Protein AF-A0A7X5Q6S6-F1 (afdb_monomer_lite)

Radius of gyration: 39.16 Å; chains: 1; bounding box: 96×132×105 Å

Structure (mmCIF, N/CA/C/O backbone):
data_AF-A0A7X5Q6S6-F1
#
_entry.id   AF-A0A7X5Q6S6-F1
#
loop_
_atom_site.group_PDB
_atom_site.id
_atom_site.type_symbol
_atom_site.label_atom_id
_atom_site.label_alt_id
_atom_site.label_comp_id
_atom_site.label_asym_id
_atom_site.label_entity_id
_atom_site.label_seq_id
_atom_site.pdbx_PDB_ins_code
_atom_site.Cartn_x
_atom_site.Cartn_y
_atom_site.Cartn_z
_atom_site.occupancy
_atom_site.B_iso_or_equiv
_atom_site.auth_seq_id
_atom_site.auth_comp_id
_atom_site.auth_asym_id
_atom_site.auth_atom_id
_atom_site.pdbx_PDB_model_num
ATOM 1 N N . MET A 1 1 ? 15.640 91.482 17.567 1.00 51.38 1 MET A N 1
ATOM 2 C CA . MET A 1 1 ? 14.989 90.771 18.692 1.00 51.38 1 MET A CA 1
ATOM 3 C C . MET A 1 1 ? 14.239 89.546 18.159 1.00 51.38 1 MET A C 1
ATOM 5 O O . MET A 1 1 ? 13.082 89.666 17.795 1.00 51.38 1 MET A O 1
ATOM 9 N N . ARG A 1 2 ? 14.902 88.388 18.017 1.00 55.00 2 ARG A N 1
ATOM 10 C CA . ARG A 1 2 ? 14.285 87.113 17.566 1.00 55.00 2 ARG A CA 1
ATOM 11 C C . ARG A 1 2 ? 14.716 85.895 18.416 1.00 55.00 2 ARG A C 1
ATOM 13 O O . ARG A 1 2 ? 14.484 84.763 18.022 1.00 55.00 2 ARG A O 1
ATOM 20 N N . GLY A 1 3 ? 15.322 86.125 19.588 1.00 59.59 3 GLY A N 1
ATOM 21 C CA . GLY A 1 3 ? 15.849 85.063 20.462 1.00 59.59 3 GLY A CA 1
ATOM 22 C C . GLY A 1 3 ? 14.883 84.528 21.529 1.00 59.59 3 GLY A C 1
ATOM 23 O O . GLY A 1 3 ? 15.134 83.465 22.073 1.00 59.59 3 GLY A O 1
ATOM 24 N N . ASN A 1 4 ? 13.769 85.216 21.816 1.00 65.56 4 ASN A N 1
ATOM 25 C CA . ASN A 1 4 ? 12.918 84.874 22.969 1.00 65.56 4 ASN A CA 1
ATOM 26 C C . ASN A 1 4 ? 11.801 83.858 22.653 1.00 65.56 4 ASN A C 1
ATOM 28 O O . ASN A 1 4 ? 11.337 83.153 23.540 1.00 65.56 4 ASN A O 1
ATOM 32 N N . TRP A 1 5 ? 11.377 83.746 21.389 1.00 71.81 5 TRP A N 1
ATOM 33 C CA . TRP A 1 5 ? 10.281 82.848 20.997 1.00 71.81 5 TRP A CA 1
ATOM 34 C C . TRP A 1 5 ? 10.669 81.367 21.081 1.00 71.81 5 TRP A C 1
ATOM 36 O O . TRP A 1 5 ? 9.891 80.564 21.583 1.00 71.81 5 TRP A O 1
ATOM 46 N N . TYR A 1 6 ? 11.876 80.998 20.640 1.00 75.94 6 TYR A N 1
ATOM 47 C CA . TYR A 1 6 ? 12.337 79.606 20.679 1.00 75.94 6 TYR A CA 1
ATOM 48 C C . TYR A 1 6 ? 12.535 79.107 22.109 1.00 75.94 6 TYR A C 1
ATOM 50 O O . TYR A 1 6 ? 12.167 77.981 22.423 1.00 75.94 6 TYR A O 1
ATOM 58 N N . GLN A 1 7 ? 13.053 79.960 22.993 1.00 78.69 7 GLN A N 1
ATOM 59 C CA . GLN A 1 7 ? 13.260 79.608 24.394 1.00 78.69 7 GLN A CA 1
ATOM 60 C C . GLN A 1 7 ? 11.924 79.469 25.138 1.00 78.69 7 GLN A C 1
ATOM 62 O O . GLN A 1 7 ? 11.729 78.494 25.857 1.00 78.69 7 GLN A O 1
ATOM 67 N N . LEU A 1 8 ? 10.963 80.367 24.888 1.00 80.69 8 LEU A N 1
ATOM 68 C CA . LEU A 1 8 ? 9.595 80.234 25.403 1.00 80.69 8 LEU A CA 1
ATOM 69 C C . LEU A 1 8 ? 8.870 79.010 24.824 1.00 80.69 8 LEU A C 1
ATOM 71 O O . LEU A 1 8 ? 8.174 78.321 25.562 1.00 80.69 8 LEU A O 1
ATOM 75 N N . SER A 1 9 ? 9.079 78.696 23.542 1.00 80.50 9 SER A N 1
ATOM 76 C CA . SER A 1 9 ? 8.507 77.505 22.902 1.00 80.50 9 SER A CA 1
ATOM 77 C C . SER A 1 9 ? 9.078 76.220 23.493 1.00 80.50 9 SER A C 1
ATOM 79 O O . SER A 1 9 ? 8.317 75.302 23.755 1.00 80.50 9 SER A O 1
ATOM 81 N N . LEU A 1 10 ? 10.388 76.155 23.758 1.00 84.06 10 LEU A N 1
ATOM 82 C CA . LEU A 1 10 ? 11.031 74.996 24.388 1.00 84.06 10 LEU A CA 1
ATOM 83 C C . LEU A 1 10 ? 10.629 74.829 25.856 1.00 84.06 10 LEU A C 1
ATOM 85 O O . LEU A 1 10 ? 10.422 73.703 26.293 1.00 84.06 10 LEU A O 1
ATOM 89 N N . ILE A 1 11 ? 10.468 75.924 26.606 1.00 87.12 11 ILE A N 1
ATOM 90 C CA . ILE A 1 11 ? 9.939 75.873 27.978 1.00 87.12 11 ILE A CA 1
ATOM 91 C C . ILE A 1 11 ? 8.484 75.401 27.962 1.00 87.12 11 ILE A C 1
ATOM 93 O O . ILE A 1 11 ? 8.124 74.522 28.739 1.00 87.12 11 ILE A O 1
ATOM 97 N N . PHE A 1 12 ? 7.658 75.923 27.051 1.00 88.69 12 PHE A N 1
ATOM 98 C CA . PHE A 1 12 ? 6.280 75.468 26.884 1.00 88.69 12 PHE A CA 1
ATOM 99 C C . PHE A 1 12 ? 6.223 73.989 26.488 1.00 88.69 12 PHE A C 1
ATOM 101 O O . PHE A 1 12 ? 5.480 73.230 27.101 1.00 88.69 12 PHE A O 1
ATOM 108 N N . LEU A 1 13 ? 7.059 73.546 25.542 1.00 87.06 13 LEU A N 1
ATOM 109 C CA . LEU A 1 13 ? 7.157 72.137 25.159 1.00 87.06 13 LEU A CA 1
ATOM 110 C C . LEU A 1 13 ? 7.621 71.273 26.335 1.00 87.06 13 LEU A C 1
ATOM 112 O O . LEU A 1 13 ? 7.071 70.202 26.548 1.00 87.06 13 LEU A O 1
ATOM 116 N N . GLY A 1 14 ? 8.578 71.750 27.134 1.00 90.06 14 GLY A N 1
ATOM 117 C CA . GLY A 1 14 ? 9.041 71.077 28.346 1.00 90.06 14 GLY A CA 1
ATOM 118 C C . GLY A 1 14 ? 7.940 70.942 29.399 1.00 90.06 14 GLY A C 1
ATOM 119 O O . GLY A 1 14 ? 7.790 69.874 29.990 1.00 90.06 14 GLY A O 1
ATOM 120 N N . ILE A 1 15 ? 7.120 71.979 29.594 1.00 90.50 15 ILE A N 1
ATOM 121 C CA . ILE A 1 15 ? 5.948 71.935 30.482 1.00 90.50 15 ILE A CA 1
ATOM 122 C C . ILE A 1 15 ? 4.898 70.963 29.936 1.00 90.50 15 ILE A C 1
ATOM 124 O O . ILE A 1 15 ? 4.375 70.159 30.701 1.00 90.50 15 ILE A O 1
ATOM 128 N N . VAL A 1 16 ? 4.622 70.983 28.629 1.00 88.62 16 VAL A N 1
ATOM 129 C CA . VAL A 1 16 ? 3.680 70.053 27.986 1.00 88.62 16 VAL A CA 1
ATOM 130 C C . VAL A 1 16 ? 4.165 68.613 28.119 1.00 88.62 16 VAL A C 1
ATOM 132 O O . VAL A 1 16 ? 3.392 67.758 28.530 1.00 88.62 16 VAL A O 1
ATOM 135 N N . VAL A 1 17 ? 5.442 68.336 27.852 1.00 89.88 17 VAL A N 1
ATOM 136 C CA . VAL A 1 17 ? 6.032 67.002 28.028 1.00 89.88 17 VAL A CA 1
ATOM 137 C C . VAL A 1 17 ? 5.975 66.574 29.491 1.00 89.88 17 VAL A C 1
ATOM 139 O O . VAL A 1 17 ? 5.593 65.445 29.767 1.00 89.88 17 VAL A O 1
ATOM 142 N N . THR A 1 18 ? 6.273 67.467 30.438 1.00 90.88 18 THR A N 1
ATOM 143 C CA . THR A 1 18 ? 6.185 67.160 31.875 1.00 90.88 18 THR A CA 1
ATOM 144 C C . THR A 1 18 ? 4.743 66.888 32.307 1.00 90.88 18 THR A C 1
ATOM 146 O O . THR A 1 18 ? 4.500 65.959 33.070 1.00 90.88 18 THR A O 1
ATOM 149 N N . ALA A 1 19 ? 3.773 67.646 31.790 1.00 87.38 19 ALA A N 1
ATOM 150 C CA . ALA A 1 19 ? 2.353 67.425 32.045 1.00 87.38 19 ALA A CA 1
ATOM 151 C C . ALA A 1 19 ? 1.868 66.104 31.431 1.00 87.38 19 ALA A C 1
ATOM 153 O O . ALA A 1 19 ? 1.191 65.335 32.105 1.00 87.38 19 ALA A O 1
ATOM 154 N N . LEU A 1 20 ? 2.262 65.796 30.192 1.00 83.19 20 LEU A N 1
ATOM 155 C CA . LEU A 1 20 ? 1.973 64.516 29.541 1.00 83.19 20 LEU A CA 1
ATOM 156 C C . LEU A 1 20 ? 2.615 63.346 30.294 1.00 83.19 20 LEU A C 1
ATOM 158 O O . LEU A 1 20 ? 1.970 62.318 30.484 1.00 83.19 20 LEU A O 1
ATOM 162 N N . PHE A 1 21 ? 3.846 63.513 30.779 1.00 83.44 21 PHE A N 1
ATOM 163 C CA . PHE A 1 21 ? 4.531 62.516 31.598 1.00 83.44 21 PHE A CA 1
ATOM 164 C C . PHE A 1 21 ? 3.850 62.343 32.960 1.00 83.44 21 PHE A C 1
ATOM 166 O O . PHE A 1 21 ? 3.696 61.220 33.422 1.00 83.44 21 PHE A O 1
ATOM 173 N N . GLY A 1 22 ? 3.364 63.429 33.569 1.00 82.50 22 GLY A N 1
ATOM 174 C CA . GLY A 1 22 ? 2.551 63.392 34.785 1.00 82.50 22 GLY A CA 1
ATOM 175 C C . GLY A 1 22 ? 1.209 62.682 34.583 1.00 82.50 22 GLY A C 1
ATOM 176 O O . GLY A 1 22 ? 0.821 61.875 35.421 1.00 82.50 22 GLY A O 1
ATOM 177 N N . VAL A 1 23 ? 0.530 62.914 33.454 1.00 77.88 23 VAL A N 1
ATOM 178 C CA . VAL A 1 23 ? -0.702 62.197 33.071 1.00 77.88 23 VAL A CA 1
ATOM 179 C C . VAL A 1 23 ? -0.423 60.711 32.841 1.00 77.88 23 VAL A C 1
ATOM 181 O O . VAL A 1 23 ? -1.201 59.870 33.286 1.00 77.88 23 VAL A O 1
ATOM 184 N N . PHE A 1 24 ? 0.688 60.379 32.184 1.00 75.06 24 PHE A N 1
ATOM 185 C CA . PHE A 1 24 ? 1.131 58.999 31.999 1.00 75.06 24 PHE A CA 1
ATOM 186 C C . PHE A 1 24 ? 1.403 58.310 33.346 1.00 75.06 24 PHE A C 1
ATOM 188 O O . PHE A 1 24 ? 0.832 57.259 33.613 1.00 75.06 24 PHE A O 1
ATOM 195 N N . LEU A 1 25 ? 2.178 58.940 34.238 1.00 75.00 25 LEU A N 1
ATOM 196 C CA . LEU A 1 25 ? 2.454 58.433 35.589 1.00 75.00 25 LEU A CA 1
ATOM 197 C C . LEU A 1 25 ? 1.179 58.271 36.424 1.00 75.00 25 LEU A C 1
ATOM 199 O O . LEU A 1 25 ? 1.033 57.277 37.128 1.00 75.00 25 LEU A O 1
ATOM 203 N N . TYR A 1 26 ? 0.244 59.219 36.335 1.00 75.50 26 TYR A N 1
ATOM 204 C CA . TYR A 1 26 ? -1.044 59.130 37.021 1.00 75.50 26 TYR A CA 1
ATOM 205 C C . TYR A 1 26 ? -1.865 57.933 36.527 1.00 75.50 26 TYR A C 1
ATOM 207 O O . TYR A 1 26 ? -2.385 57.175 37.342 1.00 75.50 26 TYR A O 1
ATOM 215 N N . ARG A 1 27 ? -1.927 57.722 35.206 1.00 68.19 27 ARG A N 1
ATOM 216 C CA . ARG A 1 27 ? -2.603 56.562 34.606 1.00 68.19 27 ARG A CA 1
ATOM 217 C C . ARG A 1 27 ? -1.949 55.233 34.981 1.00 68.19 27 ARG A C 1
ATOM 219 O O . ARG A 1 27 ? -2.661 54.252 35.150 1.00 68.19 27 ARG A O 1
ATOM 226 N N . GLU A 1 28 ? -0.635 55.218 35.183 1.00 67.44 28 GLU A N 1
ATOM 227 C CA . GLU A 1 28 ? 0.089 54.002 35.560 1.00 67.44 28 GLU A CA 1
ATOM 228 C C . GLU A 1 28 ? 0.002 53.682 37.063 1.00 67.44 28 GLU A C 1
ATOM 230 O O . GLU A 1 28 ? -0.005 52.516 37.452 1.00 67.44 28 GLU A O 1
ATOM 235 N N . ILE A 1 29 ? -0.122 54.702 37.922 1.00 67.62 29 ILE A N 1
ATOM 236 C CA . ILE A 1 29 ? -0.333 54.535 39.374 1.00 67.62 29 ILE A CA 1
ATOM 237 C C . ILE A 1 29 ? -1.799 54.185 39.697 1.00 67.62 29 ILE A C 1
ATOM 239 O O . ILE A 1 29 ? -2.064 53.440 40.649 1.00 67.62 29 ILE A O 1
ATOM 243 N N . PHE A 1 30 ? -2.750 54.686 38.900 1.00 71.25 30 PHE A N 1
ATOM 244 C CA . PHE A 1 30 ? -4.191 54.433 39.032 1.00 71.25 30 PHE A CA 1
ATOM 245 C C . PHE A 1 30 ? -4.773 53.762 37.778 1.00 71.25 30 PHE A C 1
ATOM 247 O O . PHE A 1 30 ? -5.613 54.352 37.094 1.00 71.25 30 PHE A O 1
ATOM 254 N N . PRO A 1 31 ? -4.337 52.536 37.455 1.00 70.06 31 PRO A N 1
ATOM 255 C CA . PRO A 1 31 ? -4.783 51.862 36.252 1.00 70.06 31 PRO A CA 1
ATOM 256 C C . PRO A 1 31 ? -6.206 51.318 36.412 1.00 70.06 31 PRO A C 1
ATOM 258 O O . PRO A 1 31 ? -6.626 50.911 37.498 1.00 70.06 31 PRO A O 1
ATOM 261 N N . GLU A 1 32 ? -6.929 51.268 35.296 1.00 69.88 32 GLU A N 1
ATOM 262 C CA . GLU A 1 32 ? -8.346 50.887 35.223 1.00 69.88 32 GLU A CA 1
ATOM 263 C C . GLU A 1 32 ? -8.628 49.496 35.816 1.00 69.88 32 GLU A C 1
ATOM 265 O O . GLU A 1 32 ? -9.632 49.304 36.501 1.00 69.88 32 GLU A O 1
ATOM 270 N N . TYR A 1 33 ? -7.705 48.541 35.650 1.00 72.81 33 TYR A N 1
ATOM 271 C CA . TYR A 1 33 ? -7.865 47.175 36.164 1.00 72.81 33 TYR A CA 1
ATOM 272 C C . TYR A 1 33 ? -7.963 47.096 37.699 1.00 72.81 33 TYR A C 1
ATOM 274 O O . TYR A 1 33 ? -8.524 46.141 38.241 1.00 72.81 33 TYR A O 1
ATOM 282 N N . LYS A 1 34 ? -7.424 48.091 38.421 1.00 76.06 34 LYS A N 1
ATOM 283 C CA . LYS A 1 34 ? -7.366 48.093 39.890 1.00 76.06 34 LYS A CA 1
ATOM 284 C C . LYS A 1 34 ? -8.755 48.182 40.522 1.00 76.06 34 LYS A C 1
ATOM 286 O O . LYS A 1 34 ? -8.936 47.722 41.645 1.00 76.06 34 LYS A O 1
ATOM 291 N N . ILE A 1 35 ? -9.730 48.733 39.796 1.00 78.25 35 ILE A N 1
ATOM 292 C CA . ILE A 1 35 ? -11.125 48.820 40.240 1.00 78.25 35 ILE A CA 1
ATOM 293 C C . ILE A 1 35 ? -11.674 47.410 40.488 1.00 78.25 35 ILE A C 1
ATOM 295 O O . ILE A 1 35 ? -12.128 47.125 41.590 1.00 78.25 35 ILE A O 1
ATOM 299 N N . TYR A 1 36 ? -11.512 46.497 39.526 1.00 77.25 36 TYR A N 1
ATOM 300 C CA . TYR A 1 36 ? -11.996 45.117 39.640 1.00 77.25 36 TYR A CA 1
ATOM 301 C C . TYR A 1 36 ? -11.274 44.321 40.737 1.00 77.25 36 TYR A C 1
ATOM 303 O O . TYR A 1 36 ? -11.903 43.561 41.469 1.00 77.25 36 TYR A O 1
ATOM 311 N N . GLN A 1 37 ? -9.963 44.533 40.897 1.00 80.12 37 GLN A N 1
ATOM 312 C CA . GLN A 1 37 ? -9.175 43.901 41.961 1.00 80.12 37 GLN A CA 1
ATOM 313 C C . GLN A 1 37 ? -9.624 44.341 43.357 1.00 80.12 37 GLN A C 1
ATOM 315 O O . GLN A 1 37 ? -9.760 43.508 44.251 1.00 80.12 37 GLN A O 1
ATOM 320 N N . ASN A 1 38 ? -9.875 45.640 43.542 1.00 83.50 38 ASN A N 1
ATOM 321 C CA . ASN A 1 38 ? -10.371 46.170 44.808 1.00 83.50 38 ASN A CA 1
ATOM 322 C C . ASN A 1 38 ? -11.770 45.624 45.114 1.00 83.50 38 ASN A C 1
ATOM 324 O O . ASN A 1 38 ? -12.000 45.168 46.230 1.00 83.50 38 ASN A O 1
ATOM 328 N N . THR A 1 39 ? -12.667 45.596 44.122 1.00 84.50 39 THR A N 1
ATOM 329 C CA . THR A 1 39 ? -14.013 45.035 44.287 1.00 84.50 39 THR A CA 1
ATOM 330 C C . THR A 1 39 ? -13.966 43.563 44.693 1.00 84.50 39 THR A C 1
ATOM 332 O O . THR A 1 39 ? -14.650 43.177 45.634 1.00 84.50 39 THR A O 1
ATOM 335 N N . TYR A 1 40 ? -13.114 42.748 44.064 1.00 85.88 40 TYR A N 1
ATOM 336 C CA . TYR A 1 40 ? -12.914 41.355 44.472 1.00 85.88 40 TYR A CA 1
ATOM 337 C C . TYR A 1 40 ? -12.425 41.231 45.927 1.00 85.88 40 TYR A C 1
ATOM 339 O O . TYR A 1 40 ? -12.970 40.438 46.689 1.00 85.88 40 TYR A O 1
ATOM 347 N N . VAL A 1 41 ? -11.431 42.029 46.337 1.00 86.38 41 VAL A N 1
ATOM 348 C CA . VAL A 1 41 ? -10.911 42.004 47.717 1.00 86.38 41 VAL A CA 1
ATOM 349 C C . VAL A 1 41 ? -11.986 42.405 48.730 1.00 86.38 41 VAL A C 1
ATOM 351 O O . VAL A 1 41 ? -12.082 41.779 49.783 1.00 86.38 41 VAL A O 1
ATOM 354 N N . GLU A 1 42 ? -12.801 43.415 48.423 1.00 87.56 42 GLU A N 1
ATOM 355 C CA . GLU A 1 42 ? -13.912 43.837 49.287 1.00 87.56 42 GLU A CA 1
ATOM 356 C C . GLU A 1 42 ? -14.999 42.754 49.393 1.00 87.56 42 GLU A C 1
ATOM 358 O O . GLU A 1 42 ? -15.511 42.503 50.485 1.00 87.56 42 GLU A O 1
ATOM 363 N N . LEU A 1 43 ? -15.293 42.042 48.301 1.00 88.31 43 LEU A N 1
ATOM 364 C CA . LEU A 1 43 ? -16.206 40.895 48.312 1.00 88.31 43 LEU A CA 1
ATOM 365 C C . LEU A 1 43 ? -15.646 39.724 49.139 1.00 88.31 43 LEU A C 1
ATOM 367 O O . LEU A 1 43 ? -16.360 39.145 49.951 1.00 88.31 43 LEU A O 1
ATOM 371 N N . GLU A 1 44 ? -14.361 39.396 49.021 1.00 88.06 44 GLU A N 1
ATOM 372 C CA . GLU A 1 44 ? -13.746 38.346 49.846 1.00 88.06 44 GLU A CA 1
ATOM 373 C C . GLU A 1 44 ? -13.667 38.714 51.335 1.00 88.06 44 GLU A C 1
ATOM 375 O O . GLU A 1 44 ? -13.775 37.840 52.197 1.00 88.06 44 GLU A O 1
ATOM 380 N N . GLN A 1 45 ? -13.505 40.000 51.660 1.00 87.12 45 GLN A N 1
ATOM 381 C CA . GLN A 1 45 ? -13.628 40.481 53.039 1.00 87.12 45 GLN A CA 1
ATOM 382 C C . GLN A 1 45 ? -15.049 40.270 53.560 1.00 87.12 45 GLN A C 1
ATOM 384 O O . GLN A 1 45 ? -15.216 39.721 54.647 1.00 87.12 45 GLN A O 1
ATOM 389 N N . LEU A 1 46 ? -16.059 40.609 52.754 1.00 87.44 46 LEU A N 1
ATOM 390 C CA . LEU A 1 46 ? -17.457 40.332 53.073 1.00 87.44 46 LEU A CA 1
ATOM 391 C C . LEU A 1 46 ? -17.698 38.832 53.304 1.00 87.44 46 LEU A C 1
ATOM 393 O O . LEU A 1 46 ? -18.315 38.475 54.306 1.00 87.44 46 LEU A O 1
ATOM 397 N N . ARG A 1 47 ? -17.172 37.963 52.428 1.00 89.00 47 ARG A N 1
ATOM 398 C CA . ARG A 1 47 ? -17.227 36.499 52.581 1.00 89.00 47 ARG A CA 1
ATOM 399 C C . ARG A 1 47 ? -16.655 36.046 53.917 1.00 89.00 47 ARG A C 1
ATOM 401 O O . ARG A 1 47 ? -17.294 35.307 54.659 1.00 89.00 47 ARG A O 1
ATOM 408 N N . SER A 1 48 ? -15.460 36.537 54.231 1.00 87.25 48 SER A N 1
ATOM 409 C CA . SER A 1 48 ? -14.742 36.197 55.455 1.00 87.25 48 SER A CA 1
ATOM 410 C C . SER A 1 48 ? -15.525 36.539 56.723 1.00 87.25 48 SER A C 1
ATOM 412 O O . SER A 1 48 ? -15.454 35.799 57.705 1.00 87.25 48 SER A O 1
ATOM 414 N N . GLU A 1 49 ? -16.298 37.627 56.701 1.00 84.81 49 GLU A N 1
ATOM 415 C CA . GLU A 1 49 ? -17.114 38.052 57.840 1.00 84.81 49 GLU A CA 1
ATOM 416 C C . GLU A 1 49 ? -18.247 37.071 58.170 1.00 84.81 49 GLU A C 1
ATOM 418 O O . GLU A 1 49 ? -18.510 36.860 59.354 1.00 84.81 49 GLU A O 1
ATOM 423 N N . TYR A 1 50 ? -18.900 36.459 57.170 1.00 82.94 50 TYR A N 1
ATOM 424 C CA . TYR A 1 50 ? -20.012 35.527 57.414 1.00 82.94 50 TYR A CA 1
ATOM 425 C C . TYR A 1 50 ? -19.595 34.050 57.451 1.00 82.94 50 TYR A C 1
ATOM 427 O O . TYR A 1 50 ? -20.213 33.276 58.181 1.00 82.94 50 TYR A O 1
ATOM 435 N N . THR A 1 51 ? -18.536 33.640 56.741 1.00 82.50 51 THR A N 1
ATOM 436 C CA . THR A 1 51 ? -18.054 32.243 56.788 1.00 82.50 51 THR A CA 1
ATOM 437 C C . THR A 1 51 ? -17.050 31.981 57.911 1.00 82.50 51 THR A C 1
ATOM 439 O O . THR A 1 51 ? -16.827 30.830 58.283 1.00 82.50 51 THR A O 1
ATOM 442 N N . GLY A 1 52 ? -16.399 33.023 58.444 1.00 81.50 52 GLY A N 1
ATOM 443 C CA . GLY A 1 52 ? -15.309 32.898 59.421 1.00 81.50 52 GLY A CA 1
ATOM 444 C C . GLY A 1 52 ? -13.989 32.375 58.834 1.00 81.50 52 GLY A C 1
ATOM 445 O O . GLY A 1 52 ? -12.999 32.218 59.555 1.00 81.50 52 GLY A O 1
ATOM 446 N N . GLU A 1 53 ? -13.941 32.120 57.528 1.00 83.88 53 GLU A N 1
ATOM 447 C CA . GLU A 1 53 ? -12.740 31.702 56.814 1.00 83.88 53 GLU A CA 1
ATOM 448 C C . GLU A 1 53 ? -11.941 32.923 56.359 1.00 83.88 53 GLU A C 1
ATOM 450 O O . GLU A 1 53 ? -12.505 33.941 55.969 1.00 83.88 53 GLU A O 1
ATOM 455 N N . LYS A 1 54 ? -10.608 32.849 56.372 1.00 82.31 54 LYS A N 1
ATOM 456 C CA . LYS A 1 54 ? -9.783 33.978 55.918 1.00 82.31 54 LYS A CA 1
ATOM 457 C C . LYS A 1 54 ? -9.912 34.181 54.398 1.00 82.31 54 LYS A C 1
ATOM 459 O O . LYS A 1 54 ? -10.008 33.182 53.676 1.00 82.31 54 LYS A O 1
ATOM 464 N N . PRO A 1 55 ? -9.831 35.432 53.897 1.00 78.19 55 PRO A N 1
ATOM 465 C CA . PRO A 1 55 ? -9.757 35.692 52.463 1.00 78.19 55 PRO A CA 1
ATOM 466 C C . PRO A 1 55 ? -8.575 34.929 51.841 1.00 78.19 55 PRO A C 1
ATOM 468 O O . PRO A 1 55 ? -7.505 34.866 52.465 1.00 78.19 55 PRO A O 1
ATOM 471 N N . PRO A 1 56 ? -8.725 34.355 50.634 1.00 72.75 56 PRO A N 1
ATOM 472 C CA . PRO A 1 56 ? -7.623 33.698 49.943 1.00 72.75 56 PRO A CA 1
ATOM 473 C C . PRO A 1 56 ? -6.505 34.711 49.662 1.00 72.75 56 PRO A C 1
ATOM 475 O O . PRO A 1 56 ? -6.756 35.904 49.471 1.00 72.75 56 PRO A O 1
ATOM 478 N N . SER A 1 57 ? -5.251 34.253 49.632 1.00 70.50 57 SER A N 1
ATOM 479 C CA . SER A 1 57 ? -4.117 35.126 49.325 1.00 70.50 57 SER A CA 1
ATOM 480 C C . SER A 1 57 ? -4.253 35.680 47.904 1.00 70.50 57 SER A C 1
ATOM 482 O O . SER A 1 57 ? -4.111 34.934 46.936 1.00 70.50 57 SER A O 1
ATOM 484 N N . PHE A 1 58 ? -4.506 36.983 47.774 1.00 71.81 58 PHE A N 1
ATOM 485 C CA . PHE A 1 58 ? -4.604 37.673 46.490 1.00 71.81 58 PHE A CA 1
ATOM 486 C C . PHE A 1 58 ? -3.483 38.708 46.354 1.00 71.81 58 PHE A C 1
ATOM 488 O O . PHE A 1 58 ? -3.384 39.642 47.151 1.00 71.81 58 PHE A O 1
ATOM 495 N N . GLY A 1 59 ? -2.617 38.535 45.354 1.00 67.62 59 GLY A N 1
ATOM 496 C CA . GLY A 1 59 ? -1.595 39.525 45.020 1.00 67.62 59 GLY A CA 1
ATOM 497 C C . GLY A 1 59 ? -2.218 40.678 44.238 1.00 67.62 59 GLY A C 1
ATOM 498 O O . GLY A 1 59 ? -2.728 40.463 43.143 1.00 67.62 59 GLY A O 1
ATOM 499 N N . THR A 1 60 ? -2.178 41.895 44.780 1.00 67.38 60 THR A N 1
ATOM 500 C CA . THR A 1 60 ? -2.626 43.094 44.058 1.00 67.38 60 THR A CA 1
ATOM 501 C C . THR A 1 60 ? -1.611 43.486 42.976 1.00 67.38 60 THR A C 1
ATOM 503 O O . THR A 1 60 ? -0.402 43.353 43.170 1.00 67.38 60 THR A O 1
ATOM 506 N N . GLY A 1 61 ? -2.093 43.966 41.824 1.00 71.62 61 GLY A N 1
ATOM 507 C CA . GLY A 1 61 ? -1.272 44.242 40.635 1.00 71.62 61 GLY A CA 1
ATOM 508 C C . GLY A 1 61 ? -1.445 43.209 39.515 1.00 71.62 61 GLY A C 1
ATOM 509 O O . GLY A 1 61 ? -2.199 42.247 39.643 1.00 71.62 61 GLY A O 1
ATOM 510 N N . ILE A 1 62 ? -0.775 43.425 38.381 1.00 69.06 62 ILE A N 1
ATOM 511 C CA . ILE A 1 62 ? -0.848 42.511 37.231 1.00 69.06 62 ILE A CA 1
ATOM 512 C C . ILE A 1 62 ? 0.062 41.305 37.477 1.00 69.06 62 ILE A C 1
ATOM 514 O O . ILE A 1 62 ? 1.287 41.424 37.461 1.00 69.06 62 ILE A O 1
ATOM 518 N N . LYS A 1 63 ? -0.545 40.132 37.645 1.00 68.38 63 LYS A N 1
ATOM 519 C CA . LYS A 1 63 ? 0.095 38.822 37.536 1.00 68.38 63 LYS A CA 1
ATOM 520 C C . LYS A 1 63 ? 0.183 38.449 36.054 1.00 68.38 63 LYS A C 1
ATOM 522 O O . LYS A 1 63 ? -0.810 38.398 35.337 1.00 68.38 63 LYS A O 1
ATOM 527 N N . GLN A 1 64 ? 1.400 38.205 35.591 1.00 67.19 64 GLN A N 1
ATOM 528 C CA . GLN A 1 64 ? 1.673 37.719 34.245 1.00 67.19 64 GLN A CA 1
ATOM 529 C C . GLN A 1 64 ? 2.038 36.239 34.340 1.00 67.19 64 GLN A C 1
ATOM 531 O O . GLN A 1 64 ? 3.063 35.901 34.929 1.00 67.19 64 GLN A O 1
ATOM 536 N N . ILE A 1 65 ? 1.211 35.367 33.764 1.00 64.88 65 ILE A N 1
ATOM 537 C CA . ILE A 1 65 ? 1.608 33.986 33.485 1.00 64.88 65 ILE A CA 1
ATOM 538 C C . ILE A 1 65 ? 2.349 34.021 32.158 1.00 64.88 65 ILE A C 1
ATOM 540 O O . ILE A 1 65 ? 1.799 34.402 31.122 1.00 64.88 65 ILE A O 1
ATOM 544 N N . LEU A 1 66 ? 3.629 33.676 32.217 1.00 62.56 66 LEU A N 1
ATOM 545 C CA . LEU A 1 66 ? 4.444 33.475 31.037 1.00 62.56 66 LEU A CA 1
ATOM 546 C C . LEU A 1 66 ? 4.317 32.009 30.644 1.00 62.56 66 LEU A C 1
ATOM 548 O O . LEU A 1 66 ? 4.779 31.126 31.364 1.00 62.56 66 LEU A O 1
ATOM 552 N N . LEU A 1 67 ? 3.683 31.747 29.510 1.00 59.44 67 LEU A N 1
ATOM 553 C CA . LEU A 1 67 ? 3.772 30.436 28.894 1.00 59.44 67 LEU A CA 1
ATOM 554 C C . LEU A 1 67 ? 5.041 30.436 28.050 1.00 59.44 67 LEU A C 1
ATOM 556 O O . LEU A 1 67 ? 5.069 30.937 26.921 1.00 59.44 67 LEU A O 1
ATOM 560 N N . GLU A 1 68 ? 6.116 29.949 28.670 1.00 53.91 68 GLU A N 1
ATOM 561 C CA . GLU A 1 68 ? 7.387 29.741 27.995 1.00 53.91 68 GLU A CA 1
ATOM 562 C C . GLU A 1 68 ? 7.234 28.687 26.901 1.00 53.91 68 GLU A C 1
ATOM 564 O O . GLU A 1 68 ? 6.582 27.660 27.096 1.00 53.91 68 GLU A O 1
ATOM 569 N N . SER A 1 69 ? 7.784 29.001 25.729 1.00 52.47 69 SER A N 1
ATOM 570 C CA . SER A 1 69 ? 7.888 28.066 24.620 1.00 52.47 69 SER A CA 1
ATOM 571 C C . SER A 1 69 ? 9.288 27.465 24.662 1.00 52.47 69 SER A C 1
ATOM 573 O O . SER A 1 69 ? 10.267 28.202 24.822 1.00 52.47 69 SER A O 1
ATOM 575 N N . ASP A 1 70 ? 9.381 26.142 24.536 1.00 47.09 70 ASP A N 1
ATOM 576 C CA . ASP A 1 70 ? 10.638 25.389 24.646 1.00 47.09 70 ASP A CA 1
ATOM 577 C C . ASP A 1 70 ? 11.660 25.800 23.550 1.00 47.09 70 ASP A C 1
ATOM 579 O O . ASP A 1 70 ? 12.865 25.601 23.709 1.00 47.09 70 ASP A O 1
ATOM 583 N N . ASP A 1 71 ? 11.209 26.449 22.470 1.00 49.91 71 ASP A N 1
ATOM 584 C CA . ASP A 1 71 ? 12.002 26.905 21.316 1.00 49.91 71 ASP A CA 1
ATOM 585 C C . ASP A 1 71 ? 12.546 28.349 21.422 1.00 49.91 71 ASP A C 1
ATOM 587 O O . ASP A 1 71 ? 13.186 28.841 20.491 1.00 49.91 71 ASP A O 1
ATOM 591 N N . LYS A 1 72 ? 12.323 29.043 22.550 1.00 51.03 72 LYS A N 1
ATOM 592 C CA . LYS A 1 72 ? 12.625 30.483 22.734 1.00 51.03 72 LYS A CA 1
ATOM 593 C C . LYS A 1 72 ? 11.855 31.422 21.786 1.00 51.03 72 LYS A C 1
ATOM 595 O O . LYS A 1 72 ? 12.270 32.571 21.599 1.00 51.03 72 LYS A O 1
ATOM 600 N N . GLY A 1 73 ? 10.737 30.972 21.216 1.00 52.12 73 GLY A N 1
ATOM 601 C CA . GLY A 1 73 ? 9.780 31.830 20.521 1.00 52.12 73 GLY A CA 1
ATOM 602 C C . GLY A 1 73 ? 9.154 32.889 21.446 1.00 52.12 73 GLY A C 1
ATOM 603 O O . GLY A 1 73 ? 9.312 32.840 22.671 1.00 52.12 73 GLY A O 1
ATOM 604 N N . PRO A 1 74 ? 8.443 33.891 20.893 1.00 49.97 74 PRO A N 1
ATOM 605 C CA . PRO A 1 74 ? 7.805 34.927 21.697 1.00 49.97 74 PRO A CA 1
ATOM 606 C C . PRO A 1 74 ? 6.771 34.310 22.647 1.00 49.97 74 PRO A C 1
ATOM 608 O O . PRO A 1 74 ? 5.809 33.680 22.218 1.00 49.97 74 PRO A O 1
ATOM 611 N N . HIS A 1 75 ? 6.961 34.519 23.949 1.00 55.38 75 HIS A N 1
ATOM 612 C CA . HIS A 1 75 ? 6.091 33.966 24.981 1.00 55.38 75 HIS A CA 1
ATOM 613 C C . HIS A 1 75 ? 4.625 34.372 24.807 1.00 55.38 75 HIS A C 1
ATOM 615 O O . HIS A 1 75 ? 4.315 35.543 24.549 1.00 55.38 75 HIS A O 1
ATOM 621 N N . THR A 1 76 ? 3.720 33.421 25.049 1.00 58.25 76 THR A N 1
ATOM 622 C CA . THR A 1 76 ? 2.300 33.742 25.222 1.00 58.25 76 THR A CA 1
ATOM 623 C C . THR A 1 76 ? 2.104 34.248 26.647 1.00 58.25 76 THR A C 1
ATOM 625 O O . THR A 1 76 ? 2.532 33.612 27.610 1.00 58.25 76 THR A O 1
ATOM 628 N N . ILE A 1 77 ? 1.512 35.431 26.782 1.00 63.50 77 ILE A N 1
ATOM 629 C CA . ILE A 1 77 ? 1.336 36.109 28.066 1.00 63.50 77 ILE A CA 1
ATOM 630 C C . ILE A 1 77 ? -0.139 36.072 28.435 1.00 63.50 77 ILE A C 1
ATOM 632 O O . ILE A 1 77 ? -0.968 36.601 27.698 1.00 63.50 77 ILE A O 1
ATOM 636 N N . ASP A 1 78 ? -0.443 35.506 29.599 1.00 65.25 78 ASP A N 1
ATOM 637 C CA . ASP A 1 78 ? -1.774 35.555 30.188 1.00 65.25 78 ASP A CA 1
ATOM 638 C C . ASP A 1 78 ? -1.790 36.507 31.381 1.00 65.25 78 ASP A C 1
ATOM 640 O O . ASP A 1 78 ? -1.020 36.358 32.333 1.00 65.25 78 ASP A O 1
ATOM 644 N N . ARG A 1 79 ? -2.657 37.514 31.315 1.00 69.12 79 ARG A N 1
ATOM 645 C CA . ARG A 1 79 ? -2.872 38.493 32.390 1.00 69.12 79 ARG A CA 1
ATOM 646 C C . ARG A 1 79 ? -4.308 38.455 32.912 1.00 69.12 79 ARG A C 1
ATOM 648 O O . ARG A 1 79 ? -4.650 39.216 33.819 1.00 69.12 79 ARG A O 1
ATOM 655 N N . CYS A 1 80 ? -5.152 37.574 32.364 1.00 69.31 80 CYS A N 1
ATOM 656 C CA . CYS A 1 80 ? -6.572 37.491 32.699 1.00 69.31 80 CYS A CA 1
ATOM 657 C C . CYS A 1 80 ? -6.777 37.069 34.160 1.00 69.31 80 CYS A C 1
ATOM 659 O O . CYS A 1 80 ? -7.676 37.584 34.821 1.00 69.31 80 CYS A O 1
ATOM 661 N N . ASN A 1 81 ? -5.888 36.233 34.708 1.00 67.12 81 ASN A N 1
ATOM 662 C CA . ASN A 1 81 ? -5.907 35.797 36.113 1.00 67.12 81 ASN A CA 1
ATOM 663 C C . ASN A 1 81 ? -5.907 36.950 37.141 1.00 67.12 81 ASN A C 1
ATOM 665 O O . ASN A 1 81 ? -6.351 36.770 38.270 1.00 67.12 81 ASN A O 1
ATOM 669 N N . SER A 1 82 ? -5.428 38.134 36.754 1.00 69.69 82 SER A N 1
ATOM 670 C CA . SER A 1 82 ? -5.295 39.295 37.634 1.00 69.69 82 SER A CA 1
ATOM 671 C C . SER A 1 82 ? -6.618 40.016 37.846 1.00 69.69 82 SER A C 1
ATOM 673 O O . SER A 1 82 ? -6.806 40.654 38.878 1.00 69.69 82 SER A O 1
ATOM 675 N N . CYS A 1 83 ? -7.511 39.942 36.858 1.00 70.56 83 CYS A N 1
ATOM 676 C CA . CYS A 1 83 ? -8.803 40.632 36.863 1.00 70.56 83 CYS A CA 1
ATOM 677 C C . CYS A 1 83 ? -9.974 39.653 37.021 1.00 70.56 83 CYS A C 1
ATOM 679 O O . CYS A 1 83 ? -11.026 40.032 37.520 1.00 70.56 83 CYS A O 1
ATOM 681 N N . HIS A 1 84 ? -9.772 38.389 36.642 1.00 71.88 84 HIS A N 1
ATOM 682 C CA . HIS A 1 84 ? -10.792 37.344 36.603 1.00 71.88 84 HIS A CA 1
ATOM 683 C C . HIS A 1 84 ? -10.577 36.252 37.660 1.00 71.88 84 HIS A C 1
ATOM 685 O O . HIS A 1 84 ? -11.002 35.114 37.492 1.00 71.88 84 HIS A O 1
ATOM 691 N N . VAL A 1 85 ? -9.924 36.583 38.775 1.00 74.69 85 VAL A N 1
ATOM 692 C CA . VAL A 1 85 ? -9.663 35.633 39.868 1.00 74.69 85 VAL A CA 1
ATOM 693 C C . VAL A 1 85 ? -10.953 35.044 40.457 1.00 74.69 85 VAL A C 1
ATOM 695 O O . VAL A 1 85 ? -10.972 33.883 40.847 1.00 74.69 85 VAL A O 1
ATOM 698 N N . ALA A 1 86 ? -12.058 35.796 40.446 1.00 76.62 86 ALA A N 1
ATOM 699 C CA . ALA A 1 86 ? -13.369 35.315 40.881 1.00 76.62 86 ALA A CA 1
ATOM 700 C C . ALA A 1 86 ? -13.881 34.116 40.057 1.00 76.62 86 ALA A C 1
ATOM 702 O O . ALA A 1 86 ? -14.697 33.345 40.557 1.00 76.62 86 ALA A O 1
ATOM 703 N N . LEU A 1 87 ? -13.372 33.903 38.832 1.00 71.69 87 LEU A N 1
ATOM 704 C CA . LEU A 1 87 ? -13.790 32.800 37.957 1.00 71.69 87 LEU A CA 1
ATOM 705 C C . LEU A 1 87 ? -13.453 31.404 38.492 1.00 71.69 87 LEU A C 1
ATOM 707 O O . LEU A 1 87 ? -13.960 30.421 37.954 1.00 71.69 87 LEU A O 1
ATOM 711 N N . GLN A 1 88 ? -12.599 31.295 39.511 1.00 70.44 88 GLN A N 1
ATOM 712 C CA . GLN A 1 88 ? -12.172 30.002 40.046 1.00 70.44 88 GLN A CA 1
ATOM 713 C C . GLN A 1 88 ? -12.978 29.535 41.264 1.00 70.44 88 GLN A C 1
ATOM 715 O O . GLN A 1 88 ? -12.933 28.353 41.597 1.00 70.44 88 GLN A O 1
ATOM 720 N N . PHE A 1 89 ? -13.713 30.429 41.934 1.00 78.38 89 PHE A N 1
ATOM 721 C CA . PHE A 1 89 ? -14.362 30.092 43.199 1.00 78.38 89 PHE A CA 1
ATOM 722 C C . PHE A 1 89 ? -15.867 29.886 43.053 1.00 78.38 89 PHE A C 1
ATOM 724 O O . PHE A 1 89 ? -16.571 30.653 42.394 1.00 78.38 89 PHE A O 1
ATOM 731 N N . SER A 1 90 ? -16.372 28.844 43.714 1.00 75.75 90 SER A N 1
ATOM 732 C CA . SER A 1 90 ? -17.760 28.408 43.588 1.00 75.75 90 SER A CA 1
ATOM 733 C C . SER A 1 90 ? -18.775 29.435 44.076 1.00 75.75 90 SER A C 1
ATOM 735 O O . SER A 1 90 ? -19.849 29.507 43.490 1.00 75.75 90 SER A O 1
ATOM 737 N N . HIS A 1 91 ? -18.442 30.249 45.080 1.00 82.31 91 HIS A N 1
ATOM 738 C CA . HIS A 1 91 ? -19.321 31.287 45.638 1.00 82.31 91 HIS A CA 1
ATOM 739 C C . HIS A 1 91 ? -19.543 32.491 44.709 1.00 82.31 91 HIS A C 1
ATOM 741 O O . HIS A 1 91 ? -20.442 33.286 44.950 1.00 82.31 91 HIS A O 1
ATOM 747 N N . PHE A 1 92 ? -18.807 32.612 43.600 1.00 82.38 92 PHE A N 1
ATOM 748 C CA . PHE A 1 92 ? -19.132 33.562 42.523 1.00 82.38 92 PHE A CA 1
ATOM 749 C C . PHE A 1 92 ? -20.029 32.951 41.432 1.00 82.38 92 PHE A C 1
ATOM 751 O O . PHE A 1 92 ? -20.280 33.590 40.408 1.00 82.38 92 PHE A O 1
ATOM 758 N N . SER A 1 93 ? -20.509 31.716 41.611 1.00 79.94 93 SER A N 1
ATOM 759 C CA . SER A 1 93 ? -21.455 31.057 40.704 1.00 79.94 93 SER A CA 1
ATOM 760 C C . SER A 1 93 ? -22.871 31.081 41.292 1.00 79.94 93 SER A C 1
ATOM 762 O O . SER A 1 93 ? -23.028 30.690 42.450 1.00 79.94 93 SER A O 1
ATOM 764 N N . PRO A 1 94 ? -23.899 31.501 40.529 1.00 76.50 94 PRO A N 1
ATOM 765 C CA . PRO A 1 94 ? -25.280 31.565 41.020 1.00 76.50 94 PRO A CA 1
ATOM 766 C C . PRO A 1 94 ? -25.953 30.192 41.157 1.00 76.50 94 PRO A C 1
ATOM 768 O O . PRO A 1 94 ? -26.944 30.060 41.874 1.00 76.50 94 PRO A O 1
ATOM 771 N N . THR A 1 95 ? -25.433 29.160 40.491 1.00 75.12 95 THR A N 1
ATOM 772 C CA . THR A 1 95 ? -25.951 27.786 40.547 1.00 75.12 95 THR A CA 1
ATOM 773 C C . THR A 1 95 ? -24.850 26.812 40.967 1.00 75.12 95 THR A C 1
ATOM 775 O O . THR A 1 95 ? -23.668 27.158 41.000 1.00 75.12 95 THR A O 1
ATOM 778 N N . LYS A 1 96 ? -25.215 25.584 41.340 1.00 75.44 96 LYS A N 1
ATOM 779 C CA . LYS A 1 96 ? -24.309 24.449 41.573 1.00 75.44 96 LYS A CA 1
ATOM 780 C C . LYS A 1 96 ? -24.891 23.176 40.954 1.00 75.44 96 LYS A C 1
ATOM 782 O O . LYS A 1 96 ? -26.079 23.110 40.656 1.00 75.44 96 LYS A O 1
ATOM 787 N N . ILE A 1 97 ? -24.043 22.174 40.716 1.00 75.00 97 ILE A N 1
ATOM 788 C CA . ILE A 1 97 ? -24.480 20.887 40.155 1.00 75.00 97 ILE A CA 1
ATOM 789 C C . ILE A 1 97 ? -25.183 20.076 41.245 1.00 75.00 97 ILE A C 1
ATOM 791 O O . ILE A 1 97 ? -24.578 19.802 42.284 1.00 75.00 97 ILE A O 1
ATOM 795 N N . ALA A 1 98 ? -26.411 19.640 40.967 1.00 78.19 98 ALA A N 1
ATOM 796 C CA . ALA A 1 98 ? -27.193 18.795 41.853 1.00 78.19 98 ALA A CA 1
ATOM 797 C C . ALA A 1 98 ? -26.532 17.418 42.003 1.00 78.19 98 ALA A C 1
ATOM 799 O O . ALA A 1 98 ? -26.170 16.749 41.024 1.00 78.19 98 ALA A O 1
ATOM 800 N N . LYS A 1 99 ? -26.377 16.982 43.253 1.00 79.19 99 LYS A N 1
ATOM 801 C CA . LYS A 1 99 ? -25.815 15.676 43.605 1.00 79.19 99 LYS A CA 1
ATOM 802 C C . LYS A 1 99 ? -26.822 14.867 44.407 1.00 79.19 99 LYS A C 1
ATOM 804 O O . LYS A 1 99 ? -27.571 15.411 45.211 1.00 79.19 99 LYS A O 1
ATOM 809 N N . ASN A 1 100 ? -26.831 13.556 44.193 1.00 79.88 100 ASN A N 1
ATOM 810 C CA . ASN A 1 100 ? -27.629 12.641 44.997 1.00 79.88 100 ASN A CA 1
ATOM 811 C C . ASN A 1 100 ? -26.992 12.423 46.386 1.00 79.88 100 ASN A C 1
ATOM 813 O O . ASN A 1 100 ? -25.890 12.895 46.667 1.00 79.88 100 ASN A O 1
ATOM 817 N N . VAL A 1 101 ? -27.675 11.665 47.248 1.00 80.88 101 VAL A N 1
ATOM 818 C CA . VAL A 1 101 ? -27.231 11.368 48.625 1.00 80.88 101 VAL A CA 1
ATOM 819 C C . VAL A 1 101 ? -25.867 10.667 48.718 1.00 80.88 101 VAL A C 1
ATOM 821 O O . VAL A 1 101 ? -25.206 10.773 49.745 1.00 80.88 101 VAL A O 1
ATOM 824 N N . ASP A 1 102 ? -25.410 10.020 47.641 1.00 71.50 102 ASP A N 1
ATOM 825 C CA . ASP A 1 102 ? -24.095 9.369 47.552 1.00 71.50 102 ASP A CA 1
ATOM 826 C C . ASP A 1 102 ? -23.003 10.304 46.991 1.00 71.50 102 ASP A C 1
ATOM 828 O O . ASP A 1 102 ? -21.876 9.878 46.735 1.00 71.50 102 ASP A O 1
ATOM 832 N N . GLY A 1 103 ? -23.333 11.574 46.734 1.00 65.81 103 GLY A N 1
ATOM 833 C CA . GLY A 1 103 ? -22.426 12.560 46.149 1.00 65.81 103 GLY A CA 1
ATOM 834 C C . GLY A 1 103 ? -22.215 12.423 44.635 1.00 65.81 103 GLY A C 1
ATOM 835 O O . GLY A 1 103 ? -21.331 13.091 44.089 1.00 65.81 103 GLY A O 1
ATOM 836 N N . LYS A 1 104 ? -23.005 11.592 43.939 1.00 69.12 104 LYS A N 1
ATOM 837 C CA . LYS A 1 104 ? -22.965 11.446 42.472 1.00 69.12 104 LYS A CA 1
ATOM 838 C C . LYS A 1 104 ? -23.789 12.535 41.787 1.00 69.12 104 LYS A C 1
ATOM 840 O O . LYS A 1 104 ? -24.847 12.913 42.277 1.00 69.12 104 LYS A O 1
ATOM 845 N N . ILE A 1 105 ? -23.311 13.005 40.636 1.00 70.50 105 ILE A N 1
ATOM 846 C CA . ILE A 1 105 ? -23.985 14.020 39.814 1.00 70.50 105 ILE A CA 1
ATOM 847 C C . ILE A 1 105 ? -25.318 13.473 39.290 1.00 70.50 105 ILE A C 1
ATOM 849 O O . ILE A 1 105 ? -25.383 12.336 38.821 1.00 70.50 105 ILE A O 1
ATOM 853 N N . ILE A 1 106 ? -26.365 14.293 39.361 1.00 74.56 106 ILE A N 1
ATOM 854 C CA . ILE A 1 106 ? -27.672 14.011 38.763 1.00 74.56 106 ILE A CA 1
ATOM 855 C C . ILE A 1 106 ? -27.678 14.582 37.340 1.00 74.56 106 ILE A C 1
ATOM 857 O O . ILE A 1 106 ? -27.372 15.757 37.146 1.00 74.56 106 ILE A O 1
ATOM 861 N N . TYR A 1 107 ? -28.029 13.764 36.349 1.00 70.62 107 TYR A N 1
ATOM 862 C CA . TYR A 1 107 ? -28.117 14.158 34.938 1.00 70.62 107 TYR A CA 1
ATOM 863 C C . TYR A 1 107 ? -29.577 14.175 34.469 1.00 70.62 107 TYR A C 1
ATOM 865 O O . TYR A 1 107 ? -30.365 13.328 34.894 1.00 70.62 107 TYR A O 1
ATOM 873 N N . GLY A 1 108 ? -29.928 15.127 33.602 1.00 70.31 108 GLY A N 1
ATOM 874 C CA . GLY A 1 108 ? -31.207 15.161 32.886 1.00 70.31 108 GLY A CA 1
ATOM 875 C C . GLY A 1 108 ? -31.274 14.143 31.739 1.00 70.31 108 GLY A C 1
ATOM 876 O O . GLY A 1 108 ? -30.281 13.492 31.411 1.00 70.31 108 GLY A O 1
ATOM 877 N N . GLU A 1 109 ? -32.442 14.015 31.100 1.00 63.81 109 GLU A N 1
ATOM 878 C CA . GLU A 1 109 ? -32.665 13.104 29.955 1.00 63.81 109 GLU A CA 1
ATOM 879 C C . GLU A 1 109 ? -31.801 13.444 28.721 1.00 63.81 109 GLU A C 1
ATOM 881 O O . GLU A 1 109 ? -31.535 12.588 27.881 1.00 63.81 109 GLU A O 1
ATOM 886 N N . ASP A 1 110 ? -31.308 14.679 28.634 1.00 53.28 110 ASP A N 1
ATOM 887 C CA . ASP A 1 110 ? -30.383 15.194 27.615 1.00 53.28 110 ASP A CA 1
ATOM 888 C C . ASP A 1 110 ? -28.892 14.941 27.944 1.00 53.28 110 ASP A C 1
ATOM 890 O O . ASP A 1 110 ? -27.990 15.255 27.152 1.00 53.28 110 ASP A O 1
ATOM 894 N N . GLY A 1 111 ? -28.615 14.346 29.109 1.00 56.69 111 GLY A N 1
ATOM 895 C CA . GLY A 1 111 ? -27.271 14.093 29.618 1.00 56.69 111 GLY A CA 1
ATOM 896 C C . GLY A 1 111 ? -26.548 15.345 30.124 1.00 56.69 111 GLY A C 1
ATOM 897 O O . GLY A 1 111 ? -25.318 15.322 30.219 1.00 56.69 111 GLY A O 1
ATOM 898 N N . ILE A 1 112 ? -27.272 16.430 30.423 1.00 59.31 112 ILE A N 1
ATOM 899 C CA . ILE A 1 112 ? -26.726 17.647 31.041 1.00 59.31 112 ILE A CA 1
ATOM 900 C C . ILE A 1 112 ? -26.866 17.541 32.573 1.00 59.31 112 ILE A C 1
ATOM 902 O O . ILE A 1 112 ? -27.909 17.095 33.058 1.00 59.31 112 ILE A O 1
ATOM 906 N N . PRO A 1 113 ? -25.841 17.911 33.370 1.00 65.75 113 PRO A N 1
ATOM 907 C CA . PRO A 1 113 ? -25.966 17.953 34.825 1.00 65.75 113 PRO A CA 1
ATOM 908 C C . PRO A 1 113 ? -27.110 18.872 35.272 1.00 65.75 113 PRO A C 1
ATOM 910 O O . PRO A 1 113 ? -27.169 20.037 34.869 1.00 65.75 113 PRO A O 1
ATOM 913 N N . VAL A 1 114 ? -27.995 18.364 36.131 1.00 74.75 114 VAL A N 1
ATOM 914 C CA . VAL A 1 114 ? -29.072 19.161 36.733 1.00 74.75 114 VAL A CA 1
ATOM 915 C C . VAL A 1 114 ? -28.448 20.226 37.631 1.00 74.75 114 VAL A C 1
ATOM 917 O O . VAL A 1 114 ? -27.530 19.938 38.399 1.00 74.75 114 VAL A O 1
ATOM 920 N N . GLN A 1 115 ? -28.937 21.460 37.531 1.00 73.75 115 GLN A N 1
ATOM 921 C CA . GLN A 1 115 ? -28.455 22.585 38.327 1.00 73.75 115 GLN A CA 1
ATOM 922 C C . GLN A 1 115 ? -29.471 22.981 39.393 1.00 73.75 115 GLN A C 1
ATOM 924 O O . GLN A 1 115 ? -30.678 22.966 39.155 1.00 73.75 115 GLN A O 1
ATOM 929 N N . GLU A 1 116 ? -28.965 23.385 40.549 1.00 79.75 116 GLU A N 1
ATOM 930 C CA . GLU A 1 116 ? -29.741 23.947 41.652 1.00 79.75 116 GLU A CA 1
ATOM 931 C C . GLU A 1 116 ? -29.146 25.300 42.083 1.00 79.75 116 GLU A C 1
ATOM 933 O O . GLU A 1 116 ? -27.967 25.557 41.812 1.00 79.75 116 GLU A O 1
ATOM 938 N N . PRO A 1 117 ? -29.926 26.196 42.715 1.00 81.38 117 PRO A N 1
ATOM 939 C CA . PRO A 1 117 ? -29.410 27.463 43.225 1.00 81.38 117 PRO A CA 1
ATOM 940 C C . PRO A 1 117 ? -28.217 27.257 44.164 1.00 81.38 117 PRO A C 1
ATOM 942 O O . PRO A 1 117 ? -28.221 26.357 45.007 1.00 81.38 117 PRO A O 1
ATOM 945 N N . ASN A 1 118 ? -27.188 28.091 44.017 1.00 82.62 118 ASN A N 1
ATOM 946 C CA . ASN A 1 118 ? -26.056 28.077 44.929 1.00 82.62 118 ASN A CA 1
ATOM 947 C C . ASN A 1 118 ? -26.371 28.934 46.155 1.00 82.62 118 ASN A C 1
ATOM 949 O O . ASN A 1 118 ? -26.478 30.153 46.053 1.00 82.62 118 ASN A O 1
ATOM 953 N N . GLU A 1 119 ? -26.503 28.286 47.306 1.00 82.88 119 GLU A N 1
ATOM 954 C CA . GLU A 1 119 ? -26.741 28.961 48.583 1.00 82.88 119 GLU A CA 1
ATOM 955 C C . GLU A 1 119 ? -25.565 29.852 49.008 1.00 82.88 119 GLU A C 1
ATOM 957 O O . GLU A 1 119 ? -25.789 30.899 49.595 1.00 82.88 119 GLU A O 1
ATOM 962 N N . ASP A 1 120 ? -24.338 29.522 48.597 1.00 81.69 120 ASP A N 1
ATOM 963 C CA . ASP A 1 120 ? -23.132 30.295 48.921 1.00 81.69 120 ASP A CA 1
ATOM 964 C C . ASP A 1 120 ? -22.866 31.439 47.921 1.00 81.69 120 ASP A C 1
ATOM 966 O O . ASP A 1 120 ? -21.726 31.878 47.755 1.00 81.69 120 ASP A O 1
ATOM 970 N N . TYR A 1 121 ? -23.869 31.891 47.161 1.00 87.44 121 TYR A N 1
ATOM 971 C CA . TYR A 1 121 ? -23.656 32.902 46.126 1.00 87.44 121 TYR A CA 1
ATOM 972 C C . TYR A 1 121 ? -23.419 34.295 46.725 1.00 87.44 121 TYR A C 1
ATOM 974 O O . TYR A 1 121 ? -24.312 34.931 47.283 1.00 87.44 121 TYR A O 1
ATOM 982 N N . ILE A 1 122 ? -22.210 34.820 46.530 1.00 87.75 122 ILE A N 1
ATOM 983 C CA . ILE A 1 122 ? -21.710 36.028 47.195 1.00 87.75 122 ILE A CA 1
ATOM 984 C C . ILE A 1 122 ? -22.526 37.288 46.908 1.00 87.75 122 ILE A C 1
ATOM 986 O O . ILE A 1 122 ? -22.662 38.153 47.771 1.00 87.75 122 ILE A O 1
ATOM 990 N N . TRP A 1 123 ? -23.088 37.400 45.704 1.00 88.00 123 TRP A N 1
ATOM 991 C CA . TRP A 1 123 ? -23.928 38.537 45.344 1.00 88.00 123 TRP A CA 1
ATOM 992 C C . TRP A 1 123 ? -25.301 38.469 46.025 1.00 88.00 123 TRP A C 1
ATOM 994 O O . TRP A 1 123 ? -25.845 39.519 46.362 1.00 88.00 123 TRP A O 1
ATOM 1004 N N . GLY A 1 124 ? -25.817 37.261 46.291 1.00 86.75 124 GLY A N 1
ATOM 1005 C CA . GLY A 1 124 ? -27.032 37.053 47.086 1.00 86.75 124 GLY A CA 1
ATOM 1006 C C . GLY A 1 124 ? -26.824 37.430 48.555 1.00 86.75 124 GLY A C 1
ATOM 1007 O O . GLY A 1 124 ? -27.610 38.188 49.119 1.00 86.75 124 GLY A O 1
ATOM 1008 N N . GLU A 1 125 ? -25.702 37.011 49.140 1.00 87.62 125 GLU A N 1
ATOM 1009 C CA . GLU A 1 125 ? -25.309 37.392 50.507 1.00 87.62 125 GLU A CA 1
ATOM 1010 C C . GLU A 1 125 ? -25.086 38.909 50.654 1.00 87.62 125 GLU A C 1
ATOM 1012 O O . GLU A 1 125 ? -25.510 39.533 51.632 1.00 87.62 125 GLU A O 1
ATOM 1017 N N . LEU A 1 126 ? -24.473 39.549 49.650 1.00 89.19 126 LEU A N 1
ATOM 1018 C CA . LEU A 1 126 ? -24.313 41.006 49.612 1.00 89.19 126 LEU A CA 1
ATOM 1019 C C . LEU A 1 126 ? -25.668 41.723 49.595 1.00 89.19 126 LEU A C 1
ATOM 1021 O O . LEU A 1 126 ? -25.844 42.714 50.303 1.00 89.19 126 LEU A O 1
ATOM 1025 N N . GLU A 1 127 ? -26.628 41.232 48.811 1.00 89.19 127 GLU A N 1
ATOM 1026 C CA . GLU A 1 127 ? -27.987 41.780 48.762 1.00 89.19 127 GLU A CA 1
ATOM 1027 C C . GLU A 1 127 ? -28.707 41.668 50.098 1.00 89.19 127 GLU A C 1
ATOM 1029 O O . GLU A 1 127 ? -29.283 42.655 50.566 1.00 89.19 127 GLU A O 1
ATOM 1034 N N . GLN A 1 128 ? -28.615 40.504 50.738 1.00 86.81 128 GLN A N 1
ATOM 1035 C CA . GLN A 1 128 ? -29.194 40.286 52.055 1.00 86.81 128 GLN A CA 1
ATOM 1036 C C . GLN A 1 128 ? -28.585 41.238 53.090 1.00 86.81 128 GLN A C 1
ATOM 1038 O O . GLN A 1 128 ? -29.319 41.885 53.836 1.00 86.81 128 GLN A O 1
ATOM 1043 N N . LYS A 1 129 ? -27.259 41.417 53.092 1.00 86.88 129 LYS A N 1
ATOM 1044 C CA . LYS A 1 129 ? -26.589 42.344 54.015 1.00 86.88 129 LYS A CA 1
ATOM 1045 C C . LYS A 1 129 ? -26.950 43.807 53.764 1.00 86.88 129 LYS A C 1
ATOM 1047 O O . LYS A 1 129 ? -27.146 44.558 54.718 1.00 86.88 129 LYS A O 1
ATOM 1052 N N . VAL A 1 130 ? -27.063 44.223 52.502 1.00 87.94 130 VAL A N 1
ATOM 1053 C CA . VAL A 1 130 ? -27.523 45.575 52.144 1.00 87.94 130 VAL A CA 1
ATOM 1054 C C . VAL A 1 130 ? -28.949 45.808 52.643 1.00 87.94 130 VAL A C 1
ATOM 1056 O O . VAL A 1 130 ? -29.229 46.883 53.175 1.00 87.94 130 VAL A O 1
ATOM 1059 N N . ALA A 1 131 ? -29.839 44.820 52.508 1.00 88.94 131 ALA A N 1
ATOM 1060 C CA . ALA A 1 131 ? -31.201 44.903 53.029 1.00 88.94 131 ALA A CA 1
ATOM 1061 C C . ALA A 1 131 ? -31.209 45.053 54.561 1.00 88.94 131 ALA A C 1
ATOM 1063 O O . ALA A 1 131 ? -31.806 46.004 55.066 1.00 88.94 131 ALA A O 1
ATOM 1064 N N . THR A 1 132 ? -30.457 44.214 55.281 1.00 88.75 132 THR A N 1
ATOM 1065 C CA . THR A 1 132 ? -30.325 44.291 56.747 1.00 88.75 132 THR A CA 1
ATOM 1066 C C . THR A 1 132 ? -29.789 45.651 57.207 1.00 88.75 132 THR A C 1
ATOM 1068 O O . THR A 1 132 ? -30.383 46.292 58.068 1.00 88.75 132 THR A O 1
ATOM 1071 N N . LEU A 1 133 ? -28.721 46.168 56.587 1.00 87.94 133 LEU A N 1
ATOM 1072 C CA . LEU A 1 133 ? -28.150 47.477 56.942 1.00 87.94 133 LEU A CA 1
ATOM 1073 C C . LEU A 1 133 ? -29.112 48.642 56.661 1.00 87.94 133 LEU A C 1
ATOM 1075 O O . LEU A 1 133 ? -29.115 49.632 57.397 1.00 87.94 133 LEU A O 1
ATOM 1079 N N . LYS A 1 134 ? -29.934 48.544 55.605 1.00 88.00 134 LYS A N 1
ATOM 1080 C CA . LYS A 1 134 ? -30.994 49.525 55.317 1.00 88.00 134 LYS A CA 1
ATOM 1081 C C . LYS A 1 134 ? -32.083 49.488 56.392 1.00 88.00 134 LYS A C 1
ATOM 1083 O O . LYS A 1 134 ? -32.527 50.555 56.816 1.00 88.00 134 LYS A O 1
ATOM 1088 N N . GLU A 1 135 ? -32.470 48.302 56.859 1.00 87.31 135 GLU A N 1
ATOM 1089 C CA . GLU A 1 135 ? -33.434 48.125 57.956 1.00 87.31 135 GLU A CA 1
ATOM 1090 C C . GLU A 1 135 ? -32.896 48.641 59.301 1.00 87.31 135 GLU A C 1
ATOM 1092 O O . GLU A 1 135 ? -33.630 49.276 60.059 1.00 87.31 135 GLU A O 1
ATOM 1097 N N . GLU A 1 136 ? -31.602 48.458 59.567 1.00 87.06 136 GLU A N 1
ATOM 1098 C CA . GLU A 1 136 ? -30.917 48.929 60.781 1.00 87.06 136 GLU A CA 1
ATOM 1099 C C . GLU A 1 136 ? -30.545 50.430 60.742 1.00 87.06 136 GLU A C 1
ATOM 1101 O O . GLU A 1 136 ? -30.076 50.989 61.734 1.00 87.06 136 GLU A O 1
ATOM 1106 N N . GLY A 1 137 ? -30.777 51.119 59.617 1.00 84.12 137 GLY A N 1
ATOM 1107 C CA . GLY A 1 137 ? -30.533 52.560 59.458 1.00 84.12 137 GLY A CA 1
ATOM 1108 C C . GLY A 1 137 ? -29.092 52.947 59.091 1.00 84.12 137 GLY A C 1
ATOM 1109 O O . GLY A 1 137 ? -28.764 54.138 59.037 1.00 84.12 137 GLY A O 1
ATOM 1110 N N . HIS A 1 138 ? -28.234 51.978 58.770 1.00 88.56 138 HIS A N 1
ATOM 1111 C CA . HIS A 1 138 ? -26.842 52.164 58.344 1.00 88.56 138 HIS A CA 1
ATOM 1112 C C . HIS A 1 138 ? -26.732 52.490 56.838 1.00 88.56 138 HIS A C 1
ATOM 1114 O O . HIS A 1 138 ? -26.015 51.841 56.075 1.00 88.56 138 HIS A O 1
ATOM 1120 N N . LEU A 1 139 ? -27.429 53.545 56.393 1.00 83.75 139 LEU A N 1
ATOM 1121 C CA . LEU A 1 139 ? -27.604 53.875 54.966 1.00 83.75 139 LEU A CA 1
ATOM 1122 C C . LEU A 1 139 ? -26.288 54.088 54.197 1.00 83.75 139 LEU A C 1
ATOM 1124 O O . LEU A 1 139 ? -26.171 53.646 53.060 1.00 83.75 139 LEU A O 1
ATOM 1128 N N . ARG A 1 140 ? -25.276 54.716 54.811 1.00 83.69 140 ARG A N 1
ATOM 1129 C CA . ARG A 1 140 ? -23.974 54.951 54.151 1.00 83.69 140 ARG A CA 1
ATOM 1130 C C . ARG A 1 140 ? -23.192 53.665 53.893 1.00 83.69 140 ARG A C 1
ATOM 1132 O O . ARG A 1 140 ? -22.467 53.578 52.907 1.00 83.69 140 ARG A O 1
ATOM 1139 N N . GLU A 1 141 ? -23.297 52.692 54.792 1.00 82.56 141 GLU A N 1
ATOM 1140 C CA . GLU A 1 141 ? -22.627 51.396 54.640 1.00 82.56 141 GLU A CA 1
ATOM 1141 C C . GLU A 1 141 ? -23.356 50.541 53.602 1.00 82.56 141 GLU A C 1
ATOM 1143 O O . GLU A 1 141 ? -22.708 49.927 52.755 1.00 82.56 141 GLU A O 1
ATOM 1148 N N . ALA A 1 142 ? -24.692 50.600 53.589 1.00 84.12 142 ALA A N 1
ATOM 1149 C CA . ALA A 1 142 ? -25.512 49.980 52.554 1.00 84.12 142 ALA A CA 1
ATOM 1150 C C . ALA A 1 142 ? -25.214 50.543 51.150 1.00 84.12 142 ALA A C 1
ATOM 1152 O O . ALA A 1 142 ? -25.001 49.767 50.223 1.00 84.12 142 ALA A O 1
ATOM 1153 N N . GLU A 1 143 ? -25.129 51.871 50.993 1.00 86.38 143 GLU A N 1
ATOM 1154 C CA . GLU A 1 143 ? -24.766 52.522 49.719 1.00 86.38 143 GLU A CA 1
ATOM 1155 C C . GLU A 1 143 ? -23.360 52.124 49.247 1.00 86.38 143 GLU A C 1
ATOM 1157 O O . GLU A 1 143 ? -23.143 51.896 48.057 1.00 86.38 143 GLU A O 1
ATOM 1162 N N . LYS A 1 144 ? -22.399 51.999 50.175 1.00 86.00 144 LYS A N 1
ATOM 1163 C CA . LYS A 1 144 ? -21.030 51.574 49.855 1.00 86.00 144 LYS A CA 1
ATOM 1164 C C . LYS A 1 144 ? -20.987 50.139 49.317 1.00 86.00 144 LYS A C 1
ATOM 1166 O O . LYS A 1 144 ? -20.281 49.890 48.345 1.00 86.00 144 LYS A O 1
ATOM 1171 N N . LEU A 1 145 ? -21.730 49.212 49.927 1.00 85.25 145 LEU A N 1
ATOM 1172 C CA . LEU A 1 145 ? -21.815 47.821 49.464 1.00 85.25 145 LEU A CA 1
ATOM 1173 C C . LEU A 1 145 ? -22.587 47.698 48.145 1.00 85.25 145 LEU A C 1
ATOM 1175 O O . LEU A 1 145 ? -22.197 46.928 47.273 1.00 85.25 145 LEU A O 1
ATOM 1179 N N . GLU A 1 146 ? -23.651 48.480 47.963 1.00 86.75 146 GLU A N 1
ATOM 1180 C CA . GLU A 1 146 ? -24.437 48.497 46.724 1.00 86.75 146 GLU A CA 1
ATOM 1181 C C . GLU A 1 146 ? -23.616 49.024 45.534 1.00 86.75 146 GLU A C 1
ATOM 1183 O O . GLU A 1 146 ? -23.719 48.492 44.427 1.00 86.75 146 GLU A O 1
ATOM 1188 N N . ALA A 1 147 ? -22.712 49.981 45.775 1.00 86.19 147 ALA A N 1
ATOM 1189 C CA . ALA A 1 147 ? -21.785 50.494 44.768 1.00 86.19 147 ALA A CA 1
ATOM 1190 C C . ALA A 1 147 ? -20.807 49.434 44.222 1.00 86.19 147 ALA A C 1
ATOM 1192 O O . ALA A 1 147 ? -20.291 49.613 43.121 1.00 86.19 147 ALA A O 1
ATOM 1193 N N . LEU A 1 148 ? -20.580 48.312 44.923 1.00 86.44 148 LEU A N 1
ATOM 1194 C CA . LEU A 1 148 ? -19.713 47.225 44.441 1.00 86.44 148 LEU A CA 1
ATOM 1195 C C . LEU A 1 148 ? -20.259 46.517 43.197 1.00 86.44 148 LEU A C 1
ATOM 1197 O O . LEU A 1 148 ? -19.494 45.873 42.481 1.00 86.44 148 LEU A O 1
ATOM 1201 N N . LYS A 1 149 ? -21.562 46.641 42.914 1.00 84.69 149 LYS A N 1
ATOM 1202 C CA . LYS A 1 149 ? -22.197 46.015 41.746 1.00 84.69 149 LYS A CA 1
ATOM 1203 C C . LYS A 1 149 ? -21.858 46.713 40.425 1.00 84.69 149 LYS A C 1
ATOM 1205 O O . LYS A 1 149 ? -22.014 46.109 39.368 1.00 84.69 149 LYS A O 1
ATOM 1210 N N . THR A 1 150 ? -21.373 47.956 40.456 1.00 82.50 150 THR A N 1
ATOM 1211 C CA . THR A 1 150 ? -21.101 48.758 39.251 1.00 82.50 150 THR A CA 1
ATOM 1212 C C . THR A 1 150 ? -19.739 49.445 39.315 1.00 82.50 150 THR A C 1
ATOM 1214 O O . THR A 1 150 ? -19.395 50.047 40.326 1.00 82.50 150 THR A O 1
ATOM 1217 N N . ALA A 1 151 ? -18.978 49.421 38.222 1.00 77.31 151 ALA A N 1
ATOM 1218 C CA . ALA A 1 151 ? -17.671 50.062 38.108 1.00 77.31 151 ALA A CA 1
ATOM 1219 C C . ALA A 1 151 ? -17.657 51.052 36.944 1.00 77.31 151 ALA A C 1
ATOM 1221 O O . ALA A 1 151 ? -17.926 50.677 35.807 1.00 77.31 151 ALA A O 1
ATOM 1222 N N . LYS A 1 152 ? -17.286 52.306 37.199 1.00 73.19 152 LYS A N 1
ATOM 1223 C CA . LYS A 1 152 ? -17.146 53.321 36.152 1.00 73.19 152 LYS A CA 1
ATOM 1224 C C . LYS A 1 152 ? -15.716 53.351 35.616 1.00 73.19 152 LYS A C 1
ATOM 1226 O O . LYS A 1 152 ? -14.793 53.658 36.371 1.00 73.19 152 LYS A O 1
ATOM 1231 N N . VAL A 1 153 ? -15.530 53.058 34.328 1.00 66.69 153 VAL A N 1
ATOM 1232 C CA . VAL A 1 153 ? -14.217 53.078 33.658 1.00 66.69 153 VAL A CA 1
ATOM 1233 C C . VAL A 1 153 ? -14.308 53.923 32.389 1.00 66.69 153 VAL A C 1
ATOM 1235 O O . VAL A 1 153 ? -15.034 53.593 31.451 1.00 66.69 153 VAL A O 1
ATOM 1238 N N . GLY A 1 154 ? -13.580 55.042 32.365 1.00 68.38 154 GLY A N 1
ATOM 1239 C CA . GLY A 1 154 ? -13.717 56.044 31.307 1.00 68.38 154 GLY A CA 1
ATOM 1240 C C . GLY A 1 154 ? -15.129 56.641 31.277 1.00 68.38 154 GLY A C 1
ATOM 1241 O O . GLY A 1 154 ? -15.638 57.088 32.306 1.00 68.38 154 GLY A O 1
ATOM 1242 N N . ASP A 1 155 ? -15.755 56.627 30.100 1.00 61.81 155 ASP A N 1
ATOM 1243 C CA . ASP A 1 155 ? -17.121 57.128 29.884 1.00 61.81 155 ASP A CA 1
ATOM 1244 C C . ASP A 1 155 ? -18.208 56.051 30.083 1.00 61.81 155 ASP A C 1
ATOM 1246 O O . ASP A 1 155 ? -19.391 56.340 29.908 1.00 61.81 155 ASP A O 1
ATOM 1250 N N . ASN A 1 156 ? -17.827 54.823 30.459 1.00 61.09 156 ASN A N 1
ATOM 1251 C CA . ASN A 1 156 ? -18.726 53.671 30.528 1.00 61.09 156 ASN A CA 1
ATOM 1252 C C . ASN A 1 156 ? -18.915 53.168 31.968 1.00 61.09 156 ASN A C 1
ATOM 1254 O O . ASN A 1 156 ? -17.957 53.076 32.740 1.00 61.09 156 ASN A O 1
ATOM 1258 N N . ASP A 1 157 ? -20.146 52.773 32.292 1.00 69.19 157 ASP A N 1
ATOM 1259 C CA . ASP A 1 157 ? -20.494 52.076 33.531 1.00 69.19 157 ASP A CA 1
ATOM 1260 C C . ASP A 1 157 ? -20.587 50.564 33.255 1.00 69.19 157 ASP A C 1
ATOM 1262 O O . ASP A 1 157 ? -21.332 50.120 32.380 1.00 69.19 157 ASP A O 1
ATOM 1266 N N . TYR A 1 158 ? -19.807 49.770 33.987 1.00 66.12 158 TYR A N 1
ATOM 1267 C CA . TYR A 1 158 ? -19.709 48.317 33.850 1.00 66.12 158 TYR A CA 1
ATOM 1268 C C . TYR A 1 158 ? -20.421 47.615 35.001 1.00 66.12 158 TYR A C 1
ATOM 1270 O O . TYR A 1 158 ? -20.253 47.977 36.163 1.00 66.12 158 TYR A O 1
ATOM 1278 N N . ASP A 1 159 ? -21.162 46.561 34.680 1.00 72.94 159 ASP A N 1
ATOM 1279 C CA . ASP A 1 159 ? -21.791 45.676 35.657 1.00 72.94 159 ASP A CA 1
ATOM 1280 C C . ASP A 1 159 ? -20.766 44.665 36.197 1.00 72.94 159 ASP A C 1
ATOM 1282 O O . ASP A 1 159 ? -20.374 43.715 35.513 1.00 72.94 159 ASP A O 1
ATOM 1286 N N . VAL A 1 160 ? -20.308 44.880 37.431 1.00 77.00 160 VAL A N 1
ATOM 1287 C CA . VAL A 1 160 ? -19.277 44.051 38.077 1.00 77.00 160 VAL A CA 1
ATOM 1288 C C . VAL A 1 160 ? -19.836 42.685 38.468 1.00 77.00 160 VAL A C 1
ATOM 1290 O O . VAL A 1 160 ? -19.074 41.717 38.522 1.00 77.00 160 VAL A O 1
ATOM 1293 N N . THR A 1 161 ? -21.157 42.564 38.646 1.00 75.81 161 THR A N 1
ATOM 1294 C CA . THR A 1 161 ? -21.798 41.275 38.949 1.00 75.81 161 THR A CA 1
ATOM 1295 C C . THR A 1 161 ? -21.600 40.263 37.827 1.00 75.81 161 THR A C 1
ATOM 1297 O O . THR A 1 161 ? -21.531 39.068 38.088 1.00 75.81 161 THR A O 1
ATOM 1300 N N . LYS A 1 162 ? -21.410 40.737 36.588 1.00 68.06 162 LYS A N 1
ATOM 1301 C CA . LYS A 1 162 ? -21.079 39.906 35.421 1.00 68.06 162 LYS A CA 1
ATOM 1302 C C . LYS A 1 162 ? -19.579 39.684 35.251 1.00 68.06 162 LYS A C 1
ATOM 1304 O O . LYS A 1 162 ? -19.173 38.618 34.803 1.00 68.06 162 LYS A O 1
ATOM 1309 N N . VAL A 1 163 ? -18.753 40.675 35.600 1.00 69.38 163 VAL A N 1
ATOM 1310 C CA . VAL A 1 163 ? -17.282 40.588 35.488 1.00 69.38 163 VAL A CA 1
ATOM 1311 C C . VAL A 1 163 ? -16.701 39.593 36.497 1.00 69.38 163 VAL A C 1
ATOM 1313 O O . VAL A 1 163 ? -15.771 38.853 36.172 1.00 69.38 163 VAL A O 1
ATOM 1316 N N . LEU A 1 164 ? -17.264 39.558 37.707 1.00 76.19 164 LEU A N 1
ATOM 1317 C CA . LEU A 1 164 ? -16.911 38.630 38.784 1.00 76.19 164 LEU A CA 1
ATOM 1318 C C . LEU A 1 164 ? -18.009 37.568 38.958 1.00 76.19 164 LEU A C 1
ATOM 1320 O O . LEU A 1 164 ? -18.486 37.325 40.065 1.00 76.19 164 LEU A O 1
ATOM 1324 N N . ARG A 1 165 ? -18.429 36.954 37.850 1.00 74.31 165 ARG A N 1
ATOM 1325 C CA . ARG A 1 165 ? -19.291 35.766 37.838 1.00 74.31 165 ARG A CA 1
ATOM 1326 C C . ARG A 1 165 ? -18.479 34.583 37.354 1.00 74.31 165 ARG A C 1
ATOM 1328 O O . ARG A 1 165 ? -17.834 34.696 36.319 1.00 74.31 165 ARG A O 1
ATOM 1335 N N . MET A 1 166 ? -18.534 33.459 38.063 1.00 69.81 166 MET A N 1
ATOM 1336 C CA . MET A 1 166 ? -17.867 32.228 37.637 1.00 69.81 166 MET A CA 1
ATOM 1337 C C . MET A 1 166 ? -18.258 31.855 36.201 1.00 69.81 166 MET A C 1
ATOM 1339 O O . MET A 1 166 ? -19.418 32.000 35.816 1.00 69.81 166 MET A O 1
ATOM 1343 N N . HIS A 1 167 ? -17.294 31.366 35.415 1.00 59.88 167 HIS A N 1
ATOM 1344 C CA . HIS A 1 167 ? -17.570 30.919 34.053 1.00 59.88 167 HIS A CA 1
ATOM 1345 C C . HIS A 1 167 ? -18.638 29.803 34.080 1.00 59.88 167 HIS A C 1
ATOM 1347 O O . HIS A 1 167 ? -18.518 28.903 34.921 1.00 59.88 167 HIS A O 1
ATOM 1353 N N . PRO A 1 168 ? -19.654 29.823 33.191 1.00 54.53 168 PRO A N 1
ATOM 1354 C CA . PRO A 1 168 ? -20.635 28.741 33.103 1.00 54.53 168 PRO A CA 1
ATOM 1355 C C . PRO A 1 168 ? -19.943 27.401 32.826 1.00 54.53 168 PRO A C 1
ATOM 1357 O O . PRO A 1 168 ? -18.823 27.375 32.295 1.00 54.53 168 PRO A O 1
ATOM 1360 N N . LEU A 1 169 ? -20.598 26.282 33.154 1.00 53.84 169 LEU A N 1
ATOM 1361 C CA . LEU A 1 169 ? -20.079 24.968 32.763 1.00 53.84 169 LEU A CA 1
ATOM 1362 C C . LEU A 1 169 ? -19.895 24.943 31.241 1.00 53.84 169 LEU A C 1
ATOM 1364 O O . LEU A 1 169 ? -20.756 25.387 30.476 1.00 53.84 169 LEU A O 1
ATOM 1368 N N . VAL A 1 170 ? -18.733 24.464 30.807 1.00 50.78 170 VAL A N 1
ATOM 1369 C CA . VAL A 1 170 ? -18.411 24.345 29.388 1.00 50.78 170 VAL A CA 1
ATOM 1370 C C . VAL A 1 170 ? -18.793 22.934 28.955 1.00 50.78 170 VAL A C 1
ATOM 1372 O O . VAL A 1 170 ? -18.249 21.950 29.451 1.00 50.78 170 VAL A O 1
ATOM 1375 N N . GLY A 1 171 ? -19.765 22.827 28.050 1.00 53.56 171 GLY A N 1
ATOM 1376 C CA . GLY A 1 171 ? -20.267 21.536 27.582 1.00 53.56 171 GLY A CA 1
ATOM 1377 C C . GLY A 1 171 ? -20.959 20.725 28.685 1.00 53.56 171 GLY A C 1
ATOM 1378 O O . GLY A 1 171 ? -21.778 21.247 29.432 1.00 53.56 171 GLY A O 1
ATOM 1379 N N . LYS A 1 172 ? -20.652 19.424 28.764 1.00 52.78 172 LYS A N 1
ATOM 1380 C CA . LYS A 1 172 ? -21.251 18.467 29.719 1.00 52.78 172 LYS A CA 1
ATOM 1381 C C . LYS A 1 172 ? -20.402 18.260 30.990 1.00 52.78 172 LYS A C 1
ATOM 1383 O O . LYS A 1 172 ? -20.644 17.314 31.739 1.00 52.78 172 LYS A O 1
ATOM 1388 N N . GLU A 1 173 ? -19.375 19.085 31.201 1.00 52.56 173 GLU A N 1
ATOM 1389 C CA . GLU A 1 173 ? -18.284 18.830 32.153 1.00 52.56 173 GLU A CA 1
ATOM 1390 C C . GLU A 1 173 ? -18.396 19.608 33.480 1.00 52.56 173 GLU A C 1
ATOM 1392 O O . GLU A 1 173 ? -19.232 20.494 33.661 1.00 52.56 173 GLU A O 1
ATOM 1397 N N . THR A 1 174 ? -17.520 19.267 34.433 1.00 55.38 174 THR A N 1
ATOM 1398 C CA . THR A 1 174 ? -17.275 20.023 35.672 1.00 55.38 174 THR A CA 1
ATOM 1399 C C . THR A 1 174 ? -16.558 21.344 35.395 1.00 55.38 174 THR A C 1
ATOM 1401 O O . THR A 1 174 ? -15.867 21.489 34.395 1.00 55.38 174 THR A O 1
ATOM 1404 N N . ARG A 1 175 ? -16.650 22.293 36.331 1.00 61.81 175 ARG A N 1
ATOM 1405 C CA . ARG A 1 175 ? -15.958 23.593 36.294 1.00 61.81 175 ARG A CA 1
ATOM 1406 C C . ARG A 1 175 ? -14.447 23.402 36.048 1.00 61.81 175 ARG A C 1
ATOM 1408 O O . ARG A 1 175 ? -13.773 22.933 36.964 1.00 61.81 175 ARG A O 1
ATOM 1415 N N . PRO A 1 176 ? -13.878 23.790 34.887 1.00 55.84 176 PRO A N 1
ATOM 1416 C CA . PRO A 1 176 ? -12.462 23.543 34.581 1.00 55.84 176 PRO A CA 1
ATOM 1417 C C . PRO A 1 176 ? -11.512 24.095 35.654 1.00 55.84 176 PRO A C 1
ATOM 1419 O O . PRO A 1 176 ? -10.556 23.426 36.053 1.00 55.84 176 PRO A O 1
ATOM 1422 N N . PHE A 1 177 ? -11.849 25.267 36.202 1.00 62.22 177 PHE A N 1
ATOM 1423 C CA . PHE A 1 177 ? -11.073 25.955 37.236 1.00 62.22 177 PHE A CA 1
ATOM 1424 C C . PHE A 1 177 ? -11.250 25.408 38.659 1.00 62.22 177 PHE A C 1
ATOM 1426 O O . PHE A 1 177 ? -10.543 25.834 39.565 1.00 62.22 177 PHE A O 1
ATOM 1433 N N . GLN A 1 178 ? -12.152 24.444 38.869 1.00 60.09 178 GLN A N 1
ATOM 1434 C CA . GLN A 1 178 ? -12.267 23.739 40.150 1.00 60.09 178 GLN A CA 1
ATOM 1435 C C . GLN A 1 178 ? -11.078 22.799 40.390 1.00 60.09 178 GLN A C 1
ATOM 1437 O O . GLN A 1 178 ? -10.689 22.575 41.533 1.00 60.09 178 GLN A O 1
ATOM 1442 N N . HIS A 1 179 ? -10.510 22.246 39.315 1.00 61.84 179 HIS A N 1
ATOM 1443 C CA . HIS A 1 179 ? -9.364 21.335 39.368 1.00 61.84 179 HIS A CA 1
ATOM 1444 C C . HIS A 1 179 ? -8.080 21.942 38.783 1.00 61.84 179 HIS A C 1
ATOM 1446 O O . HIS A 1 179 ? -6.999 21.440 39.076 1.00 61.84 179 HIS A O 1
ATOM 1452 N N . HIS A 1 180 ? -8.188 23.029 38.010 1.00 69.31 180 HIS A N 1
ATOM 1453 C CA . HIS A 1 180 ? -7.059 23.740 37.405 1.00 69.31 180 HIS A CA 1
ATOM 1454 C C . HIS A 1 180 ? -7.098 25.224 37.800 1.00 69.31 180 HIS A C 1
ATOM 1456 O O . HIS A 1 180 ? -7.758 26.009 37.119 1.00 69.31 180 HIS A O 1
ATOM 1462 N N . PRO A 1 181 ? -6.433 25.638 38.891 1.00 72.00 181 PRO A N 1
ATOM 1463 C CA . PRO A 1 181 ? -6.423 27.034 39.317 1.00 72.00 181 PRO A CA 1
ATOM 1464 C C . PRO A 1 181 ? -5.994 27.981 38.184 1.00 72.00 181 PRO A C 1
ATOM 1466 O O . PRO A 1 181 ? -5.001 27.752 37.486 1.00 72.00 181 PRO A O 1
ATOM 1469 N N . ILE A 1 182 ? -6.755 29.063 37.977 1.00 69.00 182 ILE A N 1
ATOM 1470 C CA . ILE A 1 182 ? -6.534 30.018 36.869 1.00 69.00 182 ILE A CA 1
ATOM 1471 C C . ILE A 1 182 ? -5.168 30.702 36.963 1.00 69.00 182 ILE A C 1
ATOM 1473 O O . ILE A 1 182 ? -4.620 31.206 35.983 1.00 69.00 182 ILE A O 1
ATOM 1477 N N . ASP A 1 183 ? -4.630 30.748 38.173 1.00 65.19 183 ASP A N 1
ATOM 1478 C CA . ASP A 1 183 ? -3.405 31.427 38.516 1.00 65.19 183 ASP A CA 1
ATOM 1479 C C . ASP A 1 183 ? -2.153 30.583 38.206 1.00 65.19 183 ASP A C 1
ATOM 1481 O O . ASP A 1 183 ? -1.055 31.149 38.174 1.00 65.19 183 ASP A O 1
ATOM 1485 N N . GLU A 1 184 ? -2.350 29.293 37.906 1.00 66.00 184 GLU A N 1
ATOM 1486 C CA . GLU A 1 184 ? -1.371 28.352 37.350 1.00 66.00 184 GLU A CA 1
ATOM 1487 C C . GLU A 1 184 ? -1.585 28.113 35.843 1.00 66.00 184 GLU A C 1
ATOM 1489 O O . GLU A 1 184 ? -0.615 28.069 35.085 1.00 66.00 184 GLU A O 1
ATOM 1494 N N . TYR A 1 185 ? -2.840 27.978 35.390 1.00 64.69 185 TYR A N 1
ATOM 1495 C CA . TYR A 1 185 ? -3.158 27.474 34.043 1.00 64.69 185 TYR A CA 1
ATOM 1496 C C . TYR A 1 185 ? -3.487 28.556 32.998 1.00 64.69 185 TYR A C 1
ATOM 1498 O O . TYR A 1 185 ? -3.325 28.324 31.798 1.00 64.69 185 TYR A O 1
ATOM 1506 N N . GLY A 1 186 ? -3.929 29.742 33.431 1.00 70.31 186 GLY A N 1
ATOM 1507 C CA . GLY A 1 186 ? -4.364 30.824 32.541 1.00 70.31 186 GLY A CA 1
ATOM 1508 C C . GLY A 1 186 ? -5.658 30.532 31.754 1.00 70.31 186 GLY A C 1
ATOM 1509 O O . GLY A 1 186 ? -6.180 29.421 31.722 1.00 70.31 186 GLY A O 1
ATOM 1510 N N . CYS A 1 187 ? -6.196 31.561 31.103 1.00 69.25 187 CYS A N 1
ATOM 1511 C CA . CYS A 1 187 ? -7.328 31.519 30.168 1.00 69.25 187 CYS A CA 1
ATOM 1512 C C . CYS A 1 187 ? -6.912 31.196 28.718 1.00 69.25 187 CYS A C 1
ATOM 1514 O O . CYS A 1 187 ? -7.737 30.763 27.910 1.00 69.25 187 CYS A O 1
ATOM 1516 N N . THR A 1 188 ? -5.637 31.398 28.377 1.00 66.00 188 THR A N 1
ATOM 1517 C CA . THR A 1 188 ? -5.015 31.100 27.068 1.00 66.00 188 THR A CA 1
ATOM 1518 C C . THR A 1 188 ? -5.233 29.657 26.610 1.00 66.00 188 THR A C 1
ATOM 1520 O O . THR A 1 188 ? -5.437 29.418 25.420 1.00 66.00 188 THR A O 1
ATOM 1523 N N . SER A 1 189 ? -5.285 28.706 27.544 1.00 64.88 189 SER A N 1
ATOM 1524 C CA . SER A 1 189 ? -5.580 27.295 27.269 1.00 64.88 189 SER A CA 1
ATOM 1525 C C . SER A 1 189 ? -6.977 27.062 26.679 1.00 64.88 189 SER A C 1
ATOM 1527 O O . SER A 1 189 ? -7.171 26.083 25.963 1.00 64.88 189 SER A O 1
ATOM 1529 N N . CYS A 1 190 ? -7.930 27.969 26.928 1.00 63.72 190 CYS A N 1
ATOM 1530 C CA . CYS A 1 190 ? -9.307 27.881 26.431 1.00 63.72 190 CYS A CA 1
ATOM 1531 C C . CYS A 1 190 ? -9.639 28.919 25.345 1.00 63.72 190 CYS A C 1
ATOM 1533 O O . CYS A 1 190 ? -10.526 28.659 24.545 1.00 63.72 190 CYS A O 1
ATOM 1535 N N . HIS A 1 191 ? -8.950 30.065 25.282 1.00 60.97 191 HIS A N 1
ATOM 1536 C CA . HIS A 1 191 ? -9.321 31.196 24.405 1.00 60.97 191 HIS A CA 1
ATOM 1537 C C . HIS A 1 191 ? -8.213 31.678 23.455 1.00 60.97 191 HIS A C 1
ATOM 1539 O O . HIS A 1 191 ? -8.284 32.789 22.929 1.00 60.97 191 HIS A O 1
ATOM 1545 N N . SER A 1 192 ? -7.152 30.889 23.255 1.00 52.66 192 SER A N 1
ATOM 1546 C CA . SER A 1 192 ? -5.926 31.255 22.509 1.00 52.66 192 SER A CA 1
ATOM 1547 C C . SER A 1 192 ? -5.127 32.439 23.088 1.00 52.66 192 SER A C 1
ATOM 1549 O O . SER A 1 192 ? -3.957 32.596 22.757 1.00 52.66 192 SER A O 1
ATOM 1551 N N . GLY A 1 193 ? -5.717 33.217 24.003 1.00 53.12 193 GLY A N 1
ATOM 1552 C CA . GLY A 1 193 ? -5.120 34.390 24.631 1.00 53.12 193 GLY A CA 1
ATOM 1553 C C . GLY A 1 193 ? -5.118 35.607 23.720 1.00 53.12 193 GLY A C 1
ATOM 1554 O O . GLY A 1 193 ? -4.817 35.514 22.535 1.00 53.12 193 GLY A O 1
ATOM 1555 N N . ASN A 1 194 ? -5.412 36.778 24.281 1.00 50.56 194 ASN A N 1
ATOM 1556 C CA . ASN A 1 194 ? -5.110 38.023 23.601 1.00 50.56 194 ASN A CA 1
ATOM 1557 C C . ASN A 1 194 ? -4.747 39.127 24.598 1.00 50.56 194 ASN A C 1
ATOM 1559 O O . ASN A 1 194 ? -5.367 39.243 25.650 1.00 50.56 194 ASN A O 1
ATOM 1563 N N . GLY A 1 195 ? -3.741 39.935 24.256 1.00 53.41 195 GLY A N 1
ATOM 1564 C CA . GLY A 1 195 ? -3.479 41.206 24.933 1.00 53.41 195 GLY A CA 1
ATOM 1565 C C . GLY A 1 195 ? -2.151 41.318 25.690 1.00 53.41 195 GLY A C 1
ATOM 1566 O O . GLY A 1 195 ? -2.030 40.999 26.868 1.00 53.41 195 GLY A O 1
ATOM 1567 N N . ARG A 1 196 ? -1.184 41.991 25.056 1.00 49.44 196 ARG A N 1
ATOM 1568 C CA . ARG A 1 196 ? -0.032 42.644 25.715 1.00 49.44 196 ARG A CA 1
ATOM 1569 C C . ARG A 1 196 ? -0.437 43.915 26.502 1.00 49.44 196 ARG A C 1
ATOM 1571 O O . ARG A 1 196 ? 0.437 44.651 26.962 1.00 49.44 196 ARG A O 1
ATOM 1578 N N . SER A 1 197 ? -1.739 44.211 26.628 1.00 54.31 197 SER A N 1
ATOM 1579 C CA . SER A 1 197 ? -2.273 45.486 27.131 1.00 54.31 197 SER A CA 1
ATOM 1580 C C . SER A 1 197 ? -2.843 45.406 28.551 1.00 54.31 197 SER A C 1
ATOM 1582 O O . SER A 1 197 ? -3.177 44.332 29.034 1.00 54.31 197 SER A O 1
ATOM 1584 N N . VAL A 1 198 ? -2.933 46.560 29.215 1.00 54.44 198 VAL A N 1
ATOM 1585 C CA . VAL A 1 198 ? -3.424 46.742 30.599 1.00 54.44 198 VAL A CA 1
ATOM 1586 C C . VAL A 1 198 ? -4.698 47.597 30.664 1.00 54.44 198 VAL A C 1
ATOM 1588 O O . VAL A 1 198 ? -5.162 47.953 31.742 1.00 54.44 198 VAL A O 1
ATOM 1591 N N . VAL A 1 199 ? -5.231 47.950 29.491 1.00 57.09 199 VAL A N 1
ATOM 1592 C CA . VAL A 1 199 ? -6.426 48.777 29.292 1.00 57.09 199 VAL A CA 1
ATOM 1593 C C . VAL A 1 199 ? -7.512 47.885 28.711 1.00 57.09 199 VAL A C 1
ATOM 1595 O O . VAL A 1 199 ? -7.237 47.172 27.742 1.00 57.09 199 VAL A O 1
ATOM 1598 N N . THR A 1 200 ? -8.722 47.935 29.268 1.00 54.62 200 THR A N 1
ATOM 1599 C CA . THR A 1 200 ? -9.831 47.029 28.923 1.00 54.62 200 THR A CA 1
ATOM 1600 C C . THR A 1 200 ? -10.098 46.990 27.418 1.00 54.62 200 THR A C 1
ATOM 1602 O O . THR A 1 200 ? -10.125 45.903 26.848 1.00 54.62 200 THR A O 1
ATOM 1605 N N . ASP A 1 201 ? -10.163 48.147 26.755 1.00 54.03 201 ASP A N 1
ATOM 1606 C CA . ASP A 1 201 ? -10.425 48.266 25.310 1.00 54.03 201 ASP A CA 1
ATOM 1607 C C . ASP A 1 201 ? -9.333 47.659 24.417 1.00 54.03 201 ASP A C 1
ATOM 1609 O O . ASP A 1 201 ? -9.593 47.283 23.281 1.00 54.03 201 ASP A O 1
ATOM 1613 N N . ARG A 1 202 ? -8.087 47.584 24.898 1.00 54.22 202 ARG A N 1
ATOM 1614 C CA . ARG A 1 202 ? -6.949 47.023 24.146 1.00 54.22 202 ARG A CA 1
ATOM 1615 C C . ARG A 1 202 ? -6.646 45.578 24.529 1.00 54.22 202 ARG A C 1
ATOM 1617 O O . ARG A 1 202 ? -6.070 44.851 23.729 1.00 54.22 202 ARG A O 1
ATOM 1624 N N . ALA A 1 203 ? -6.975 45.183 25.757 1.00 53.41 203 ALA A N 1
ATOM 1625 C CA . ALA A 1 203 ? -6.919 43.797 26.213 1.00 53.41 203 ALA A CA 1
ATOM 1626 C C . ALA A 1 203 ? -8.070 42.971 25.613 1.00 53.41 203 ALA A C 1
ATOM 1628 O O . ALA A 1 203 ? -7.908 41.778 25.382 1.00 53.41 203 ALA A O 1
ATOM 1629 N N . HIS A 1 204 ? -9.194 43.623 25.297 1.00 54.47 204 HIS A N 1
ATOM 1630 C CA . HIS A 1 204 ? -10.390 43.009 24.724 1.00 54.47 204 HIS A CA 1
ATOM 1631 C C . HIS A 1 204 ? -10.825 43.641 23.385 1.00 54.47 204 HIS A C 1
ATOM 1633 O O . HIS A 1 204 ? -12.000 43.573 23.040 1.00 54.47 204 HIS A O 1
ATOM 1639 N N . GLY A 1 205 ? -9.905 44.280 22.653 1.00 45.53 205 GLY A N 1
ATOM 1640 C CA . GLY A 1 205 ? -10.146 44.851 21.319 1.00 45.53 205 GLY A CA 1
ATOM 1641 C C . GLY A 1 205 ? -9.383 44.110 20.211 1.00 45.53 205 GLY A C 1
ATOM 1642 O O . GLY A 1 205 ? -8.545 43.259 20.515 1.00 45.53 205 GLY A O 1
ATOM 1643 N N . PRO A 1 206 ? -9.639 44.416 18.923 1.00 42.12 206 PRO A N 1
ATOM 1644 C CA . PRO A 1 206 ? -8.975 43.744 17.807 1.00 42.12 206 PRO A CA 1
ATOM 1645 C C . PRO A 1 206 ? -7.454 43.955 17.808 1.00 42.12 206 PRO A C 1
ATOM 1647 O O . PRO A 1 206 ? -6.963 45.053 18.079 1.00 42.12 206 PRO A O 1
ATOM 1650 N N . VAL A 1 207 ? -6.713 42.904 17.445 1.00 42.75 207 VAL A N 1
ATOM 1651 C CA . VAL A 1 207 ? -5.281 42.980 17.111 1.00 42.75 207 VAL A CA 1
ATOM 1652 C C . VAL A 1 207 ? -5.179 43.519 15.685 1.00 42.75 207 VAL A C 1
ATOM 1654 O O . VAL A 1 207 ? -5.881 43.046 14.793 1.00 42.75 207 VAL A O 1
ATOM 1657 N N . PHE A 1 208 ? -4.395 44.578 15.495 1.00 34.03 208 PHE A N 1
ATOM 1658 C CA . PHE A 1 208 ? -4.287 45.298 14.226 1.00 34.03 208 PHE A CA 1
ATOM 1659 C C . PHE A 1 208 ? -3.408 44.545 13.221 1.00 34.03 208 PHE A C 1
ATOM 1661 O O . PHE A 1 208 ? -2.250 44.902 13.014 1.00 34.03 208 PHE A O 1
ATOM 1668 N N . ASP A 1 209 ? -4.009 43.565 12.554 1.00 36.84 209 ASP A N 1
ATOM 1669 C CA . ASP A 1 209 ? -3.460 42.914 11.371 1.00 36.84 209 ASP A CA 1
ATOM 1670 C C . ASP A 1 209 ? -4.533 43.116 10.283 1.00 36.84 209 ASP A C 1
ATOM 1672 O O . ASP A 1 209 ? -5.566 42.455 10.288 1.00 36.84 209 ASP A O 1
ATOM 1676 N N . GLU A 1 210 ? -4.378 44.145 9.442 1.00 35.56 210 GLU A N 1
ATOM 1677 C CA . GLU A 1 210 ? -5.428 44.777 8.612 1.00 35.56 210 GLU A CA 1
ATOM 1678 C C . GLU A 1 210 ? -6.019 43.926 7.456 1.00 35.56 210 GLU A C 1
ATOM 1680 O O . GLU A 1 210 ? -6.326 44.457 6.388 1.00 35.56 210 GLU A O 1
ATOM 1685 N N . GLN A 1 211 ? -6.242 42.623 7.629 1.00 36.16 211 GLN A N 1
ATOM 1686 C CA . GLN A 1 211 ? -6.985 41.799 6.669 1.00 36.16 211 GLN A CA 1
ATOM 1687 C C . GLN A 1 211 ? -7.950 40.854 7.394 1.00 36.16 211 GLN A C 1
ATOM 1689 O O . GLN A 1 211 ? -7.535 39.877 8.007 1.00 36.16 211 GLN A O 1
ATOM 1694 N N . TYR A 1 212 ? -9.251 41.139 7.307 1.00 44.00 212 TYR A N 1
ATOM 1695 C CA . TYR A 1 212 ? -10.312 40.184 7.643 1.00 44.00 212 TYR A CA 1
ATOM 1696 C C . TYR A 1 212 ? -11.007 39.744 6.349 1.00 44.00 212 TYR A C 1
ATOM 1698 O O . TYR A 1 212 ? -11.447 40.593 5.572 1.00 44.00 212 TYR A O 1
ATOM 1706 N N . GLU A 1 213 ? -11.108 38.430 6.134 1.00 33.03 213 GLU A N 1
ATOM 1707 C CA . GLU A 1 213 ? -11.953 37.819 5.098 1.00 33.03 213 GLU A CA 1
ATOM 1708 C C . GLU A 1 213 ? -13.420 37.676 5.556 1.00 33.03 213 GLU A C 1
ATOM 1710 O O . GLU A 1 213 ? -13.760 37.908 6.720 1.00 33.03 213 GLU A O 1
ATOM 1715 N N . GLU A 1 214 ? -14.298 37.344 4.602 1.00 38.06 214 GLU A N 1
ATOM 1716 C CA . GLU A 1 214 ? -15.761 37.324 4.717 1.00 38.06 214 GLU A CA 1
ATOM 1717 C C . GLU A 1 214 ? -16.338 36.400 5.813 1.00 38.06 214 GLU A C 1
ATOM 1719 O O . GLU A 1 214 ? -15.747 35.428 6.274 1.00 38.06 214 GLU A O 1
ATOM 1724 N N . GLN A 1 215 ? -17.556 36.762 6.224 1.00 39.25 215 GLN A N 1
ATOM 1725 C CA . GLN A 1 215 ? -18.316 36.312 7.392 1.00 39.25 215 GLN A CA 1
ATOM 1726 C C . GLN A 1 215 ? -18.423 34.781 7.552 1.00 39.25 215 GLN A C 1
ATOM 1728 O O . GLN A 1 215 ? -19.148 34.120 6.813 1.00 39.25 215 GLN A O 1
ATOM 1733 N N . PHE A 1 216 ? -17.815 34.231 8.610 1.00 37.75 216 PHE A N 1
ATOM 1734 C CA . PHE A 1 216 ? -18.044 32.855 9.066 1.00 37.75 216 PHE A CA 1
ATOM 1735 C C . PHE A 1 216 ? -18.924 32.829 10.328 1.00 37.75 216 PHE A C 1
ATOM 1737 O O . PHE A 1 216 ? -18.538 33.342 11.379 1.00 37.75 216 PHE A O 1
ATOM 1744 N N . THR A 1 217 ? -20.104 32.211 10.250 1.00 43.38 217 THR A N 1
ATOM 1745 C CA . THR A 1 217 ? -20.932 31.867 11.420 1.00 43.38 217 THR A CA 1
ATOM 1746 C C . THR A 1 217 ? -20.535 30.486 11.936 1.00 43.38 217 THR A C 1
ATOM 1748 O O . THR A 1 217 ? -20.875 29.476 11.322 1.00 43.38 217 THR A O 1
ATOM 1751 N N . GLY A 1 218 ? -19.808 30.437 13.054 1.00 45.12 218 GLY A N 1
ATOM 1752 C CA . GLY A 1 218 ? -19.480 29.183 13.740 1.00 45.12 218 GLY A CA 1
ATOM 1753 C C . GLY A 1 218 ? -20.681 28.546 14.462 1.00 45.12 218 GLY A C 1
ATOM 1754 O O . GLY A 1 218 ? -21.740 29.174 14.578 1.00 45.12 218 GLY A O 1
ATOM 1755 N N . PRO A 1 219 ? -20.540 27.303 14.966 1.00 41.50 219 PRO A N 1
ATOM 1756 C CA . PRO A 1 219 ? -21.548 26.675 15.816 1.00 41.50 219 PRO A CA 1
ATOM 1757 C C . PRO A 1 219 ? -21.779 27.512 17.079 1.00 41.50 219 PRO A C 1
ATOM 1759 O O . PRO A 1 219 ? -20.834 28.002 17.697 1.00 41.50 219 PRO A O 1
ATOM 1762 N N . LYS A 1 220 ? -23.050 27.674 17.464 1.00 45.66 220 LYS A N 1
ATOM 1763 C CA . LYS A 1 220 ? -23.428 28.428 18.662 1.00 45.66 220 LYS A CA 1
ATOM 1764 C C . LYS A 1 220 ? -22.942 27.660 19.896 1.00 45.66 220 LYS A C 1
ATOM 1766 O O . LYS A 1 220 ? -23.403 26.533 20.088 1.00 45.66 220 LYS A O 1
ATOM 1771 N N . PRO A 1 221 ? -22.044 28.213 20.729 1.00 45.09 221 PRO A N 1
ATOM 1772 C CA . PRO A 1 221 ? -21.705 27.567 21.988 1.00 45.09 221 PRO A CA 1
ATOM 1773 C C . PRO A 1 221 ? -22.980 27.428 22.828 1.00 45.09 221 PRO A C 1
ATOM 1775 O O . PRO A 1 221 ? -23.682 28.408 23.082 1.00 45.09 221 PRO A O 1
ATOM 1778 N N . GLN A 1 222 ? -23.309 26.196 23.218 1.00 48.53 222 GLN A N 1
ATOM 1779 C CA . GLN A 1 222 ? -24.444 25.916 24.089 1.00 48.53 222 GLN A CA 1
ATOM 1780 C C . GLN A 1 222 ? -23.957 25.981 25.535 1.00 48.53 222 GLN A C 1
ATOM 1782 O O . GLN A 1 222 ? -23.375 25.032 26.057 1.00 48.53 222 GLN A O 1
ATOM 1787 N N . PHE A 1 223 ? -24.148 27.138 26.162 1.00 50.47 223 PHE A N 1
ATOM 1788 C CA . PHE A 1 223 ? -23.894 27.303 27.588 1.00 50.47 223 PHE A CA 1
ATOM 1789 C C . PHE A 1 223 ? -24.969 26.561 28.384 1.00 50.47 223 PHE A C 1
ATOM 1791 O O . PHE A 1 223 ? -26.136 26.557 27.996 1.00 50.47 223 PHE A O 1
ATOM 1798 N N . THR A 1 224 ? -24.587 25.944 29.501 1.00 47.66 224 THR A N 1
ATOM 1799 C CA . THR A 1 224 ? -25.536 25.270 30.404 1.00 47.66 224 THR A CA 1
ATOM 1800 C C . THR A 1 224 ? -26.282 26.249 31.316 1.00 47.66 224 THR A C 1
ATOM 1802 O O . THR A 1 224 ? -27.217 25.851 31.999 1.00 47.66 224 THR A O 1
ATOM 1805 N N . GLU A 1 225 ? -25.874 27.519 31.347 1.00 52.81 225 GLU A N 1
ATOM 1806 C CA . GLU A 1 225 ? -26.504 28.612 32.101 1.00 52.81 225 GLU A CA 1
ATOM 1807 C C . GLU A 1 225 ? -26.831 29.802 31.173 1.00 52.81 225 GLU A C 1
ATOM 1809 O O . GLU A 1 225 ? -26.289 30.891 31.372 1.00 52.81 225 GLU A O 1
ATOM 1814 N N . PRO A 1 226 ? -27.646 29.634 30.114 1.00 50.44 226 PRO A N 1
ATOM 1815 C CA . PRO A 1 226 ? -28.051 30.776 29.303 1.00 50.44 226 PRO A CA 1
ATOM 1816 C C . PRO A 1 226 ? -28.973 31.683 30.133 1.00 50.44 226 PRO A C 1
ATOM 1818 O O . PRO A 1 226 ? -29.907 31.190 30.766 1.00 50.44 226 PRO A O 1
ATOM 1821 N N . ASP A 1 227 ? -28.751 32.998 30.107 1.00 53.56 227 ASP A N 1
ATOM 1822 C CA . ASP A 1 227 ? -29.623 33.987 30.756 1.00 53.56 227 ASP A CA 1
ATOM 1823 C C . ASP A 1 227 ? -30.125 34.981 29.699 1.00 53.56 227 ASP A C 1
ATOM 1825 O O . ASP A 1 227 ? -29.591 36.079 29.556 1.00 53.56 227 ASP A O 1
ATOM 1829 N N . PRO A 1 228 ? -31.150 34.622 28.908 1.00 51.69 228 PRO A N 1
ATOM 1830 C CA . PRO A 1 228 ? -31.558 35.405 27.744 1.00 51.69 228 PRO A CA 1
ATOM 1831 C C . PRO A 1 228 ? -31.964 36.850 28.066 1.00 51.69 228 PRO A C 1
ATOM 1833 O O . PRO A 1 228 ? -31.878 37.716 27.189 1.00 51.69 228 PRO A O 1
ATOM 1836 N N . ASP A 1 229 ? -32.391 37.124 29.299 1.00 45.81 229 ASP A N 1
ATOM 1837 C CA . ASP A 1 229 ? -32.857 38.438 29.735 1.00 45.81 229 ASP A CA 1
ATOM 1838 C C . ASP A 1 229 ? -31.696 39.331 30.190 1.00 45.81 229 ASP A C 1
ATOM 1840 O O . ASP A 1 229 ? -31.680 40.522 29.863 1.00 45.81 229 ASP A O 1
ATOM 1844 N N . ASN A 1 230 ? -30.678 38.758 30.841 1.00 44.22 230 ASN A N 1
ATOM 1845 C CA . ASN A 1 230 ? -29.539 39.512 31.374 1.00 44.22 230 ASN A CA 1
ATOM 1846 C C . ASN A 1 230 ? -28.235 39.324 30.588 1.00 44.22 230 ASN A C 1
ATOM 1848 O O . ASN A 1 230 ? -27.264 40.047 30.838 1.00 44.22 230 ASN A O 1
ATOM 1852 N N . ASP A 1 231 ? -28.195 38.416 29.617 1.00 46.59 231 ASP A N 1
ATOM 1853 C CA . ASP A 1 231 ? -27.034 38.193 28.767 1.00 46.59 231 ASP A CA 1
ATOM 1854 C C . ASP A 1 231 ? -26.685 39.496 28.028 1.00 46.59 231 ASP A C 1
ATOM 1856 O O . ASP A 1 231 ? -27.545 40.105 27.369 1.00 46.59 231 ASP A O 1
ATOM 1860 N N . PRO A 1 232 ? -25.432 39.976 28.141 1.00 41.31 232 PRO A N 1
ATOM 1861 C CA . PRO A 1 232 ? -25.012 41.217 27.506 1.00 41.31 232 PRO A CA 1
ATOM 1862 C C . PRO A 1 232 ? -25.204 41.121 25.989 1.00 41.31 232 PRO A C 1
ATOM 1864 O O . PRO A 1 232 ? -25.113 40.037 25.412 1.00 41.31 232 PRO A O 1
ATOM 1867 N N . GLN A 1 233 ? -25.450 42.250 25.309 1.00 40.88 233 GLN A N 1
ATOM 1868 C CA . GLN A 1 233 ? -25.701 42.242 23.858 1.00 40.88 233 GLN A CA 1
ATOM 1869 C C . GLN A 1 233 ? -24.632 41.451 23.083 1.00 40.88 233 GLN A C 1
ATOM 1871 O O . GLN A 1 233 ? -24.981 40.763 22.133 1.00 40.88 233 GLN A O 1
ATOM 1876 N N . PHE A 1 234 ? -23.367 41.448 23.526 1.00 41.62 234 PHE A N 1
ATOM 1877 C CA . PHE A 1 234 ? -22.303 40.656 22.902 1.00 41.62 234 PHE A CA 1
ATOM 1878 C C . PHE A 1 234 ? -22.549 39.128 22.940 1.00 41.62 234 PHE A C 1
ATOM 1880 O O . PHE A 1 234 ? -22.275 38.451 21.952 1.00 41.62 234 PHE A O 1
ATOM 1887 N N . ALA A 1 235 ? -23.134 38.581 24.015 1.00 39.00 235 ALA A N 1
ATOM 1888 C CA . ALA A 1 235 ? -23.489 37.160 24.146 1.00 39.00 235 ALA A CA 1
ATOM 1889 C C . ALA A 1 235 ? -24.649 36.764 23.210 1.00 39.00 235 ALA A C 1
ATOM 1891 O O . ALA A 1 235 ? -24.702 35.648 22.697 1.00 39.00 235 ALA A O 1
ATOM 1892 N N . LYS A 1 236 ? -25.527 37.724 22.886 1.00 45.00 236 LYS A N 1
ATOM 1893 C CA . LYS A 1 236 ? -26.558 37.589 21.840 1.00 45.00 236 LYS A CA 1
ATOM 1894 C C . LYS A 1 236 ? -25.970 37.726 20.422 1.00 45.00 236 LYS A C 1
ATOM 1896 O O . LYS A 1 236 ? -26.514 37.162 19.474 1.00 45.00 236 LYS A O 1
ATOM 1901 N N . VAL A 1 237 ? -24.849 38.440 20.278 1.00 38.88 237 VAL A N 1
ATOM 1902 C CA . VAL A 1 237 ? -24.189 38.815 19.009 1.00 38.88 237 VAL A CA 1
ATOM 1903 C C . VAL A 1 237 ? -23.201 37.764 18.482 1.00 38.88 237 VAL A C 1
ATOM 1905 O O . VAL A 1 237 ? -23.064 37.653 17.260 1.00 38.88 237 VAL A O 1
ATOM 1908 N N . PHE A 1 238 ? -22.613 36.917 19.342 1.00 40.78 238 PHE A N 1
ATOM 1909 C CA . PHE A 1 238 ? -21.834 35.729 18.923 1.00 40.78 238 PHE A CA 1
ATOM 1910 C C . PHE A 1 238 ? -22.598 34.821 17.945 1.00 40.78 238 PHE A C 1
ATOM 1912 O O . PHE A 1 238 ? -22.002 34.081 17.170 1.00 40.78 238 PHE A O 1
ATOM 1919 N N . ASN A 1 239 ? -23.926 34.921 17.952 1.00 39.47 239 ASN A N 1
ATOM 1920 C CA . ASN A 1 239 ? -24.821 34.072 17.191 1.00 39.47 239 ASN A CA 1
ATOM 1921 C C . ASN A 1 239 ? -25.294 34.671 15.857 1.00 39.47 239 ASN A C 1
ATOM 1923 O O . ASN A 1 239 ? -26.033 33.972 15.162 1.00 39.47 239 ASN A O 1
ATOM 1927 N N . HIS A 1 240 ? -24.942 35.923 15.500 1.00 38.47 240 HIS A N 1
ATOM 1928 C CA . HIS A 1 240 ? -25.462 36.497 14.247 1.00 38.47 240 HIS A CA 1
ATOM 1929 C C . HIS A 1 240 ? -24.666 37.594 13.504 1.00 38.47 240 HIS A C 1
ATOM 1931 O O . HIS A 1 240 ? -25.093 37.866 12.387 1.00 38.47 240 HIS A O 1
ATOM 1937 N N . MET A 1 241 ? -23.588 38.208 14.045 1.00 42.53 241 MET A N 1
ATOM 1938 C CA . MET A 1 241 ? -22.565 39.043 13.333 1.00 42.53 241 MET A CA 1
ATOM 1939 C C . MET A 1 241 ? -21.805 39.972 14.316 1.00 42.53 241 MET A C 1
ATOM 1941 O O . MET A 1 241 ? -22.451 40.846 14.895 1.00 42.53 241 MET A O 1
ATOM 1945 N N . PRO A 1 242 ? -20.466 39.927 14.469 1.00 43.53 242 PRO A N 1
ATOM 1946 C CA . PRO A 1 242 ? -19.763 40.893 15.315 1.00 43.53 242 PRO A CA 1
ATOM 1947 C C . PRO A 1 242 ? -19.518 42.224 14.580 1.00 43.53 242 PRO A C 1
ATOM 1949 O O . PRO A 1 242 ? -18.892 42.274 13.524 1.00 43.53 242 PRO A O 1
ATOM 1952 N N . GLY A 1 243 ? -19.992 43.335 15.152 1.00 38.84 243 GLY A N 1
ATOM 1953 C CA . GLY A 1 243 ? -19.597 44.681 14.724 1.00 38.84 243 GLY A CA 1
ATOM 1954 C C . GLY A 1 243 ? -18.156 45.005 15.144 1.00 38.84 243 GLY A C 1
ATOM 1955 O O . GLY A 1 243 ? -17.698 44.550 16.187 1.00 38.84 243 GLY A O 1
ATOM 1956 N N . HIS A 1 244 ? -17.464 45.855 14.381 1.00 36.84 244 HIS A N 1
ATOM 1957 C CA . HIS A 1 244 ? -16.053 46.266 14.547 1.00 36.84 244 HIS A CA 1
ATOM 1958 C C . HIS A 1 244 ? -15.628 46.792 15.943 1.00 36.84 244 HIS A C 1
ATOM 1960 O O . HIS A 1 244 ? -14.443 47.000 16.182 1.00 36.84 244 HIS A O 1
ATOM 1966 N N . ARG A 1 245 ? -16.571 47.020 16.869 1.00 37.16 245 ARG A N 1
ATOM 1967 C CA . ARG A 1 245 ? -16.333 47.454 18.263 1.00 37.16 245 ARG A CA 1
ATOM 1968 C C . ARG A 1 245 ? -16.625 46.378 19.321 1.00 37.16 245 ARG A C 1
ATOM 1970 O O . ARG A 1 245 ? -16.430 46.639 20.498 1.00 37.16 245 ARG A O 1
ATOM 1977 N N . LEU A 1 246 ? -17.099 45.197 18.919 1.00 41.72 246 LEU A N 1
ATOM 1978 C CA . LEU A 1 246 ? -17.516 44.095 19.802 1.00 41.72 246 LEU A CA 1
ATOM 1979 C C . LEU A 1 246 ? -16.592 42.869 19.704 1.00 41.72 246 LEU A C 1
ATOM 1981 O O . LEU A 1 246 ? -17.003 41.758 20.021 1.00 41.72 246 LEU A O 1
ATOM 1985 N N . LEU A 1 247 ? -15.338 43.060 19.288 1.00 41.69 247 LEU A N 1
ATOM 1986 C CA . LEU A 1 247 ? -14.312 42.010 19.253 1.00 41.69 247 LEU A CA 1
ATOM 1987 C C . LEU A 1 247 ? -13.723 41.757 20.656 1.00 41.69 247 LEU A C 1
ATOM 1989 O O . LEU A 1 247 ? -12.510 41.796 20.839 1.00 41.69 247 LEU A O 1
ATOM 1993 N N . PHE A 1 248 ? -14.587 41.500 21.645 1.00 39.22 248 PHE A N 1
ATOM 1994 C CA . PHE A 1 248 ? -14.172 40.933 22.929 1.00 39.22 248 PHE A CA 1
ATOM 1995 C C . PHE A 1 248 ? -13.685 39.507 22.669 1.00 39.22 248 PHE A C 1
ATOM 1997 O O . PHE A 1 248 ? -14.483 38.663 22.279 1.00 39.22 248 PHE A O 1
ATOM 2004 N N . GLN A 1 249 ? -12.383 39.272 22.874 1.00 45.19 249 GLN A N 1
ATOM 2005 C CA . GLN A 1 249 ? -11.663 38.049 22.493 1.00 45.19 249 GLN A CA 1
ATOM 2006 C C . GLN A 1 249 ? -11.765 37.771 20.983 1.00 45.19 249 GLN A C 1
ATOM 2008 O O . GLN A 1 249 ? -12.775 37.303 20.472 1.00 45.19 249 GLN A O 1
ATOM 2013 N N . THR A 1 250 ? -10.683 38.001 20.238 1.00 39.59 250 THR A N 1
ATOM 2014 C CA . THR A 1 250 ? -10.617 37.683 18.794 1.00 39.59 250 THR A CA 1
ATOM 2015 C C . THR A 1 250 ? -10.866 36.202 18.469 1.00 39.59 250 THR A C 1
ATOM 2017 O O . THR A 1 250 ? -11.012 35.854 17.303 1.00 39.59 250 THR A O 1
ATOM 2020 N N . THR A 1 251 ? -10.930 35.329 19.478 1.00 47.12 251 THR A N 1
ATOM 2021 C CA . THR A 1 251 ? -11.310 33.922 19.351 1.00 47.12 251 THR A CA 1
ATOM 2022 C C . THR A 1 251 ? -12.222 33.522 20.520 1.00 47.12 251 THR A C 1
ATOM 2024 O O . THR A 1 251 ? -11.826 33.726 21.671 1.00 47.12 251 THR A O 1
ATOM 2027 N N . PRO A 1 252 ? -13.421 32.953 20.266 1.00 49.78 252 PRO A N 1
ATOM 2028 C CA . PRO A 1 252 ? -14.265 32.373 21.316 1.00 49.78 252 PRO A CA 1
ATOM 2029 C C . PRO A 1 252 ? -13.525 31.255 22.073 1.00 49.78 252 PRO A C 1
ATOM 2031 O O . PRO A 1 252 ? -12.441 30.837 21.656 1.00 49.78 252 PRO A O 1
ATOM 2034 N N . ILE A 1 253 ? -14.112 30.756 23.175 1.00 54.06 253 ILE A N 1
ATOM 2035 C CA . ILE A 1 253 ? -13.664 29.497 23.806 1.00 54.06 253 ILE A CA 1
ATOM 2036 C C . ILE A 1 253 ? -13.477 28.485 22.671 1.00 54.06 253 ILE A C 1
ATOM 2038 O O . ILE A 1 253 ? -14.342 28.393 21.793 1.00 54.06 253 ILE A O 1
ATOM 2042 N N . TYR A 1 254 ? -12.379 27.730 22.665 1.00 59.94 254 TYR A N 1
ATOM 2043 C CA . TYR A 1 254 ? -12.314 26.511 21.870 1.00 59.94 254 TYR A CA 1
ATOM 2044 C C . TYR A 1 254 ? -13.611 25.717 22.095 1.00 59.94 254 TYR A C 1
ATOM 2046 O O . TYR A 1 254 ? -14.154 25.703 23.192 1.00 59.94 254 TYR A O 1
ATOM 2054 N N . VAL A 1 255 ? -14.155 25.085 21.065 1.00 58.06 255 VAL A N 1
ATOM 2055 C CA . VAL A 1 255 ? -15.383 24.286 21.182 1.00 58.06 255 VAL A CA 1
ATOM 2056 C C . VAL A 1 255 ? -15.131 22.892 20.635 1.00 58.06 255 VAL A C 1
ATOM 2058 O O . VAL A 1 255 ? -14.254 22.707 19.788 1.00 58.06 255 VAL A O 1
ATOM 2061 N N . GLY A 1 256 ? -15.887 21.915 21.138 1.00 66.44 256 GLY A N 1
ATOM 2062 C CA . GLY A 1 256 ? -15.848 20.539 20.647 1.00 66.44 256 GLY A CA 1
ATOM 2063 C C . GLY A 1 256 ? -14.442 19.942 20.688 1.00 66.44 256 GLY A C 1
ATOM 2064 O O . GLY A 1 256 ? -13.784 19.948 21.734 1.00 66.44 256 GLY A O 1
ATOM 2065 N N . GLY A 1 257 ? -13.976 19.455 19.538 1.00 68.75 257 GLY A N 1
ATOM 2066 C CA . GLY A 1 257 ? -12.671 18.816 19.390 1.00 68.75 257 GLY A CA 1
ATOM 2067 C C . GLY A 1 257 ? -11.471 19.676 19.809 1.00 68.75 257 GLY A C 1
ATOM 2068 O O . GLY A 1 257 ? -10.521 19.170 20.404 1.00 68.75 257 GLY A O 1
ATOM 2069 N N . LEU A 1 258 ? -11.521 20.998 19.615 1.00 71.00 258 LEU A N 1
ATOM 2070 C CA . LEU A 1 258 ? -10.402 21.883 19.971 1.00 71.00 258 LEU A CA 1
ATOM 2071 C C . LEU A 1 258 ? -10.139 21.933 21.487 1.00 71.00 258 LEU A C 1
ATOM 2073 O O . LEU A 1 258 ? -8.978 21.999 21.893 1.00 71.00 258 LEU A O 1
ATOM 2077 N N . ILE A 1 259 ? -11.187 21.853 22.322 1.00 73.56 259 ILE A N 1
ATOM 2078 C CA . ILE A 1 259 ? -11.026 21.705 23.782 1.00 73.56 259 ILE A CA 1
ATOM 2079 C C . ILE A 1 259 ? -10.371 20.361 24.088 1.00 73.56 259 ILE A C 1
ATOM 2081 O O . ILE A 1 259 ? -9.382 20.320 24.817 1.00 73.56 259 ILE A O 1
ATOM 2085 N N . GLN A 1 260 ? -10.883 19.273 23.501 1.00 77.44 260 GLN A N 1
ATOM 2086 C CA . GLN A 1 260 ? -10.368 17.925 23.762 1.00 77.44 260 GLN A CA 1
ATOM 2087 C C . GLN A 1 260 ? -8.871 17.829 23.432 1.00 77.44 260 GLN A C 1
ATOM 2089 O O . GLN A 1 260 ? -8.101 17.285 24.224 1.00 77.44 260 GLN A O 1
ATOM 2094 N N . ALA A 1 261 ? -8.435 18.426 22.316 1.00 77.94 261 ALA A N 1
ATOM 2095 C CA . ALA A 1 261 ? -7.025 18.491 21.940 1.00 77.94 261 ALA A CA 1
ATOM 2096 C C . ALA A 1 261 ? -6.164 19.168 23.024 1.00 77.94 261 ALA A C 1
ATOM 2098 O O . ALA A 1 261 ? -5.099 18.659 23.377 1.00 77.94 261 ALA A O 1
ATOM 2099 N N . LYS A 1 262 ? -6.634 20.286 23.597 1.00 76.44 262 LYS A N 1
ATOM 2100 C CA . LYS A 1 262 ? -5.935 21.014 24.673 1.00 76.44 262 LYS A CA 1
ATOM 2101 C C . LYS A 1 262 ? -5.908 20.234 25.984 1.00 76.44 262 LYS A C 1
ATOM 2103 O O . LYS A 1 262 ? -4.860 20.182 26.623 1.00 76.44 262 LYS A O 1
ATOM 2108 N N . CYS A 1 263 ? -7.007 19.579 26.355 1.00 74.75 263 CYS A N 1
ATOM 2109 C CA . CYS A 1 263 ? -7.053 18.709 27.531 1.00 74.75 263 CYS A CA 1
ATOM 2110 C C . CYS A 1 263 ? -6.021 17.577 27.415 1.00 74.75 263 CYS A C 1
ATOM 2112 O O . CYS A 1 263 ? -5.255 17.318 28.349 1.00 74.75 263 CYS A O 1
ATOM 2114 N N . VAL A 1 264 ? -5.937 16.939 26.244 1.00 76.19 264 VAL A N 1
ATOM 2115 C CA . VAL A 1 264 ? -4.997 15.838 26.014 1.00 76.19 264 VAL A CA 1
ATOM 2116 C C . VAL A 1 264 ? -3.541 16.302 26.101 1.00 76.19 264 VAL A C 1
ATOM 2118 O O . VAL A 1 264 ? -2.753 15.597 26.723 1.00 76.19 264 VAL A O 1
ATOM 2121 N N . GLN A 1 265 ? -3.174 17.495 25.611 1.00 76.06 265 GLN A N 1
ATOM 2122 C CA . GLN A 1 265 ? -1.788 18.012 25.673 1.00 76.06 265 GLN A CA 1
ATOM 2123 C C . GLN A 1 265 ? -1.152 17.951 27.079 1.00 76.06 265 GLN A C 1
ATOM 2125 O O . GLN A 1 265 ? 0.066 17.805 27.206 1.00 76.06 265 GLN A O 1
ATOM 2130 N N . CYS A 1 266 ? -1.951 18.038 28.147 1.00 71.62 266 CYS A N 1
ATOM 2131 C CA . CYS A 1 266 ? -1.473 17.885 29.525 1.00 71.62 266 CYS A CA 1
ATOM 2132 C C . CYS A 1 266 ? -1.685 16.468 30.097 1.00 71.62 266 CYS A C 1
ATOM 2134 O O . CYS A 1 266 ? -0.871 16.009 30.906 1.00 71.62 266 CYS A O 1
ATOM 2136 N N . HIS A 1 267 ? -2.735 15.761 29.662 1.00 70.69 267 HIS A N 1
ATOM 2137 C CA . HIS A 1 267 ? -3.160 14.455 30.192 1.00 70.69 267 HIS A CA 1
ATOM 2138 C C . HIS A 1 267 ? -2.722 13.225 29.369 1.00 70.69 267 HIS A C 1
ATOM 2140 O O . HIS A 1 267 ? -3.095 12.101 29.719 1.00 70.69 267 HIS A O 1
ATOM 2146 N N . GLN A 1 268 ? -1.892 13.406 28.335 1.00 61.72 268 GLN A N 1
ATOM 2147 C CA . GLN A 1 268 ? -1.356 12.353 27.451 1.00 61.72 268 GLN A CA 1
ATOM 2148 C C . GLN A 1 268 ? -0.819 11.097 28.172 1.00 61.72 268 GLN A C 1
ATOM 2150 O O . GLN A 1 268 ? -0.908 10.003 27.637 1.00 61.72 268 GLN A O 1
ATOM 2155 N N . SER A 1 269 ? -0.278 11.201 29.389 1.00 51.69 269 SER A N 1
ATOM 2156 C CA . SER A 1 269 ? 0.352 10.075 30.107 1.00 51.69 269 SER A CA 1
ATOM 2157 C C . SER A 1 269 ? -0.618 9.119 30.825 1.00 51.69 269 SER A C 1
ATOM 2159 O O . SER A 1 269 ? -0.186 8.121 31.401 1.00 51.69 269 SER A O 1
ATOM 2161 N N . SER A 1 270 ? -1.926 9.391 30.804 1.00 50.06 270 SER A N 1
ATOM 2162 C CA . SER A 1 270 ? -2.942 8.590 31.513 1.00 50.06 270 SER A CA 1
ATOM 2163 C C . SER A 1 270 ? -3.535 7.423 30.696 1.00 50.06 270 SER A C 1
ATOM 2165 O O . SER A 1 270 ? -4.282 6.609 31.244 1.00 50.06 270 SER A O 1
ATOM 2167 N N . GLU A 1 271 ? -3.144 7.294 29.421 1.00 50.62 271 GLU A N 1
ATOM 2168 C CA . GLU A 1 271 ? -3.776 6.491 28.355 1.00 50.62 271 GLU A CA 1
ATOM 2169 C C . GLU A 1 271 ? -4.300 5.096 28.742 1.00 50.62 271 GLU A C 1
ATOM 2171 O O . GLU A 1 271 ? -5.421 4.750 28.369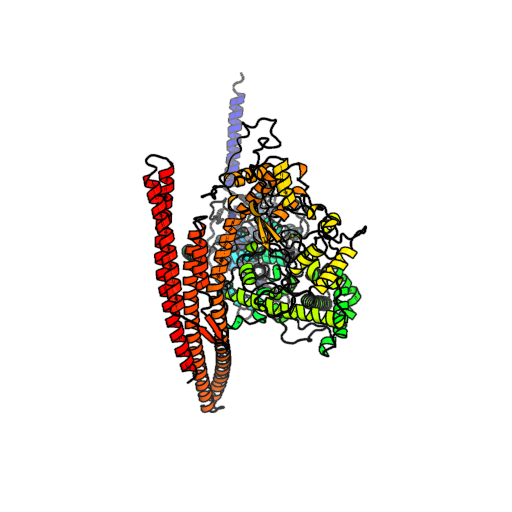 1.00 50.62 271 GLU A O 1
ATOM 2176 N N . GLY A 1 272 ? -3.551 4.307 29.521 1.00 44.53 272 GLY A N 1
ATOM 2177 C CA . GLY A 1 272 ? -3.950 2.937 29.878 1.00 44.53 272 GLY A CA 1
ATOM 2178 C C . GLY A 1 272 ? -5.144 2.842 30.839 1.00 44.53 272 GLY A C 1
ATOM 2179 O O . GLY A 1 272 ? -5.903 1.881 30.780 1.00 44.53 272 GLY A O 1
ATOM 2180 N N . LYS A 1 273 ? -5.349 3.842 31.708 1.00 41.25 273 LYS A N 1
ATOM 2181 C CA . LYS A 1 273 ? -6.534 3.925 32.587 1.00 41.25 273 LYS A CA 1
ATOM 2182 C C . LYS A 1 273 ? -7.667 4.714 31.930 1.00 41.25 273 LYS A C 1
ATOM 2184 O O . LYS A 1 273 ? -8.833 4.492 32.242 1.00 41.25 273 LYS A O 1
ATOM 2189 N N . THR A 1 274 ? -7.338 5.607 30.999 1.00 41.81 274 THR A N 1
ATOM 2190 C CA . THR A 1 274 ? -8.301 6.484 30.326 1.00 41.81 274 THR A CA 1
ATOM 2191 C C . THR A 1 274 ? -9.148 5.732 29.302 1.00 41.81 274 THR A C 1
ATOM 2193 O O . THR A 1 274 ? -10.330 6.023 29.215 1.00 41.81 274 THR A O 1
ATOM 2196 N N . GLN A 1 275 ? -8.631 4.713 28.600 1.00 43.59 275 GLN A N 1
ATOM 2197 C CA . GLN A 1 275 ? -9.446 3.900 27.674 1.00 43.59 275 GLN A CA 1
ATOM 2198 C C . GLN A 1 275 ? -10.587 3.140 28.373 1.00 43.59 275 GLN A C 1
ATOM 2200 O O . GLN A 1 275 ? -11.713 3.128 27.878 1.00 43.59 275 GLN A O 1
ATOM 2205 N N . GLU A 1 276 ? -10.329 2.546 29.542 1.00 39.62 276 GLU A N 1
ATOM 2206 C CA . GLU A 1 276 ? -11.353 1.822 30.309 1.00 39.62 276 GLU A CA 1
ATOM 2207 C C . GLU A 1 276 ? -12.370 2.781 30.955 1.00 39.62 276 GLU A C 1
ATOM 2209 O O . GLU A 1 276 ? -13.562 2.479 31.036 1.00 39.62 276 GLU A O 1
ATOM 2214 N N . VAL A 1 277 ? -11.911 3.969 31.366 1.00 41.09 277 VAL A N 1
ATOM 2215 C CA . VAL A 1 277 ? -12.766 5.032 31.907 1.00 41.09 277 VAL A CA 1
ATOM 2216 C C . VAL A 1 277 ? -13.606 5.677 30.803 1.00 41.09 277 VAL A C 1
ATOM 2218 O O . VAL A 1 277 ? -14.803 5.804 30.993 1.00 41.09 277 VAL A O 1
ATOM 2221 N N . VAL A 1 278 ? -13.059 5.984 29.623 1.00 46.91 278 VAL A N 1
ATOM 2222 C CA . VAL A 1 278 ? -13.795 6.550 28.473 1.00 46.91 278 VAL A CA 1
ATOM 2223 C C . VAL A 1 278 ? -14.874 5.588 27.972 1.00 46.91 278 VAL A C 1
ATOM 2225 O O . VAL A 1 278 ? -15.991 6.033 27.708 1.00 46.91 278 VAL A O 1
ATOM 2228 N N . ARG A 1 279 ? -14.600 4.273 27.944 1.00 43.91 279 ARG A N 1
ATOM 2229 C CA . ARG A 1 279 ? -15.612 3.235 27.663 1.00 43.91 279 ARG A CA 1
ATOM 2230 C C . ARG A 1 279 ? -16.750 3.207 28.695 1.00 43.91 279 ARG A C 1
ATOM 2232 O O . ARG A 1 279 ? -17.864 2.837 28.346 1.00 43.91 279 ARG A O 1
ATOM 2239 N N . LYS A 1 280 ? -16.484 3.596 29.949 1.00 37.81 280 LYS A N 1
ATOM 2240 C CA . LYS A 1 280 ? -17.453 3.587 31.064 1.00 37.81 280 LYS A CA 1
ATOM 2241 C C . LYS A 1 280 ? -18.106 4.952 31.358 1.00 37.81 280 LYS A C 1
ATOM 2243 O O . LYS A 1 280 ? -19.158 4.967 31.988 1.00 37.81 280 LYS A O 1
ATOM 2248 N N . THR A 1 281 ? -17.515 6.081 30.948 1.00 39.50 281 THR A N 1
ATOM 2249 C CA . THR A 1 281 ? -17.938 7.450 31.338 1.00 39.50 281 THR A CA 1
ATOM 2250 C C . THR A 1 281 ? -18.147 8.424 30.170 1.00 39.50 281 THR A C 1
ATOM 2252 O O . THR A 1 281 ? -18.763 9.468 30.361 1.00 39.50 281 THR A O 1
ATOM 2255 N N . GLY A 1 282 ? -17.688 8.090 28.959 1.00 49.22 282 GLY A N 1
ATOM 2256 C CA . GLY A 1 282 ? -18.246 8.562 27.689 1.00 49.22 282 GLY A CA 1
ATOM 2257 C C . GLY A 1 282 ? -18.053 10.005 27.195 1.00 49.22 282 GLY A C 1
ATOM 2258 O O . GLY A 1 282 ? -18.638 10.281 26.152 1.00 49.22 282 GLY A O 1
ATOM 2259 N N . VAL A 1 283 ? -17.328 10.947 27.833 1.00 52.56 283 VAL A N 1
ATOM 2260 C CA . VAL A 1 283 ? -17.543 12.377 27.450 1.00 52.56 283 VAL A CA 1
ATOM 2261 C C . VAL A 1 283 ? -16.325 13.305 27.215 1.00 52.56 283 VAL A C 1
ATOM 2263 O O . VAL A 1 283 ? -16.493 14.249 26.452 1.00 52.56 283 VAL A O 1
ATOM 2266 N N . SER A 1 284 ? -15.099 13.073 27.711 1.00 58.53 284 SER A N 1
ATOM 2267 C CA . SER A 1 284 ? -14.063 14.147 27.656 1.00 58.53 284 SER A CA 1
ATOM 2268 C C . SER A 1 284 ? -13.056 14.104 26.476 1.00 58.53 284 SER A C 1
ATOM 2270 O O . SER A 1 284 ? -12.473 15.128 26.141 1.00 58.53 284 SER A O 1
ATOM 2272 N N . THR A 1 285 ? -12.849 12.969 25.782 1.00 70.69 285 THR A N 1
ATOM 2273 C CA . THR A 1 285 ? -11.811 12.847 24.712 1.00 70.69 285 THR A CA 1
ATOM 2274 C C . THR A 1 285 ? -12.226 12.004 23.493 1.00 70.69 285 THR A C 1
ATOM 2276 O O . THR A 1 285 ? -11.379 11.439 22.795 1.00 70.69 285 THR A O 1
ATOM 2279 N N . LYS A 1 286 ? -13.533 11.879 23.221 1.00 77.56 286 LYS A N 1
ATOM 2280 C CA . LYS A 1 286 ? -14.065 11.003 22.158 1.00 77.56 286 LYS A CA 1
ATOM 2281 C C . LYS A 1 286 ? -13.457 11.293 20.777 1.00 77.56 286 LYS A C 1
ATOM 2283 O O . LYS A 1 286 ? -13.002 10.360 20.120 1.00 77.56 286 LYS A O 1
ATOM 2288 N N . ASN A 1 287 ? -13.421 12.557 20.362 1.00 82.38 287 ASN A N 1
ATOM 2289 C CA . ASN A 1 287 ? -12.933 12.977 19.046 1.00 82.38 287 ASN A CA 1
ATOM 2290 C C . ASN A 1 287 ? -11.427 12.732 18.915 1.00 82.38 287 ASN A C 1
ATOM 2292 O O . ASN A 1 287 ? -10.958 12.316 17.864 1.00 82.38 287 ASN A O 1
ATOM 2296 N N . TYR A 1 288 ? -10.667 12.912 20.002 1.00 84.69 288 TYR A N 1
ATOM 2297 C CA . TYR A 1 288 ? -9.241 12.574 20.032 1.00 84.69 288 TYR A CA 1
ATOM 2298 C C . TYR A 1 288 ? -9.001 11.080 19.776 1.00 84.69 288 TYR A C 1
ATOM 2300 O O . TYR A 1 288 ? -8.173 10.721 18.940 1.00 84.69 288 TYR A O 1
ATOM 2308 N N . HIS A 1 289 ? -9.726 10.201 20.478 1.00 83.69 289 HIS A N 1
ATOM 2309 C CA . HIS A 1 289 ? -9.582 8.755 20.285 1.00 83.69 289 HIS A CA 1
ATOM 2310 C C . HIS A 1 289 ? -10.024 8.333 18.888 1.00 83.69 289 HIS A C 1
ATOM 2312 O O . HIS A 1 289 ? -9.310 7.577 18.231 1.00 83.69 289 HIS A O 1
ATOM 2318 N N . ARG A 1 290 ? -11.135 8.893 18.402 1.00 87.06 290 ARG A N 1
ATOM 2319 C CA . ARG A 1 290 ? -11.610 8.624 17.050 1.00 87.06 290 ARG A CA 1
ATOM 2320 C C . ARG A 1 290 ? -10.627 9.111 15.984 1.00 87.06 290 ARG A C 1
ATOM 2322 O O . ARG A 1 290 ? -10.332 8.386 15.042 1.00 87.06 290 ARG A O 1
ATOM 2329 N N . GLY A 1 291 ? -10.044 10.291 16.171 1.00 91.31 291 GLY A N 1
ATOM 2330 C CA . GLY A 1 291 ? -9.000 10.827 15.304 1.00 91.31 291 GLY A CA 1
ATOM 2331 C C . GLY A 1 291 ? -7.741 9.968 15.287 1.00 91.31 291 GLY A C 1
ATOM 2332 O O . GLY A 1 291 ? -7.145 9.775 14.231 1.00 91.31 291 GLY A O 1
ATOM 2333 N N . ARG A 1 292 ? -7.361 9.394 16.435 1.00 90.19 292 ARG A N 1
ATOM 2334 C CA . ARG A 1 292 ? -6.253 8.435 16.527 1.00 90.19 292 ARG A CA 1
ATOM 2335 C C . ARG A 1 292 ? -6.554 7.141 15.764 1.00 90.19 292 ARG A C 1
ATOM 2337 O O . ARG A 1 292 ? -5.673 6.634 15.077 1.00 90.19 292 ARG A O 1
ATOM 2344 N N . GLU A 1 293 ? -7.770 6.612 15.873 1.00 89.81 293 GLU A N 1
ATOM 2345 C CA . GLU A 1 293 ? -8.212 5.442 15.096 1.00 89.81 293 GLU A CA 1
ATOM 2346 C C . GLU A 1 293 ? -8.204 5.736 13.594 1.00 89.81 293 GLU A C 1
ATOM 2348 O O . GLU A 1 293 ? -7.705 4.924 12.818 1.00 89.81 293 GLU A O 1
ATOM 2353 N N . LEU A 1 294 ? -8.680 6.913 13.173 1.00 93.31 294 LEU A N 1
ATOM 2354 C CA . LEU A 1 294 ? -8.605 7.365 11.780 1.00 93.31 294 LEU A CA 1
ATOM 2355 C C . LEU A 1 294 ? -7.152 7.493 11.309 1.00 93.31 294 LEU A C 1
ATOM 2357 O O . LEU A 1 294 ? -6.818 7.043 10.221 1.00 93.31 294 LEU A O 1
ATOM 2361 N N . TYR A 1 295 ? -6.255 8.023 12.141 1.00 93.25 295 TYR A N 1
ATOM 2362 C CA . TYR A 1 295 ? -4.832 8.124 11.809 1.00 93.25 295 TYR A CA 1
ATOM 2363 C C . TYR A 1 295 ? -4.179 6.755 11.524 1.00 93.25 295 TYR A C 1
ATOM 2365 O O . TYR A 1 295 ? -3.254 6.666 10.711 1.00 93.25 295 TYR A O 1
ATOM 2373 N N . ILE A 1 296 ? -4.670 5.686 12.160 1.00 90.50 296 ILE A N 1
ATOM 2374 C CA . ILE A 1 296 ? -4.219 4.306 11.925 1.00 90.50 296 ILE A CA 1
ATOM 2375 C C . ILE A 1 296 ? -4.955 3.688 10.726 1.00 90.50 296 ILE A C 1
ATOM 2377 O O . ILE A 1 296 ? -4.321 3.295 9.750 1.00 90.50 296 ILE A O 1
ATOM 2381 N N . SER A 1 297 ? -6.286 3.653 10.762 1.00 91.56 297 SER A N 1
ATOM 2382 C CA . SER A 1 297 ? -7.131 3.005 9.744 1.00 91.56 297 SER A CA 1
ATOM 2383 C C . SER A 1 297 ? -7.066 3.658 8.364 1.00 91.56 297 SER A C 1
ATOM 2385 O O . SER A 1 297 ? -7.298 2.977 7.367 1.00 91.56 297 SER A O 1
ATOM 2387 N N . GLN A 1 298 ? -6.707 4.945 8.280 1.00 92.75 298 GLN A N 1
ATOM 2388 C CA . GLN A 1 298 ? -6.446 5.661 7.023 1.00 92.75 298 GLN A CA 1
ATOM 2389 C C . GLN A 1 298 ? -4.962 5.609 6.605 1.00 92.75 298 GLN A C 1
ATOM 2391 O O . GLN A 1 298 ? -4.542 6.332 5.706 1.00 92.75 298 GLN A O 1
ATOM 2396 N N . ALA A 1 299 ? -4.147 4.774 7.261 1.00 91.75 299 ALA A N 1
ATOM 2397 C CA . ALA A 1 299 ? -2.721 4.571 6.990 1.00 91.75 299 ALA A CA 1
ATOM 2398 C C . ALA A 1 299 ? -1.819 5.816 7.127 1.00 91.75 299 ALA A C 1
ATOM 2400 O O . ALA A 1 299 ? -0.650 5.771 6.733 1.00 91.75 299 ALA A O 1
ATOM 2401 N N . CYS A 1 300 ? -2.294 6.914 7.731 1.00 92.69 300 CYS A N 1
ATOM 2402 C CA . CYS A 1 300 ? -1.489 8.126 7.918 1.00 92.69 300 CYS A CA 1
ATOM 2403 C C . CYS A 1 300 ? -0.185 7.832 8.681 1.00 92.69 300 CYS A C 1
ATOM 2405 O O . CYS A 1 300 ? 0.863 8.384 8.346 1.00 92.69 300 CYS A O 1
ATOM 2407 N N . TYR A 1 301 ? -0.225 6.907 9.646 1.00 91.06 301 TYR A N 1
ATOM 2408 C CA . TYR A 1 301 ? 0.929 6.471 10.440 1.00 91.06 301 TYR A CA 1
ATOM 2409 C C . TYR A 1 301 ? 2.091 5.852 9.651 1.00 91.06 301 TYR A C 1
ATOM 2411 O O . TYR A 1 301 ? 3.230 5.872 10.128 1.00 91.06 301 TYR A O 1
ATOM 2419 N N . ALA A 1 302 ? 1.814 5.263 8.484 1.00 89.06 302 ALA A N 1
ATOM 2420 C CA . ALA A 1 302 ? 2.827 4.612 7.659 1.00 89.06 302 ALA A CA 1
ATOM 2421 C C . ALA A 1 302 ? 3.650 5.647 6.871 1.00 89.06 302 ALA A C 1
ATOM 2423 O O . ALA A 1 302 ? 4.833 5.439 6.602 1.00 89.06 302 ALA A O 1
ATOM 2424 N N . CYS A 1 303 ? 3.052 6.804 6.569 1.00 90.19 303 CYS A N 1
ATOM 2425 C CA . CYS A 1 303 ? 3.733 7.927 5.928 1.00 90.19 303 CYS A CA 1
ATOM 2426 C C . CYS A 1 303 ? 4.311 8.919 6.939 1.00 90.19 303 CYS A C 1
ATOM 2428 O O . CYS A 1 303 ? 5.432 9.381 6.745 1.00 90.19 303 CYS A O 1
ATOM 2430 N N . HIS A 1 304 ? 3.567 9.245 7.996 1.00 92.56 304 HIS A N 1
ATOM 2431 C CA . HIS A 1 304 ? 3.892 10.316 8.934 1.00 92.56 304 HIS A CA 1
ATOM 2432 C C . HIS A 1 304 ? 4.424 9.792 10.275 1.00 92.56 304 HIS A C 1
ATOM 2434 O O . HIS A 1 304 ? 3.834 8.915 10.919 1.00 92.56 304 HIS A O 1
ATOM 2440 N N . ARG A 1 305 ? 5.531 10.385 10.728 1.00 90.56 305 ARG A N 1
ATOM 2441 C CA . ARG A 1 305 ? 6.132 10.145 12.046 1.00 90.56 305 ARG A CA 1
ATOM 2442 C C . ARG A 1 305 ? 5.440 10.974 13.125 1.00 90.56 305 ARG A C 1
ATOM 2444 O O . ARG A 1 305 ? 5.224 12.167 12.934 1.00 90.56 305 ARG A O 1
ATOM 2451 N N . ILE A 1 306 ? 5.167 10.355 14.268 1.00 89.31 306 ILE A N 1
ATOM 2452 C CA . ILE A 1 306 ? 4.838 11.015 15.536 1.00 89.31 306 ILE A CA 1
ATOM 2453 C C . ILE A 1 306 ? 5.674 10.320 16.609 1.00 89.31 306 ILE A C 1
ATOM 2455 O O . ILE A 1 306 ? 5.565 9.103 16.774 1.00 89.31 306 ILE A O 1
ATOM 2459 N N . ASP A 1 307 ? 6.512 11.067 17.326 1.00 83.81 307 ASP A N 1
ATOM 2460 C CA . ASP A 1 307 ? 7.417 10.509 18.335 1.00 83.81 307 ASP A CA 1
ATOM 2461 C C . ASP A 1 307 ? 6.685 9.596 19.326 1.00 83.81 307 ASP A C 1
ATOM 2463 O O . ASP A 1 307 ? 5.605 9.912 19.827 1.00 83.81 307 ASP A O 1
ATOM 2467 N N . ASN A 1 308 ? 7.295 8.439 19.611 1.00 76.69 308 ASN A N 1
ATOM 2468 C CA . ASN A 1 308 ? 6.762 7.404 20.506 1.00 76.69 308 ASN A CA 1
ATOM 2469 C C . ASN A 1 308 ? 5.392 6.815 20.089 1.00 76.69 308 ASN A C 1
ATOM 2471 O O . ASN A 1 308 ? 4.849 5.977 20.813 1.00 76.69 308 ASN A O 1
ATOM 2475 N N . LEU A 1 309 ? 4.856 7.193 18.923 1.00 80.75 309 LEU A N 1
ATOM 2476 C CA . LEU A 1 309 ? 3.631 6.634 18.364 1.00 80.75 309 LEU A CA 1
ATOM 2477 C C . LEU A 1 309 ? 3.862 5.971 17.010 1.00 80.75 309 LEU A C 1
ATOM 2479 O O . LEU A 1 309 ? 3.404 4.855 16.864 1.00 80.75 309 LEU A O 1
ATOM 2483 N N . THR A 1 310 ? 4.527 6.593 16.029 1.00 86.50 310 THR A N 1
ATOM 2484 C CA . THR A 1 310 ? 4.632 6.070 14.646 1.00 86.50 310 THR A CA 1
ATOM 2485 C C . THR A 1 310 ? 5.957 6.433 13.982 1.00 86.50 310 THR A C 1
ATOM 2487 O O . THR A 1 310 ? 6.531 7.480 14.263 1.00 86.50 310 THR A O 1
ATOM 2490 N N . ARG A 1 311 ? 6.444 5.575 13.074 1.00 83.88 311 ARG A N 1
ATOM 2491 C CA . ARG A 1 311 ? 7.772 5.685 12.433 1.00 83.88 311 ARG A CA 1
ATOM 2492 C C . ARG A 1 311 ? 7.750 6.083 10.952 1.00 83.88 311 ARG A C 1
ATOM 2494 O O . ARG A 1 311 ? 8.792 5.998 10.308 1.00 83.88 311 ARG A O 1
ATOM 2501 N N . GLY A 1 312 ? 6.597 6.460 10.398 1.00 82.62 312 GLY A N 1
ATOM 2502 C CA . GLY A 1 312 ? 6.481 6.777 8.972 1.00 82.62 312 GLY A CA 1
ATOM 2503 C C . GLY A 1 312 ? 7.479 7.852 8.525 1.00 82.62 312 GLY A C 1
ATOM 2504 O O . GLY A 1 312 ? 7.667 8.840 9.221 1.00 82.62 312 GLY A O 1
ATOM 2505 N N . GLY A 1 313 ? 8.145 7.654 7.385 1.00 78.62 313 GLY A N 1
ATOM 2506 C CA . GLY A 1 313 ? 9.232 8.536 6.920 1.00 78.62 313 GLY A CA 1
ATOM 2507 C C . GLY A 1 313 ? 9.007 9.182 5.553 1.00 78.62 313 GLY A C 1
ATOM 2508 O O . GLY A 1 313 ? 9.927 9.792 5.017 1.00 78.62 313 GLY A O 1
ATOM 2509 N N . VAL A 1 314 ? 7.822 9.006 4.962 1.00 83.19 314 VAL A N 1
ATOM 2510 C CA . VAL A 1 314 ? 7.498 9.515 3.616 1.00 83.19 314 VAL A CA 1
ATOM 2511 C C . VAL A 1 314 ? 6.947 10.939 3.685 1.00 83.19 314 VAL A C 1
ATOM 2513 O O . VAL A 1 314 ? 7.300 11.786 2.867 1.00 83.19 314 VAL A O 1
ATOM 2516 N N . GLY A 1 315 ? 6.065 11.198 4.651 1.00 86.75 315 GLY A N 1
ATOM 2517 C CA . GLY A 1 315 ? 5.481 12.508 4.910 1.00 86.75 315 GLY A CA 1
ATOM 2518 C C . GLY A 1 315 ? 6.280 13.308 5.944 1.00 86.75 315 GLY A C 1
ATOM 2519 O O . GLY A 1 315 ? 7.149 12.755 6.620 1.00 86.75 315 GLY A O 1
ATOM 2520 N N . PRO A 1 316 ? 5.983 14.611 6.107 1.00 89.44 316 PRO A N 1
ATOM 2521 C CA . PRO A 1 316 ? 6.571 15.418 7.172 1.00 89.44 316 PRO A CA 1
ATOM 2522 C C . PRO A 1 316 ? 6.271 14.828 8.553 1.00 89.44 316 PRO A C 1
ATOM 2524 O O . PRO A 1 316 ? 5.209 14.242 8.783 1.00 89.44 316 PRO A O 1
ATOM 2527 N N . GLU A 1 317 ? 7.200 15.026 9.481 1.00 91.81 317 GLU A N 1
ATOM 2528 C CA . GLU A 1 317 ? 7.028 14.640 10.876 1.00 91.81 317 GLU A CA 1
ATOM 2529 C C . GLU A 1 317 ? 5.957 15.504 11.559 1.00 91.81 317 GLU A C 1
ATOM 2531 O O . GLU A 1 317 ? 5.980 16.733 11.486 1.00 91.81 317 GLU A O 1
ATOM 2536 N N . LEU A 1 318 ? 5.011 14.846 12.232 1.00 93.81 318 LEU A N 1
ATOM 2537 C CA . LEU A 1 318 ? 3.826 15.455 12.837 1.00 93.81 318 LEU A CA 1
ATOM 2538 C C . LEU A 1 318 ? 3.906 15.557 14.365 1.00 93.81 318 LEU A C 1
ATOM 2540 O O . LEU A 1 318 ? 2.944 15.981 14.998 1.00 93.81 318 LEU A O 1
ATOM 2544 N N . THR A 1 319 ? 5.047 15.219 14.972 1.00 89.19 319 THR A N 1
ATOM 2545 C CA . THR A 1 319 ? 5.265 15.266 16.429 1.00 89.19 319 THR A CA 1
ATOM 2546 C C . THR A 1 319 ? 4.835 16.599 17.061 1.00 89.19 319 THR A C 1
ATOM 2548 O O . THR A 1 319 ? 4.228 16.606 18.131 1.00 89.19 319 THR A O 1
ATOM 2551 N N . ASN A 1 320 ? 5.097 17.721 16.382 1.00 88.19 320 ASN A N 1
ATOM 2552 C CA . ASN A 1 320 ? 4.758 19.076 16.839 1.00 88.19 320 ASN A CA 1
ATOM 2553 C C . ASN A 1 320 ? 3.705 19.762 15.951 1.00 88.19 320 ASN A C 1
ATOM 2555 O O . ASN A 1 320 ? 3.629 20.990 15.905 1.00 88.19 320 ASN A O 1
ATOM 2559 N N . ILE A 1 321 ? 2.893 19.001 15.206 1.00 87.75 321 ILE A N 1
ATOM 2560 C CA . ILE A 1 321 ? 1.942 19.596 14.252 1.00 87.75 321 ILE A CA 1
ATOM 2561 C C . ILE A 1 321 ? 0.884 20.472 14.942 1.00 87.75 321 ILE A C 1
ATOM 2563 O O . ILE A 1 321 ? 0.394 21.424 14.344 1.00 87.75 321 ILE A O 1
ATOM 2567 N N . GLY A 1 322 ? 0.580 20.231 16.219 1.00 83.62 322 GLY A N 1
ATOM 2568 C CA . GLY A 1 322 ? -0.351 21.036 17.012 1.00 83.62 322 GLY A CA 1
ATOM 2569 C C . GLY A 1 322 ? 0.119 22.456 17.341 1.00 83.62 322 GLY A C 1
ATOM 2570 O O . GLY A 1 322 ? -0.637 23.219 17.946 1.00 83.62 322 GLY A O 1
ATOM 2571 N N . GLU A 1 323 ? 1.342 22.826 16.956 1.00 77.75 323 GLU A N 1
ATOM 2572 C CA . GLU A 1 323 ? 1.841 24.207 17.012 1.00 77.75 323 GLU A CA 1
ATOM 2573 C C . GLU A 1 323 ? 1.493 25.016 15.757 1.00 77.75 323 GLU A C 1
ATOM 2575 O O . GLU A 1 323 ? 1.536 26.247 15.778 1.00 77.75 323 GLU A O 1
ATOM 2580 N N . TYR A 1 324 ? 1.122 24.335 14.671 1.00 75.19 324 TYR A N 1
ATOM 2581 C CA . TYR A 1 324 ? 0.774 24.963 13.405 1.00 75.19 324 TYR A CA 1
ATOM 2582 C C . TYR A 1 324 ? -0.655 25.508 13.424 1.00 75.19 324 TYR A C 1
ATOM 2584 O O . TYR A 1 324 ? -1.523 25.083 14.190 1.00 75.19 324 TYR A O 1
ATOM 2592 N N . TYR A 1 325 ? -0.915 26.458 12.526 1.00 73.19 325 TYR A N 1
ATOM 2593 C CA . TYR A 1 325 ? -2.243 27.031 12.356 1.00 73.19 325 TYR A CA 1
ATOM 2594 C C . TYR A 1 325 ? -3.250 25.949 11.905 1.00 73.19 325 TYR A C 1
ATOM 2596 O O . TYR A 1 325 ? -2.995 25.282 10.901 1.00 73.19 325 TYR A O 1
ATOM 2604 N N . PRO A 1 326 ? -4.411 25.772 12.573 1.00 75.50 326 PRO A N 1
ATOM 2605 C CA . PRO A 1 326 ? -5.343 24.681 12.265 1.00 75.50 326 PRO A CA 1
ATOM 2606 C C . PRO A 1 326 ? -5.793 24.609 10.799 1.00 75.50 326 PRO A C 1
ATOM 2608 O O . PRO A 1 326 ? -5.961 23.518 10.257 1.00 75.50 326 PRO A O 1
ATOM 2611 N N . TRP A 1 327 ? -5.960 25.752 10.126 1.00 74.75 327 TRP A N 1
ATOM 2612 C CA . TRP A 1 327 ? -6.356 25.757 8.715 1.00 74.75 327 TRP A CA 1
ATOM 2613 C C . TRP A 1 327 ? -5.278 25.217 7.785 1.00 74.75 327 TRP A C 1
ATOM 2615 O O . TRP A 1 327 ? -5.629 24.560 6.814 1.00 74.75 327 TRP A O 1
ATOM 2625 N N . TYR A 1 328 ? -3.997 25.423 8.099 1.00 78.81 328 TYR A N 1
ATOM 2626 C CA . TYR A 1 328 ? -2.904 24.841 7.321 1.00 78.81 328 TYR A CA 1
ATOM 2627 C C . TYR A 1 328 ? -2.966 23.307 7.355 1.00 78.81 328 TYR A C 1
ATOM 2629 O O . TYR A 1 328 ? -2.865 22.658 6.318 1.00 78.81 328 TYR A O 1
ATOM 2637 N N . ILE A 1 329 ? -3.216 22.728 8.535 1.00 85.94 329 ILE A N 1
ATOM 2638 C CA . ILE A 1 329 ? -3.340 21.272 8.714 1.00 85.94 329 ILE A CA 1
ATOM 2639 C C . ILE A 1 329 ? -4.569 20.749 7.955 1.00 85.94 329 ILE A C 1
ATOM 2641 O O . ILE A 1 329 ? -4.475 19.777 7.207 1.00 85.94 329 ILE A O 1
ATOM 2645 N N . LYS A 1 330 ? -5.719 21.423 8.097 1.00 84.94 330 LYS A N 1
ATOM 2646 C CA . LYS A 1 330 ? -6.957 21.057 7.395 1.00 84.94 330 LYS A CA 1
ATOM 2647 C C . LYS A 1 330 ? -6.788 21.122 5.876 1.00 84.94 330 LYS A C 1
ATOM 2649 O O . LYS A 1 330 ? -7.186 20.192 5.181 1.00 84.94 330 LYS A O 1
ATOM 2654 N N . GLU A 1 331 ? -6.207 22.202 5.360 1.00 84.12 331 GLU A N 1
ATOM 2655 C CA . GLU A 1 331 ? -5.959 22.383 3.929 1.00 84.12 331 GLU A CA 1
ATOM 2656 C C . GLU A 1 331 ? -5.002 21.316 3.394 1.00 84.12 331 GLU A C 1
ATOM 2658 O O . GLU A 1 331 ? -5.277 20.735 2.348 1.00 84.12 331 GLU A O 1
ATOM 2663 N N . ALA A 1 332 ? -3.941 20.982 4.135 1.00 88.31 332 ALA A N 1
ATOM 2664 C CA . ALA A 1 332 ? -3.013 19.922 3.751 1.00 88.31 332 ALA A CA 1
ATOM 2665 C C . ALA A 1 332 ? -3.689 18.544 3.619 1.00 88.31 332 ALA A C 1
ATOM 2667 O O . ALA A 1 332 ? -3.261 17.750 2.788 1.00 88.31 332 ALA A O 1
ATOM 2668 N N . MET A 1 333 ? -4.750 18.262 4.384 1.00 88.81 333 MET A N 1
ATOM 2669 C CA . MET A 1 333 ? -5.500 17.001 4.285 1.00 88.81 333 MET A CA 1
ATOM 2670 C C . MET A 1 333 ? -6.581 17.027 3.198 1.00 88.81 333 MET A C 1
ATOM 2672 O O . MET A 1 333 ? -6.728 16.061 2.455 1.00 88.81 333 MET A O 1
ATOM 2676 N N . VAL A 1 334 ? -7.340 18.123 3.092 1.00 88.31 334 VAL A N 1
ATOM 2677 C CA . VAL A 1 334 ? -8.464 18.249 2.140 1.00 88.31 334 VAL A CA 1
ATOM 2678 C C . VAL A 1 334 ? -7.975 18.532 0.721 1.00 88.31 334 VAL A C 1
ATOM 2680 O O . VAL A 1 334 ? -8.584 18.095 -0.257 1.00 88.31 334 VAL A O 1
ATOM 2683 N N . TRP A 1 335 ? -6.867 19.260 0.597 1.00 88.62 335 TRP A N 1
ATOM 2684 C CA . TRP A 1 335 ? -6.230 19.579 -0.671 1.00 88.62 335 TRP A CA 1
ATOM 2685 C C . TRP A 1 335 ? -4.698 19.505 -0.551 1.00 88.62 335 TRP A C 1
ATOM 2687 O O . TRP A 1 335 ? -4.015 20.530 -0.551 1.00 88.62 335 TRP A O 1
ATOM 2697 N N . PRO A 1 336 ? -4.109 18.293 -0.542 1.00 89.38 336 PRO A N 1
ATOM 2698 C CA . PRO A 1 336 ? -2.666 18.123 -0.337 1.00 89.38 336 PRO A CA 1
ATOM 2699 C C . PRO A 1 336 ? -1.772 18.846 -1.358 1.00 89.38 336 PRO A C 1
ATOM 2701 O O . PRO A 1 336 ? -0.615 19.157 -1.074 1.00 89.38 336 PRO A O 1
ATOM 2704 N N . LYS A 1 337 ? -2.310 19.152 -2.548 1.00 85.69 337 LYS A N 1
ATOM 2705 C CA . LYS A 1 337 ? -1.638 19.905 -3.623 1.00 85.69 337 LYS A CA 1
ATOM 2706 C C . LYS A 1 337 ? -1.849 21.431 -3.546 1.00 85.69 337 LYS A C 1
ATOM 2708 O O . LYS A 1 337 ? -1.406 22.149 -4.452 1.00 85.69 337 LYS A O 1
ATOM 2713 N N . ALA A 1 338 ? -2.529 21.948 -2.517 1.00 83.12 338 ALA A N 1
ATOM 2714 C CA . ALA A 1 338 ? -2.742 23.384 -2.314 1.00 83.12 338 ALA A CA 1
ATOM 2715 C C . ALA A 1 338 ? -1.396 24.103 -2.152 1.00 83.12 338 ALA A C 1
ATOM 2717 O O . ALA A 1 338 ? -1.022 24.910 -3.007 1.00 83.12 338 ALA A O 1
ATOM 2718 N N . ASN A 1 339 ? -0.639 23.691 -1.130 1.00 79.25 339 ASN A N 1
ATOM 2719 C CA . ASN A 1 339 ? 0.638 24.288 -0.734 1.00 79.25 339 ASN A CA 1
ATOM 2720 C C . ASN A 1 339 ? 1.849 23.679 -1.457 1.00 79.25 339 ASN A C 1
ATOM 2722 O O . ASN A 1 339 ? 2.817 24.382 -1.737 1.00 79.25 339 ASN A O 1
ATOM 2726 N N . LEU A 1 340 ? 1.796 22.386 -1.804 1.00 81.50 340 LEU A N 1
ATOM 2727 C CA . LEU A 1 340 ? 2.882 21.677 -2.486 1.00 81.50 340 LEU A CA 1
ATOM 2728 C C . LEU A 1 340 ? 2.360 20.988 -3.752 1.00 81.50 340 LEU A C 1
ATOM 2730 O O . LEU A 1 340 ? 1.774 19.911 -3.690 1.00 81.50 340 LEU A O 1
ATOM 2734 N N . LYS A 1 341 ? 2.599 21.581 -4.930 1.00 78.94 341 LYS A N 1
ATOM 2735 C CA . LYS A 1 341 ? 2.101 21.041 -6.216 1.00 78.94 341 LYS A CA 1
ATOM 2736 C C . LYS A 1 341 ? 2.625 19.639 -6.543 1.00 78.94 341 LYS A C 1
ATOM 2738 O O . LYS A 1 341 ? 1.962 18.903 -7.266 1.00 78.94 341 LYS A O 1
ATOM 2743 N N . THR A 1 342 ? 3.782 19.273 -5.999 1.00 75.88 342 THR A N 1
ATOM 2744 C CA . THR A 1 342 ? 4.412 17.953 -6.141 1.00 75.88 342 THR A CA 1
ATOM 2745 C C . THR A 1 342 ? 4.017 16.963 -5.039 1.00 75.88 342 THR A C 1
ATOM 2747 O O . THR A 1 342 ? 4.591 15.879 -4.987 1.00 75.88 342 THR A O 1
ATOM 2750 N N . SER A 1 343 ? 3.069 17.311 -4.158 1.00 83.44 343 SER A N 1
ATOM 2751 C CA . SER A 1 343 ? 2.616 16.429 -3.079 1.00 83.44 343 SER A CA 1
ATOM 2752 C C . SER A 1 343 ? 2.083 15.106 -3.631 1.00 83.44 343 SER A C 1
ATOM 2754 O O . SER A 1 343 ? 1.263 15.086 -4.555 1.00 83.44 343 SER A O 1
ATOM 2756 N N . THR A 1 344 ? 2.559 14.010 -3.045 1.00 81.69 344 THR A N 1
ATOM 2757 C CA . THR A 1 344 ? 2.150 12.633 -3.342 1.00 81.69 344 THR A CA 1
ATOM 2758 C C . THR A 1 344 ? 1.096 12.106 -2.370 1.00 81.69 344 THR A C 1
ATOM 2760 O O . THR A 1 344 ? 0.620 10.988 -2.545 1.00 81.69 344 THR A O 1
ATOM 2763 N N . MET A 1 345 ? 0.717 12.896 -1.358 1.00 88.12 345 MET A N 1
ATOM 2764 C CA . MET A 1 345 ? -0.346 12.535 -0.422 1.00 88.12 345 MET A CA 1
ATOM 2765 C C . MET A 1 345 ? -1.688 12.480 -1.172 1.00 88.12 345 MET A C 1
ATOM 2767 O O . MET A 1 345 ? -2.062 13.473 -1.810 1.00 88.12 345 MET A O 1
ATOM 2771 N N . PRO A 1 346 ? -2.409 11.344 -1.126 1.00 85.88 346 PRO A N 1
ATOM 2772 C CA . PRO A 1 346 ? -3.688 11.223 -1.802 1.00 85.88 346 PRO A CA 1
ATOM 2773 C C . PRO A 1 346 ? -4.771 12.020 -1.073 1.00 85.88 346 PRO A C 1
ATOM 2775 O O . PRO A 1 346 ? -4.671 12.302 0.123 1.00 85.88 346 PRO A O 1
ATOM 2778 N N . ASN A 1 347 ? -5.828 12.381 -1.800 1.00 86.88 347 ASN A N 1
ATOM 2779 C CA . ASN A 1 347 ? -7.026 12.914 -1.167 1.00 86.88 347 ASN A CA 1
ATOM 2780 C C . ASN A 1 347 ? -7.854 11.743 -0.633 1.00 86.88 347 ASN A C 1
ATOM 2782 O O . ASN A 1 347 ? -8.414 10.968 -1.404 1.00 86.88 347 ASN A O 1
ATOM 2786 N N . PHE A 1 348 ? -7.930 11.616 0.687 1.00 85.44 348 PHE A N 1
ATOM 2787 C CA . PHE A 1 348 ? -8.716 10.569 1.334 1.00 85.44 348 PHE A CA 1
ATOM 2788 C C . PHE A 1 348 ? -10.218 10.879 1.347 1.00 85.44 348 PHE A C 1
ATOM 2790 O O . PHE A 1 348 ? -10.979 10.062 1.838 1.00 85.44 348 PHE A O 1
ATOM 2797 N N . HIS A 1 349 ? -10.669 12.033 0.837 1.00 85.50 349 HIS A N 1
ATOM 2798 C CA . HIS A 1 349 ? -12.086 12.422 0.808 1.00 85.50 349 HIS A CA 1
ATOM 2799 C C . HIS A 1 349 ? -12.776 12.258 2.175 1.00 85.50 349 HIS A C 1
ATOM 2801 O O . HIS A 1 349 ? -13.921 11.818 2.264 1.00 85.50 349 HIS A O 1
ATOM 2807 N N . LEU A 1 350 ? -12.044 12.581 3.248 1.00 86.25 350 LEU A N 1
ATOM 2808 C CA . LEU A 1 350 ? -12.561 12.551 4.612 1.00 86.25 350 LEU A CA 1
ATOM 2809 C C . LEU A 1 350 ? -13.678 13.578 4.747 1.00 86.25 350 LEU A C 1
ATOM 2811 O O . LEU A 1 350 ? -13.570 14.708 4.257 1.00 86.25 350 LEU A O 1
ATOM 2815 N N . ASP A 1 351 ? -14.750 13.191 5.424 1.00 82.88 351 ASP A N 1
ATOM 2816 C CA . ASP A 1 351 ? -15.861 14.098 5.640 1.00 82.88 351 ASP A CA 1
ATOM 2817 C C . ASP A 1 351 ? -15.601 15.079 6.793 1.00 82.88 351 ASP A C 1
ATOM 2819 O O . ASP A 1 351 ? -14.567 15.046 7.454 1.00 82.88 351 ASP A O 1
ATOM 2823 N N . HIS A 1 352 ? -16.538 15.999 7.041 1.00 81.12 352 HIS A N 1
ATOM 2824 C CA . HIS A 1 352 ? -16.332 17.024 8.063 1.00 81.12 352 HIS A CA 1
ATOM 2825 C C . HIS A 1 352 ? -16.142 16.458 9.481 1.00 81.12 352 HIS A C 1
ATOM 2827 O O . HIS A 1 352 ? -15.312 16.990 10.213 1.00 81.12 352 HIS A O 1
ATOM 2833 N N . GLU A 1 353 ? -16.872 15.398 9.851 1.00 81.94 353 GLU A N 1
ATOM 2834 C CA . GLU A 1 353 ? -16.776 14.780 11.182 1.00 81.94 353 GLU A CA 1
ATOM 2835 C C . GLU A 1 353 ? -15.425 14.072 11.353 1.00 81.94 353 GLU A C 1
ATOM 2837 O O . GLU A 1 353 ? -14.735 14.282 12.347 1.00 81.94 353 GLU A O 1
ATOM 2842 N N . GLU A 1 354 ? -14.991 13.311 10.346 1.00 88.38 354 GLU A N 1
ATOM 2843 C CA . GLU A 1 354 ? -13.683 12.643 10.342 1.00 88.38 354 GLU A CA 1
ATOM 2844 C C . GLU A 1 354 ? -12.529 13.632 10.348 1.00 88.38 354 GLU A C 1
ATOM 2846 O O . GLU A 1 354 ? -11.541 13.434 11.055 1.00 88.38 354 GLU A O 1
ATOM 2851 N N . LEU A 1 355 ? -12.648 14.708 9.566 1.00 88.19 355 LEU A N 1
ATOM 2852 C CA . LEU A 1 355 ? -11.670 15.784 9.567 1.00 88.19 355 LEU A CA 1
ATOM 2853 C C . LEU A 1 355 ? -11.604 16.450 10.937 1.00 88.19 355 LEU A C 1
ATOM 2855 O O . LEU A 1 355 ? -10.503 16.743 11.383 1.00 88.19 355 LEU A O 1
ATOM 2859 N N . GLU A 1 356 ? -12.731 16.691 11.611 1.00 85.12 356 GLU A N 1
ATOM 2860 C CA . GLU A 1 356 ? -12.736 17.256 12.965 1.00 85.12 356 GLU A CA 1
ATOM 2861 C C . GLU A 1 356 ? -12.055 16.317 13.970 1.00 85.12 356 GLU A C 1
ATOM 2863 O O . GLU A 1 356 ? -11.205 16.764 14.746 1.00 85.12 356 GLU A O 1
ATOM 2868 N N . ASP A 1 357 ? -12.375 15.024 13.935 1.00 88.62 357 ASP A N 1
ATOM 2869 C CA . ASP A 1 357 ? -11.774 14.013 14.807 1.00 88.62 357 ASP A CA 1
ATOM 2870 C C . ASP A 1 357 ? -10.262 13.906 14.572 1.00 88.62 357 ASP A C 1
ATOM 2872 O O . ASP A 1 357 ? -9.460 14.036 15.503 1.00 88.62 357 ASP A O 1
ATOM 2876 N N . LEU A 1 358 ? -9.843 13.759 13.313 1.00 92.69 358 LEU A N 1
ATOM 2877 C CA . LEU A 1 358 ? -8.432 13.681 12.944 1.00 92.69 358 LEU A CA 1
ATOM 2878 C C . LEU A 1 358 ? -7.686 14.979 13.282 1.00 92.69 358 LEU A C 1
ATOM 2880 O O . LEU A 1 358 ? -6.604 14.929 13.865 1.00 92.69 358 LEU A O 1
ATOM 2884 N N . MET A 1 359 ? -8.276 16.146 13.005 1.00 89.69 359 MET A N 1
ATOM 2885 C CA . MET A 1 359 ? -7.729 17.446 13.412 1.00 89.69 359 MET A CA 1
ATOM 2886 C C . MET A 1 359 ? -7.565 17.541 14.925 1.00 89.69 359 MET A C 1
ATOM 2888 O O . MET A 1 359 ? -6.551 18.048 15.395 1.00 89.69 359 MET A O 1
ATOM 2892 N N . THR A 1 360 ? -8.534 17.047 15.694 1.00 86.81 360 THR A N 1
ATOM 2893 C CA . THR A 1 360 ? -8.472 17.022 17.160 1.00 86.81 360 THR A CA 1
ATOM 2894 C C . THR A 1 360 ? -7.279 16.204 17.640 1.00 86.81 360 THR A C 1
ATOM 2896 O O . THR A 1 360 ? -6.526 16.648 18.509 1.00 86.81 360 THR A O 1
ATOM 2899 N N . PHE A 1 361 ? -7.068 15.031 17.040 1.00 92.19 361 PHE A N 1
ATOM 2900 C CA . PHE A 1 361 ? -5.906 14.199 17.320 1.00 92.19 361 PHE A CA 1
ATOM 2901 C C . PHE A 1 361 ? -4.585 14.888 16.942 1.00 92.19 361 PHE A C 1
ATOM 2903 O O . PHE A 1 361 ? -3.669 14.926 17.763 1.00 92.19 361 PHE A O 1
ATOM 2910 N N . LEU A 1 362 ? -4.487 15.477 15.747 1.00 92.69 362 LEU A N 1
ATOM 2911 C CA . LEU A 1 362 ? -3.268 16.142 15.270 1.00 92.69 362 LEU A CA 1
ATOM 2912 C C . LEU A 1 362 ? -2.935 17.403 16.080 1.00 92.69 362 LEU A C 1
ATOM 2914 O O . LEU A 1 362 ? -1.793 17.601 16.485 1.00 92.69 362 LEU A O 1
ATOM 2918 N N . LEU A 1 363 ? -3.930 18.228 16.404 1.00 86.75 363 LEU A N 1
ATOM 2919 C CA . LEU A 1 363 ? -3.738 19.422 17.230 1.00 86.75 363 LEU A CA 1
ATOM 2920 C C . LEU A 1 363 ? -3.313 19.092 18.666 1.00 86.75 363 LEU A C 1
ATOM 2922 O O . LEU A 1 363 ? -2.729 19.938 19.346 1.00 86.75 363 LEU A O 1
ATOM 2926 N N . ALA A 1 364 ? -3.568 17.872 19.138 1.00 86.44 364 ALA A N 1
ATOM 2927 C CA . ALA A 1 364 ? -3.071 17.409 20.427 1.00 86.44 364 ALA A CA 1
ATOM 2928 C C . ALA A 1 364 ? -1.559 17.094 20.418 1.00 86.44 364 ALA A C 1
ATOM 2930 O O . ALA A 1 364 ? -0.972 16.970 21.494 1.00 86.44 364 ALA A O 1
ATOM 2931 N N . GLN A 1 365 ? -0.912 16.990 19.249 1.00 89.31 365 GLN A N 1
ATOM 2932 C CA . GLN A 1 365 ? 0.506 16.628 19.130 1.00 89.31 365 GLN A CA 1
ATOM 2933 C C . GLN A 1 365 ? 1.412 17.864 19.267 1.00 89.31 365 GLN A C 1
ATOM 2935 O O . GLN A 1 365 ? 1.543 18.666 18.343 1.00 89.31 365 GLN A O 1
ATOM 2940 N N . ARG A 1 366 ? 2.038 18.033 20.437 1.00 81.94 366 ARG A N 1
ATOM 2941 C CA . ARG A 1 366 ? 3.032 19.090 20.731 1.00 81.94 366 ARG A CA 1
ATOM 2942 C C . ARG A 1 366 ? 4.337 18.510 21.293 1.00 81.94 366 ARG A C 1
ATOM 2944 O O . ARG A 1 366 ? 4.948 19.088 22.188 1.00 81.94 366 ARG A O 1
ATOM 2951 N N . GLY A 1 367 ? 4.695 17.311 20.841 1.00 77.81 367 GLY A N 1
ATOM 2952 C CA . GLY A 1 367 ? 5.851 16.575 21.334 1.00 77.81 367 GLY A CA 1
ATOM 2953 C C . GLY A 1 367 ? 5.707 16.176 22.802 1.00 77.81 367 GLY A C 1
ATOM 2954 O O . GLY A 1 367 ? 4.698 15.601 23.213 1.00 77.81 367 GLY A O 1
ATOM 2955 N N . ARG A 1 368 ? 6.739 16.454 23.603 1.00 73.50 368 ARG A N 1
ATOM 2956 C CA . ARG A 1 368 ? 6.804 16.065 25.017 1.00 73.50 368 ARG A CA 1
ATOM 2957 C C . ARG A 1 368 ? 5.711 16.761 25.839 1.00 73.50 368 ARG A C 1
ATOM 2959 O O . ARG A 1 368 ? 5.793 17.955 26.116 1.00 73.50 368 ARG A O 1
ATOM 2966 N N . GLY A 1 369 ? 4.744 15.988 26.333 1.00 65.19 369 GLY A N 1
ATOM 2967 C CA . GLY A 1 369 ? 3.754 16.478 27.295 1.00 65.19 369 GLY A CA 1
ATOM 2968 C C . GLY A 1 369 ? 4.405 17.035 28.570 1.00 65.19 369 GLY A C 1
ATOM 2969 O O . GLY A 1 369 ? 5.348 16.452 29.111 1.00 65.19 369 GLY A O 1
ATOM 2970 N N . LYS A 1 370 ? 3.875 18.147 29.099 1.00 58.91 370 LYS A N 1
ATOM 2971 C CA . LYS A 1 370 ? 4.411 18.822 30.305 1.00 58.91 370 LYS A CA 1
ATOM 2972 C C . LYS A 1 370 ? 4.425 17.937 31.561 1.00 58.91 370 LYS A C 1
ATOM 2974 O O . LYS A 1 370 ? 5.207 18.187 32.471 1.00 58.91 370 LYS A O 1
ATOM 2979 N N . SER A 1 371 ? 3.579 16.907 31.609 1.00 57.50 371 SER A N 1
ATOM 2980 C CA . SER A 1 371 ? 3.502 15.930 32.703 1.00 57.50 371 SER A CA 1
ATOM 2981 C C . SER A 1 371 ? 4.557 14.817 32.621 1.00 57.50 371 SER A C 1
ATOM 2983 O O . SER A 1 371 ? 4.690 14.033 33.561 1.00 57.50 371 SER A O 1
ATOM 2985 N N . VAL A 1 372 ? 5.320 14.737 31.525 1.00 64.50 372 VAL A N 1
ATOM 2986 C CA . VAL A 1 372 ? 6.349 13.713 31.301 1.00 64.50 372 VAL A CA 1
ATOM 2987 C C . VAL A 1 372 ? 7.726 14.280 31.647 1.00 64.50 372 VAL A C 1
ATOM 2989 O O . VAL A 1 372 ? 8.151 15.304 31.104 1.00 64.50 372 VAL A O 1
ATOM 2992 N N . SER A 1 373 ? 8.452 13.600 32.543 1.00 74.94 373 SER A N 1
ATOM 2993 C CA . SER A 1 373 ? 9.811 14.014 32.911 1.00 74.94 373 SER A CA 1
ATOM 2994 C C . SER A 1 373 ? 10.749 13.945 31.701 1.00 74.94 373 SER A C 1
ATOM 2996 O O . SER A 1 373 ? 10.672 13.006 30.901 1.00 74.94 373 SER A O 1
ATOM 2998 N N . GLU A 1 374 ? 11.656 14.916 31.575 1.00 75.69 374 GLU A N 1
ATOM 2999 C CA . GLU A 1 374 ? 12.598 14.980 30.452 1.00 75.69 374 GLU A CA 1
ATOM 3000 C C . GLU A 1 374 ? 13.440 13.703 30.343 1.00 75.69 374 GLU A C 1
ATOM 3002 O O . GLU A 1 374 ? 13.567 13.142 29.259 1.00 75.69 374 GLU A O 1
ATOM 3007 N N . THR A 1 375 ? 13.938 13.183 31.468 1.00 79.56 375 THR A N 1
ATOM 3008 C CA . THR A 1 375 ? 14.701 11.930 31.497 1.00 79.56 375 THR A CA 1
ATOM 3009 C C . THR A 1 375 ? 13.876 10.762 30.964 1.00 79.56 375 THR A C 1
ATOM 3011 O O . THR A 1 375 ? 14.342 10.057 30.078 1.00 79.56 375 THR A O 1
ATOM 3014 N N . SER A 1 376 ? 12.633 10.585 31.433 1.00 76.19 376 SER A N 1
ATOM 3015 C CA . SER A 1 376 ? 11.768 9.501 30.942 1.00 76.19 376 SER A CA 1
ATOM 3016 C C . SER A 1 376 ? 11.431 9.642 29.459 1.00 76.19 376 SER A C 1
ATOM 3018 O O . SER A 1 376 ? 11.412 8.642 28.748 1.00 76.19 376 SER A O 1
ATOM 3020 N N . TYR A 1 377 ? 11.217 10.873 28.981 1.00 75.69 377 TYR A N 1
ATOM 3021 C CA . TYR A 1 377 ? 10.960 11.140 27.569 1.00 75.69 377 TYR A CA 1
ATOM 3022 C C . TYR A 1 377 ? 12.183 10.795 26.720 1.00 75.69 377 TYR A C 1
ATOM 3024 O O . TYR A 1 377 ? 12.065 10.064 25.745 1.00 75.69 377 TYR A O 1
ATOM 3032 N N . ARG A 1 378 ? 13.373 11.250 27.129 1.00 80.56 378 ARG A N 1
ATOM 3033 C CA . ARG A 1 378 ? 14.631 10.967 26.429 1.00 80.56 378 ARG A CA 1
ATOM 3034 C C . ARG A 1 378 ? 14.983 9.485 26.443 1.00 80.56 378 ARG A C 1
ATOM 3036 O O . ARG A 1 378 ? 15.472 8.993 25.436 1.00 80.56 378 ARG A O 1
ATOM 3043 N N . THR A 1 379 ? 14.717 8.768 27.535 1.00 82.31 379 THR A N 1
ATOM 3044 C CA . THR A 1 379 ? 14.877 7.309 27.582 1.00 82.31 379 THR A CA 1
ATOM 3045 C C . THR A 1 379 ? 13.893 6.626 26.639 1.00 82.31 379 THR A C 1
ATOM 3047 O O . THR A 1 379 ? 14.322 5.837 25.808 1.00 82.31 379 THR A O 1
ATOM 3050 N N . ALA A 1 380 ? 12.603 6.967 26.692 1.00 77.88 380 ALA A N 1
ATOM 3051 C CA . ALA A 1 380 ? 11.590 6.367 25.823 1.00 77.88 380 ALA A CA 1
ATOM 3052 C C . ALA A 1 380 ? 11.849 6.651 24.334 1.00 77.88 380 ALA A C 1
ATOM 3054 O O . ALA A 1 380 ? 11.670 5.754 23.506 1.00 77.88 380 ALA A O 1
ATOM 3055 N N . LEU A 1 381 ? 12.291 7.872 24.010 1.00 80.31 381 LEU A N 1
ATOM 3056 C CA . LEU A 1 381 ? 12.702 8.276 22.670 1.00 80.31 381 LEU A CA 1
ATOM 3057 C C . LEU A 1 381 ? 13.965 7.528 22.249 1.00 80.31 381 LEU A C 1
ATOM 3059 O O . LEU A 1 381 ? 13.969 6.943 21.180 1.00 80.31 381 LEU A O 1
ATOM 3063 N N . SER A 1 382 ? 14.989 7.454 23.102 1.00 83.31 382 SER A N 1
ATOM 3064 C CA . SER A 1 382 ? 16.223 6.718 22.808 1.00 83.31 382 SER A CA 1
ATOM 3065 C C . SER A 1 382 ? 15.975 5.222 22.608 1.00 83.31 382 SER A C 1
ATOM 3067 O O . SER A 1 382 ? 16.524 4.643 21.679 1.00 83.31 382 SER A O 1
ATOM 3069 N N . GLU A 1 383 ? 15.131 4.589 23.423 1.00 81.31 383 GLU A N 1
ATOM 3070 C CA . GLU A 1 383 ? 14.730 3.188 23.245 1.00 81.31 383 GLU A CA 1
ATOM 3071 C C . GLU A 1 383 ? 13.947 2.990 21.945 1.00 81.31 383 GLU A C 1
ATOM 3073 O O . GLU A 1 383 ? 14.122 1.998 21.235 1.00 81.31 383 GLU A O 1
ATOM 3078 N N . TRP A 1 384 ? 13.066 3.935 21.622 1.00 79.94 384 TRP A N 1
ATOM 3079 C CA . TRP A 1 384 ? 12.311 3.912 20.382 1.00 79.94 384 TRP A CA 1
ATOM 3080 C C . TRP A 1 384 ? 13.227 4.126 19.169 1.00 79.94 384 TRP A C 1
ATOM 3082 O O . TRP A 1 384 ? 13.188 3.316 18.249 1.00 79.94 384 TRP A O 1
ATOM 3092 N N . GLU A 1 385 ? 14.124 5.102 19.167 1.00 80.19 385 GLU A N 1
ATOM 3093 C CA . GLU A 1 385 ? 15.136 5.311 18.121 1.00 80.19 385 GLU A CA 1
ATOM 3094 C C . GLU A 1 385 ? 16.096 4.120 17.996 1.00 80.19 385 GLU A C 1
ATOM 3096 O O . GLU A 1 385 ? 16.460 3.742 16.885 1.00 80.19 385 GLU A O 1
ATOM 3101 N N . ALA A 1 386 ? 16.412 3.446 19.106 1.00 80.44 386 ALA A N 1
ATOM 3102 C CA . ALA A 1 386 ? 17.175 2.196 19.125 1.00 80.44 386 ALA A CA 1
ATOM 3103 C C . ALA A 1 386 ? 16.396 0.977 18.584 1.00 80.44 386 ALA A C 1
ATOM 3105 O O . ALA A 1 386 ? 16.927 -0.132 18.559 1.00 80.44 386 ALA A O 1
ATOM 3106 N N . GLY A 1 387 ? 15.147 1.163 18.145 1.00 77.94 387 GLY A N 1
ATOM 3107 C CA . GLY A 1 387 ? 14.357 0.141 17.459 1.00 77.94 387 GLY A CA 1
ATOM 3108 C C . GLY A 1 387 ? 13.333 -0.596 18.325 1.00 77.94 387 GLY A C 1
ATOM 3109 O O . GLY A 1 387 ? 12.884 -1.674 17.932 1.00 77.94 387 GLY A O 1
ATOM 3110 N N . ARG A 1 388 ? 12.920 -0.057 19.486 1.00 82.19 388 ARG A N 1
ATOM 3111 C CA . ARG A 1 388 ? 11.824 -0.644 20.286 1.00 82.19 388 ARG A CA 1
ATOM 3112 C C . ARG A 1 388 ? 10.535 -0.743 19.462 1.00 82.19 388 ARG A C 1
ATOM 3114 O O . ARG A 1 388 ? 9.908 0.270 19.158 1.00 82.19 388 ARG A O 1
ATOM 3121 N N . LYS A 1 389 ? 10.117 -1.970 19.152 1.00 81.19 389 LYS A N 1
ATOM 3122 C CA . LYS A 1 389 ? 8.901 -2.252 18.380 1.00 81.19 389 LYS A CA 1
ATOM 3123 C C . LYS A 1 389 ? 7.627 -1.849 19.134 1.00 81.19 389 LYS A C 1
ATOM 3125 O O . LYS A 1 389 ? 7.421 -2.248 20.288 1.00 81.19 389 LYS A O 1
ATOM 3130 N N . LEU A 1 390 ? 6.761 -1.097 18.465 1.00 79.69 390 LEU A N 1
ATOM 3131 C CA . LEU A 1 390 ? 5.399 -0.770 18.893 1.00 79.69 390 LEU A CA 1
ATOM 3132 C C . LEU A 1 390 ? 4.490 -2.011 18.788 1.00 79.69 390 LEU A C 1
ATOM 3134 O O . LEU A 1 390 ? 4.854 -2.962 18.099 1.00 79.69 390 LEU A O 1
ATOM 3138 N N . PRO A 1 391 ? 3.321 -2.055 19.460 1.00 77.31 391 PRO A N 1
ATOM 3139 C CA . PRO A 1 391 ? 2.471 -3.251 19.495 1.00 77.31 391 PRO A CA 1
ATOM 3140 C C . PRO A 1 391 ? 2.144 -3.858 18.123 1.00 77.31 391 PRO A C 1
ATOM 3142 O O . PRO A 1 391 ? 2.201 -5.073 17.984 1.00 77.31 391 PRO A O 1
ATOM 3145 N N . TRP A 1 392 ? 1.877 -3.036 17.107 1.00 75.94 392 TRP A N 1
ATOM 3146 C CA . TRP A 1 392 ? 1.570 -3.490 15.743 1.00 75.94 392 TRP A CA 1
ATOM 3147 C C . TRP A 1 392 ? 2.807 -3.831 14.890 1.00 75.94 392 TRP A C 1
ATOM 3149 O O . TRP A 1 392 ? 2.653 -4.459 13.843 1.00 75.94 392 TRP A O 1
ATOM 3159 N N . GLU A 1 393 ? 4.011 -3.448 15.339 1.00 83.56 393 GLU A N 1
ATOM 3160 C CA . GLU A 1 393 ? 5.312 -3.787 14.725 1.00 83.56 393 GLU A CA 1
ATOM 3161 C C . GLU A 1 393 ? 5.865 -5.126 15.254 1.00 83.56 393 GLU A C 1
ATOM 3163 O O . GLU A 1 393 ? 6.905 -5.622 14.799 1.00 83.56 393 GLU A O 1
ATOM 3168 N N . LYS A 1 394 ? 5.219 -5.690 16.283 1.00 86.44 394 LYS A N 1
ATOM 3169 C CA . LYS A 1 394 ? 5.606 -6.962 16.895 1.00 86.44 394 LYS A CA 1
ATOM 3170 C C . LYS A 1 394 ? 5.121 -8.148 16.055 1.00 86.44 394 LYS A C 1
ATOM 3172 O O . LYS A 1 394 ? 4.112 -8.024 15.362 1.00 86.44 394 LYS A O 1
ATOM 3177 N N . PRO A 1 395 ? 5.815 -9.297 16.148 1.00 85.00 395 PRO A N 1
ATOM 3178 C CA . PRO A 1 395 ? 5.332 -10.540 15.567 1.00 85.00 395 PRO A CA 1
ATOM 3179 C C . PRO A 1 395 ? 3.924 -10.873 16.049 1.00 85.00 395 PRO A C 1
ATOM 3181 O O . PRO A 1 395 ? 3.592 -10.653 17.220 1.00 85.00 395 PRO A O 1
ATOM 3184 N N . ILE A 1 396 ? 3.115 -11.417 15.147 1.00 88.69 396 ILE A N 1
ATOM 3185 C CA . ILE A 1 396 ? 1.766 -11.871 15.479 1.00 88.69 396 ILE A CA 1
ATOM 3186 C C . ILE A 1 396 ? 1.827 -13.206 16.227 1.00 88.69 396 ILE A C 1
ATOM 3188 O O . ILE A 1 396 ? 2.844 -13.904 16.233 1.00 88.69 396 ILE A O 1
ATOM 3192 N N . ASN A 1 397 ? 0.719 -13.578 16.864 1.00 84.50 397 ASN A N 1
ATOM 3193 C CA . ASN A 1 397 ? 0.567 -14.918 17.418 1.00 84.50 397 ASN A CA 1
ATOM 3194 C C . ASN A 1 397 ? 0.665 -15.951 16.271 1.00 84.50 397 ASN A C 1
ATOM 3196 O O . ASN A 1 397 ? -0.072 -15.796 15.296 1.00 84.50 397 ASN A O 1
ATOM 3200 N N . PRO A 1 398 ? 1.508 -17.001 16.363 1.00 82.94 398 PRO A N 1
ATOM 3201 C CA . PRO A 1 398 ? 1.662 -17.975 15.280 1.00 82.94 398 PRO A CA 1
ATOM 3202 C C . PRO A 1 398 ? 0.348 -18.640 14.848 1.00 82.94 398 PRO A C 1
ATOM 3204 O O . PRO A 1 398 ? 0.167 -18.926 13.670 1.00 82.94 398 PRO A O 1
ATOM 3207 N N . GLY A 1 399 ? -0.614 -18.822 15.761 1.00 80.81 399 GLY A N 1
ATOM 3208 C CA . GLY A 1 399 ? -1.940 -19.356 15.428 1.00 80.81 399 GLY A CA 1
ATOM 3209 C C . GLY A 1 399 ? -2.786 -18.445 14.526 1.00 80.81 399 GLY A C 1
ATOM 3210 O O . GLY A 1 399 ? -3.782 -18.901 13.976 1.00 80.81 399 GLY A O 1
ATOM 3211 N N . LYS A 1 400 ? -2.397 -17.174 14.354 1.00 88.19 400 LYS A N 1
ATOM 3212 C CA . LYS A 1 400 ? -3.048 -16.204 13.461 1.00 88.19 400 LYS A CA 1
ATOM 3213 C C . LYS A 1 400 ? -2.448 -16.156 12.054 1.00 88.19 400 LYS A C 1
ATOM 3215 O O . LYS A 1 400 ? -3.001 -15.485 11.192 1.00 88.19 400 LYS A O 1
ATOM 3220 N N . LEU A 1 401 ? -1.349 -16.872 11.810 1.00 87.88 401 LEU A N 1
ATOM 3221 C CA . LEU A 1 401 ? -0.629 -16.844 10.534 1.00 87.88 401 LEU A CA 1
ATOM 3222 C C . LEU A 1 401 ? -1.491 -17.314 9.350 1.00 87.88 401 LEU A C 1
ATOM 3224 O O . LEU A 1 401 ? -1.456 -16.706 8.290 1.00 87.88 401 LEU A O 1
ATOM 3228 N N . LEU A 1 402 ? -2.277 -18.376 9.551 1.00 88.06 402 LEU A N 1
ATOM 3229 C CA . LEU A 1 402 ? -3.179 -18.965 8.549 1.00 88.06 402 LEU A CA 1
ATOM 3230 C C . LEU A 1 402 ? -4.661 -18.681 8.862 1.00 88.06 402 LEU A C 1
ATOM 3232 O O . LEU A 1 402 ? -5.559 -19.392 8.410 1.00 88.06 402 LEU A O 1
ATOM 3236 N N . ASP A 1 403 ? -4.928 -17.654 9.674 1.00 90.94 403 ASP A N 1
ATOM 3237 C CA . ASP A 1 403 ? -6.281 -17.215 10.012 1.00 90.94 403 ASP A CA 1
ATOM 3238 C C . ASP A 1 403 ? -6.729 -16.147 9.006 1.00 90.94 403 ASP A C 1
ATOM 3240 O O . ASP A 1 403 ? -6.258 -15.002 9.009 1.00 90.94 403 ASP A O 1
ATOM 3244 N N . LEU A 1 404 ? -7.649 -16.540 8.122 1.00 93.81 404 LEU A N 1
ATOM 3245 C CA . LEU A 1 404 ? -8.175 -15.650 7.093 1.00 93.81 404 LEU A CA 1
ATOM 3246 C C . LEU A 1 404 ? -8.924 -14.458 7.707 1.00 93.81 404 LEU A C 1
ATOM 3248 O O . LEU A 1 404 ? -8.739 -13.338 7.236 1.00 93.81 404 LEU A O 1
ATOM 3252 N N . ARG A 1 405 ? -9.714 -14.668 8.773 1.00 94.00 405 ARG A N 1
ATOM 3253 C CA . ARG A 1 405 ? -10.481 -13.582 9.410 1.00 94.00 405 ARG A CA 1
ATOM 3254 C C . ARG A 1 405 ? -9.539 -12.553 10.014 1.00 94.00 405 ARG A C 1
ATOM 3256 O O . ARG A 1 405 ? -9.697 -11.368 9.752 1.00 94.00 405 ARG A O 1
ATOM 3263 N N . TYR A 1 406 ? -8.509 -13.005 10.733 1.00 94.62 406 TYR A N 1
ATOM 3264 C CA . TYR A 1 406 ? -7.484 -12.113 11.286 1.00 94.62 406 TYR A CA 1
ATOM 3265 C C . TYR A 1 406 ? -6.822 -11.254 10.204 1.00 94.62 406 TYR A C 1
ATOM 3267 O O . TYR A 1 406 ? -6.719 -10.037 10.343 1.00 94.62 406 TYR A O 1
ATOM 3275 N N . SER A 1 407 ? -6.395 -11.883 9.112 1.00 95.81 407 SER A N 1
ATOM 3276 C CA . SER A 1 407 ? -5.693 -11.196 8.025 1.00 95.81 407 SER A CA 1
ATOM 3277 C C . SER A 1 407 ? -6.595 -10.181 7.315 1.00 95.81 407 SER A C 1
ATOM 3279 O O . SER A 1 407 ? -6.155 -9.075 6.997 1.00 95.81 407 SER A O 1
ATOM 3281 N N . MET A 1 408 ? -7.877 -10.516 7.141 1.00 97.06 408 MET A N 1
ATOM 3282 C CA . MET A 1 408 ? -8.890 -9.597 6.621 1.00 97.06 408 MET A CA 1
ATOM 3283 C C . MET A 1 408 ? -9.162 -8.429 7.581 1.00 97.06 408 MET A C 1
ATOM 3285 O O . MET A 1 408 ? -9.316 -7.299 7.118 1.00 97.06 408 MET A O 1
ATOM 3289 N N . THR A 1 409 ? -9.141 -8.654 8.899 1.00 96.00 409 THR A N 1
ATOM 3290 C CA . THR A 1 409 ? -9.215 -7.577 9.901 1.00 96.00 409 THR A CA 1
ATOM 3291 C C . THR A 1 409 ? -8.009 -6.649 9.826 1.00 96.00 409 THR A C 1
ATOM 3293 O O . THR A 1 409 ? -8.181 -5.432 9.830 1.00 96.00 409 THR A O 1
ATOM 3296 N N . VAL A 1 410 ? -6.794 -7.188 9.671 1.00 94.94 410 VAL A N 1
ATOM 3297 C CA . VAL A 1 410 ? -5.585 -6.371 9.454 1.00 94.94 410 VAL A CA 1
ATOM 3298 C C . VAL A 1 410 ? -5.733 -5.525 8.188 1.00 94.94 410 VAL A C 1
ATOM 3300 O O . VAL A 1 410 ? -5.467 -4.324 8.223 1.00 94.94 410 VAL A O 1
ATOM 3303 N N . PHE A 1 411 ? -6.204 -6.114 7.083 1.00 96.50 411 PHE A N 1
ATOM 3304 C CA . PHE A 1 411 ? -6.449 -5.370 5.847 1.00 96.50 411 PHE A CA 1
ATOM 3305 C C . PHE A 1 411 ? -7.453 -4.224 6.057 1.00 96.50 411 PHE A C 1
ATOM 3307 O O . PHE A 1 411 ? -7.214 -3.106 5.595 1.00 96.50 411 PHE A O 1
ATOM 3314 N N . ALA A 1 412 ? -8.550 -4.499 6.766 1.00 96.62 412 ALA A N 1
ATOM 3315 C CA . ALA A 1 412 ? -9.631 -3.553 7.015 1.00 96.62 412 ALA A CA 1
ATOM 3316 C C . ALA A 1 412 ? -9.243 -2.419 7.973 1.00 96.62 412 ALA A C 1
ATOM 3318 O O . ALA A 1 412 ? -9.581 -1.276 7.703 1.00 96.62 412 ALA A O 1
ATOM 3319 N N . ALA A 1 413 ? -8.556 -2.714 9.079 1.00 93.69 413 ALA A N 1
ATOM 3320 C CA . ALA A 1 413 ? -8.383 -1.775 10.192 1.00 93.69 413 ALA A CA 1
ATOM 3321 C C . ALA A 1 413 ? -6.970 -1.179 10.305 1.00 93.69 413 ALA A C 1
ATOM 3323 O O . ALA A 1 413 ? -6.800 -0.117 10.906 1.00 93.69 413 ALA A O 1
ATOM 3324 N N . GLU A 1 414 ? -5.950 -1.815 9.718 1.00 92.75 414 GLU A N 1
ATOM 3325 C CA . GLU A 1 414 ? -4.549 -1.371 9.803 1.00 92.75 414 GLU A CA 1
ATOM 3326 C C . GLU A 1 414 ? -4.049 -0.699 8.508 1.00 92.75 414 GLU A C 1
ATOM 3328 O O . GLU A 1 414 ? -2.860 -0.708 8.195 1.00 92.75 414 GLU A O 1
ATOM 3333 N N . GLY A 1 415 ? -4.955 -0.087 7.739 1.00 91.00 415 GLY A N 1
ATOM 3334 C CA . GLY A 1 415 ? -4.598 0.877 6.696 1.00 91.00 415 GLY A CA 1
ATOM 3335 C C . GLY A 1 415 ? -4.541 0.356 5.258 1.00 91.00 415 GLY A C 1
ATOM 3336 O O . GLY A 1 415 ? -4.531 1.172 4.338 1.00 91.00 415 GLY A O 1
ATOM 3337 N N . CYS A 1 416 ? -4.569 -0.956 5.000 1.00 94.38 416 CYS A N 1
ATOM 3338 C CA . CYS A 1 416 ? -4.573 -1.454 3.615 1.00 94.38 416 CYS A CA 1
ATOM 3339 C C . CYS A 1 416 ? -5.847 -1.029 2.858 1.00 94.38 416 CYS A C 1
ATOM 3341 O O . CYS A 1 416 ? -5.753 -0.544 1.725 1.00 94.38 416 CYS A O 1
ATOM 3343 N N . ALA A 1 417 ? -7.014 -1.124 3.507 1.00 96.12 417 ALA A N 1
ATOM 3344 C CA . ALA A 1 417 ? -8.312 -0.706 2.967 1.00 96.12 417 ALA A CA 1
ATOM 3345 C C . ALA A 1 417 ? -8.419 0.810 2.704 1.00 96.12 417 ALA A C 1
ATOM 3347 O O . ALA A 1 417 ? -9.256 1.247 1.910 1.00 96.12 417 ALA A O 1
ATOM 3348 N N . ALA A 1 418 ? -7.537 1.623 3.299 1.00 93.69 418 ALA A N 1
ATOM 3349 C CA . ALA A 1 418 ? -7.471 3.059 3.033 1.00 93.69 418 ALA A CA 1
ATOM 3350 C C . ALA A 1 418 ? -7.053 3.374 1.592 1.00 93.69 418 ALA A C 1
ATOM 3352 O O . ALA A 1 418 ? -7.368 4.446 1.085 1.00 93.69 418 ALA A O 1
ATOM 3353 N N . CYS A 1 419 ? -6.359 2.450 0.924 1.00 93.25 419 CYS A N 1
ATOM 3354 C CA . CYS A 1 419 ? -5.870 2.652 -0.437 1.00 93.25 419 CYS A CA 1
ATOM 3355 C C . CYS A 1 419 ? -6.359 1.580 -1.413 1.00 93.25 419 CYS A C 1
ATOM 3357 O O . CYS A 1 419 ? -6.609 1.896 -2.577 1.00 93.25 419 CYS A O 1
ATOM 3359 N N . HIS A 1 420 ? -6.470 0.332 -0.957 1.00 94.69 420 HIS A N 1
ATOM 3360 C CA . HIS A 1 420 ? -6.858 -0.811 -1.773 1.00 94.69 420 HIS A CA 1
ATOM 3361 C C . HIS A 1 420 ? -8.304 -1.214 -1.504 1.00 94.69 420 HIS A C 1
ATOM 3363 O O . HIS A 1 420 ? -8.731 -1.290 -0.355 1.00 94.69 420 HIS A O 1
ATOM 3369 N N . ARG A 1 421 ? -9.024 -1.574 -2.567 1.00 95.62 421 ARG A N 1
ATOM 3370 C CA . ARG A 1 421 ? -10.321 -2.244 -2.473 1.00 95.62 421 ARG A CA 1
ATOM 3371 C C . ARG A 1 421 ? -10.144 -3.739 -2.709 1.00 95.62 421 ARG A C 1
ATOM 3373 O O . ARG A 1 421 ? -9.544 -4.115 -3.716 1.00 95.62 421 ARG A O 1
ATOM 3380 N N . LEU A 1 422 ? -10.653 -4.571 -1.803 1.00 97.12 422 LEU A N 1
ATOM 3381 C CA . LEU A 1 422 ? -10.533 -6.029 -1.877 1.00 97.12 422 LEU A CA 1
ATOM 3382 C C . LEU A 1 422 ? -11.893 -6.706 -1.703 1.00 97.12 422 LEU A C 1
ATOM 3384 O O . LEU A 1 422 ? -12.589 -6.486 -0.711 1.00 97.12 422 LEU A O 1
ATOM 3388 N N . LYS A 1 423 ? -12.268 -7.539 -2.675 1.00 96.00 423 LYS A N 1
ATOM 3389 C CA . LYS A 1 423 ? -13.487 -8.352 -2.628 1.00 96.00 423 LYS A CA 1
ATOM 3390 C C . LYS A 1 423 ? -13.282 -9.601 -1.766 1.00 96.00 423 LYS A C 1
ATOM 3392 O O . LYS A 1 423 ? -12.201 -10.189 -1.786 1.00 96.00 423 LYS A O 1
ATOM 3397 N N . GLY A 1 424 ? -14.328 -9.991 -1.032 1.00 94.88 424 GLY A N 1
ATOM 3398 C CA . GLY A 1 424 ? -14.347 -11.192 -0.188 1.00 94.88 424 GLY A CA 1
ATOM 3399 C C . GLY A 1 424 ? -14.898 -10.989 1.227 1.00 94.88 424 GLY A C 1
ATOM 3400 O O . GLY A 1 424 ? -14.922 -11.941 1.999 1.00 94.88 424 GLY A O 1
ATOM 3401 N N . PHE A 1 425 ? -15.318 -9.771 1.582 1.00 95.81 425 PHE A N 1
ATOM 3402 C CA . PHE A 1 425 ? -15.887 -9.459 2.894 1.00 95.81 425 PHE A CA 1
ATOM 3403 C C . PHE A 1 425 ? -17.400 -9.677 2.888 1.00 95.81 425 PHE A C 1
ATOM 3405 O O . PHE A 1 425 ? -18.106 -9.038 2.114 1.00 95.81 425 PHE A O 1
ATOM 3412 N N . GLU A 1 426 ? -17.884 -10.562 3.757 1.00 93.75 426 GLU A N 1
ATOM 3413 C CA . GLU A 1 426 ? -19.302 -10.916 3.874 1.00 93.75 426 GLU A CA 1
ATOM 3414 C C . GLU A 1 426 ? -19.973 -10.188 5.047 1.00 93.75 426 GLU A C 1
ATOM 3416 O O . GLU A 1 426 ? -19.349 -9.959 6.088 1.00 93.75 426 GLU A O 1
ATOM 3421 N N . SER A 1 427 ? -21.253 -9.853 4.867 1.00 95.12 427 SER A N 1
ATOM 3422 C CA . SER A 1 427 ? -22.134 -9.253 5.878 1.00 95.12 427 SER A CA 1
ATOM 3423 C C . SER A 1 427 ? -23.327 -10.173 6.157 1.00 95.12 427 SER A C 1
ATOM 3425 O O . SER A 1 427 ? -23.682 -11.030 5.334 1.00 95.12 427 SER A O 1
ATOM 3427 N N . ASN A 1 428 ? -23.973 -9.979 7.308 1.00 94.94 428 ASN A N 1
ATOM 3428 C CA . ASN A 1 428 ? -25.268 -10.587 7.612 1.00 94.94 428 ASN A CA 1
ATOM 3429 C C . ASN A 1 428 ? -26.403 -10.048 6.713 1.00 94.94 428 ASN A C 1
ATOM 3431 O O . ASN A 1 428 ? -27.454 -10.688 6.614 1.00 94.94 428 ASN A O 1
ATOM 3435 N N . VAL A 1 429 ? -26.192 -8.912 6.041 1.00 96.06 429 VAL A N 1
ATOM 3436 C CA . VAL A 1 429 ? -27.071 -8.346 5.016 1.00 96.06 429 VAL A CA 1
ATOM 3437 C C . VAL A 1 429 ? -26.835 -9.062 3.687 1.00 96.06 429 VAL A C 1
ATOM 3439 O O . VAL A 1 429 ? -25.701 -9.196 3.228 1.00 96.06 429 VAL A O 1
ATOM 3442 N N . GLY A 1 430 ? -27.912 -9.487 3.032 1.00 95.94 430 GLY A N 1
ATOM 3443 C CA . GLY A 1 430 ? -27.848 -10.171 1.740 1.00 95.94 430 GLY A CA 1
ATOM 3444 C C . GLY A 1 430 ? -29.124 -10.018 0.919 1.00 95.94 430 GLY A C 1
ATOM 3445 O O . GLY A 1 430 ? -30.107 -9.398 1.351 1.00 95.94 430 GLY A O 1
ATOM 3446 N N . PHE A 1 431 ? -29.144 -10.631 -0.264 1.00 96.88 431 PHE A N 1
ATOM 3447 C CA . PHE A 1 431 ? -30.377 -10.757 -1.031 1.00 96.88 431 PHE A CA 1
ATOM 3448 C C . PHE A 1 431 ? -31.315 -11.749 -0.339 1.00 96.88 431 PHE A C 1
ATOM 3450 O O . PHE A 1 431 ? -30.908 -12.825 0.092 1.00 96.88 431 PHE A O 1
ATOM 3457 N N . ARG A 1 432 ? -32.612 -11.439 -0.277 1.00 95.38 432 ARG A N 1
ATOM 3458 C CA . ARG A 1 432 ? -33.618 -12.293 0.378 1.00 95.38 432 ARG A CA 1
ATOM 3459 C C . ARG A 1 432 ? -33.594 -13.725 -0.147 1.00 95.38 432 ARG A C 1
ATOM 3461 O O . ARG A 1 432 ? -33.755 -14.654 0.640 1.00 95.38 432 ARG A O 1
ATOM 3468 N N . VAL A 1 433 ? -33.387 -13.888 -1.453 1.00 95.25 433 VAL A N 1
ATOM 3469 C CA . VAL A 1 433 ? -33.336 -15.197 -2.114 1.00 95.25 433 VAL A CA 1
ATOM 3470 C C . VAL A 1 433 ? -32.232 -16.093 -1.551 1.00 95.25 433 VAL A C 1
ATOM 3472 O O . VAL A 1 433 ? -32.412 -17.304 -1.530 1.00 95.25 433 VAL A O 1
ATOM 3475 N N . GLU A 1 434 ? -31.144 -15.529 -1.012 1.00 93.56 434 GLU A N 1
ATOM 3476 C CA . GLU A 1 434 ? -30.030 -16.283 -0.417 1.00 93.56 434 GLU A CA 1
ATOM 3477 C C . GLU A 1 434 ? -30.455 -17.114 0.801 1.00 93.56 434 GLU A C 1
ATOM 3479 O O . GLU A 1 434 ? -29.897 -18.189 1.028 1.00 93.56 434 GLU A O 1
ATOM 3484 N N . LYS A 1 435 ? -31.511 -16.702 1.524 1.00 92.88 435 LYS A N 1
ATOM 3485 C CA . LYS A 1 435 ? -32.079 -17.484 2.642 1.00 92.88 435 LYS A CA 1
ATOM 3486 C C . LYS A 1 435 ? -32.618 -18.847 2.201 1.00 92.88 435 LYS A C 1
ATOM 3488 O O . LYS A 1 435 ? -32.701 -19.767 3.012 1.00 92.88 435 LYS A O 1
ATOM 3493 N N . GLU A 1 436 ? -32.970 -18.982 0.925 1.00 90.50 436 GLU A N 1
ATOM 3494 C CA . GLU A 1 436 ? -33.543 -20.197 0.343 1.00 90.50 436 GLU A CA 1
ATOM 3495 C C . GLU A 1 436 ? -32.520 -21.014 -0.464 1.00 90.50 436 GLU A C 1
ATOM 3497 O O . GLU A 1 436 ? -32.900 -22.008 -1.077 1.00 90.50 436 GLU A O 1
ATOM 3502 N N . LYS A 1 437 ? -31.225 -20.649 -0.426 1.00 88.00 437 LYS A N 1
ATOM 3503 C CA . LYS A 1 437 ? -30.144 -21.266 -1.225 1.00 88.00 437 LYS A CA 1
ATOM 3504 C C . LYS A 1 437 ? -30.490 -21.282 -2.727 1.00 88.00 437 LYS A C 1
ATOM 3506 O O . LYS A 1 437 ? -30.763 -22.346 -3.287 1.00 88.00 437 LYS A O 1
ATOM 3511 N N . PRO A 1 438 ? -30.515 -20.102 -3.365 1.00 91.31 438 PRO A N 1
ATOM 3512 C CA . PRO A 1 438 ? -30.986 -19.931 -4.728 1.00 91.31 438 PRO A CA 1
ATOM 3513 C C . PRO A 1 438 ? -30.032 -20.610 -5.712 1.00 91.31 438 PRO A C 1
ATOM 3515 O O . PRO A 1 438 ? -28.857 -20.828 -5.412 1.00 91.31 438 PRO A O 1
ATOM 3518 N N . ASP A 1 439 ? -30.538 -20.922 -6.904 1.00 92.81 439 ASP A N 1
ATOM 3519 C CA . ASP A 1 439 ? -29.664 -21.298 -8.011 1.00 92.81 439 ASP A CA 1
ATOM 3520 C C . ASP A 1 439 ? -28.837 -20.097 -8.505 1.00 92.81 439 ASP A C 1
ATOM 3522 O O . ASP A 1 439 ? -29.126 -18.935 -8.193 1.00 92.81 439 ASP A O 1
ATOM 3526 N N . PHE A 1 440 ? -27.795 -20.398 -9.289 1.00 92.94 440 PHE A N 1
ATOM 3527 C CA . PHE A 1 440 ? -26.887 -19.402 -9.857 1.00 92.94 440 PHE A CA 1
ATOM 3528 C C . PHE A 1 440 ? -27.647 -18.270 -10.558 1.00 92.94 440 PHE A C 1
ATOM 3530 O O . PHE A 1 440 ? -27.376 -17.096 -10.328 1.00 92.94 440 PHE A O 1
ATOM 3537 N N . GLU A 1 441 ? -28.632 -18.609 -11.389 1.00 94.06 441 GLU A N 1
ATOM 3538 C CA . GLU A 1 441 ? -29.269 -17.643 -12.280 1.00 94.06 441 GLU A CA 1
ATOM 3539 C C . GLU A 1 441 ? -30.241 -16.708 -11.549 1.00 94.06 441 GLU A C 1
ATOM 3541 O O . GLU A 1 441 ? -30.396 -15.542 -11.923 1.00 94.06 441 GLU A O 1
ATOM 3546 N N . THR A 1 442 ? -30.868 -17.190 -10.477 1.00 94.94 442 THR A N 1
ATOM 3547 C CA . THR A 1 442 ? -31.676 -16.363 -9.577 1.00 94.94 442 THR A CA 1
ATOM 3548 C C . THR A 1 442 ? -30.795 -15.366 -8.832 1.00 94.94 442 THR A C 1
ATOM 3550 O O . THR A 1 442 ? -31.101 -14.173 -8.824 1.00 94.94 442 THR A O 1
ATOM 3553 N N . LEU A 1 443 ? -29.678 -15.822 -8.255 1.00 94.12 443 LEU A N 1
ATOM 3554 C CA . LEU A 1 443 ? -28.755 -14.946 -7.530 1.00 94.12 443 LEU A CA 1
ATOM 3555 C C . LEU A 1 443 ? -28.069 -13.938 -8.461 1.00 94.12 443 LEU A C 1
ATOM 3557 O O . LEU A 1 443 ? -27.955 -12.759 -8.125 1.00 94.12 443 LEU A O 1
ATOM 3561 N N . TYR A 1 444 ? -27.656 -14.379 -9.650 1.00 94.00 444 TYR A N 1
ATOM 3562 C CA . TYR A 1 444 ? -27.006 -13.527 -10.639 1.00 94.00 444 TYR A CA 1
ATOM 3563 C C . TYR A 1 444 ? -27.902 -12.356 -11.056 1.00 94.00 444 TYR A C 1
ATOM 3565 O O . TYR A 1 444 ? -27.423 -11.229 -11.161 1.00 94.00 444 TYR A O 1
ATOM 3573 N N . LYS A 1 445 ? -29.209 -12.587 -11.243 1.00 95.56 445 LYS A N 1
ATOM 3574 C CA . LYS A 1 445 ? -30.169 -11.522 -11.582 1.00 95.56 445 LYS A CA 1
ATOM 3575 C C . LYS A 1 445 ? -30.339 -10.493 -10.471 1.00 95.56 445 LYS A C 1
ATOM 3577 O O . LYS A 1 445 ? -30.489 -9.313 -10.771 1.00 95.56 445 LYS A O 1
ATOM 3582 N N . GLU A 1 446 ? -30.314 -10.912 -9.208 1.00 96.62 446 GLU A N 1
ATOM 3583 C CA . GLU A 1 446 ? -30.346 -9.970 -8.081 1.00 96.62 446 GLU A CA 1
ATOM 3584 C C . GLU A 1 446 ? -29.070 -9.117 -8.035 1.00 96.62 446 GLU A C 1
ATOM 3586 O O . GLU A 1 446 ? -29.136 -7.904 -7.837 1.00 96.62 446 GLU A O 1
ATOM 3591 N N . ARG A 1 447 ? -27.911 -9.721 -8.312 1.00 95.25 447 ARG A N 1
ATOM 3592 C CA . ARG A 1 447 ? -26.632 -9.007 -8.431 1.00 95.25 447 ARG A CA 1
ATOM 3593 C C . ARG A 1 447 ? -26.582 -8.056 -9.621 1.00 95.25 447 ARG A C 1
ATOM 3595 O O . ARG A 1 447 ? -26.057 -6.957 -9.509 1.00 95.25 447 ARG A O 1
ATOM 3602 N N . GLU A 1 448 ? -27.100 -8.462 -10.776 1.00 94.75 448 GLU A N 1
ATOM 3603 C CA . GLU A 1 448 ? -27.251 -7.606 -11.962 1.00 94.75 448 GLU A CA 1
ATOM 3604 C C . GLU A 1 448 ? -28.150 -6.404 -11.652 1.00 94.75 448 GLU A C 1
ATOM 3606 O O . GLU A 1 448 ? -27.709 -5.270 -11.804 1.00 94.75 448 GLU A O 1
ATOM 3611 N N . TRP A 1 449 ? -29.328 -6.638 -11.062 1.00 97.31 449 TRP A N 1
ATOM 3612 C CA . TRP A 1 449 ? -30.220 -5.572 -10.593 1.00 97.31 449 TRP A CA 1
ATOM 3613 C C . TRP A 1 449 ? -29.528 -4.601 -9.626 1.00 97.31 449 TRP A C 1
ATOM 3615 O O . TRP A 1 449 ? -29.674 -3.386 -9.758 1.00 97.31 449 TRP A O 1
ATOM 3625 N N . PHE A 1 450 ? -28.765 -5.120 -8.659 1.00 97.81 450 PHE A N 1
ATOM 3626 C CA . PHE A 1 450 ? -28.053 -4.279 -7.703 1.00 97.81 450 PHE A CA 1
ATOM 3627 C C . PHE A 1 450 ? -26.968 -3.432 -8.376 1.00 97.81 450 PHE A C 1
ATOM 3629 O O . PHE A 1 450 ? -26.869 -2.243 -8.083 1.00 97.81 450 PHE A O 1
ATOM 3636 N N . ARG A 1 451 ? -26.180 -4.017 -9.287 1.00 95.38 451 ARG A N 1
ATOM 3637 C CA . ARG A 1 451 ? -25.111 -3.312 -10.015 1.00 95.38 451 ARG A CA 1
ATOM 3638 C C . ARG A 1 451 ? -25.658 -2.246 -10.963 1.00 95.38 451 ARG A C 1
ATOM 3640 O O . ARG A 1 451 ? -25.053 -1.184 -11.066 1.00 95.38 451 ARG A O 1
ATOM 3647 N N . ASP A 1 452 ? -26.806 -2.497 -11.589 1.00 94.88 452 ASP A N 1
ATOM 3648 C CA . ASP A 1 452 ? -27.492 -1.516 -12.437 1.00 94.88 452 ASP A CA 1
ATOM 3649 C C . ASP A 1 452 ? -27.997 -0.317 -11.622 1.00 94.88 452 ASP A C 1
ATOM 3651 O O . ASP A 1 452 ? -27.924 0.826 -12.074 1.00 94.88 452 ASP A O 1
ATOM 3655 N N . LEU A 1 453 ? -28.507 -0.569 -10.411 1.00 96.38 453 LEU A N 1
ATOM 3656 C CA . LEU A 1 453 ? -29.034 0.476 -9.533 1.00 96.38 453 LEU A CA 1
ATOM 3657 C C . LEU A 1 453 ? -27.928 1.240 -8.786 1.00 96.38 453 LEU A C 1
ATOM 3659 O O . LEU A 1 453 ? -28.046 2.443 -8.562 1.00 96.38 453 LEU A O 1
ATOM 3663 N N . PHE A 1 454 ? -26.859 0.545 -8.400 1.00 96.94 454 PHE A N 1
ATOM 3664 C CA . PHE A 1 454 ? -25.713 1.081 -7.670 1.00 96.94 454 PHE A CA 1
ATOM 3665 C C . PHE A 1 454 ? -24.409 0.673 -8.374 1.00 96.94 454 PHE A C 1
ATOM 3667 O O . PHE A 1 454 ? -23.736 -0.269 -7.932 1.00 96.94 454 PHE A O 1
ATOM 3674 N N . PRO A 1 455 ? -24.025 1.362 -9.464 1.00 93.56 455 PRO A N 1
ATOM 3675 C CA . PRO A 1 455 ? -22.766 1.096 -10.152 1.00 93.56 455 PRO A CA 1
ATOM 3676 C C . PRO A 1 455 ? -21.568 1.425 -9.255 1.00 93.56 455 PRO A C 1
ATOM 3678 O O . PRO A 1 455 ? -21.666 2.189 -8.293 1.00 93.56 455 PRO A O 1
ATOM 3681 N N . GLU A 1 456 ? -20.395 0.874 -9.564 1.00 89.50 456 GLU A N 1
ATOM 3682 C CA . GLU A 1 456 ? -19.238 1.025 -8.681 1.00 89.50 456 GLU A CA 1
ATOM 3683 C C . GLU A 1 456 ? -18.800 2.490 -8.504 1.00 89.50 456 GLU A C 1
ATOM 3685 O O . GLU A 1 456 ? -18.423 2.895 -7.407 1.00 89.50 456 GLU A O 1
ATOM 3690 N N . THR A 1 457 ? -18.873 3.316 -9.546 1.00 86.88 457 THR A N 1
ATOM 3691 C CA . THR A 1 457 ? -18.496 4.738 -9.476 1.00 86.88 457 THR A CA 1
ATOM 3692 C C . THR A 1 457 ? -19.676 5.669 -9.174 1.00 86.88 457 THR A C 1
ATOM 3694 O O . THR A 1 457 ? -19.612 6.849 -9.516 1.00 86.88 457 THR A O 1
ATOM 3697 N N . VAL A 1 458 ? -20.748 5.162 -8.549 1.00 91.00 458 VAL A N 1
ATOM 3698 C CA . VAL A 1 458 ? -21.949 5.942 -8.196 1.00 91.00 458 VAL A CA 1
ATOM 3699 C C . VAL A 1 458 ? -21.612 7.136 -7.298 1.00 91.00 458 VAL A C 1
ATOM 3701 O O . VAL A 1 458 ? -20.876 6.996 -6.315 1.00 91.00 458 VAL A O 1
ATOM 3704 N N . ILE A 1 459 ? -22.164 8.314 -7.606 1.00 92.94 459 ILE A N 1
ATOM 3705 C CA . ILE A 1 459 ? -21.986 9.519 -6.777 1.00 92.94 459 ILE A CA 1
ATOM 3706 C C . ILE A 1 459 ? -23.065 9.618 -5.693 1.00 92.94 459 ILE A C 1
ATOM 3708 O O . ILE A 1 459 ? -24.183 9.131 -5.847 1.00 92.94 459 ILE A O 1
ATOM 3712 N N . GLY A 1 460 ? -22.766 10.299 -4.583 1.00 92.94 460 GLY A N 1
ATOM 3713 C CA . GLY A 1 460 ? -23.664 10.348 -3.422 1.00 92.94 460 GLY A CA 1
ATOM 3714 C C . GLY A 1 460 ? -25.091 10.840 -3.713 1.00 92.94 460 GLY A C 1
ATOM 3715 O O . GLY A 1 460 ? -26.035 10.349 -3.101 1.00 92.94 460 GLY A O 1
ATOM 3716 N N . SER A 1 461 ? -25.284 11.771 -4.653 1.00 95.06 461 SER A N 1
ATOM 3717 C CA . SER A 1 461 ? -26.626 12.231 -5.045 1.00 95.06 461 SER A CA 1
ATOM 3718 C C . SER A 1 461 ? -27.432 11.165 -5.789 1.00 95.06 461 SER A C 1
ATOM 3720 O O . SER A 1 461 ? -28.632 11.055 -5.555 1.00 95.06 461 SER A O 1
ATOM 3722 N N . GLU A 1 462 ? -26.779 10.361 -6.631 1.00 96.50 462 GLU A N 1
ATOM 3723 C CA . GLU A 1 462 ? -27.413 9.246 -7.347 1.00 96.50 462 GLU A CA 1
ATOM 3724 C C . GLU A 1 462 ? -27.809 8.135 -6.375 1.00 96.50 462 GLU A C 1
ATOM 3726 O O . GLU A 1 462 ? -28.891 7.574 -6.501 1.00 96.50 462 GLU A O 1
ATOM 3731 N N . VAL A 1 463 ? -26.994 7.877 -5.341 1.00 96.81 463 VAL A N 1
ATOM 3732 C CA . VAL A 1 463 ? -27.366 6.947 -4.260 1.00 96.81 463 VAL A CA 1
ATOM 3733 C C . VAL A 1 463 ? -28.659 7.405 -3.580 1.00 96.81 463 VAL A C 1
ATOM 3735 O O . VAL A 1 463 ? -29.565 6.603 -3.372 1.00 96.81 463 VAL A O 1
ATOM 3738 N N . VAL A 1 464 ? -28.772 8.695 -3.247 1.00 96.62 464 VAL A N 1
ATOM 3739 C CA . VAL A 1 464 ? -29.983 9.250 -2.615 1.00 96.62 464 VAL A CA 1
ATOM 3740 C C . VAL A 1 464 ? -31.198 9.110 -3.534 1.00 96.62 464 VAL A C 1
ATOM 3742 O O . VAL A 1 464 ? -32.255 8.680 -3.075 1.00 96.62 464 VAL A O 1
ATOM 3745 N N . GLU A 1 465 ? -31.048 9.444 -4.816 1.00 96.56 465 GLU A N 1
ATOM 3746 C CA . GLU A 1 465 ? -32.119 9.337 -5.810 1.00 96.56 465 GLU A CA 1
ATOM 3747 C C . GLU A 1 465 ? -32.574 7.886 -6.012 1.00 96.56 465 GLU A C 1
ATOM 3749 O O . GLU A 1 465 ? -33.771 7.602 -5.948 1.00 96.56 465 GLU A O 1
ATOM 3754 N N . ALA A 1 466 ? -31.633 6.952 -6.167 1.00 96.56 466 ALA A N 1
ATOM 3755 C CA . ALA A 1 466 ? -31.913 5.527 -6.303 1.00 96.56 466 ALA A CA 1
ATOM 3756 C C . ALA A 1 466 ? -32.695 4.988 -5.097 1.00 96.56 466 ALA A C 1
ATOM 3758 O O . ALA A 1 466 ? -33.684 4.269 -5.263 1.00 96.56 466 ALA A O 1
ATOM 3759 N N . ILE A 1 467 ? -32.306 5.381 -3.879 1.00 96.00 467 ILE A N 1
ATOM 3760 C CA . ILE A 1 467 ? -33.022 4.994 -2.660 1.00 96.00 467 ILE A CA 1
ATOM 3761 C C . ILE A 1 467 ? -34.436 5.576 -2.649 1.00 96.00 467 ILE A C 1
ATOM 3763 O O . ILE A 1 467 ? -35.374 4.868 -2.292 1.00 96.00 467 ILE A O 1
ATOM 3767 N N . ASP A 1 468 ? -34.615 6.829 -3.056 1.00 94.00 468 ASP A N 1
ATOM 3768 C CA . ASP A 1 468 ? -35.924 7.486 -3.045 1.00 94.00 468 ASP A CA 1
ATOM 3769 C C . ASP A 1 468 ? -36.906 6.892 -4.046 1.00 94.00 468 ASP A C 1
ATOM 3771 O O . ASP A 1 468 ? -38.084 6.712 -3.725 1.00 94.00 468 ASP A O 1
ATOM 3775 N N . VAL A 1 469 ? -36.423 6.552 -5.239 1.00 96.69 469 VAL A N 1
ATOM 3776 C CA . VAL A 1 469 ? -37.251 5.964 -6.293 1.00 96.69 469 VAL A CA 1
ATOM 3777 C C . VAL A 1 469 ? -37.547 4.488 -6.003 1.00 96.69 469 VAL A C 1
ATOM 3779 O O . VAL A 1 469 ? -38.671 4.034 -6.231 1.00 96.69 469 VAL A O 1
ATOM 3782 N N . HIS A 1 470 ? -36.580 3.741 -5.458 1.00 97.06 470 HIS A N 1
ATOM 3783 C CA . HIS A 1 470 ? -36.653 2.279 -5.334 1.00 97.06 470 HIS A CA 1
ATOM 3784 C C . HIS A 1 470 ? -36.766 1.753 -3.892 1.00 97.06 470 HIS A C 1
ATOM 3786 O O . HIS A 1 470 ? -36.652 0.544 -3.687 1.00 97.06 470 HIS A O 1
ATOM 3792 N N . ALA A 1 471 ? -37.049 2.594 -2.887 1.00 94.56 471 ALA A N 1
ATOM 3793 C CA . ALA A 1 471 ? -37.073 2.210 -1.463 1.00 94.56 471 ALA A CA 1
ATOM 3794 C C . ALA A 1 471 ? -37.825 0.897 -1.175 1.00 94.56 471 ALA A C 1
ATOM 3796 O O . ALA A 1 471 ? -37.273 -0.019 -0.566 1.00 94.56 471 ALA A O 1
ATOM 3797 N N . SER A 1 472 ? -39.072 0.771 -1.647 1.00 95.31 472 SER A N 1
ATOM 3798 C CA . SER A 1 472 ? -39.895 -0.425 -1.403 1.00 95.31 472 SER A CA 1
ATOM 3799 C C . SER A 1 472 ? -39.359 -1.680 -2.095 1.00 95.31 472 SER A C 1
ATOM 3801 O O . SER A 1 472 ? -39.577 -2.795 -1.620 1.00 95.31 472 SER A O 1
ATOM 3803 N N . GLU A 1 473 ? -38.690 -1.521 -3.236 1.00 97.06 473 GLU A N 1
ATOM 3804 C CA . GLU A 1 473 ? -38.049 -2.632 -3.932 1.00 97.06 473 GLU A CA 1
ATOM 3805 C C . GLU A 1 473 ? -36.787 -3.084 -3.194 1.00 97.06 473 GLU A C 1
ATOM 3807 O O . GLU A 1 473 ? -36.625 -4.285 -2.970 1.00 97.06 473 GLU A O 1
ATOM 3812 N N . ILE A 1 474 ? -35.964 -2.130 -2.755 1.00 97.19 474 ILE A N 1
ATOM 3813 C CA . ILE A 1 474 ? -34.758 -2.361 -1.956 1.00 97.19 474 ILE A CA 1
ATOM 3814 C C . ILE A 1 474 ? -35.107 -3.111 -0.670 1.00 97.19 474 ILE A C 1
ATOM 3816 O O . ILE A 1 474 ? -34.548 -4.174 -0.422 1.00 97.19 474 ILE A O 1
ATOM 3820 N N . ASP A 1 475 ? -36.088 -2.635 0.102 1.00 95.62 475 ASP A N 1
ATOM 3821 C CA . ASP A 1 475 ? -36.483 -3.268 1.371 1.00 95.62 475 ASP A CA 1
ATOM 3822 C C . ASP A 1 475 ? -37.038 -4.687 1.185 1.00 95.62 475 ASP A C 1
ATOM 3824 O O . ASP A 1 475 ? -36.951 -5.547 2.067 1.00 95.62 475 ASP A O 1
ATOM 3828 N N . ARG A 1 476 ? -37.627 -4.955 0.017 1.00 96.56 476 ARG A N 1
ATOM 3829 C CA . ARG A 1 476 ? -38.105 -6.288 -0.330 1.00 96.56 476 ARG A CA 1
ATOM 3830 C C . ARG A 1 476 ? -36.953 -7.204 -0.729 1.00 96.56 476 ARG A C 1
ATOM 3832 O O . ARG A 1 476 ? -36.997 -8.365 -0.335 1.00 96.56 476 ARG A O 1
ATOM 3839 N N . ARG A 1 477 ? -35.969 -6.742 -1.499 1.00 97.00 477 ARG A N 1
ATOM 3840 C CA . ARG A 1 477 ? -34.895 -7.593 -2.041 1.00 97.00 477 ARG A CA 1
ATOM 3841 C C . ARG A 1 477 ? -33.702 -7.747 -1.099 1.00 97.00 477 ARG A C 1
ATOM 3843 O O . ARG A 1 477 ? -33.138 -8.832 -1.067 1.00 97.00 477 ARG A O 1
ATOM 3850 N N . ILE A 1 478 ? -33.357 -6.726 -0.316 1.00 97.38 478 ILE A N 1
ATOM 3851 C CA . ILE A 1 478 ? -32.185 -6.696 0.572 1.00 97.38 478 ILE A CA 1
ATOM 3852 C C . ILE A 1 478 ? -32.647 -6.777 2.029 1.00 97.38 478 ILE A C 1
ATOM 3854 O O . ILE A 1 478 ? -33.421 -5.937 2.499 1.00 97.38 478 ILE A O 1
ATOM 3858 N N . VAL A 1 479 ? -32.182 -7.795 2.749 1.00 96.19 479 VAL A N 1
ATOM 3859 C CA . VAL A 1 479 ? -32.625 -8.102 4.116 1.00 96.19 479 VAL A CA 1
ATOM 3860 C C . VAL A 1 479 ? -31.459 -8.450 5.028 1.00 96.19 479 VAL A C 1
ATOM 3862 O O . VAL A 1 479 ? -30.428 -8.927 4.563 1.00 96.19 479 VAL A O 1
ATOM 3865 N N . ASP A 1 480 ? -31.672 -8.264 6.325 1.00 94.56 480 ASP A N 1
ATOM 3866 C CA . ASP A 1 480 ? -30.755 -8.698 7.380 1.00 94.56 480 ASP A CA 1
ATOM 3867 C C . ASP A 1 480 ? -30.908 -10.204 7.671 1.00 94.56 480 ASP A C 1
ATOM 3869 O O . ASP A 1 480 ? -31.823 -10.874 7.162 1.00 94.56 480 ASP A O 1
ATOM 3873 N N . ASP A 1 481 ? -30.032 -10.738 8.521 1.00 92.88 481 ASP A N 1
ATOM 3874 C CA . ASP A 1 481 ? -30.021 -12.134 8.983 1.00 92.88 481 ASP A CA 1
ATOM 3875 C C . ASP A 1 481 ? -29.993 -13.162 7.837 1.00 92.88 481 ASP A C 1
ATOM 3877 O O . ASP A 1 481 ? -30.712 -14.169 7.855 1.00 92.88 481 ASP A O 1
ATOM 3881 N N . VAL A 1 482 ? -29.230 -12.878 6.780 1.00 93.25 482 VAL A N 1
ATOM 3882 C CA . VAL A 1 482 ? -28.957 -13.822 5.682 1.00 93.25 482 VAL A CA 1
ATOM 3883 C C . VAL A 1 482 ? -27.825 -14.772 6.061 1.00 93.25 482 VAL A C 1
ATOM 3885 O O . VAL A 1 482 ? -27.884 -15.957 5.729 1.00 93.25 482 VAL A O 1
ATOM 3888 N N . ARG A 1 483 ? -26.824 -14.273 6.791 1.00 90.81 483 ARG A N 1
ATOM 3889 C CA . ARG A 1 483 ? -25.657 -15.032 7.263 1.00 90.81 483 ARG A CA 1
ATOM 3890 C C . ARG A 1 483 ? -25.431 -14.762 8.752 1.00 90.81 483 ARG A C 1
ATOM 3892 O O . ARG A 1 483 ? -25.744 -13.677 9.233 1.00 90.81 483 ARG A O 1
ATOM 3899 N N . ALA A 1 484 ? -24.919 -15.755 9.475 1.00 87.88 484 ALA A N 1
ATOM 3900 C CA . ALA A 1 484 ? -24.481 -15.610 10.866 1.00 87.88 484 ALA A CA 1
ATOM 3901 C C . ALA A 1 484 ? -22.965 -15.348 10.917 1.00 87.88 484 ALA A C 1
ATOM 3903 O O . ALA A 1 484 ? -22.265 -15.689 9.963 1.00 87.88 484 ALA A O 1
ATOM 3904 N N . ASP A 1 485 ? -22.473 -14.750 12.007 1.00 87.19 485 ASP A N 1
ATOM 3905 C CA . ASP A 1 485 ? -21.037 -14.574 12.307 1.00 87.19 485 ASP A CA 1
ATOM 3906 C C . ASP A 1 485 ? -20.228 -13.929 11.161 1.00 87.19 485 ASP A C 1
ATOM 3908 O O . ASP A 1 485 ? -19.138 -14.363 10.765 1.00 87.19 485 ASP A O 1
ATOM 3912 N N . SER A 1 486 ? -20.814 -12.891 10.566 1.00 92.62 486 SER A N 1
ATOM 3913 C CA . SER A 1 486 ? -20.265 -12.195 9.404 1.00 92.62 486 SER A CA 1
ATOM 3914 C C . SER A 1 486 ? -19.199 -11.171 9.803 1.00 92.62 486 SER A C 1
ATOM 3916 O O . SER A 1 486 ? -19.285 -10.518 10.842 1.00 92.62 486 SER A O 1
ATOM 3918 N N . LEU A 1 487 ? -18.143 -11.076 8.991 1.00 94.31 487 LEU A N 1
ATOM 3919 C CA . LEU A 1 487 ? -16.937 -10.322 9.343 1.00 94.31 487 LEU A CA 1
ATOM 3920 C C . LEU A 1 487 ? -17.178 -8.811 9.363 1.00 94.31 487 LEU A C 1
ATOM 3922 O O . LEU A 1 487 ? -16.567 -8.113 10.165 1.00 94.31 487 LEU A O 1
ATOM 3926 N N . LEU A 1 488 ? -18.045 -8.295 8.489 1.00 95.69 488 LEU A N 1
ATOM 3927 C CA . LEU A 1 488 ? -18.320 -6.858 8.436 1.00 95.69 488 LEU A CA 1
ATOM 3928 C C . LEU A 1 488 ? -18.996 -6.353 9.722 1.00 95.69 488 LEU A C 1
ATOM 3930 O O . LEU A 1 488 ? -18.650 -5.275 10.201 1.00 95.69 488 LEU A O 1
ATOM 3934 N N . GLU A 1 489 ? -19.880 -7.146 10.329 1.00 94.50 489 GLU A N 1
ATOM 3935 C CA . GLU A 1 489 ? -20.514 -6.805 11.606 1.00 94.50 489 GLU A CA 1
ATOM 3936 C C . GLU A 1 489 ? -19.521 -6.879 12.774 1.00 94.50 489 GLU A C 1
ATOM 3938 O O . GLU A 1 489 ? -19.510 -5.981 13.613 1.00 94.50 489 GLU A O 1
ATOM 3943 N N . GLU A 1 490 ? -18.639 -7.885 12.797 1.00 93.88 490 GLU A N 1
ATOM 3944 C CA . GLU A 1 490 ? -17.549 -7.964 13.784 1.00 93.88 490 GLU A CA 1
ATOM 3945 C C . GLU A 1 490 ? -16.609 -6.754 13.691 1.00 93.88 490 GLU A C 1
ATOM 3947 O O . GLU A 1 490 ? -16.230 -6.175 14.710 1.00 93.88 490 GLU A O 1
ATOM 3952 N N . LEU A 1 491 ? -16.264 -6.335 12.469 1.00 94.56 491 LEU A N 1
ATOM 3953 C CA . LEU A 1 491 ? -15.426 -5.159 12.236 1.00 94.56 491 LEU A CA 1
ATOM 3954 C C . LEU A 1 491 ? -16.086 -3.873 12.731 1.00 94.56 491 LEU A C 1
ATOM 3956 O O . LEU A 1 491 ? -15.399 -3.039 13.311 1.00 94.56 491 LEU A O 1
ATOM 3960 N N . GLU A 1 492 ? -17.391 -3.703 12.525 1.00 90.88 492 GLU A N 1
ATOM 3961 C CA . GLU A 1 492 ? -18.123 -2.538 13.036 1.00 90.88 492 GLU A CA 1
ATOM 3962 C C . GLU A 1 492 ? -18.315 -2.572 14.557 1.00 90.88 492 GLU A C 1
ATOM 3964 O O . GLU A 1 492 ? -18.368 -1.517 15.192 1.00 90.88 492 GLU A O 1
ATOM 3969 N N . GLU A 1 493 ? -18.385 -3.754 15.170 1.00 91.19 493 GLU A N 1
ATOM 3970 C CA . GLU A 1 493 ? -18.419 -3.884 16.629 1.00 91.19 493 GLU A CA 1
ATOM 3971 C C . GLU A 1 493 ? -17.061 -3.535 17.263 1.00 91.19 493 GLU A C 1
ATOM 3973 O O . GLU A 1 493 ? -17.003 -2.793 18.252 1.00 91.19 493 GLU A O 1
ATOM 3978 N N . GLU A 1 494 ? -15.963 -4.040 16.691 1.00 89.56 494 GLU A N 1
ATOM 3979 C CA . GLU A 1 494 ? -14.605 -3.803 17.193 1.00 89.56 494 GLU A CA 1
ATOM 3980 C C . GLU A 1 494 ? -14.102 -2.388 16.862 1.00 89.56 494 GLU A C 1
ATOM 3982 O O . GLU A 1 494 ? -13.500 -1.724 17.714 1.00 89.56 494 GLU A O 1
ATOM 3987 N N . TYR A 1 495 ? -14.404 -1.902 15.656 1.00 90.38 495 TYR A N 1
ATOM 3988 C CA . TYR A 1 495 ? -14.005 -0.601 15.124 1.00 90.38 495 TYR A CA 1
ATOM 3989 C C . TYR A 1 495 ? -15.233 0.163 14.603 1.00 90.38 495 TYR A C 1
ATOM 3991 O O . TYR A 1 495 ? -15.468 0.229 13.393 1.00 90.38 495 TYR A O 1
ATOM 3999 N N . PRO A 1 496 ? -16.010 0.808 15.490 1.00 88.69 496 PRO A N 1
ATOM 4000 C CA . PRO A 1 496 ? -17.225 1.513 15.096 1.00 88.69 496 PRO A CA 1
ATOM 4001 C C . PRO A 1 496 ? -16.972 2.507 13.969 1.00 88.69 496 PRO A C 1
ATOM 4003 O O . PRO A 1 496 ? -16.006 3.266 14.036 1.00 88.69 496 PRO A O 1
ATOM 4006 N N . LYS A 1 497 ? -17.848 2.558 12.963 1.00 88.69 497 LYS A N 1
ATOM 4007 C CA . LYS A 1 497 ? -17.770 3.476 11.816 1.00 88.69 497 LYS A CA 1
ATOM 4008 C C . LYS A 1 497 ? -16.538 3.278 10.916 1.00 88.69 497 LYS A C 1
ATOM 4010 O O . LYS A 1 497 ? -16.137 4.208 10.210 1.00 88.69 497 LYS A O 1
ATOM 4015 N N . LEU A 1 498 ? -15.862 2.134 10.983 1.00 92.31 498 LEU A N 1
ATOM 4016 C CA . LEU A 1 498 ? -14.685 1.863 10.154 1.00 92.31 498 LEU A CA 1
ATOM 4017 C C . LEU A 1 498 ? -15.068 1.745 8.677 1.00 92.31 498 LEU A C 1
ATOM 4019 O O . LEU A 1 498 ? -14.472 2.425 7.843 1.00 92.31 498 LEU A O 1
ATOM 4023 N N . ILE A 1 499 ? -16.080 0.939 8.350 1.00 94.88 499 ILE A N 1
ATOM 4024 C CA . ILE A 1 499 ? -16.496 0.686 6.967 1.00 94.88 499 ILE A CA 1
ATOM 4025 C C . ILE A 1 499 ? -16.991 1.984 6.342 1.00 94.88 499 ILE A C 1
ATOM 4027 O O . ILE A 1 499 ? -16.506 2.359 5.276 1.00 94.88 499 ILE A O 1
ATOM 4031 N N . GLU A 1 500 ? -17.895 2.716 7.011 1.00 92.50 500 GLU A N 1
ATOM 4032 C CA . GLU A 1 500 ? -18.426 3.982 6.473 1.00 92.50 500 GLU A CA 1
ATOM 4033 C C . GLU A 1 500 ? -17.313 4.990 6.149 1.00 92.50 500 GLU A C 1
ATOM 4035 O O . GLU A 1 500 ? -17.443 5.747 5.185 1.00 92.50 500 GLU A O 1
ATOM 4040 N N . SER A 1 501 ? -16.193 4.952 6.884 1.00 92.19 501 SER A N 1
ATOM 4041 C CA . SER A 1 501 ? -15.060 5.859 6.674 1.00 92.19 501 SER A CA 1
ATOM 4042 C C . SER A 1 501 ? -14.323 5.663 5.352 1.00 92.19 501 SER A C 1
ATOM 4044 O O . SER A 1 501 ? -13.524 6.517 4.968 1.00 92.19 501 SER A O 1
ATOM 4046 N N . TYR A 1 502 ? -14.589 4.575 4.626 1.00 94.00 502 TYR A N 1
ATOM 4047 C CA . TYR A 1 502 ? -14.038 4.323 3.295 1.00 94.00 502 TYR A CA 1
ATOM 4048 C C . TYR A 1 502 ? -14.976 4.740 2.150 1.00 94.00 502 TYR A C 1
ATOM 4050 O O . TYR A 1 502 ? -14.531 4.770 1.000 1.00 94.00 502 TYR A O 1
ATOM 4058 N N . TYR A 1 503 ? -16.237 5.097 2.439 1.00 93.75 503 TYR A N 1
ATOM 4059 C CA . TYR A 1 503 ? -17.282 5.346 1.433 1.00 93.75 503 TYR A CA 1
ATOM 4060 C C . TYR A 1 503 ? -17.992 6.692 1.642 1.00 93.75 503 TYR A C 1
ATOM 4062 O O . TYR A 1 503 ? -19.123 6.787 2.127 1.00 93.75 503 TYR A O 1
ATOM 4070 N N . ASP A 1 504 ? -17.336 7.756 1.196 1.00 89.62 504 ASP A N 1
ATOM 4071 C CA . ASP A 1 504 ? -17.801 9.144 1.268 1.00 89.62 504 ASP A CA 1
ATOM 4072 C C . ASP A 1 504 ? -19.170 9.378 0.603 1.00 89.62 504 ASP A C 1
ATOM 4074 O O . ASP A 1 504 ? -20.020 10.067 1.175 1.00 89.62 504 ASP A O 1
ATOM 4078 N N . ASN A 1 505 ? -19.437 8.755 -0.550 1.00 92.81 505 ASN A N 1
ATOM 4079 C CA . ASN A 1 505 ? -20.733 8.851 -1.237 1.00 92.81 505 ASN A CA 1
ATOM 4080 C C . ASN A 1 505 ? -21.900 8.315 -0.386 1.00 92.81 505 ASN A C 1
ATOM 4082 O O . ASN A 1 505 ? -22.984 8.905 -0.366 1.00 92.81 505 ASN A O 1
ATOM 4086 N N . PHE A 1 506 ? -21.676 7.251 0.386 1.00 94.69 506 PHE A N 1
ATOM 4087 C CA . PHE A 1 506 ? -22.682 6.709 1.302 1.00 94.69 506 PHE A CA 1
ATOM 4088 C C . PHE A 1 506 ? -22.836 7.578 2.555 1.00 94.69 506 PHE A C 1
ATOM 4090 O O . PHE A 1 506 ? -23.955 7.797 3.020 1.00 94.69 506 PHE A O 1
ATOM 4097 N N . LYS A 1 507 ? -21.750 8.187 3.048 1.00 91.50 507 LYS A N 1
ATOM 4098 C CA . LYS A 1 507 ? -21.823 9.197 4.122 1.00 91.50 507 LYS A CA 1
ATOM 4099 C C . LYS A 1 507 ? -22.556 10.465 3.697 1.00 91.50 507 LYS A C 1
ATOM 4101 O O . LYS A 1 507 ? -23.242 11.099 4.506 1.00 91.50 507 LYS A O 1
ATOM 4106 N N . TYR A 1 508 ? -22.421 10.865 2.436 1.00 92.06 508 TYR A N 1
ATOM 4107 C CA . TYR A 1 508 ? -23.249 11.918 1.862 1.00 92.06 508 TYR A CA 1
ATOM 4108 C C . TYR A 1 508 ? -24.729 11.515 1.915 1.00 92.06 508 TYR A C 1
ATOM 4110 O O . TYR A 1 508 ? -25.539 12.265 2.467 1.00 92.06 508 TYR A O 1
ATOM 4118 N N . ALA A 1 509 ? -25.070 10.308 1.450 1.00 93.12 509 ALA A N 1
ATOM 4119 C CA . ALA A 1 509 ? -26.445 9.810 1.451 1.00 93.12 509 ALA A CA 1
ATOM 4120 C C . ALA A 1 509 ? -27.057 9.719 2.862 1.00 93.12 509 ALA A C 1
ATOM 4122 O O . ALA A 1 509 ? -28.189 10.163 3.070 1.00 93.12 509 ALA A O 1
ATOM 4123 N N . LEU A 1 510 ? -26.295 9.255 3.861 1.00 90.75 510 LEU A N 1
ATOM 4124 C CA . LEU A 1 510 ? -26.717 9.229 5.271 1.00 90.75 510 LEU A CA 1
ATOM 4125 C C . LEU A 1 510 ? -27.160 10.611 5.776 1.00 90.75 510 LEU A C 1
ATOM 4127 O O . LEU A 1 510 ? -28.120 10.726 6.536 1.00 90.75 510 LEU A O 1
ATOM 4131 N N . ARG A 1 511 ? -26.489 11.682 5.338 1.00 88.50 511 ARG A N 1
ATOM 4132 C CA . ARG A 1 511 ? -26.739 13.045 5.833 1.00 88.50 511 ARG A CA 1
ATOM 4133 C C . ARG A 1 511 ? -27.693 13.858 4.974 1.00 88.50 511 ARG A C 1
ATOM 4135 O O . ARG A 1 511 ? -28.271 14.818 5.489 1.00 88.50 511 ARG A O 1
ATOM 4142 N N . ALA A 1 512 ? -27.889 13.485 3.710 1.00 89.69 512 ALA A N 1
ATOM 4143 C CA . ALA A 1 512 ? -28.690 14.237 2.743 1.00 89.69 512 ALA A CA 1
ATOM 4144 C C . ALA A 1 512 ? -30.095 14.588 3.273 1.00 89.69 512 ALA A C 1
ATOM 4146 O O . ALA A 1 512 ? -30.606 15.682 3.023 1.00 89.69 512 ALA A O 1
ATOM 4147 N N . LYS A 1 513 ? -30.688 13.705 4.090 1.00 87.06 513 LYS A N 1
ATOM 4148 C CA . LYS A 1 513 ? -32.039 13.868 4.653 1.00 87.06 513 LYS A CA 1
ATOM 4149 C C . LYS A 1 513 ? -32.105 14.316 6.109 1.00 87.06 513 LYS A C 1
ATOM 4151 O O . LYS A 1 513 ? -33.198 14.410 6.664 1.00 87.06 513 LYS A O 1
ATOM 4156 N N . ASN A 1 514 ? -30.976 14.662 6.730 1.00 84.38 514 ASN A N 1
ATOM 4157 C CA . ASN A 1 514 ? -30.957 15.096 8.131 1.00 84.38 514 ASN A CA 1
ATOM 4158 C C . ASN A 1 514 ? -31.911 16.269 8.405 1.00 84.38 514 ASN A C 1
ATOM 4160 O O . ASN A 1 514 ? -32.558 16.298 9.448 1.00 84.38 514 ASN A O 1
ATOM 4164 N N . HIS A 1 515 ? -32.023 17.214 7.467 1.00 85.00 515 HIS A N 1
ATOM 4165 C CA . HIS A 1 515 ? -32.925 18.358 7.590 1.00 85.00 515 HIS A CA 1
ATOM 4166 C C . HIS A 1 515 ? -34.409 17.959 7.498 1.00 85.00 515 HIS A C 1
ATOM 4168 O O . HIS A 1 515 ? -35.223 18.476 8.260 1.00 85.00 515 HIS A O 1
ATOM 4174 N N . LEU A 1 516 ? -34.757 17.009 6.619 1.00 83.69 516 LEU A N 1
ATOM 4175 C CA . LEU A 1 516 ? -36.125 16.498 6.459 1.00 83.69 516 LEU A CA 1
ATOM 4176 C C . LEU A 1 516 ? -36.594 15.756 7.712 1.00 83.69 516 LEU A C 1
ATOM 4178 O O . LEU A 1 516 ? -37.755 15.858 8.100 1.00 83.69 516 LEU A O 1
ATOM 4182 N N . PHE A 1 517 ? -35.681 15.038 8.365 1.00 86.12 517 PHE A N 1
ATOM 4183 C CA . PHE A 1 517 ? -35.977 14.237 9.549 1.00 86.12 517 PHE A CA 1
ATOM 4184 C C . PHE A 1 517 ? -35.606 14.915 10.872 1.00 86.12 517 PHE A C 1
ATOM 4186 O O . PHE A 1 517 ? -35.567 14.252 11.906 1.00 86.12 517 PHE A O 1
ATOM 4193 N N . ALA A 1 518 ? -35.371 16.232 10.881 1.00 77.31 518 ALA A N 1
ATOM 4194 C CA . ALA A 1 518 ? -34.946 16.960 12.081 1.00 77.31 518 ALA A CA 1
ATOM 4195 C C . ALA A 1 518 ? -35.897 16.779 13.284 1.00 77.31 518 ALA A C 1
ATOM 4197 O O . ALA A 1 518 ? -35.452 16.834 14.427 1.00 77.31 518 ALA A O 1
ATOM 4198 N N . GLN A 1 519 ? -37.188 16.534 13.029 1.00 77.56 519 GLN A N 1
ATOM 4199 C CA . GLN A 1 519 ? -38.214 16.268 14.048 1.00 77.56 519 GLN A CA 1
ATOM 4200 C C . GLN A 1 519 ? -38.794 14.839 13.987 1.00 77.56 519 GLN A C 1
ATOM 4202 O O . GLN A 1 519 ? -39.703 14.523 14.747 1.00 77.56 519 GLN A O 1
ATOM 4207 N N . ASN A 1 520 ? -38.292 13.974 13.095 1.00 84.75 520 ASN A N 1
ATOM 4208 C CA . ASN A 1 520 ? -38.778 12.603 12.900 1.00 84.75 520 ASN A CA 1
ATOM 4209 C C . ASN A 1 520 ? -37.632 11.598 13.100 1.00 84.75 520 ASN A C 1
ATOM 4211 O O . ASN A 1 520 ? -36.952 11.205 12.150 1.00 84.75 520 ASN A O 1
ATOM 4215 N N . SER A 1 521 ? -37.413 11.194 14.351 1.00 82.75 521 SER A N 1
ATOM 4216 C CA . SER A 1 521 ? -36.341 10.265 14.724 1.00 82.75 521 SER A CA 1
ATOM 4217 C C . SER A 1 521 ? -36.506 8.874 14.106 1.00 82.75 521 SER A C 1
ATOM 4219 O O . SER A 1 521 ? -35.507 8.257 13.743 1.00 82.75 521 SER A O 1
ATOM 4221 N N . GLU A 1 522 ? -37.741 8.398 13.948 1.00 86.69 522 GLU A N 1
ATOM 4222 C CA . GLU A 1 522 ? -38.046 7.083 13.377 1.00 86.69 522 GLU A CA 1
ATOM 4223 C C . GLU A 1 522 ? -37.752 7.051 11.873 1.00 86.69 522 GLU A C 1
ATOM 4225 O O . GLU A 1 522 ? -36.984 6.208 11.418 1.00 86.69 522 GLU A O 1
ATOM 4230 N N . GLY A 1 523 ? -38.213 8.056 11.119 1.00 87.31 523 GLY A N 1
ATOM 4231 C CA . GLY A 1 523 ? -37.893 8.179 9.691 1.00 87.31 523 GLY A CA 1
ATOM 4232 C C . GLY A 1 523 ? -36.393 8.353 9.421 1.00 87.31 523 GLY A C 1
ATOM 4233 O O . GLY A 1 523 ? -35.867 7.808 8.450 1.00 87.31 523 GLY A O 1
ATOM 4234 N N . LYS A 1 524 ? -35.670 9.051 10.312 1.00 89.38 524 LYS A N 1
ATOM 4235 C CA . LYS A 1 524 ? -34.202 9.135 10.248 1.00 89.38 524 LYS A CA 1
ATOM 4236 C C . LYS A 1 524 ? -33.548 7.768 10.442 1.00 89.38 524 LYS A C 1
ATOM 4238 O O . LYS A 1 524 ? -32.590 7.446 9.743 1.00 89.38 524 LYS A O 1
ATOM 4243 N N . LYS A 1 525 ? -34.043 6.986 11.402 1.00 91.38 525 LYS A N 1
ATOM 4244 C CA . LYS A 1 525 ? -33.529 5.649 11.697 1.00 91.38 525 LYS A CA 1
ATOM 4245 C C . LYS A 1 525 ? -33.744 4.708 10.510 1.00 91.38 525 LYS A C 1
ATOM 4247 O O . LYS A 1 525 ? -32.771 4.129 10.043 1.00 91.38 525 LYS A O 1
ATOM 4252 N N . GLU A 1 526 ? -34.957 4.652 9.960 1.00 91.81 526 GLU A N 1
ATOM 4253 C CA . GLU A 1 526 ? -35.272 3.832 8.778 1.00 91.81 526 GLU A CA 1
ATOM 4254 C C . GLU A 1 526 ? -34.418 4.206 7.558 1.00 91.81 526 GLU A C 1
ATOM 4256 O O . GLU A 1 526 ? -33.951 3.337 6.820 1.00 91.81 526 GLU A O 1
ATOM 4261 N N . TRP A 1 527 ? -34.199 5.507 7.332 1.00 94.19 527 TRP A N 1
ATOM 4262 C CA . TRP A 1 527 ? -33.307 5.982 6.274 1.00 94.19 527 TRP A CA 1
ATOM 4263 C C . TRP A 1 527 ? -31.880 5.475 6.478 1.00 94.19 527 TRP A C 1
ATOM 4265 O O . TRP A 1 527 ? -31.304 4.881 5.567 1.00 94.19 527 TRP A O 1
ATOM 4275 N N . ASN A 1 528 ? -31.329 5.669 7.676 1.00 93.69 528 ASN A N 1
ATOM 4276 C CA . ASN A 1 528 ? -29.965 5.262 7.994 1.00 93.69 528 ASN A CA 1
ATOM 4277 C C . ASN A 1 528 ? -29.777 3.744 7.881 1.00 93.69 528 ASN A C 1
ATOM 4279 O O . ASN A 1 528 ? -28.788 3.305 7.303 1.00 93.69 528 ASN A O 1
ATOM 4283 N N . GLU A 1 529 ? -30.733 2.950 8.365 1.00 94.06 529 GLU A N 1
ATOM 4284 C CA . GLU A 1 529 ? -30.714 1.485 8.249 1.00 94.06 529 GLU A CA 1
ATOM 4285 C C . GLU A 1 529 ? -30.775 1.026 6.788 1.00 94.06 529 GLU A C 1
ATOM 4287 O O . GLU A 1 529 ? -30.090 0.081 6.398 1.00 94.06 529 GLU A O 1
ATOM 4292 N N . ARG A 1 530 ? -31.558 1.706 5.939 1.00 96.00 530 ARG A N 1
ATOM 4293 C CA . ARG A 1 530 ? -31.606 1.402 4.503 1.00 96.00 530 ARG A CA 1
ATOM 4294 C C . ARG A 1 530 ? -30.285 1.729 3.811 1.00 96.00 530 ARG A C 1
ATOM 4296 O O . ARG A 1 530 ? -29.777 0.890 3.073 1.00 96.00 530 ARG A O 1
ATOM 4303 N N . VAL A 1 531 ? -29.712 2.907 4.067 1.00 96.81 531 VAL A N 1
ATOM 4304 C CA . VAL A 1 531 ? -28.402 3.286 3.509 1.00 96.81 531 VAL A CA 1
ATOM 4305 C C . VAL A 1 531 ? -27.317 2.313 3.980 1.00 96.81 531 VAL A C 1
ATOM 4307 O O . VAL A 1 531 ? -26.497 1.891 3.170 1.00 96.81 531 VAL A O 1
ATOM 4310 N N . TYR A 1 532 ? -27.347 1.906 5.251 1.00 95.75 532 TYR A N 1
ATOM 4311 C CA . TYR A 1 532 ? -26.413 0.929 5.810 1.00 95.75 532 TYR A CA 1
ATOM 4312 C C . TYR A 1 532 ? -26.523 -0.441 5.127 1.00 95.75 532 TYR A C 1
ATOM 4314 O O . TYR A 1 532 ? -25.509 -0.977 4.687 1.00 95.75 532 TYR A O 1
ATOM 4322 N N . ARG A 1 533 ? -27.738 -0.980 4.939 1.00 96.69 533 ARG A N 1
ATOM 4323 C CA . ARG A 1 533 ? -27.940 -2.248 4.209 1.00 96.69 533 ARG A CA 1
ATOM 4324 C C . ARG A 1 533 ? -27.391 -2.188 2.783 1.00 96.69 533 ARG A C 1
ATOM 4326 O O . ARG A 1 533 ? -26.741 -3.126 2.329 1.00 96.69 533 ARG A O 1
ATOM 4333 N N . ILE A 1 534 ? -27.612 -1.077 2.081 1.00 97.88 534 ILE A N 1
ATOM 4334 C CA . ILE A 1 534 ? -27.079 -0.893 0.723 1.00 97.88 534 ILE A CA 1
ATOM 4335 C C . ILE A 1 534 ? -25.554 -0.790 0.755 1.00 97.88 534 ILE A C 1
ATOM 4337 O O . ILE A 1 534 ? -24.905 -1.391 -0.094 1.00 97.88 534 ILE A O 1
ATOM 4341 N N . LEU A 1 535 ? -24.974 -0.090 1.736 1.00 97.75 535 LEU A N 1
ATOM 4342 C CA . LEU A 1 535 ? -23.523 -0.023 1.912 1.00 97.75 535 LEU A CA 1
ATOM 4343 C C . LEU A 1 535 ? -22.923 -1.420 2.124 1.00 97.75 535 LEU A C 1
ATOM 4345 O O . LEU A 1 535 ? -21.953 -1.760 1.454 1.00 97.75 535 LEU A O 1
ATOM 4349 N N . MET A 1 536 ? -23.511 -2.252 2.988 1.00 97.12 536 MET A N 1
ATOM 4350 C CA . MET A 1 536 ? -23.038 -3.626 3.204 1.00 97.12 536 MET A CA 1
ATOM 4351 C C . MET A 1 536 ? -23.125 -4.477 1.932 1.00 97.12 536 MET A C 1
ATOM 4353 O O . MET A 1 536 ? -22.206 -5.237 1.633 1.00 97.12 536 MET A O 1
ATOM 4357 N N . MET A 1 537 ? -24.190 -4.330 1.138 1.00 97.12 537 MET A N 1
ATOM 4358 C CA . MET A 1 537 ? -24.295 -4.989 -0.172 1.00 97.12 537 MET A CA 1
ATOM 4359 C C . MET A 1 537 ? -23.266 -4.459 -1.176 1.00 97.12 537 MET A C 1
ATOM 4361 O O . MET A 1 537 ? -22.653 -5.235 -1.904 1.00 97.12 537 MET A O 1
ATOM 4365 N N . TYR A 1 538 ? -23.024 -3.149 -1.180 1.00 97.62 538 TYR A N 1
ATOM 4366 C CA . TYR A 1 538 ? -22.035 -2.508 -2.040 1.00 97.62 538 TYR A CA 1
ATOM 4367 C C . TYR A 1 538 ? -20.614 -2.999 -1.716 1.00 97.62 538 TYR A C 1
ATOM 4369 O O . TYR A 1 538 ? -19.848 -3.320 -2.625 1.00 97.62 538 TYR A O 1
ATOM 4377 N N . VAL A 1 539 ? -20.273 -3.118 -0.428 1.00 97.44 539 VAL A N 1
ATOM 4378 C CA . VAL A 1 539 ? -18.990 -3.672 0.041 1.00 97.44 539 VAL A CA 1
ATOM 4379 C C . VAL A 1 539 ? -18.831 -5.130 -0.383 1.00 97.44 539 VAL A C 1
ATOM 4381 O O . VAL A 1 539 ? -17.755 -5.515 -0.831 1.00 97.44 539 VAL A O 1
ATOM 4384 N N . GLN A 1 540 ? -19.882 -5.942 -0.276 1.00 94.44 540 GLN A N 1
ATOM 4385 C CA . GLN A 1 540 ? -19.833 -7.341 -0.708 1.00 94.44 540 GLN A CA 1
ATOM 4386 C C . GLN A 1 540 ? -19.598 -7.469 -2.215 1.00 94.44 540 GLN A C 1
ATOM 4388 O O . GLN A 1 540 ? -18.797 -8.300 -2.650 1.00 94.44 540 GLN A O 1
ATOM 4393 N N . GLU A 1 541 ? -20.257 -6.622 -3.008 1.00 94.75 541 GLU A N 1
ATOM 4394 C CA . GLU A 1 541 ? -20.237 -6.769 -4.459 1.00 94.75 541 GLU A CA 1
ATOM 4395 C C . GLU A 1 541 ? -18.978 -6.188 -5.112 1.00 94.75 541 GLU A C 1
ATOM 4397 O O . GLU A 1 541 ? -18.412 -6.799 -6.023 1.00 94.75 541 GLU A O 1
ATOM 4402 N N . TYR A 1 542 ? -18.475 -5.061 -4.599 1.00 94.62 542 TYR A N 1
ATOM 4403 C CA . TYR A 1 542 ? -17.300 -4.374 -5.154 1.00 94.62 542 TYR A CA 1
ATOM 4404 C C . TYR A 1 542 ? -16.023 -4.525 -4.313 1.00 94.62 542 TYR A C 1
ATOM 4406 O O . TYR A 1 542 ? -14.918 -4.313 -4.819 1.00 94.62 542 TYR A O 1
ATOM 4414 N N . GLY A 1 543 ? -16.151 -4.928 -3.049 1.00 96.06 543 GLY A N 1
ATOM 4415 C CA . GLY A 1 543 ? -15.062 -5.105 -2.091 1.00 96.06 543 GLY A CA 1
ATOM 4416 C C . GLY A 1 543 ? -14.946 -3.985 -1.055 1.00 96.06 543 GLY A C 1
ATOM 4417 O O . GLY A 1 543 ? -15.406 -2.860 -1.272 1.00 96.06 543 GLY A O 1
ATOM 4418 N N . LEU A 1 544 ? -14.279 -4.299 0.061 1.00 97.31 544 LEU A N 1
ATOM 4419 C CA . LEU A 1 544 ? -13.991 -3.378 1.163 1.00 97.31 544 LEU A CA 1
ATOM 4420 C C . LEU A 1 544 ? -12.791 -2.483 0.831 1.00 97.31 544 LEU A C 1
ATOM 4422 O O . LEU A 1 544 ? -11.740 -2.992 0.442 1.00 97.31 544 LEU A O 1
ATOM 4426 N N . GLY A 1 545 ? -12.938 -1.170 1.018 1.00 95.44 545 GLY A N 1
ATOM 4427 C CA . GLY A 1 545 ? -11.860 -0.182 0.923 1.00 95.44 545 GLY A CA 1
ATOM 4428 C C . GLY A 1 545 ? -11.995 0.824 -0.227 1.00 95.44 545 GLY A C 1
ATOM 4429 O O . GLY A 1 545 ? -12.987 0.859 -0.970 1.00 95.44 545 GLY A O 1
ATOM 4430 N N . ARG A 1 546 ? -10.979 1.680 -0.370 1.00 92.56 546 ARG A N 1
ATOM 4431 C CA . ARG A 1 546 ? -10.943 2.799 -1.330 1.00 92.56 546 ARG A CA 1
ATOM 4432 C C . ARG A 1 546 ? -10.327 2.403 -2.676 1.00 92.56 546 ARG A C 1
ATOM 4434 O O . ARG A 1 546 ? -9.580 1.438 -2.787 1.00 92.56 546 ARG A O 1
ATOM 4441 N N . LEU A 1 547 ? -10.620 3.192 -3.712 1.00 90.31 547 LEU A N 1
ATOM 4442 C CA . LEU A 1 547 ? -10.029 3.068 -5.052 1.00 90.31 547 LEU A CA 1
ATOM 4443 C C . LEU A 1 547 ? -8.948 4.134 -5.283 1.00 90.31 547 LEU A C 1
ATOM 4445 O O . LEU A 1 547 ? -9.026 4.899 -6.240 1.00 90.31 547 LEU A O 1
ATOM 4449 N N . ILE A 1 548 ? -7.947 4.191 -4.403 1.00 90.00 548 ILE A N 1
ATOM 4450 C CA . ILE A 1 548 ? -6.755 5.036 -4.605 1.00 90.00 548 ILE A CA 1
ATOM 4451 C C . ILE A 1 548 ? -5.669 4.225 -5.330 1.00 90.00 548 ILE A C 1
ATOM 4453 O O . ILE A 1 548 ? -5.013 4.732 -6.235 1.00 90.00 548 ILE A O 1
ATOM 4457 N N . CYS A 1 549 ? -5.534 2.939 -4.995 1.00 90.38 549 CYS A N 1
ATOM 4458 C CA . CYS A 1 549 ? -4.557 2.007 -5.556 1.00 90.38 549 CYS A CA 1
ATOM 4459 C C . CYS A 1 549 ? -5.232 0.802 -6.256 1.00 90.38 549 CYS A C 1
ATOM 4461 O O . CYS A 1 549 ? -6.422 0.541 -6.042 1.00 90.38 549 CYS A O 1
ATOM 4463 N N . PRO A 1 550 ? -4.495 0.035 -7.092 1.00 92.19 550 PRO A N 1
ATOM 4464 C CA . PRO A 1 550 ? -5.030 -1.141 -7.790 1.00 92.19 550 PRO A CA 1
ATOM 4465 C C . PRO A 1 550 ? -5.647 -2.185 -6.848 1.00 92.19 550 PRO A C 1
ATOM 4467 O O . PRO A 1 550 ? -5.162 -2.381 -5.732 1.00 92.19 550 PRO A O 1
ATOM 4470 N N . ARG A 1 551 ? -6.698 -2.885 -7.294 1.00 93.19 551 ARG A N 1
ATOM 4471 C CA . ARG A 1 551 ? -7.317 -3.981 -6.527 1.00 93.19 551 ARG A CA 1
ATOM 4472 C C . ARG A 1 551 ? -6.380 -5.184 -6.482 1.00 93.19 551 ARG A C 1
ATOM 4474 O O . ARG A 1 551 ? -5.983 -5.665 -7.542 1.00 93.19 551 ARG A O 1
ATOM 4481 N N . PRO A 1 552 ? -6.088 -5.745 -5.300 1.00 95.12 552 PRO A N 1
ATOM 4482 C CA . PRO A 1 552 ? -5.293 -6.956 -5.200 1.00 95.12 552 PRO A CA 1
ATOM 4483 C C . PRO A 1 552 ? -6.139 -8.237 -5.324 1.00 95.12 552 PRO A C 1
ATOM 4485 O O . PRO A 1 552 ? -5.645 -9.311 -4.997 1.00 95.12 552 PRO A O 1
ATOM 4488 N N . ASN A 1 553 ? -7.384 -8.142 -5.822 1.00 95.12 553 ASN A N 1
ATOM 4489 C CA . ASN A 1 553 ? -8.369 -9.232 -5.906 1.00 95.12 553 ASN A CA 1
ATOM 4490 C C . ASN A 1 553 ? -7.836 -10.539 -6.498 1.00 95.12 553 ASN A C 1
ATOM 4492 O O . ASN A 1 553 ? -8.367 -11.582 -6.144 1.00 95.12 553 ASN A O 1
ATOM 4496 N N . TRP A 1 554 ? -6.848 -10.483 -7.396 1.00 95.19 554 TRP A N 1
ATOM 4497 C CA . TRP A 1 554 ? -6.265 -11.650 -8.069 1.00 95.19 554 TRP A CA 1
ATOM 4498 C C . TRP A 1 554 ? -4.751 -11.774 -7.864 1.00 95.19 554 TRP A C 1
ATOM 4500 O O . TRP A 1 554 ? -4.112 -12.620 -8.488 1.00 95.19 554 TRP A O 1
ATOM 4510 N N . SER A 1 555 ? -4.158 -10.946 -6.999 1.00 94.62 555 SER A N 1
ATOM 4511 C CA . SER A 1 555 ? -2.702 -10.897 -6.836 1.00 94.62 555 SER A CA 1
ATOM 4512 C C . SER A 1 555 ? -2.110 -12.230 -6.378 1.00 94.62 555 SER A C 1
ATOM 4514 O O . SER A 1 555 ? -1.032 -12.573 -6.848 1.00 94.62 555 SER A O 1
ATOM 4516 N N . GLY A 1 556 ? -2.832 -13.014 -5.569 1.00 93.94 556 GLY A N 1
ATOM 4517 C CA . GLY A 1 556 ? -2.419 -14.361 -5.146 1.00 93.94 556 GLY A CA 1
ATOM 4518 C C . GLY A 1 556 ? -2.439 -15.439 -6.245 1.00 93.94 556 GLY A C 1
ATOM 4519 O O . GLY A 1 556 ? -2.196 -16.608 -5.970 1.00 93.94 556 GLY A O 1
ATOM 4520 N N . ILE A 1 557 ? -2.752 -15.083 -7.499 1.00 94.12 557 ILE A N 1
ATOM 4521 C CA . ILE A 1 557 ? -2.667 -15.997 -8.654 1.00 94.12 557 ILE A CA 1
ATOM 4522 C C . ILE A 1 557 ? -1.386 -15.746 -9.445 1.00 94.12 557 ILE A C 1
ATOM 4524 O O . ILE A 1 557 ? -0.637 -16.674 -9.737 1.00 94.12 557 ILE A O 1
ATOM 4528 N N . TYR A 1 558 ? -1.146 -14.488 -9.812 1.00 94.12 558 TYR A N 1
ATOM 4529 C CA . TYR A 1 558 ? -0.078 -14.113 -10.740 1.00 94.12 558 TYR A CA 1
ATOM 4530 C C . TYR A 1 558 ? 1.170 -13.535 -10.053 1.00 94.12 558 TYR A C 1
ATOM 4532 O O . TYR A 1 558 ? 2.151 -13.215 -10.726 1.00 94.12 558 TYR A O 1
ATOM 4540 N N . ARG A 1 559 ? 1.151 -13.341 -8.727 1.00 93.62 559 ARG A N 1
ATOM 4541 C CA . ARG A 1 559 ? 2.330 -12.963 -7.933 1.00 93.62 559 ARG A CA 1
ATOM 4542 C C . ARG A 1 559 ? 2.713 -14.109 -7.013 1.00 93.62 559 ARG A C 1
ATOM 4544 O O . ARG A 1 559 ? 1.842 -14.695 -6.379 1.00 93.62 559 ARG A O 1
ATOM 4551 N N . SER A 1 560 ? 4.008 -14.391 -6.940 1.00 91.00 560 SER A N 1
ATOM 4552 C CA . SER A 1 560 ? 4.548 -15.331 -5.965 1.00 91.00 560 SER A CA 1
ATOM 4553 C C . SER A 1 560 ? 4.514 -14.740 -4.560 1.00 91.00 560 SER A C 1
ATOM 4555 O O . SER A 1 560 ? 4.443 -13.515 -4.399 1.00 91.00 560 SER A O 1
ATOM 4557 N N . ASP A 1 561 ? 4.628 -15.599 -3.548 1.00 89.31 561 ASP A N 1
ATOM 4558 C CA . ASP A 1 561 ? 4.815 -15.178 -2.154 1.00 89.31 561 ASP A CA 1
ATOM 4559 C C . ASP A 1 561 ? 6.017 -14.240 -2.021 1.00 89.31 561 ASP A C 1
ATOM 4561 O O . ASP A 1 561 ? 5.926 -13.195 -1.375 1.00 89.31 561 ASP A O 1
ATOM 4565 N N . GLU A 1 562 ? 7.117 -14.574 -2.706 1.00 85.69 562 GLU A N 1
ATOM 4566 C CA . GLU A 1 562 ? 8.333 -13.756 -2.786 1.00 85.69 562 GLU A CA 1
ATOM 4567 C C . GLU A 1 562 ? 8.018 -12.334 -3.231 1.00 85.69 562 GLU A C 1
ATOM 4569 O O . GLU A 1 562 ? 8.323 -11.374 -2.521 1.00 85.69 562 GLU A O 1
ATOM 4574 N N . TRP A 1 563 ? 7.323 -12.210 -4.362 1.00 90.06 563 TRP A N 1
ATOM 4575 C CA . TRP A 1 563 ? 6.961 -10.915 -4.913 1.00 90.06 563 TRP A CA 1
ATOM 4576 C C . TRP A 1 563 ? 6.042 -10.132 -3.968 1.00 90.06 563 TRP A C 1
ATOM 4578 O O . TRP A 1 563 ? 6.204 -8.923 -3.820 1.00 90.06 563 TRP A O 1
ATOM 4588 N N . LEU A 1 564 ? 5.070 -10.789 -3.322 1.00 91.81 564 LEU A N 1
ATOM 4589 C CA . LEU A 1 564 ? 4.117 -10.130 -2.420 1.00 91.81 564 LEU A CA 1
ATOM 4590 C C . LEU A 1 564 ? 4.802 -9.605 -1.153 1.00 91.81 564 LEU A C 1
ATOM 4592 O O . LEU A 1 564 ? 4.648 -8.428 -0.817 1.00 91.81 564 LEU A O 1
ATOM 4596 N N . ILE A 1 565 ? 5.603 -10.438 -0.488 1.00 88.81 565 ILE A N 1
ATOM 4597 C CA . ILE A 1 565 ? 6.356 -10.059 0.717 1.00 88.81 565 ILE A CA 1
ATOM 4598 C C . ILE A 1 565 ? 7.321 -8.915 0.407 1.00 88.81 565 ILE A C 1
ATOM 4600 O O . ILE A 1 565 ? 7.424 -7.939 1.158 1.00 88.81 565 ILE A O 1
ATOM 4604 N N . GLU A 1 566 ? 8.021 -9.012 -0.718 1.00 85.44 566 GLU A N 1
ATOM 4605 C CA . GLU A 1 566 ? 8.942 -7.981 -1.162 1.00 85.44 566 GLU A CA 1
ATOM 4606 C C . GLU A 1 566 ? 8.218 -6.680 -1.511 1.00 85.44 566 GLU A C 1
ATOM 4608 O O . GLU A 1 566 ? 8.653 -5.604 -1.089 1.00 85.44 566 GLU A O 1
ATOM 4613 N N . HIS A 1 567 ? 7.078 -6.769 -2.196 1.00 90.19 567 HIS A N 1
ATOM 4614 C CA . HIS A 1 567 ? 6.234 -5.618 -2.469 1.00 90.19 567 HIS A CA 1
ATOM 4615 C C . HIS A 1 567 ? 5.805 -4.926 -1.175 1.00 90.19 567 HIS A C 1
ATOM 4617 O O . HIS A 1 567 ? 5.911 -3.709 -1.098 1.00 90.19 567 HIS A O 1
ATOM 4623 N N . PHE A 1 568 ? 5.402 -5.660 -0.133 1.00 90.19 568 PHE A N 1
ATOM 4624 C CA . PHE A 1 568 ? 5.041 -5.054 1.152 1.00 90.19 568 PHE A CA 1
ATOM 4625 C C . PHE A 1 568 ? 6.220 -4.356 1.844 1.00 90.19 568 PHE A C 1
ATOM 4627 O O . PHE A 1 568 ? 6.060 -3.266 2.399 1.00 90.19 568 PHE A O 1
ATOM 4634 N N . ARG A 1 569 ? 7.415 -4.956 1.793 1.00 85.81 569 ARG A N 1
ATOM 4635 C CA . ARG A 1 569 ? 8.633 -4.394 2.399 1.00 85.81 569 ARG A CA 1
ATOM 4636 C C . ARG A 1 569 ? 9.156 -3.177 1.633 1.00 85.81 569 ARG A C 1
ATOM 4638 O O . ARG A 1 569 ? 9.653 -2.234 2.248 1.00 85.81 569 ARG A O 1
ATOM 4645 N N . LYS A 1 570 ? 9.113 -3.220 0.298 1.00 86.62 570 LYS A N 1
ATOM 4646 C CA . LYS A 1 570 ? 9.679 -2.207 -0.609 1.00 86.62 570 LYS A CA 1
ATOM 4647 C C . LYS A 1 570 ? 8.843 -2.077 -1.894 1.00 86.62 570 LYS A C 1
ATOM 4649 O O . LYS A 1 570 ? 9.290 -2.491 -2.967 1.00 86.62 570 LYS A O 1
ATOM 4654 N N . PRO A 1 571 ? 7.674 -1.416 -1.840 1.00 89.00 571 PRO A N 1
ATOM 4655 C CA . PRO A 1 571 ? 6.760 -1.354 -2.984 1.00 89.00 571 PRO A CA 1
ATOM 4656 C C . PRO A 1 571 ? 7.380 -0.745 -4.251 1.00 89.00 571 PRO A C 1
ATOM 4658 O O . PRO A 1 571 ? 7.093 -1.186 -5.369 1.00 89.00 571 PRO A O 1
ATOM 4661 N N . SER A 1 572 ? 8.253 0.255 -4.075 1.00 84.25 572 SER A N 1
ATOM 4662 C CA . SER A 1 572 ? 8.920 0.991 -5.156 1.00 84.25 572 SER A CA 1
ATOM 4663 C C . SER A 1 572 ? 9.895 0.151 -5.981 1.00 84.25 572 SER A C 1
ATOM 4665 O O . SER A 1 572 ? 10.236 0.555 -7.094 1.00 84.25 572 SER A O 1
ATOM 4667 N N . ARG A 1 573 ? 10.326 -1.004 -5.459 1.00 82.25 573 ARG A N 1
ATOM 4668 C CA . ARG A 1 573 ? 11.237 -1.911 -6.155 1.00 82.25 573 ARG A CA 1
ATOM 4669 C C . ARG A 1 573 ? 10.555 -2.583 -7.340 1.00 82.25 573 ARG A C 1
ATOM 4671 O O . ARG A 1 573 ? 11.054 -2.496 -8.451 1.00 82.25 573 ARG A O 1
ATOM 4678 N N . HIS A 1 574 ? 9.373 -3.161 -7.130 1.00 84.44 574 HIS A N 1
ATOM 4679 C CA . HIS A 1 574 ? 8.622 -3.823 -8.201 1.00 84.44 574 HIS A CA 1
ATOM 4680 C C . HIS A 1 574 ? 7.799 -2.875 -9.063 1.00 84.44 574 HIS A C 1
ATOM 4682 O O . HIS A 1 574 ? 7.583 -3.134 -10.248 1.00 84.44 574 HIS A O 1
ATOM 4688 N N . THR A 1 575 ? 7.294 -1.800 -8.460 1.00 86.94 575 THR A N 1
ATOM 4689 C CA . THR A 1 575 ? 6.495 -0.791 -9.154 1.00 86.94 575 THR A CA 1
ATOM 4690 C C . THR A 1 575 ? 7.157 0.556 -8.953 1.00 86.94 575 THR A C 1
ATOM 4692 O O . THR A 1 575 ? 7.090 1.130 -7.866 1.00 86.94 575 THR A O 1
ATOM 4695 N N . ALA A 1 576 ? 7.800 1.068 -10.002 1.00 83.88 576 ALA A N 1
ATOM 4696 C CA . ALA A 1 576 ? 8.495 2.346 -9.932 1.00 83.88 576 ALA A CA 1
ATOM 4697 C C . ALA A 1 576 ? 7.560 3.444 -9.405 1.00 83.88 576 ALA A C 1
ATOM 4699 O O . ALA A 1 576 ? 6.434 3.590 -9.879 1.00 83.88 576 ALA A O 1
ATOM 4700 N N . ARG A 1 577 ? 8.040 4.225 -8.430 1.00 81.75 577 ARG A N 1
ATOM 4701 C CA . ARG A 1 577 ? 7.272 5.303 -7.776 1.00 81.75 577 ARG A CA 1
ATOM 4702 C C . ARG A 1 577 ? 5.934 4.865 -7.182 1.00 81.75 577 ARG A C 1
ATOM 4704 O O . ARG A 1 577 ? 4.991 5.654 -7.159 1.00 81.75 577 ARG A O 1
ATOM 4711 N N . SER A 1 578 ? 5.847 3.626 -6.704 1.00 87.19 578 SER A N 1
ATOM 4712 C CA . SER A 1 578 ? 4.698 3.203 -5.911 1.00 87.19 578 SER A CA 1
ATOM 4713 C C . SER A 1 578 ? 4.436 4.200 -4.776 1.00 87.19 578 SER A C 1
ATOM 4715 O O . SER A 1 578 ? 5.357 4.559 -4.042 1.00 87.19 578 SER A O 1
ATOM 4717 N N . LEU A 1 579 ? 3.183 4.645 -4.653 1.00 85.38 579 LEU A N 1
ATOM 4718 C CA . LEU A 1 579 ? 2.711 5.473 -3.539 1.00 85.38 579 LEU A CA 1
ATOM 4719 C C . LEU A 1 579 ? 2.404 4.648 -2.287 1.00 85.38 579 LEU A C 1
ATOM 4721 O O . LEU A 1 579 ? 2.124 5.216 -1.234 1.00 85.38 579 LEU A O 1
ATOM 4725 N N . MET A 1 580 ? 2.432 3.318 -2.399 1.00 88.56 580 MET A N 1
ATOM 4726 C CA . MET A 1 580 ? 2.217 2.437 -1.263 1.00 88.56 580 MET A CA 1
ATOM 4727 C C . MET A 1 580 ? 3.302 2.699 -0.205 1.00 88.56 580 MET A C 1
ATOM 4729 O O . MET A 1 580 ? 4.492 2.617 -0.529 1.00 88.56 580 MET A O 1
ATOM 4733 N N . PRO A 1 581 ? 2.924 3.024 1.043 1.00 86.94 581 PRO A N 1
ATOM 4734 C CA . PRO A 1 581 ? 3.894 3.234 2.103 1.00 86.94 581 PRO A CA 1
ATOM 4735 C C . PRO A 1 581 ? 4.540 1.913 2.521 1.00 86.94 581 PRO A C 1
ATOM 4737 O O . PRO A 1 581 ? 3.962 0.836 2.371 1.00 86.94 581 PRO A O 1
ATOM 4740 N N . VAL A 1 582 ? 5.739 2.003 3.096 1.00 86.50 582 VAL A N 1
ATOM 4741 C CA . VAL A 1 582 ? 6.365 0.851 3.752 1.00 86.50 582 VAL A CA 1
ATOM 4742 C C . VAL A 1 582 ? 5.636 0.614 5.067 1.00 86.50 582 VAL A C 1
ATOM 4744 O O . VAL A 1 582 ? 5.731 1.418 5.997 1.00 86.50 582 VAL A O 1
ATOM 4747 N N . MET A 1 583 ? 4.890 -0.485 5.136 1.00 85.81 583 MET A N 1
ATOM 4748 C CA . MET A 1 583 ? 4.131 -0.828 6.332 1.00 85.81 583 MET A CA 1
ATOM 4749 C C . MET A 1 583 ? 5.095 -1.286 7.435 1.00 85.81 583 MET A C 1
ATOM 4751 O O . MET A 1 583 ? 5.903 -2.185 7.192 1.00 85.81 583 MET A O 1
ATOM 4755 N N . PRO A 1 584 ? 5.036 -0.714 8.653 1.00 84.88 584 PRO A N 1
ATOM 4756 C CA . PRO A 1 584 ? 5.930 -1.079 9.748 1.00 84.88 584 PRO A CA 1
ATOM 4757 C C . PRO A 1 584 ? 5.443 -2.369 10.427 1.00 84.88 584 PRO A C 1
ATOM 4759 O O . PRO A 1 584 ? 5.127 -2.394 11.613 1.00 84.88 584 PRO A O 1
ATOM 4762 N N . PHE A 1 585 ? 5.311 -3.446 9.661 1.00 89.19 585 PHE A N 1
ATOM 4763 C CA . PHE A 1 585 ? 4.850 -4.740 10.149 1.00 89.19 585 PHE A CA 1
ATOM 4764 C C . PHE A 1 585 ? 6.014 -5.706 10.348 1.00 89.19 585 PHE A C 1
ATOM 4766 O O . PHE A 1 585 ? 7.072 -5.587 9.733 1.00 89.19 585 PHE A O 1
ATOM 4773 N N . ASP A 1 586 ? 5.811 -6.671 11.240 1.00 88.81 586 ASP A N 1
ATOM 4774 C CA . ASP A 1 586 ? 6.664 -7.850 11.293 1.00 88.81 586 ASP A CA 1
ATOM 4775 C C . ASP A 1 586 ? 6.345 -8.791 10.121 1.00 88.81 586 ASP A C 1
ATOM 4777 O O . ASP A 1 586 ? 5.197 -8.859 9.677 1.00 88.81 586 ASP A O 1
ATOM 4781 N N . ASP A 1 587 ? 7.339 -9.555 9.666 1.00 87.06 587 ASP A N 1
ATOM 4782 C CA . ASP A 1 587 ? 7.199 -10.488 8.540 1.00 87.06 587 ASP A CA 1
ATOM 4783 C C . ASP A 1 587 ? 6.035 -11.469 8.722 1.00 87.06 587 ASP A C 1
ATOM 4785 O O . ASP A 1 587 ? 5.314 -11.759 7.773 1.00 87.06 587 ASP A O 1
ATOM 4789 N N . SER A 1 588 ? 5.784 -11.906 9.959 1.00 88.94 588 SER A N 1
ATOM 4790 C CA . SER A 1 588 ? 4.666 -12.799 10.283 1.00 88.94 588 SER A CA 1
ATOM 4791 C C . SER A 1 588 ? 3.296 -12.227 9.885 1.00 88.94 588 SER A C 1
ATOM 4793 O O . SER A 1 588 ? 2.409 -12.970 9.470 1.00 88.94 588 SER A O 1
ATOM 4795 N N . LYS A 1 589 ? 3.122 -10.901 9.923 1.00 92.50 589 LYS A N 1
ATOM 4796 C CA . LYS A 1 589 ? 1.902 -10.236 9.442 1.00 92.50 589 LYS A CA 1
ATOM 4797 C C . LYS A 1 589 ? 1.864 -10.156 7.910 1.00 92.50 589 LYS A C 1
ATOM 4799 O O . LYS A 1 589 ? 0.791 -10.297 7.331 1.00 92.50 589 LYS A O 1
ATOM 4804 N N . PHE A 1 590 ? 3.010 -9.990 7.242 1.00 92.94 590 PHE A N 1
ATOM 4805 C CA . PHE A 1 590 ? 3.084 -10.071 5.776 1.00 92.94 590 PHE A CA 1
ATOM 4806 C C . PHE A 1 590 ? 2.760 -11.472 5.256 1.00 92.94 590 PHE A C 1
ATOM 4808 O O . PHE A 1 590 ? 2.041 -11.590 4.266 1.00 92.94 590 PHE A O 1
ATOM 4815 N N . TYR A 1 591 ? 3.212 -12.526 5.938 1.00 91.62 591 TYR A N 1
ATOM 4816 C CA . TYR A 1 591 ? 2.841 -13.905 5.610 1.00 91.62 591 TYR A CA 1
ATOM 4817 C C . TYR A 1 591 ? 1.324 -14.123 5.732 1.00 91.62 591 TYR A C 1
ATOM 4819 O O . TYR A 1 591 ? 0.714 -14.678 4.823 1.00 91.62 591 TYR A O 1
ATOM 4827 N N . ALA A 1 592 ? 0.697 -13.606 6.795 1.00 93.56 592 ALA A N 1
ATOM 4828 C CA . ALA A 1 592 ? -0.754 -13.686 6.984 1.00 93.56 592 ALA A CA 1
ATOM 4829 C C . ALA A 1 592 ? -1.539 -12.942 5.880 1.00 93.56 592 ALA A C 1
ATOM 4831 O O . ALA A 1 592 ? -2.479 -13.479 5.292 1.00 93.56 592 ALA A O 1
ATOM 4832 N N . LEU A 1 593 ? -1.099 -11.732 5.510 1.00 96.12 593 LEU A N 1
ATOM 4833 C CA . LEU A 1 593 ? -1.675 -10.981 4.386 1.00 96.12 593 LEU A CA 1
ATOM 4834 C C . LEU A 1 593 ? -1.474 -11.691 3.038 1.00 96.12 593 LEU A C 1
ATOM 4836 O O . LEU A 1 593 ? -2.364 -11.653 2.193 1.00 96.12 593 LEU A O 1
ATOM 4840 N N . THR A 1 594 ? -0.332 -12.350 2.841 1.00 94.75 594 THR A N 1
ATOM 4841 C CA . THR A 1 594 ? -0.041 -13.137 1.632 1.00 94.75 594 THR A CA 1
ATOM 4842 C C . THR A 1 594 ? -1.000 -14.323 1.522 1.00 94.75 594 THR A C 1
ATOM 4844 O O . THR A 1 594 ? -1.677 -14.465 0.507 1.00 94.75 594 THR A O 1
ATOM 4847 N N . TYR A 1 595 ? -1.175 -15.081 2.610 1.00 93.81 595 TYR A N 1
ATOM 4848 C CA . TYR A 1 595 ? -2.158 -16.165 2.691 1.00 93.81 595 TYR A CA 1
ATOM 4849 C C . TYR A 1 595 ? -3.590 -15.686 2.397 1.00 93.81 595 TYR A C 1
ATOM 4851 O O . TYR A 1 595 ? -4.325 -16.324 1.644 1.00 93.81 595 TYR A O 1
ATOM 4859 N N . MET A 1 596 ? -3.985 -14.526 2.932 1.00 96.88 596 MET A N 1
ATOM 4860 C CA . MET A 1 596 ? -5.285 -13.923 2.621 1.00 96.88 596 MET A CA 1
ATOM 4861 C C . MET A 1 596 ? -5.446 -13.630 1.127 1.00 96.88 596 MET A C 1
ATOM 4863 O O . MET A 1 596 ? -6.503 -13.913 0.562 1.00 96.88 596 MET A O 1
ATOM 4867 N N . LEU A 1 597 ? -4.429 -13.046 0.486 1.00 96.94 597 LEU A N 1
ATOM 4868 C CA . LEU A 1 597 ? -4.484 -12.731 -0.941 1.00 96.94 597 LEU A CA 1
ATOM 4869 C C . LEU A 1 597 ? -4.590 -13.989 -1.804 1.00 96.94 597 LEU A C 1
ATOM 4871 O O . LEU A 1 597 ? -5.289 -13.946 -2.812 1.00 96.94 597 LEU A O 1
ATOM 4875 N N . ASP A 1 598 ? -3.974 -15.098 -1.405 1.00 94.25 598 ASP A N 1
ATOM 4876 C CA . ASP A 1 598 ? -4.096 -16.384 -2.098 1.00 94.25 598 ASP A CA 1
ATOM 4877 C C . ASP A 1 598 ? -5.511 -16.957 -2.006 1.00 94.25 598 ASP A C 1
ATOM 4879 O O . ASP A 1 598 ? -6.134 -17.281 -3.025 1.00 94.25 598 ASP A O 1
ATOM 4883 N N . GLU A 1 599 ? -6.047 -17.033 -0.786 1.00 95.62 599 GLU A N 1
ATOM 4884 C CA . GLU A 1 599 ? -7.378 -17.579 -0.529 1.00 95.62 599 GLU A CA 1
ATOM 4885 C C . GLU A 1 599 ? -8.475 -16.743 -1.196 1.00 95.62 599 GLU A C 1
ATOM 4887 O O . GLU A 1 599 ? -9.378 -17.287 -1.841 1.00 95.62 599 GLU A O 1
ATOM 4892 N N . LEU A 1 600 ? -8.393 -15.413 -1.091 1.00 96.50 600 LEU A N 1
ATOM 4893 C CA . LEU A 1 600 ? -9.369 -14.525 -1.719 1.00 96.50 600 LEU A CA 1
ATOM 4894 C C . LEU A 1 600 ? -9.212 -14.481 -3.239 1.00 96.50 600 LEU A C 1
ATOM 4896 O O . LEU A 1 600 ? -10.223 -14.468 -3.941 1.00 96.50 600 LEU A O 1
ATOM 4900 N N . ALA A 1 601 ? -7.989 -14.533 -3.776 1.00 95.38 601 ALA A N 1
ATOM 4901 C CA . ALA A 1 601 ? -7.794 -14.580 -5.223 1.00 95.38 601 ALA A CA 1
ATOM 4902 C C . ALA A 1 601 ? -8.382 -15.839 -5.850 1.00 95.38 601 ALA A C 1
ATOM 4904 O O . ALA A 1 601 ? -9.008 -15.759 -6.912 1.00 95.38 601 ALA A O 1
ATOM 4905 N N . LYS A 1 602 ? -8.258 -16.981 -5.167 1.00 93.75 602 LYS A N 1
ATOM 4906 C CA . LYS A 1 602 ? -8.928 -18.216 -5.569 1.00 93.75 602 LYS A CA 1
ATOM 4907 C C . LYS A 1 602 ? -10.445 -18.032 -5.626 1.00 93.75 602 LYS A C 1
ATOM 4909 O O . LYS A 1 602 ? -11.029 -18.263 -6.680 1.00 93.75 602 LYS A O 1
ATOM 4914 N N . ARG A 1 603 ? -11.064 -17.560 -4.538 1.00 94.94 603 ARG A N 1
ATOM 4915 C CA . ARG A 1 603 ? -12.524 -17.345 -4.468 1.00 94.94 603 ARG A CA 1
ATOM 4916 C C . ARG A 1 603 ? -13.017 -16.390 -5.555 1.00 94.94 603 ARG A C 1
ATOM 4918 O O . ARG A 1 603 ? -13.963 -16.710 -6.264 1.00 94.94 603 ARG A O 1
ATOM 4925 N N . ASN A 1 604 ? -12.332 -15.260 -5.730 1.00 95.50 604 ASN A N 1
ATOM 4926 C CA . ASN A 1 604 ? -12.701 -14.233 -6.705 1.00 95.50 604 ASN A CA 1
ATOM 4927 C C . ASN A 1 604 ? -12.566 -14.722 -8.155 1.00 95.50 604 ASN A C 1
ATOM 4929 O O . ASN A 1 604 ? -13.380 -14.365 -9.004 1.00 95.50 604 ASN A O 1
ATOM 4933 N N . ARG A 1 605 ? -11.538 -15.519 -8.477 1.00 93.38 605 ARG A N 1
ATOM 4934 C CA . ARG A 1 605 ? -11.426 -16.136 -9.807 1.00 93.38 605 ARG A CA 1
ATOM 4935 C C . ARG A 1 605 ? -12.541 -17.149 -10.019 1.00 93.38 605 ARG A C 1
ATOM 4937 O O . ARG A 1 605 ? -13.168 -17.116 -11.072 1.00 93.38 605 ARG A O 1
ATOM 4944 N N . ASP A 1 606 ? -12.746 -18.050 -9.065 1.00 93.00 606 ASP A N 1
ATOM 4945 C CA . ASP A 1 606 ? -13.689 -19.158 -9.216 1.00 93.00 606 ASP A CA 1
ATOM 4946 C C . ASP A 1 606 ? -15.126 -18.622 -9.392 1.00 93.00 606 ASP A C 1
ATOM 4948 O O . ASP A 1 606 ? -15.861 -19.113 -10.244 1.00 93.00 606 ASP A O 1
ATOM 4952 N N . GLU A 1 607 ? -15.476 -17.527 -8.709 1.00 92.75 607 GLU A N 1
ATOM 4953 C CA . GLU A 1 607 ? -16.732 -16.790 -8.910 1.00 92.75 607 GLU A CA 1
ATOM 4954 C C . GLU A 1 607 ? -16.878 -16.228 -10.338 1.00 92.75 607 GLU A C 1
ATOM 4956 O O . GLU A 1 607 ? -17.916 -16.388 -10.981 1.00 92.75 607 GLU A O 1
ATOM 4961 N N . VAL A 1 608 ? -15.838 -15.581 -10.875 1.00 93.44 608 VAL A N 1
ATOM 4962 C CA . VAL A 1 608 ? -15.857 -15.057 -12.255 1.00 93.44 608 VAL A CA 1
ATOM 4963 C C . VAL A 1 608 ? -15.934 -16.197 -13.278 1.00 93.44 608 VAL A C 1
ATOM 4965 O O . VAL A 1 608 ? -16.633 -16.081 -14.287 1.00 93.44 608 VAL A O 1
ATOM 4968 N N . ARG A 1 609 ? -15.254 -17.316 -13.008 1.00 92.81 609 ARG A N 1
ATOM 4969 C CA . ARG A 1 609 ? -15.284 -18.515 -13.852 1.00 92.81 609 ARG A CA 1
ATOM 4970 C C . ARG A 1 609 ? -16.667 -19.144 -13.887 1.00 92.81 609 ARG A C 1
ATOM 4972 O O . ARG A 1 609 ? -17.145 -19.435 -14.976 1.00 92.81 609 ARG A O 1
ATOM 4979 N N . GLU A 1 610 ? -17.346 -19.244 -12.748 1.00 93.62 610 GLU A N 1
ATOM 4980 C CA . GLU A 1 610 ? -18.728 -19.727 -12.688 1.00 93.62 610 GLU A CA 1
ATOM 4981 C C . GLU A 1 610 ? -19.663 -18.889 -13.579 1.00 93.62 610 GLU A C 1
ATOM 4983 O O . GLU A 1 610 ? -20.516 -19.438 -14.282 1.00 93.62 610 GLU A O 1
ATOM 4988 N N . ILE A 1 611 ? -19.466 -17.566 -13.632 1.00 93.12 611 ILE A N 1
ATOM 4989 C CA . ILE A 1 611 ? -20.228 -16.688 -14.532 1.00 93.12 611 ILE A CA 1
ATOM 4990 C C . ILE A 1 611 ? -19.966 -17.038 -16.001 1.00 93.12 611 ILE A C 1
ATOM 4992 O O . ILE A 1 611 ? -20.916 -17.159 -16.779 1.00 93.12 611 ILE A O 1
ATOM 4996 N N . TRP A 1 612 ? -18.703 -17.204 -16.395 1.00 93.56 612 TRP A N 1
ATOM 4997 C CA . TRP A 1 612 ? -18.344 -17.531 -17.780 1.00 93.56 612 TRP A CA 1
ATOM 4998 C C . TRP A 1 612 ? -18.753 -18.947 -18.183 1.00 93.56 612 TRP A C 1
ATOM 5000 O O . TRP A 1 612 ? -19.161 -19.147 -19.325 1.00 93.56 612 TRP A O 1
ATOM 5010 N N . ASP A 1 613 ? -18.722 -19.907 -17.263 1.00 93.06 613 ASP A N 1
ATOM 5011 C CA . ASP A 1 613 ? -19.161 -21.280 -17.515 1.00 93.06 613 ASP A CA 1
ATOM 5012 C C . ASP A 1 613 ? -20.675 -21.347 -17.775 1.00 93.06 613 ASP A C 1
ATOM 5014 O O . ASP A 1 613 ? -21.129 -22.112 -18.629 1.00 93.06 613 ASP A O 1
ATOM 5018 N N . ASN A 1 614 ? -21.464 -20.508 -17.092 1.00 94.12 614 ASN A N 1
ATOM 5019 C CA . ASN A 1 614 ? -22.919 -20.460 -17.259 1.00 94.12 614 ASN A CA 1
ATOM 5020 C C . ASN A 1 614 ? -23.384 -19.562 -18.421 1.00 94.12 614 ASN A C 1
ATOM 5022 O O . ASN A 1 614 ? -24.363 -19.891 -19.093 1.00 94.12 614 ASN A O 1
ATOM 5026 N N . ARG A 1 615 ? -22.725 -18.419 -18.661 1.00 92.44 615 ARG A N 1
ATOM 5027 C CA . ARG A 1 615 ? -23.175 -17.399 -19.637 1.00 92.44 615 ARG A CA 1
ATOM 5028 C C . ARG A 1 615 ? -22.268 -17.229 -20.858 1.00 92.44 615 ARG A C 1
ATOM 5030 O O . ARG A 1 615 ? -22.619 -16.488 -21.776 1.00 92.44 615 ARG A O 1
ATOM 5037 N N . GLY A 1 616 ? -21.144 -17.935 -20.905 1.00 93.81 616 GLY A N 1
ATOM 5038 C CA . GLY A 1 616 ? -20.099 -17.748 -21.905 1.00 93.81 616 GLY A CA 1
ATOM 5039 C C . GLY A 1 616 ? -19.174 -16.575 -21.575 1.00 93.81 616 GLY A C 1
ATOM 5040 O O . GLY A 1 616 ? -19.519 -15.655 -20.831 1.00 93.81 616 GLY A O 1
ATOM 5041 N N . PHE A 1 617 ? -17.972 -16.603 -22.151 1.00 95.62 617 PHE A N 1
ATOM 5042 C CA . PHE A 1 617 ? -17.009 -15.516 -22.007 1.00 95.62 617 PHE A CA 1
ATOM 5043 C C . PHE A 1 617 ? -17.499 -14.249 -22.725 1.00 95.62 617 PHE A C 1
ATOM 5045 O O . PHE A 1 617 ? -17.822 -14.284 -23.913 1.00 95.62 617 PHE A O 1
ATOM 5052 N N . ASN A 1 618 ? -17.516 -13.121 -22.011 1.00 94.44 618 ASN A N 1
ATOM 5053 C CA . ASN A 1 618 ? -17.838 -11.806 -22.562 1.00 94.44 618 ASN A CA 1
ATOM 5054 C C . ASN A 1 618 ? -16.624 -10.864 -22.405 1.00 94.44 618 ASN A C 1
ATOM 5056 O O . ASN A 1 618 ? -16.310 -10.479 -21.274 1.00 94.44 618 ASN A O 1
ATOM 5060 N N . PRO A 1 619 ? -15.967 -10.458 -23.513 1.00 94.94 619 PRO A N 1
ATOM 5061 C CA . PRO A 1 619 ? -14.828 -9.539 -23.499 1.00 94.94 619 PRO A CA 1
ATOM 5062 C C . PRO A 1 619 ? -15.072 -8.209 -22.779 1.00 94.94 619 PRO A C 1
ATOM 5064 O O . PRO A 1 619 ? -14.195 -7.729 -22.065 1.00 94.94 619 PRO A O 1
ATOM 5067 N N . GLU A 1 620 ? -16.257 -7.617 -22.936 1.00 92.88 620 GLU A N 1
ATOM 5068 C CA . GLU A 1 620 ? -16.594 -6.331 -22.319 1.00 92.88 620 GLU A CA 1
ATOM 5069 C C . GLU A 1 620 ? -16.705 -6.467 -20.796 1.00 92.88 620 GLU A C 1
ATOM 5071 O O . GLU A 1 620 ? -16.131 -5.667 -20.058 1.00 92.88 620 GLU A O 1
ATOM 5076 N N . LEU A 1 621 ? -17.349 -7.536 -20.316 1.00 91.94 621 LEU A N 1
ATOM 5077 C CA . LEU A 1 621 ? -17.431 -7.835 -18.884 1.00 91.94 621 LEU A CA 1
ATOM 5078 C C . LEU A 1 621 ? -16.048 -8.147 -18.291 1.00 91.94 621 LEU A C 1
ATOM 5080 O O . LEU A 1 621 ? -15.730 -7.701 -17.186 1.00 91.94 621 LEU A O 1
ATOM 5084 N N . ALA A 1 622 ? -15.207 -8.886 -19.021 1.00 95.12 622 ALA A N 1
ATOM 5085 C CA . ALA A 1 622 ? -13.833 -9.160 -18.605 1.00 95.12 622 ALA A CA 1
ATOM 5086 C C . ALA A 1 622 ? -13.010 -7.863 -18.508 1.00 95.12 622 ALA A C 1
ATOM 5088 O O . ALA A 1 622 ? -12.300 -7.654 -17.522 1.00 95.12 622 ALA A O 1
ATOM 5089 N N . TYR A 1 623 ? -13.161 -6.951 -19.475 1.00 95.31 623 TYR A N 1
ATOM 5090 C CA . TYR A 1 623 ? -12.537 -5.628 -19.439 1.00 95.31 623 TYR A CA 1
ATOM 5091 C C . TYR A 1 623 ? -13.016 -4.797 -18.238 1.00 95.31 623 TYR A C 1
ATOM 5093 O O . TYR A 1 623 ? -12.197 -4.224 -17.513 1.00 95.31 623 TYR A O 1
ATOM 5101 N N . GLN A 1 624 ? -14.329 -4.754 -17.993 1.00 92.06 624 GLN A N 1
ATOM 5102 C CA . GLN A 1 624 ? -14.911 -4.053 -16.846 1.00 92.06 624 GLN A CA 1
ATOM 5103 C C . GLN A 1 624 ? -14.385 -4.603 -15.516 1.00 92.06 624 GLN A C 1
ATOM 5105 O O . GLN A 1 624 ? -14.048 -3.822 -14.630 1.00 92.06 624 GLN A O 1
ATOM 5110 N N . THR A 1 625 ? -14.237 -5.924 -15.407 1.00 92.19 625 THR A N 1
ATOM 5111 C CA . THR A 1 625 ? -13.796 -6.605 -14.180 1.00 92.19 625 THR A CA 1
ATOM 5112 C C . THR A 1 625 ? -12.300 -6.433 -13.907 1.00 92.19 625 THR A C 1
ATOM 5114 O O . THR A 1 625 ? -11.906 -6.200 -12.764 1.00 92.19 625 THR A O 1
ATOM 5117 N N . HIS A 1 626 ? -11.454 -6.541 -14.937 1.00 94.25 626 HIS A N 1
ATOM 5118 C CA . HIS A 1 626 ? -9.999 -6.645 -14.762 1.00 94.25 626 HIS A CA 1
ATOM 5119 C C . HIS A 1 626 ? -9.216 -5.393 -15.187 1.00 94.25 626 HIS A C 1
ATOM 5121 O O . HIS A 1 626 ? -8.122 -5.153 -14.679 1.00 94.25 626 HIS A O 1
ATOM 5127 N N . CYS A 1 627 ? -9.734 -4.575 -16.108 1.00 94.38 627 CYS A N 1
ATOM 5128 C CA . CYS A 1 627 ? -8.949 -3.527 -16.777 1.00 94.38 627 CYS A CA 1
ATOM 5129 C C . CYS A 1 627 ? -9.445 -2.097 -16.500 1.00 94.38 627 CYS A C 1
ATOM 5131 O O . CYS A 1 627 ? -8.636 -1.163 -16.446 1.00 94.38 627 CYS A O 1
ATOM 5133 N N . SER A 1 628 ? -10.758 -1.915 -16.322 1.00 93.56 628 SER A N 1
ATOM 5134 C CA . SER A 1 628 ? -11.416 -0.599 -16.240 1.00 93.56 628 SER A CA 1
ATOM 5135 C C . SER A 1 628 ? -10.925 0.274 -15.079 1.00 93.56 628 SER A C 1
ATOM 5137 O O . SER A 1 628 ? -10.861 1.494 -15.220 1.00 93.56 628 SER A O 1
ATOM 5139 N N . GLN A 1 629 ? -10.495 -0.327 -13.963 1.00 92.56 629 GLN A N 1
ATOM 5140 C CA . GLN A 1 629 ? -9.989 0.415 -12.805 1.00 92.56 629 GLN A CA 1
ATOM 5141 C C . GLN A 1 629 ? -8.824 1.342 -13.188 1.00 92.56 629 GLN A C 1
ATOM 5143 O O . GLN A 1 629 ? -8.743 2.471 -12.704 1.00 92.56 629 GLN A O 1
ATOM 5148 N N . CYS A 1 630 ? -7.941 0.875 -14.074 1.00 93.38 630 CYS A N 1
ATOM 5149 C CA . CYS A 1 630 ? -6.784 1.626 -14.554 1.00 93.38 630 CYS A CA 1
ATOM 5150 C C . CYS A 1 630 ? -7.085 2.315 -15.892 1.00 93.38 630 CYS A C 1
ATOM 5152 O O . CYS A 1 630 ? -6.837 3.508 -16.056 1.00 93.38 630 CYS A O 1
ATOM 5154 N N . HIS A 1 631 ? -7.633 1.578 -16.861 1.00 93.19 631 HIS A N 1
ATOM 5155 C CA . HIS A 1 631 ? -7.817 2.078 -18.226 1.00 93.19 631 HIS A CA 1
ATOM 5156 C C . HIS A 1 631 ? -9.122 2.868 -18.443 1.00 93.19 631 HIS A C 1
ATOM 5158 O O . HIS A 1 631 ? -9.305 3.458 -19.510 1.00 93.19 631 HIS A O 1
ATOM 5164 N N . GLY A 1 632 ? -9.995 2.944 -17.435 1.00 91.75 632 GLY A N 1
ATOM 5165 C CA . GLY A 1 632 ? -11.314 3.580 -17.491 1.00 91.75 632 GLY A CA 1
ATOM 5166 C C . GLY A 1 632 ? -12.343 2.723 -18.231 1.00 91.75 632 GLY A C 1
ATOM 5167 O O . GLY A 1 632 ? -11.986 1.933 -19.104 1.00 91.75 632 GLY A O 1
ATOM 5168 N N . GLU A 1 633 ? -13.630 2.892 -17.933 1.00 89.38 633 GLU A N 1
ATOM 5169 C CA . GLU A 1 633 ? -14.720 2.159 -18.609 1.00 89.38 633 GLU A CA 1
ATOM 5170 C C . GLU A 1 633 ? -14.726 2.388 -20.128 1.00 89.38 633 GLU A C 1
ATOM 5172 O O . GLU A 1 633 ? -15.006 1.483 -20.905 1.00 89.38 633 GLU A O 1
ATOM 5177 N N . TYR A 1 634 ? -14.316 3.585 -20.555 1.00 89.19 634 TYR A N 1
ATOM 5178 C CA . TYR A 1 634 ? -14.301 3.999 -21.958 1.00 89.19 634 TYR A CA 1
ATOM 5179 C C . TYR A 1 634 ? -12.922 3.931 -22.622 1.00 89.19 634 TYR A C 1
ATOM 5181 O O . TYR A 1 634 ? -12.755 4.526 -23.687 1.00 89.19 634 TYR A O 1
ATOM 5189 N N . LEU A 1 635 ? -11.951 3.218 -22.033 1.00 90.25 635 LEU A N 1
ATOM 5190 C CA . LEU A 1 635 ? -10.620 2.960 -22.614 1.00 90.25 635 LEU A CA 1
ATOM 5191 C C . LEU A 1 635 ? -9.676 4.182 -22.678 1.00 90.25 635 LEU A C 1
ATOM 5193 O O . LEU A 1 635 ? -8.672 4.154 -23.390 1.00 90.25 635 LEU A O 1
ATOM 5197 N N . HIS A 1 636 ? -9.961 5.268 -21.955 1.00 88.44 636 HIS A N 1
ATOM 5198 C CA . HIS A 1 636 ? -9.191 6.518 -22.042 1.00 88.44 636 HIS A CA 1
ATOM 5199 C C . HIS A 1 636 ? -7.883 6.539 -21.234 1.00 88.44 636 HIS A C 1
ATOM 5201 O O . HIS A 1 636 ? -7.114 7.488 -21.364 1.00 88.44 636 HIS A O 1
ATOM 5207 N N . GLY A 1 637 ? -7.596 5.519 -20.421 1.00 89.69 637 GLY A N 1
ATOM 5208 C CA . GLY A 1 637 ? -6.430 5.527 -19.528 1.00 89.69 637 GLY A CA 1
ATOM 5209 C C . GLY A 1 637 ? -6.615 6.399 -18.280 1.00 89.69 637 GLY A C 1
ATOM 5210 O O . GLY A 1 637 ? -5.632 6.775 -17.652 1.00 89.69 637 GLY A O 1
ATOM 5211 N N . ASN A 1 638 ? -7.860 6.741 -17.939 1.00 90.56 638 ASN A N 1
ATOM 5212 C CA . ASN A 1 638 ? -8.225 7.664 -16.863 1.00 90.56 638 ASN A CA 1
ATOM 5213 C C . ASN A 1 638 ? -9.138 7.008 -15.810 1.00 90.56 638 ASN A C 1
ATOM 5215 O O . ASN A 1 638 ? -10.016 7.670 -15.256 1.00 90.56 638 ASN A O 1
ATOM 5219 N N . GLY A 1 639 ? -8.973 5.703 -15.572 1.00 91.44 639 GLY A N 1
ATOM 5220 C CA . GLY A 1 639 ? -9.722 5.012 -14.524 1.00 91.44 639 GLY A CA 1
ATOM 5221 C C . GLY A 1 639 ? -9.464 5.619 -13.135 1.00 91.44 639 GLY A C 1
ATOM 5222 O O . GLY A 1 639 ? -8.506 6.378 -12.967 1.00 91.44 639 GLY A O 1
ATOM 5223 N N . PRO A 1 640 ? -10.285 5.295 -12.122 1.00 89.44 640 PRO A N 1
ATOM 5224 C CA . PRO A 1 640 ? -10.242 5.945 -10.807 1.00 89.44 640 PRO A CA 1
ATOM 5225 C C . PRO A 1 640 ? -8.862 5.930 -10.126 1.00 89.44 640 PRO A C 1
ATOM 5227 O O . PRO A 1 640 ? -8.541 6.859 -9.390 1.00 89.44 640 PRO A O 1
ATOM 5230 N N . VAL A 1 641 ? -8.012 4.930 -10.403 1.00 91.25 641 VAL A N 1
ATOM 5231 C CA . VAL A 1 641 ? -6.654 4.857 -9.822 1.00 91.25 641 VAL A CA 1
ATOM 5232 C C . VAL A 1 641 ? -5.560 5.468 -10.703 1.00 91.25 641 VAL A C 1
ATOM 5234 O O . VAL A 1 641 ? -4.414 5.564 -10.272 1.00 91.25 641 VAL A O 1
ATOM 5237 N N . ALA A 1 642 ? -5.872 5.867 -11.940 1.00 89.00 642 ALA A N 1
ATOM 5238 C CA . ALA A 1 642 ? -4.883 6.243 -12.953 1.00 89.00 642 ALA A CA 1
ATOM 5239 C C . ALA A 1 642 ? -3.999 7.435 -12.542 1.00 89.00 642 ALA A C 1
ATOM 5241 O O . ALA A 1 642 ? -2.821 7.466 -12.896 1.00 89.00 642 ALA A O 1
ATOM 5242 N N . GLU A 1 643 ? -4.535 8.394 -11.777 1.00 82.81 643 GLU A N 1
ATOM 5243 C CA . GLU A 1 643 ? -3.778 9.556 -11.282 1.00 82.81 643 GLU A CA 1
ATOM 5244 C C . GLU A 1 643 ? -2.684 9.164 -10.269 1.00 82.81 643 GLU A C 1
ATOM 5246 O O . GLU A 1 643 ? -1.656 9.841 -10.168 1.00 82.81 643 GLU A O 1
ATOM 5251 N N . TRP A 1 644 ? -2.887 8.063 -9.542 1.00 84.69 644 TRP A N 1
ATOM 5252 C CA . TRP A 1 644 ? -2.084 7.660 -8.383 1.00 84.69 644 TRP A CA 1
ATOM 5253 C C . TRP A 1 644 ? -1.023 6.612 -8.706 1.00 84.69 644 TRP A C 1
ATOM 5255 O O . TRP A 1 644 ? -0.177 6.299 -7.870 1.00 84.69 644 TRP A O 1
ATOM 5265 N N . ILE A 1 645 ? -1.048 6.063 -9.918 1.00 87.44 645 ILE A N 1
ATOM 5266 C CA . ILE A 1 645 ? -0.129 5.008 -10.327 1.00 87.44 645 ILE A CA 1
ATOM 5267 C C . ILE A 1 645 ? 0.858 5.497 -11.382 1.00 87.44 645 ILE A C 1
ATOM 5269 O O . ILE A 1 645 ? 0.563 6.349 -12.223 1.00 87.44 645 ILE A O 1
ATOM 5273 N N . TYR A 1 646 ? 2.065 4.940 -11.338 1.00 85.88 646 TYR A N 1
ATOM 5274 C CA . TYR A 1 646 ? 3.124 5.268 -12.277 1.00 85.88 646 TYR A CA 1
ATOM 5275 C C . TYR A 1 646 ? 3.650 4.008 -12.981 1.00 85.88 646 TYR A C 1
ATOM 5277 O O . TYR A 1 646 ? 3.932 3.010 -12.320 1.00 85.88 646 TYR A O 1
ATOM 5285 N N . PRO A 1 647 ? 3.846 4.047 -14.312 1.00 85.94 647 PRO A N 1
ATOM 5286 C CA . PRO A 1 647 ? 3.392 5.092 -15.230 1.00 85.94 647 PRO A CA 1
ATOM 5287 C C . PRO A 1 647 ? 1.860 5.122 -15.348 1.00 85.94 647 PRO A C 1
ATOM 5289 O O . PRO A 1 647 ? 1.196 4.115 -15.116 1.00 85.94 647 PRO A O 1
ATOM 5292 N N . ILE A 1 648 ? 1.321 6.268 -15.773 1.00 85.94 648 ILE A N 1
ATOM 5293 C CA . ILE A 1 648 ? -0.115 6.423 -16.045 1.00 85.94 648 ILE A CA 1
ATOM 5294 C C . ILE A 1 648 ? -0.530 5.434 -17.158 1.00 85.94 648 ILE A C 1
ATOM 5296 O O . ILE A 1 648 ? 0.216 5.296 -18.147 1.00 85.94 648 ILE A O 1
ATOM 5300 N N . PRO A 1 649 ? -1.680 4.741 -17.019 1.00 89.88 649 PRO A N 1
ATOM 5301 C CA . PRO A 1 649 ? -2.227 3.854 -18.041 1.00 89.88 649 PRO A CA 1
ATOM 5302 C C . PRO A 1 649 ? -2.365 4.544 -19.399 1.00 89.88 649 PRO A C 1
ATOM 5304 O O . PRO A 1 649 ? -2.627 5.739 -19.498 1.00 89.88 649 PRO A O 1
ATOM 5307 N N . LYS A 1 650 ? -2.169 3.789 -20.480 1.00 87.06 650 LYS A N 1
ATOM 5308 C CA . LYS A 1 650 ? -2.266 4.339 -21.838 1.00 87.06 650 LYS A CA 1
ATOM 5309 C C . LYS A 1 650 ? -3.721 4.470 -22.278 1.00 87.06 650 LYS A C 1
ATOM 5311 O O . LYS A 1 650 ? -4.541 3.609 -21.960 1.00 87.06 650 LYS A O 1
ATOM 5316 N N . ASN A 1 651 ? -4.003 5.527 -23.042 1.00 86.75 651 ASN A N 1
ATOM 5317 C CA . ASN A 1 651 ? -5.283 5.731 -23.711 1.00 86.75 651 ASN A CA 1
ATOM 5318 C C . ASN A 1 651 ? -5.418 4.736 -24.871 1.00 86.75 651 ASN A C 1
ATOM 5320 O O . ASN A 1 651 ? -4.808 4.910 -25.927 1.00 86.75 651 ASN A O 1
ATOM 5324 N N . LEU A 1 652 ? -6.218 3.693 -24.661 1.00 88.06 652 LEU A N 1
ATOM 5325 C CA . LEU A 1 652 ? -6.454 2.631 -25.633 1.00 88.06 652 LEU A CA 1
ATOM 5326 C C . LEU A 1 652 ? -7.472 3.047 -26.711 1.00 88.06 652 LEU A C 1
ATOM 5328 O O . LEU A 1 652 ? -7.605 2.348 -27.706 1.00 88.06 652 LEU A O 1
ATOM 5332 N N . ARG A 1 653 ? -8.150 4.202 -26.596 1.00 84.50 653 ARG A N 1
ATOM 5333 C CA . ARG A 1 653 ? -8.904 4.782 -27.728 1.00 84.50 653 ARG A CA 1
ATOM 5334 C C . ARG A 1 653 ? -8.022 5.509 -28.735 1.00 84.50 653 ARG A C 1
ATOM 5336 O O . ARG A 1 653 ? -8.481 5.792 -29.842 1.00 84.50 653 ARG A O 1
ATOM 5343 N N . ASN A 1 654 ? -6.794 5.872 -28.361 1.00 83.38 654 ASN A N 1
ATOM 5344 C CA . ASN A 1 654 ? -5.893 6.560 -29.275 1.00 83.38 654 ASN A CA 1
ATOM 5345 C C . ASN A 1 654 ? -5.448 5.581 -30.371 1.00 83.38 654 ASN A C 1
ATOM 5347 O O . ASN A 1 654 ? -4.620 4.697 -30.139 1.00 83.38 654 ASN A O 1
ATOM 5351 N N . ALA A 1 655 ? -6.009 5.761 -31.567 1.00 77.81 655 ALA A N 1
ATOM 5352 C CA . ALA A 1 655 ? -5.723 4.914 -32.711 1.00 77.81 655 ALA A CA 1
ATOM 5353 C C . ALA A 1 655 ? -4.232 4.933 -33.068 1.00 77.81 655 ALA A C 1
ATOM 5355 O O . ALA A 1 655 ? -3.687 3.869 -33.322 1.00 77.81 655 ALA A O 1
ATOM 5356 N N . ASP A 1 656 ? -3.554 6.083 -33.017 1.00 78.75 656 ASP A N 1
ATOM 5357 C CA . ASP A 1 656 ? -2.120 6.187 -33.327 1.00 78.75 656 ASP A CA 1
ATOM 5358 C C . ASP A 1 656 ? -1.262 5.401 -32.328 1.00 78.75 656 ASP A C 1
ATOM 5360 O O . ASP A 1 656 ? -0.251 4.808 -32.702 1.00 78.75 656 ASP A O 1
ATOM 5364 N N . PHE A 1 657 ? -1.680 5.355 -31.058 1.00 81.56 657 PHE A N 1
ATOM 5365 C CA . PHE A 1 657 ? -1.005 4.553 -30.041 1.00 81.56 657 PHE A CA 1
ATOM 5366 C C . PHE A 1 657 ? -1.218 3.053 -30.264 1.00 81.56 657 PHE A C 1
ATOM 5368 O O . PHE A 1 657 ? -0.236 2.316 -30.342 1.00 81.56 657 PHE A O 1
ATOM 5375 N N . LEU A 1 658 ? -2.469 2.584 -30.377 1.00 78.81 658 LEU A N 1
ATOM 5376 C CA . LEU A 1 658 ? -2.738 1.149 -30.551 1.00 78.81 658 LEU A CA 1
ATOM 5377 C C . LEU A 1 658 ? -2.223 0.618 -31.894 1.00 78.81 658 LEU A C 1
ATOM 5379 O O . LEU A 1 658 ? -1.727 -0.502 -31.946 1.00 78.81 658 LEU A O 1
ATOM 5383 N N . ARG A 1 659 ? -2.252 1.433 -32.954 1.00 75.81 659 ARG A N 1
ATOM 5384 C CA . ARG A 1 659 ? -1.690 1.097 -34.274 1.00 75.81 659 ARG A CA 1
ATOM 5385 C C . ARG A 1 659 ? -0.165 0.988 -34.281 1.00 75.81 659 ARG A C 1
ATOM 5387 O O . ARG A 1 659 ? 0.397 0.395 -35.190 1.00 75.81 659 ARG A O 1
ATOM 5394 N N . ASN A 1 660 ? 0.517 1.517 -33.267 1.00 77.94 660 ASN A N 1
ATOM 5395 C CA . ASN A 1 660 ? 1.960 1.336 -33.104 1.00 77.94 660 ASN A CA 1
ATOM 5396 C C . ASN A 1 660 ? 2.335 -0.085 -32.629 1.00 77.94 660 ASN A C 1
ATOM 5398 O O . ASN A 1 660 ? 3.520 -0.423 -32.554 1.00 77.94 660 ASN A O 1
ATOM 5402 N N . PHE A 1 661 ? 1.353 -0.909 -32.258 1.00 79.12 661 PHE A N 1
ATOM 5403 C CA . PHE A 1 661 ? 1.545 -2.288 -31.822 1.00 79.12 661 PHE A CA 1
ATOM 5404 C C . PHE A 1 661 ? 0.879 -3.254 -32.800 1.00 79.12 661 PHE A C 1
ATOM 5406 O O . PHE A 1 661 ? -0.193 -2.982 -33.334 1.00 79.12 661 PHE A O 1
ATOM 5413 N N . THR A 1 662 ? 1.512 -4.407 -33.001 1.00 79.56 662 THR A N 1
ATOM 5414 C CA . THR A 1 662 ? 0.869 -5.547 -33.659 1.00 79.56 662 THR A CA 1
ATOM 5415 C C . THR A 1 662 ? -0.133 -6.194 -32.705 1.00 79.56 662 THR A C 1
ATOM 5417 O O . THR A 1 662 ? -0.023 -6.056 -31.480 1.00 79.56 662 THR A O 1
ATOM 5420 N N . ARG A 1 663 ? -1.102 -6.933 -33.250 1.00 84.75 663 ARG A N 1
ATOM 5421 C CA . ARG A 1 663 ? -2.095 -7.669 -32.457 1.00 84.75 663 ARG A CA 1
ATOM 5422 C C . ARG A 1 663 ? -1.429 -8.622 -31.457 1.00 84.75 663 ARG A C 1
ATOM 5424 O O . ARG A 1 663 ? -1.820 -8.670 -30.293 1.00 84.75 663 ARG A O 1
ATOM 5431 N N . GLU A 1 664 ? -0.378 -9.308 -31.885 1.00 85.00 664 GLU A N 1
ATOM 5432 C CA . GLU A 1 664 ? 0.398 -10.273 -31.099 1.00 85.00 664 GLU A CA 1
ATOM 5433 C C . GLU A 1 664 ? 1.135 -9.587 -29.943 1.00 85.00 664 GLU A C 1
ATOM 5435 O O . GLU A 1 664 ? 1.158 -10.099 -28.826 1.00 85.00 664 GLU A O 1
ATOM 5440 N N . ASN A 1 665 ? 1.666 -8.382 -30.171 1.00 85.06 665 ASN A N 1
ATOM 5441 C CA . ASN A 1 665 ? 2.312 -7.590 -29.124 1.00 85.06 665 ASN A CA 1
ATOM 5442 C C . ASN A 1 665 ? 1.320 -7.106 -28.053 1.00 85.06 665 ASN A C 1
ATOM 5444 O O . ASN A 1 665 ? 1.679 -7.002 -26.875 1.00 85.06 665 ASN A O 1
ATOM 5448 N N . VAL A 1 666 ? 0.068 -6.822 -28.433 1.00 88.94 666 VAL A N 1
ATOM 5449 C CA . VAL A 1 666 ? -0.995 -6.500 -27.465 1.00 88.94 666 VAL A CA 1
ATOM 5450 C C . VAL A 1 666 ? -1.368 -7.736 -26.645 1.00 88.94 666 VAL A C 1
ATOM 5452 O O . VAL A 1 666 ? -1.453 -7.630 -25.423 1.00 88.94 666 VAL A O 1
ATOM 5455 N N . ILE A 1 667 ? -1.518 -8.906 -27.279 1.00 92.06 667 ILE A N 1
ATOM 5456 C CA . ILE A 1 667 ? -1.760 -10.180 -26.576 1.00 92.06 667 ILE A CA 1
ATOM 5457 C C . ILE A 1 667 ? -0.635 -10.452 -25.575 1.00 92.06 667 ILE A C 1
ATOM 5459 O O . ILE A 1 667 ? -0.909 -10.626 -24.390 1.00 92.06 667 ILE A O 1
ATOM 5463 N N . SER A 1 668 ? 0.623 -10.393 -26.021 1.00 90.75 668 SER A N 1
ATOM 5464 C CA . SER A 1 668 ? 1.800 -10.613 -25.171 1.00 90.75 668 SER A CA 1
ATOM 5465 C C . SER A 1 668 ? 1.827 -9.650 -23.971 1.00 90.75 668 SER A C 1
ATOM 5467 O O . SER A 1 668 ? 2.068 -10.069 -22.840 1.00 90.75 668 SER A O 1
ATOM 5469 N N . SER A 1 669 ? 1.451 -8.378 -24.170 1.00 91.44 669 SER A N 1
ATOM 5470 C CA . SER A 1 669 ? 1.367 -7.383 -23.084 1.00 91.44 669 SER A CA 1
ATOM 5471 C C . SER A 1 669 ? 0.276 -7.679 -22.043 1.00 91.44 669 SER A C 1
ATOM 5473 O O . SER A 1 669 ? 0.396 -7.230 -20.904 1.00 91.44 669 SER A O 1
ATOM 5475 N N . ILE A 1 670 ? -0.802 -8.382 -22.413 1.00 94.94 670 ILE A N 1
ATOM 5476 C CA . ILE A 1 670 ? -1.872 -8.782 -21.483 1.00 94.94 670 ILE A CA 1
ATOM 5477 C C . ILE A 1 670 ? -1.510 -10.101 -20.792 1.00 94.94 670 ILE A C 1
ATOM 5479 O O . ILE A 1 670 ? -1.693 -10.211 -19.580 1.00 94.94 670 ILE A O 1
ATOM 5483 N N . VAL A 1 671 ? -0.965 -11.071 -21.537 1.00 94.94 671 VAL A N 1
ATOM 5484 C CA . VAL A 1 671 ? -0.528 -12.374 -21.009 1.00 94.94 671 VAL A CA 1
ATOM 5485 C C . VAL A 1 671 ? 0.550 -12.174 -19.946 1.00 94.94 671 VAL A C 1
ATOM 5487 O O . VAL A 1 671 ? 0.340 -12.549 -18.797 1.00 94.94 671 VAL A O 1
ATOM 5490 N N . HIS A 1 672 ? 1.650 -11.512 -20.314 1.00 92.19 672 HIS A N 1
ATOM 5491 C CA . HIS A 1 672 ? 2.855 -11.350 -19.489 1.00 92.19 672 HIS A CA 1
ATOM 5492 C C . HIS A 1 672 ? 2.875 -10.037 -18.692 1.00 92.19 672 HIS A C 1
ATOM 5494 O O . HIS A 1 672 ? 3.834 -9.730 -17.973 1.00 92.19 672 HIS A O 1
ATOM 5500 N N . GLY A 1 673 ? 1.815 -9.233 -18.816 1.00 92.50 673 GLY A N 1
ATOM 5501 C CA . GLY A 1 673 ? 1.725 -7.925 -18.188 1.00 92.50 673 GLY A CA 1
ATOM 5502 C C . GLY A 1 673 ? 2.810 -6.972 -18.688 1.00 92.50 673 GLY A C 1
ATOM 5503 O O . GLY A 1 673 ? 3.500 -7.196 -19.686 1.00 92.50 673 GLY A O 1
ATOM 5504 N N . VAL A 1 674 ? 3.007 -5.874 -17.959 1.00 91.19 674 VAL A N 1
ATOM 5505 C CA . VAL A 1 674 ? 4.099 -4.934 -18.240 1.00 91.19 674 VAL A CA 1
ATOM 5506 C C . VAL A 1 674 ? 4.952 -4.818 -16.983 1.00 91.19 674 VAL A C 1
ATOM 5508 O O . VAL A 1 674 ? 4.659 -4.009 -16.101 1.00 91.19 674 VAL A O 1
ATOM 5511 N N . LYS A 1 675 ? 6.019 -5.628 -16.901 1.00 88.88 675 LYS A N 1
ATOM 5512 C CA . LYS A 1 675 ? 6.932 -5.646 -15.743 1.00 88.88 675 LYS A CA 1
ATOM 5513 C C . LYS A 1 675 ? 7.462 -4.242 -15.410 1.00 88.88 675 LYS A C 1
ATOM 5515 O O . LYS A 1 675 ? 7.656 -3.401 -16.294 1.00 88.88 675 LYS A O 1
ATOM 5520 N N . GLY A 1 676 ? 7.630 -3.982 -14.113 1.00 87.38 676 GLY A N 1
ATOM 5521 C CA . GLY A 1 676 ? 7.987 -2.665 -13.575 1.00 87.38 676 GLY A CA 1
ATOM 5522 C C . GLY A 1 676 ? 6.832 -1.657 -13.526 1.00 87.38 676 GLY A C 1
ATOM 5523 O O . GLY A 1 676 ? 7.058 -0.497 -13.181 1.00 87.38 676 GLY A O 1
ATOM 5524 N N . THR A 1 677 ? 5.611 -2.056 -13.898 1.00 89.69 677 THR A N 1
ATOM 5525 C CA . THR A 1 677 ? 4.410 -1.209 -13.869 1.00 89.69 677 THR A CA 1
ATOM 5526 C C . THR A 1 677 ? 3.268 -1.902 -13.113 1.00 89.69 677 THR A C 1
ATOM 5528 O O . THR A 1 677 ? 3.341 -3.109 -12.877 1.00 89.69 677 THR A O 1
ATOM 5531 N N . PRO A 1 678 ? 2.183 -1.180 -12.784 1.00 91.69 678 PRO A N 1
ATOM 5532 C CA . PRO A 1 678 ? 1.002 -1.761 -12.147 1.00 91.69 678 PRO A CA 1
ATOM 5533 C C . PRO A 1 678 ? 0.237 -2.789 -12.996 1.00 91.69 678 PRO A C 1
ATOM 5535 O O . PRO A 1 678 ? -0.667 -3.418 -12.463 1.00 91.69 678 PRO A O 1
ATOM 5538 N N . MET A 1 679 ? 0.544 -2.951 -14.293 1.00 93.31 679 MET A N 1
ATOM 5539 C CA . MET A 1 679 ? -0.164 -3.883 -15.184 1.00 93.31 679 MET A CA 1
ATOM 5540 C C . MET A 1 679 ? 0.269 -5.340 -14.917 1.00 93.31 679 MET A C 1
ATOM 5542 O O . MET A 1 679 ? 1.413 -5.687 -15.243 1.00 93.31 679 MET A O 1
ATOM 5546 N N . PRO A 1 680 ? -0.603 -6.195 -14.345 1.00 93.38 680 PRO A N 1
ATOM 5547 C CA . PRO A 1 680 ? -0.252 -7.564 -13.981 1.00 93.38 680 PRO A CA 1
ATOM 5548 C C . PRO A 1 680 ? -0.281 -8.517 -15.193 1.00 93.38 680 PRO A C 1
ATOM 5550 O O . PRO A 1 680 ? -0.872 -8.176 -16.222 1.00 93.38 680 PRO A O 1
ATOM 5553 N N . PRO A 1 681 ? 0.345 -9.703 -15.084 1.00 94.50 681 PRO A N 1
ATOM 5554 C CA . PRO A 1 681 ? 0.304 -10.723 -16.124 1.00 94.50 681 PRO A CA 1
ATOM 5555 C C . PRO A 1 681 ? -0.965 -11.574 -16.002 1.00 94.50 681 PRO A C 1
ATOM 5557 O O . PRO A 1 681 ? -1.032 -12.516 -15.218 1.00 94.50 681 PRO A O 1
ATOM 5560 N N . TRP A 1 682 ? -2.010 -11.227 -16.756 1.00 95.81 682 TRP A N 1
ATOM 5561 C CA . TRP A 1 682 ? -3.327 -11.868 -16.632 1.00 95.81 682 TRP A CA 1
ATOM 5562 C C . TRP A 1 682 ? -3.370 -13.307 -17.156 1.00 95.81 682 TRP A C 1
ATOM 5564 O O . TRP A 1 682 ? -4.268 -14.062 -16.776 1.00 95.81 682 TRP A O 1
ATOM 5574 N N . GLY A 1 683 ? -2.425 -13.668 -18.029 1.00 94.56 683 GLY A N 1
ATOM 5575 C CA . GLY A 1 683 ? -2.307 -14.997 -18.629 1.00 94.56 683 GLY A CA 1
ATOM 5576 C C . GLY A 1 683 ? -1.307 -15.916 -17.931 1.00 94.56 683 GLY A C 1
ATOM 5577 O O . GLY A 1 683 ? -1.127 -17.048 -18.374 1.00 94.56 683 GLY A O 1
ATOM 5578 N N . GLU A 1 684 ? -0.664 -15.454 -16.857 1.00 92.94 684 GLU A N 1
ATOM 5579 C CA . GLU A 1 684 ? 0.333 -16.221 -16.112 1.00 92.94 684 GLU A CA 1
ATOM 5580 C C . GLU A 1 684 ? -0.153 -16.594 -14.711 1.00 92.94 684 GLU A C 1
ATOM 5582 O O . GLU A 1 684 ? -1.105 -16.036 -14.158 1.00 92.94 684 GLU A O 1
ATOM 5587 N N . VAL A 1 685 ? 0.554 -17.558 -14.137 1.00 93.44 685 VAL A N 1
ATOM 5588 C CA . VAL A 1 685 ? 0.430 -18.000 -12.753 1.00 93.44 685 VAL A CA 1
ATOM 5589 C C . VAL A 1 685 ? 1.837 -17.999 -12.182 1.00 93.44 685 VAL A C 1
ATOM 5591 O O . VAL A 1 685 ? 2.782 -18.384 -12.875 1.00 93.44 685 VAL A O 1
ATOM 5594 N N . ALA A 1 686 ? 1.988 -17.550 -10.943 1.00 91.88 686 ALA A N 1
ATOM 5595 C CA . ALA A 1 686 ? 3.282 -17.625 -10.283 1.00 91.88 686 ALA A CA 1
ATOM 5596 C C . ALA A 1 686 ? 3.680 -19.088 -10.007 1.00 91.88 686 ALA A C 1
ATOM 5598 O O . ALA A 1 686 ? 2.830 -19.936 -9.746 1.00 91.88 686 ALA A O 1
ATOM 5599 N N . GLU A 1 687 ? 4.977 -19.397 -10.085 1.00 85.69 687 GLU A N 1
ATOM 5600 C CA . GLU A 1 687 ? 5.496 -20.778 -10.050 1.00 85.69 687 GLU A CA 1
ATOM 5601 C C . GLU A 1 687 ? 5.116 -21.559 -8.779 1.00 85.69 687 GLU A C 1
ATOM 5603 O O . GLU A 1 687 ? 5.008 -22.785 -8.801 1.00 85.69 687 GLU A O 1
ATOM 5608 N N . ASP A 1 688 ? 4.905 -20.851 -7.673 1.00 83.81 688 ASP A N 1
ATOM 5609 C CA . ASP A 1 688 ? 4.526 -21.366 -6.358 1.00 83.81 688 ASP A CA 1
ATOM 5610 C C . ASP A 1 688 ? 3.005 -21.495 -6.157 1.00 83.81 688 ASP A C 1
ATOM 5612 O O . ASP A 1 688 ? 2.562 -21.925 -5.090 1.00 83.81 688 ASP A O 1
ATOM 5616 N N . LYS A 1 689 ? 2.187 -21.162 -7.165 1.00 86.19 689 LYS A N 1
ATOM 5617 C CA . LYS A 1 689 ? 0.720 -21.159 -7.065 1.00 86.19 689 LYS A CA 1
ATOM 5618 C C . LYS A 1 689 ? 0.099 -22.345 -7.817 1.00 86.19 689 LYS A C 1
ATOM 5620 O O . LYS A 1 689 ? 0.369 -22.545 -8.998 1.00 86.19 689 LYS A O 1
ATOM 5625 N N . PRO A 1 690 ? -0.801 -23.125 -7.188 1.00 82.81 690 PRO A N 1
ATOM 5626 C CA . PRO A 1 690 ? -1.335 -24.365 -7.762 1.00 82.81 690 PRO A CA 1
ATOM 5627 C C . PRO A 1 690 ? -2.561 -24.152 -8.673 1.00 82.81 690 PRO A C 1
ATOM 5629 O O . PRO A 1 690 ? -3.404 -25.043 -8.791 1.00 82.81 690 PRO A O 1
ATOM 5632 N N . PHE A 1 691 ? -2.726 -22.972 -9.274 1.00 81.56 691 PHE A N 1
ATOM 5633 C CA . PHE A 1 691 ? -3.986 -22.564 -9.901 1.00 81.56 691 PHE A CA 1
ATOM 5634 C C . PHE A 1 691 ? -3.863 -22.257 -11.400 1.00 81.56 691 PHE A C 1
ATOM 5636 O O . PHE A 1 691 ? -2.760 -22.019 -11.869 1.00 81.56 691 PHE A O 1
ATOM 5643 N N . PRO A 1 692 ? -4.967 -22.223 -12.174 1.00 88.12 692 PRO A N 1
ATOM 5644 C CA . PRO A 1 692 ? -4.943 -21.694 -13.539 1.00 88.12 692 PRO A CA 1
ATOM 5645 C C . PRO A 1 692 ? -4.857 -20.153 -13.565 1.00 88.12 692 PRO A C 1
ATOM 5647 O O . PRO A 1 692 ? -5.212 -19.500 -12.570 1.00 88.12 692 PRO A O 1
ATOM 5650 N N . PRO A 1 693 ? -4.435 -19.565 -14.706 1.00 92.81 693 PRO A N 1
ATOM 5651 C CA . PRO A 1 693 ? -4.348 -18.115 -14.872 1.00 92.81 693 PRO A CA 1
ATOM 5652 C C . PRO A 1 693 ? -5.722 -17.450 -14.782 1.00 92.81 693 PRO A C 1
ATOM 5654 O O . PRO A 1 693 ? -6.767 -18.087 -14.958 1.00 92.81 693 PRO A O 1
ATOM 5657 N N . VAL A 1 694 ? -5.725 -16.141 -14.518 1.00 94.62 694 VAL A N 1
ATOM 5658 C CA . VAL A 1 694 ? -6.967 -15.358 -14.425 1.00 94.62 694 VAL A CA 1
ATOM 5659 C C . VAL A 1 694 ? -7.703 -15.373 -15.761 1.00 94.62 694 VAL A C 1
ATOM 5661 O O . VAL A 1 694 ? -8.901 -15.648 -15.783 1.00 94.62 694 VAL A O 1
ATOM 5664 N N . LEU A 1 695 ? -6.984 -15.162 -16.867 1.00 95.75 695 LEU A N 1
ATOM 5665 C CA . LEU A 1 695 ? -7.487 -15.262 -18.235 1.00 95.75 695 LEU A CA 1
ATOM 5666 C C . LEU A 1 695 ? -6.699 -16.319 -19.012 1.00 95.75 695 LEU A C 1
ATOM 5668 O O . LEU A 1 695 ? -5.480 -16.405 -18.916 1.00 95.75 695 LEU A O 1
ATOM 5672 N N . THR A 1 696 ? -7.394 -17.113 -19.818 1.00 94.88 696 THR A N 1
ATOM 5673 C CA . THR A 1 696 ? -6.759 -18.040 -20.761 1.00 94.88 696 THR A CA 1
ATOM 5674 C C . THR A 1 696 ? -6.293 -17.297 -22.011 1.00 94.88 696 THR A C 1
ATOM 5676 O O . THR A 1 696 ? -6.804 -16.230 -22.352 1.00 94.88 696 THR A O 1
ATOM 5679 N N . GLU A 1 697 ? -5.362 -17.884 -22.760 1.00 92.12 697 GLU A N 1
ATOM 5680 C CA . GLU A 1 697 ? -4.864 -17.305 -24.015 1.00 92.12 697 GLU A CA 1
ATOM 5681 C C . GLU A 1 697 ? -5.992 -17.033 -25.031 1.00 92.12 697 GLU A C 1
ATOM 5683 O O . GLU A 1 697 ? -6.030 -15.980 -25.672 1.00 92.12 697 GLU A O 1
ATOM 5688 N N . ASN A 1 698 ? -6.975 -17.937 -25.127 1.00 94.62 698 ASN A N 1
ATOM 5689 C CA . ASN A 1 698 ? -8.138 -17.767 -26.002 1.00 94.62 698 ASN A CA 1
ATOM 5690 C C . ASN A 1 698 ? -9.062 -16.619 -25.548 1.00 94.62 698 ASN A C 1
ATOM 5692 O O . ASN A 1 698 ? -9.642 -15.915 -26.374 1.00 94.62 698 ASN A O 1
ATOM 5696 N N . GLU A 1 699 ? -9.208 -16.406 -24.241 1.00 96.56 699 GLU A N 1
ATOM 5697 C CA . GLU A 1 699 ? -9.987 -15.291 -23.683 1.00 96.56 699 GLU A CA 1
ATOM 5698 C C . GLU A 1 699 ? -9.286 -13.951 -23.908 1.00 96.56 699 GLU A C 1
ATOM 5700 O O . GLU A 1 699 ? -9.923 -12.983 -24.321 1.00 96.56 699 GLU A O 1
ATOM 5705 N N . ILE A 1 700 ? -7.964 -13.908 -23.727 1.00 96.94 700 ILE A N 1
ATOM 5706 C CA . ILE A 1 700 ? -7.148 -12.727 -24.035 1.00 96.94 700 ILE A CA 1
ATOM 5707 C C . ILE A 1 700 ? -7.238 -12.398 -25.526 1.00 96.94 700 ILE A C 1
ATOM 5709 O O . ILE A 1 700 ? -7.415 -11.241 -25.894 1.00 96.94 700 ILE A O 1
ATOM 5713 N N . THR A 1 701 ? -7.186 -13.409 -26.390 1.00 95.06 701 THR A N 1
ATOM 5714 C CA . THR A 1 701 ? -7.334 -13.244 -27.841 1.00 95.06 701 THR A CA 1
ATOM 5715 C C . THR A 1 701 ? -8.676 -12.591 -28.195 1.00 95.06 701 THR A C 1
ATOM 5717 O O . THR A 1 701 ? -8.701 -11.593 -28.915 1.00 95.06 701 THR A O 1
ATOM 5720 N N . GLN A 1 702 ? -9.783 -13.085 -27.628 1.00 95.56 702 GLN A N 1
ATOM 5721 C CA . GLN A 1 702 ? -11.116 -12.496 -27.815 1.00 95.56 702 GLN A CA 1
ATOM 5722 C C . GLN A 1 702 ? -11.221 -11.073 -27.244 1.00 95.56 702 GLN A C 1
ATOM 5724 O O . GLN A 1 702 ? -11.857 -10.210 -27.851 1.00 95.56 702 GLN A O 1
ATOM 5729 N N . LEU A 1 703 ? -10.578 -10.807 -26.102 1.00 95.56 703 LEU A N 1
ATOM 5730 C CA . LEU A 1 703 ? -10.501 -9.475 -25.502 1.00 95.56 703 LEU A CA 1
ATOM 5731 C C . LEU A 1 703 ? -9.766 -8.479 -26.406 1.00 95.56 703 LEU A C 1
ATOM 5733 O O . LEU A 1 703 ? -10.224 -7.351 -26.587 1.00 95.56 703 LEU A O 1
ATOM 5737 N N . VAL A 1 704 ? -8.654 -8.900 -27.006 1.00 93.00 704 VAL A N 1
ATOM 5738 C CA . VAL A 1 704 ? -7.888 -8.080 -27.950 1.00 93.00 704 VAL A CA 1
ATOM 5739 C C . VAL A 1 704 ? -8.682 -7.833 -29.232 1.00 93.00 704 VAL A C 1
ATOM 5741 O O . VAL A 1 704 ? -8.726 -6.699 -29.707 1.00 93.00 704 VAL A O 1
ATOM 5744 N N . ASP A 1 705 ? -9.366 -8.845 -29.766 1.00 91.12 705 ASP A N 1
ATOM 5745 C CA . ASP A 1 705 ? -10.224 -8.674 -30.944 1.00 91.12 705 ASP A CA 1
ATOM 5746 C C . ASP A 1 705 ? -11.355 -7.674 -30.685 1.00 91.12 705 ASP A C 1
ATOM 5748 O O . ASP A 1 705 ? -11.603 -6.783 -31.504 1.00 91.12 705 ASP A O 1
ATOM 5752 N N . TRP A 1 706 ? -11.989 -7.762 -29.513 1.00 92.06 706 TRP A N 1
ATOM 5753 C CA . TRP A 1 706 ? -12.976 -6.783 -29.071 1.00 92.06 706 TRP A CA 1
ATOM 5754 C C . TRP A 1 706 ? -12.371 -5.375 -28.968 1.00 92.06 706 TRP A C 1
ATOM 5756 O O . TRP A 1 706 ? -12.934 -4.431 -29.533 1.00 92.06 706 TRP A O 1
ATOM 5766 N N . LEU A 1 707 ? -11.189 -5.233 -28.356 1.00 89.94 707 LEU A N 1
ATOM 5767 C CA . LEU A 1 707 ? -10.488 -3.953 -28.225 1.00 89.94 707 LEU A CA 1
ATOM 5768 C C . LEU A 1 707 ? -10.244 -3.293 -29.590 1.00 89.94 707 LEU A C 1
ATOM 5770 O O . LEU A 1 707 ? -10.615 -2.134 -29.786 1.00 89.94 707 LEU A O 1
ATOM 5774 N N . PHE A 1 708 ? -9.683 -4.025 -30.556 1.00 85.75 708 PHE A N 1
ATOM 5775 C CA . PHE A 1 708 ? -9.435 -3.495 -31.901 1.00 85.75 708 PHE A CA 1
ATOM 5776 C C . PHE A 1 708 ? -10.730 -3.194 -32.667 1.00 85.75 708 PHE A C 1
ATOM 5778 O O . PHE A 1 708 ? -10.770 -2.223 -33.425 1.00 85.75 708 PHE A O 1
ATOM 5785 N N . SER A 1 709 ? -11.798 -3.972 -32.455 1.00 83.69 709 SER A N 1
ATOM 5786 C CA . SER A 1 709 ? -13.104 -3.722 -33.086 1.00 83.69 709 SER A CA 1
ATOM 5787 C C . SER A 1 709 ? -13.775 -2.425 -32.612 1.00 83.69 709 SER A C 1
ATOM 5789 O O . SER A 1 709 ? -14.565 -1.835 -33.348 1.00 83.69 709 SER A O 1
ATOM 5791 N N . SER A 1 710 ? -13.428 -1.951 -31.410 1.00 78.81 710 SER A N 1
ATOM 5792 C CA . SER A 1 710 ? -13.992 -0.741 -30.798 1.00 78.81 710 SER A CA 1
ATOM 5793 C C . SER A 1 710 ? -13.391 0.577 -31.330 1.00 78.81 710 SER A C 1
ATOM 5795 O O . SER A 1 710 ? -13.915 1.663 -31.049 1.00 78.81 710 SER A O 1
ATOM 5797 N N . LEU A 1 711 ? -12.305 0.512 -32.115 1.00 75.81 711 LEU A N 1
ATOM 5798 C CA . LEU A 1 711 ? -11.611 1.682 -32.660 1.00 75.81 711 LEU A CA 1
ATOM 5799 C C . LEU A 1 711 ? -12.354 2.300 -33.858 1.00 75.81 711 LEU A C 1
ATOM 5801 O O . LEU A 1 711 ? -12.705 1.629 -34.827 1.00 75.81 711 LEU A O 1
ATOM 5805 N N . LEU A 1 712 ? -12.536 3.624 -33.833 1.00 66.12 712 LEU A N 1
ATOM 5806 C CA . LEU A 1 712 ? -13.164 4.383 -34.923 1.00 66.12 712 LEU A CA 1
ATOM 5807 C C . LEU A 1 712 ? -12.194 4.568 -36.113 1.00 66.12 712 LEU A C 1
ATOM 5809 O O . LEU A 1 712 ? -11.027 4.901 -35.919 1.00 66.12 712 LEU A O 1
ATOM 5813 N N . GLY A 1 713 ? -12.685 4.418 -37.354 1.00 60.00 713 GLY A N 1
ATOM 5814 C CA . GLY A 1 713 ? -11.920 4.718 -38.583 1.00 60.00 713 GLY A CA 1
ATOM 5815 C C . GLY A 1 713 ? -11.064 3.560 -39.118 1.00 60.00 713 GLY A C 1
ATOM 5816 O O . GLY A 1 713 ? -9.880 3.742 -39.392 1.00 60.00 713 GLY A O 1
ATOM 5817 N N . GLY A 1 714 ? -11.668 2.372 -39.226 1.00 56.38 714 GLY A N 1
ATOM 5818 C CA . GLY A 1 714 ? -11.023 1.072 -39.421 1.00 56.38 714 GLY A CA 1
ATOM 5819 C C . GLY A 1 714 ? -10.005 0.921 -40.561 1.00 56.38 714 GLY A C 1
ATOM 5820 O O . GLY A 1 714 ? -10.344 0.999 -41.737 1.00 56.38 714 GLY A O 1
ATOM 5821 N N . THR A 1 715 ? -8.800 0.523 -40.159 1.00 55.09 715 THR A N 1
ATOM 5822 C CA . THR A 1 715 ? -8.026 -0.609 -40.693 1.00 55.09 715 THR A CA 1
ATOM 5823 C C . THR A 1 715 ? -7.354 -1.260 -39.483 1.00 55.09 715 THR A C 1
ATOM 5825 O O . THR A 1 715 ? -6.668 -0.589 -38.712 1.00 55.09 715 THR A O 1
ATOM 5828 N N . VAL A 1 716 ? -7.623 -2.547 -39.250 1.00 55.69 716 VAL A N 1
ATOM 5829 C CA . VAL A 1 716 ? -6.915 -3.332 -38.228 1.00 55.69 716 VAL A CA 1
ATOM 5830 C C . VAL A 1 716 ? -5.538 -3.639 -38.804 1.00 55.69 716 VAL A C 1
ATOM 5832 O O . VAL A 1 716 ? -5.465 -4.287 -39.844 1.00 55.69 716 VAL A O 1
ATOM 5835 N N . ILE A 1 717 ? -4.482 -3.147 -38.162 1.00 60.66 717 ILE A N 1
ATOM 5836 C CA . ILE A 1 717 ? -3.089 -3.504 -38.459 1.00 60.66 717 ILE A CA 1
ATOM 5837 C C . ILE A 1 717 ? -2.902 -4.939 -37.969 1.00 60.66 717 ILE A C 1
ATOM 5839 O O . ILE A 1 717 ? -3.092 -5.212 -36.782 1.00 60.66 717 ILE A O 1
ATOM 5843 N N . ARG A 1 718 ? -2.651 -5.870 -38.893 1.00 54.91 718 ARG A N 1
ATOM 5844 C CA . ARG A 1 718 ? -2.690 -7.316 -38.616 1.00 54.91 718 ARG A CA 1
ATOM 5845 C C . ARG A 1 718 ? -1.309 -7.909 -38.381 1.00 54.91 718 ARG A C 1
ATOM 5847 O O . ARG A 1 718 ? -1.241 -8.953 -37.748 1.00 54.91 718 ARG A O 1
ATOM 5854 N N . SER A 1 719 ? -0.243 -7.281 -38.876 1.00 60.94 719 SER A N 1
ATOM 5855 C CA . SER A 1 719 ? 1.122 -7.813 -38.775 1.00 60.94 719 SER A CA 1
ATOM 5856 C C . SER A 1 719 ? 2.177 -6.713 -38.599 1.00 60.94 719 SER A C 1
ATOM 5858 O O . SER A 1 719 ? 1.889 -5.520 -38.690 1.00 60.94 719 SER A O 1
ATOM 5860 N N . SER A 1 720 ? 3.421 -7.117 -38.326 1.00 60.00 720 SER A N 1
ATOM 5861 C CA . SER A 1 720 ? 4.592 -6.227 -38.274 1.00 60.00 720 SER A CA 1
ATOM 5862 C C . SER A 1 720 ? 4.837 -5.483 -39.592 1.00 60.00 720 SER A C 1
ATOM 5864 O O . SER A 1 720 ? 5.336 -4.363 -39.575 1.00 60.00 720 SER A O 1
ATOM 5866 N N . GLU A 1 721 ? 4.430 -6.063 -40.724 1.00 61.75 721 GLU A N 1
ATOM 5867 C CA . GLU A 1 721 ? 4.553 -5.471 -42.063 1.00 61.75 721 GLU A CA 1
ATOM 5868 C C . GLU A 1 721 ? 3.722 -4.187 -42.214 1.00 61.75 721 GLU A C 1
ATOM 5870 O O . GLU A 1 721 ? 4.074 -3.310 -42.998 1.00 61.75 721 GLU A O 1
ATOM 5875 N N . ASP A 1 722 ? 2.663 -4.032 -41.420 1.00 65.81 722 ASP A N 1
ATOM 5876 C CA . ASP A 1 722 ? 1.784 -2.861 -41.446 1.00 65.81 722 ASP A CA 1
ATOM 5877 C C . ASP A 1 722 ? 2.351 -1.662 -40.645 1.00 65.81 722 ASP A C 1
ATOM 5879 O O . ASP A 1 722 ? 1.758 -0.579 -40.646 1.00 65.81 722 ASP A O 1
ATOM 5883 N N . VAL A 1 723 ? 3.487 -1.827 -39.948 1.00 74.00 723 VAL A N 1
ATOM 5884 C CA . VAL A 1 723 ? 4.089 -0.801 -39.078 1.00 74.00 723 VAL A CA 1
ATOM 5885 C C . VAL A 1 723 ? 5.598 -0.699 -39.316 1.00 74.00 723 VAL A C 1
ATOM 5887 O O . VAL A 1 723 ? 6.369 -1.550 -38.882 1.00 74.00 723 VAL A O 1
ATOM 5890 N N . GLU A 1 724 ? 6.040 0.412 -39.908 1.00 79.44 724 GLU A N 1
ATOM 5891 C CA . GLU A 1 724 ? 7.446 0.679 -40.276 1.00 79.44 724 GLU A CA 1
ATOM 5892 C C . GLU A 1 724 ? 8.451 0.408 -39.141 1.00 79.44 724 GLU A C 1
ATOM 5894 O O . GLU A 1 724 ? 9.508 -0.179 -39.349 1.00 79.44 724 GLU A O 1
ATOM 5899 N N . LYS A 1 725 ? 8.091 0.758 -37.902 1.00 85.19 725 LYS A N 1
ATOM 5900 C CA . LYS A 1 725 ? 8.928 0.537 -36.715 1.00 85.19 725 LYS A CA 1
ATOM 5901 C C . LYS A 1 725 ? 9.331 -0.929 -36.512 1.00 85.19 725 LYS A C 1
ATOM 5903 O O . LYS A 1 725 ? 10.422 -1.185 -36.003 1.00 85.19 725 LYS A O 1
ATOM 5908 N N . TRP A 1 726 ? 8.441 -1.869 -36.827 1.00 84.38 726 TRP A N 1
ATOM 5909 C CA . TRP A 1 726 ? 8.666 -3.303 -36.628 1.00 84.38 726 TRP A CA 1
ATOM 5910 C C . TRP A 1 726 ? 9.367 -3.963 -37.824 1.00 84.38 726 TRP A C 1
ATOM 5912 O O . TRP A 1 726 ? 9.661 -5.147 -37.747 1.00 84.38 726 TRP A O 1
ATOM 5922 N N . GLN A 1 727 ? 9.668 -3.200 -38.883 1.00 85.94 727 GLN A N 1
ATOM 5923 C CA . GLN A 1 727 ? 10.476 -3.639 -40.028 1.00 85.94 727 GLN A CA 1
ATOM 5924 C C . GLN A 1 727 ? 11.973 -3.318 -39.872 1.00 85.94 727 GLN A C 1
ATOM 5926 O O . GLN A 1 727 ? 12.765 -3.716 -40.712 1.00 85.94 727 GLN A O 1
ATOM 5931 N N . TYR A 1 728 ? 12.353 -2.551 -38.845 1.00 89.69 728 TYR A N 1
ATOM 5932 C CA . TYR A 1 728 ? 13.735 -2.133 -38.612 1.00 89.69 728 TYR A CA 1
ATOM 5933 C C . TYR A 1 728 ? 14.486 -3.167 -37.772 1.00 89.69 728 TYR A C 1
ATOM 5935 O O . TYR A 1 728 ? 14.186 -3.309 -36.580 1.00 89.69 728 TYR A O 1
ATOM 5943 N N . ASP A 1 729 ? 15.470 -3.842 -38.352 1.00 90.56 729 ASP A N 1
ATOM 5944 C CA . ASP A 1 729 ? 16.171 -4.980 -37.748 1.00 90.56 729 ASP A CA 1
ATOM 5945 C C . ASP A 1 729 ? 17.645 -4.680 -37.421 1.00 90.56 729 ASP A C 1
ATOM 5947 O O . ASP A 1 729 ? 18.132 -3.552 -37.553 1.00 90.56 729 ASP A O 1
ATOM 5951 N N . THR A 1 730 ? 18.372 -5.668 -36.888 1.00 90.25 730 THR A N 1
ATOM 5952 C CA . THR A 1 730 ? 19.778 -5.475 -36.496 1.00 90.25 730 THR A CA 1
ATOM 5953 C C . THR A 1 730 ? 20.688 -5.266 -37.703 1.00 90.25 730 THR A C 1
ATOM 5955 O O . THR A 1 730 ? 21.663 -4.519 -37.600 1.00 90.25 730 THR A O 1
ATOM 5958 N N . GLU A 1 731 ? 20.359 -5.845 -38.855 1.00 90.44 731 GLU A N 1
ATOM 5959 C CA . GLU A 1 731 ? 21.051 -5.605 -40.119 1.00 90.44 731 GLU A CA 1
ATOM 5960 C C . GLU A 1 731 ? 20.977 -4.129 -40.528 1.00 90.44 731 GLU A C 1
ATOM 5962 O O . GLU A 1 731 ? 21.998 -3.559 -40.918 1.00 90.44 731 GLU A O 1
ATOM 5967 N N . ASP A 1 732 ? 19.827 -3.472 -40.347 1.00 91.25 732 ASP A N 1
ATOM 5968 C CA . ASP A 1 732 ? 19.668 -2.043 -40.644 1.00 91.25 732 ASP A CA 1
ATOM 5969 C C . ASP A 1 732 ? 20.557 -1.177 -39.746 1.00 91.25 732 ASP A C 1
ATOM 5971 O O . ASP A 1 732 ? 21.192 -0.230 -40.216 1.00 91.25 732 ASP A O 1
ATOM 5975 N N . VAL A 1 733 ? 20.674 -1.532 -38.458 1.00 89.31 733 VAL A N 1
ATOM 5976 C CA . VAL A 1 733 ? 21.580 -0.849 -37.514 1.00 89.31 733 VAL A CA 1
ATOM 5977 C C . VAL A 1 733 ? 23.022 -0.882 -38.032 1.00 89.31 733 VAL A C 1
ATOM 5979 O O . VAL A 1 733 ? 23.715 0.143 -37.990 1.00 89.31 733 VAL A O 1
ATOM 5982 N N . LEU A 1 734 ? 23.475 -2.040 -38.524 1.00 88.19 734 LEU A N 1
ATOM 5983 C CA . LEU A 1 734 ? 24.829 -2.243 -39.050 1.00 88.19 734 LEU A CA 1
ATOM 5984 C C . LEU A 1 734 ? 25.039 -1.563 -40.407 1.00 88.19 734 LEU A C 1
ATOM 5986 O O . LEU A 1 734 ? 26.098 -0.973 -40.646 1.00 88.19 734 LEU A O 1
ATOM 5990 N N . GLU A 1 735 ? 24.040 -1.608 -41.288 1.00 87.31 735 GLU A N 1
ATOM 5991 C CA . GLU A 1 735 ? 24.066 -0.887 -42.558 1.00 87.31 735 GLU A CA 1
ATOM 5992 C C . GLU A 1 735 ? 24.182 0.624 -42.351 1.00 87.31 735 GLU A C 1
ATOM 5994 O O . GLU A 1 735 ? 24.946 1.285 -43.060 1.00 87.31 735 GLU A O 1
ATOM 5999 N N . GLU A 1 736 ? 23.446 1.176 -41.387 1.00 87.75 736 GLU A N 1
ATOM 6000 C CA . GLU A 1 736 ? 23.501 2.595 -41.037 1.00 87.75 736 GLU A CA 1
ATOM 6001 C C . GLU A 1 736 ? 24.861 2.969 -40.449 1.00 87.75 736 GLU A C 1
ATOM 6003 O O . GLU A 1 736 ? 25.489 3.901 -40.950 1.00 87.75 736 GLU A O 1
ATOM 6008 N N . LEU A 1 737 ? 25.386 2.189 -39.493 1.00 83.06 737 LEU A N 1
ATOM 6009 C CA . LEU A 1 737 ? 26.746 2.381 -38.965 1.00 83.06 737 LEU A CA 1
ATOM 6010 C C . LEU A 1 737 ? 27.791 2.445 -40.086 1.00 83.06 737 LEU A C 1
ATOM 6012 O O . LEU A 1 737 ? 28.672 3.308 -40.082 1.00 83.06 737 LEU A O 1
ATOM 6016 N N . LYS A 1 738 ? 27.667 1.551 -41.074 1.00 81.00 738 LYS A N 1
ATOM 6017 C CA . LYS A 1 738 ? 28.548 1.495 -42.244 1.00 81.00 738 LYS A CA 1
ATOM 6018 C C . LYS A 1 738 ? 28.385 2.718 -43.146 1.00 81.00 738 LYS A C 1
ATOM 6020 O O . LYS A 1 738 ? 29.393 3.303 -43.537 1.00 81.00 738 LYS A O 1
ATOM 6025 N N . LYS A 1 739 ? 27.148 3.095 -43.493 1.00 80.94 739 LYS A N 1
ATOM 6026 C CA . LYS A 1 739 ? 26.844 4.257 -44.354 1.00 80.94 739 LYS A CA 1
ATOM 6027 C C . LYS A 1 739 ? 27.338 5.562 -43.728 1.00 80.94 739 LYS A C 1
ATOM 6029 O O . LYS A 1 739 ? 27.840 6.426 -44.442 1.00 80.94 739 LYS A O 1
ATOM 6034 N N . GLU A 1 740 ? 27.237 5.679 -42.409 1.00 80.06 740 GLU A N 1
ATOM 6035 C CA . GLU A 1 740 ? 27.714 6.829 -41.637 1.00 80.06 740 GLU A CA 1
ATOM 6036 C C . GLU A 1 740 ? 29.240 6.832 -41.440 1.00 80.06 740 GLU A C 1
ATOM 6038 O O . GLU A 1 740 ? 29.813 7.866 -41.107 1.00 80.06 740 GLU A O 1
ATOM 6043 N N . GLY A 1 741 ? 29.903 5.687 -41.635 1.00 70.00 741 GLY A N 1
ATOM 6044 C CA . GLY A 1 741 ? 31.333 5.499 -41.388 1.00 70.00 741 GLY A CA 1
ATOM 6045 C C . GLY A 1 741 ? 31.718 5.527 -39.903 1.00 70.00 741 GLY A C 1
ATOM 6046 O O . GLY A 1 741 ? 32.867 5.798 -39.570 1.00 70.00 741 GLY A O 1
ATOM 6047 N N . ASN A 1 742 ? 30.771 5.258 -39.006 1.00 71.62 742 ASN A N 1
ATOM 6048 C CA . ASN A 1 742 ? 30.981 5.245 -37.561 1.00 71.62 742 ASN A CA 1
ATOM 6049 C C . ASN A 1 742 ? 31.411 3.850 -37.068 1.00 71.62 742 ASN A C 1
ATOM 6051 O O . ASN A 1 742 ? 30.958 2.835 -37.595 1.00 71.62 742 ASN A O 1
ATOM 6055 N N . VAL A 1 743 ? 32.239 3.782 -36.017 1.00 69.75 743 VAL A N 1
ATOM 6056 C CA . VAL A 1 743 ? 32.675 2.517 -35.388 1.00 69.75 743 VAL A CA 1
ATOM 6057 C C . VAL A 1 743 ? 32.373 2.549 -33.895 1.00 69.75 743 VAL A C 1
ATOM 6059 O O . VAL A 1 743 ? 32.691 3.524 -33.218 1.00 69.75 743 VAL A O 1
ATOM 6062 N N . LEU A 1 744 ? 31.785 1.464 -33.383 1.00 77.12 744 LEU A N 1
ATOM 6063 C CA . LEU A 1 744 ? 31.645 1.233 -31.949 1.00 77.12 744 LEU A CA 1
ATOM 6064 C C . LEU A 1 744 ? 32.923 0.550 -31.439 1.00 77.12 744 LEU A C 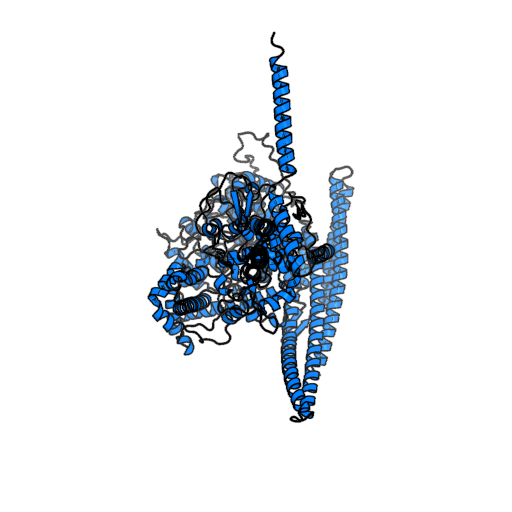1
ATOM 6066 O O . LEU A 1 744 ? 33.150 -0.632 -31.699 1.00 77.12 744 LEU A O 1
ATOM 6070 N N . GLU A 1 745 ? 33.786 1.309 -30.765 1.00 73.75 745 GLU A N 1
ATOM 6071 C CA . GLU A 1 745 ? 35.097 0.833 -30.299 1.00 73.75 745 GLU A CA 1
ATOM 6072 C C . GLU A 1 745 ? 34.941 -0.033 -29.023 1.00 73.75 745 GLU A C 1
ATOM 6074 O O . GLU A 1 745 ? 34.287 0.405 -28.068 1.00 73.75 745 GLU A O 1
ATOM 6079 N N . PRO A 1 746 ? 35.501 -1.261 -28.975 1.00 69.81 746 PRO A N 1
ATOM 6080 C CA . PRO A 1 746 ? 35.535 -2.085 -27.764 1.00 69.81 746 PRO A CA 1
ATOM 6081 C C . PRO A 1 746 ? 36.646 -1.626 -26.800 1.00 69.81 746 PRO A C 1
ATOM 6083 O O . PRO A 1 746 ? 37.658 -1.078 -27.234 1.00 69.81 746 PRO A O 1
ATOM 6086 N N . GLY A 1 747 ? 36.511 -1.901 -25.500 1.00 59.78 747 GLY A N 1
ATOM 6087 C CA . GLY A 1 747 ? 37.518 -1.521 -24.495 1.00 59.78 747 GLY A CA 1
ATOM 6088 C C . GLY A 1 747 ? 37.347 -2.218 -23.142 1.00 59.78 747 GLY A C 1
ATOM 6089 O O . GLY A 1 747 ? 36.517 -3.118 -23.007 1.00 59.78 747 GLY A O 1
ATOM 6090 N N . GLU A 1 748 ? 38.160 -1.831 -22.153 1.00 49.31 748 GLU A N 1
ATOM 6091 C CA . GLU A 1 748 ? 38.041 -2.323 -20.771 1.00 49.31 748 GLU A CA 1
ATOM 6092 C C . GLU A 1 748 ? 36.795 -1.734 -20.084 1.00 49.31 748 GLU A C 1
ATOM 6094 O O . GLU A 1 748 ? 36.374 -0.613 -20.381 1.00 49.31 748 GLU A O 1
ATOM 6099 N N . LEU A 1 749 ? 36.172 -2.520 -19.199 1.00 50.06 749 LEU A N 1
ATOM 6100 C CA . LEU A 1 749 ? 35.015 -2.081 -18.415 1.00 50.06 749 LEU A CA 1
ATOM 6101 C C . LEU A 1 749 ? 35.468 -1.023 -17.388 1.00 50.06 749 LEU A C 1
ATOM 6103 O O . LEU A 1 749 ? 36.501 -1.240 -16.755 1.00 50.06 749 LEU A O 1
ATOM 6107 N N . PRO A 1 750 ? 34.728 0.085 -17.199 1.00 47.94 750 PRO A N 1
ATOM 6108 C CA . PRO A 1 750 ? 35.121 1.137 -16.266 1.00 47.94 750 PRO A CA 1
ATOM 6109 C C . PRO A 1 750 ? 35.204 0.623 -14.823 1.00 47.94 750 PRO A C 1
ATOM 6111 O O . PRO A 1 750 ? 34.309 -0.079 -14.352 1.00 47.94 750 PRO A O 1
ATOM 6114 N N . GLU A 1 751 ? 36.283 0.991 -14.126 1.00 37.97 751 GLU A N 1
ATOM 6115 C CA . GLU A 1 751 ? 36.588 0.542 -12.758 1.00 37.97 751 GLU A CA 1
ATOM 6116 C C . GLU A 1 751 ? 35.830 1.362 -11.689 1.00 37.97 751 GLU A C 1
ATOM 6118 O O . GLU A 1 751 ? 35.579 0.858 -10.599 1.00 37.97 751 GLU A O 1
ATOM 6123 N N . PHE A 1 752 ? 35.386 2.585 -12.019 1.00 38.59 752 PHE A N 1
ATOM 6124 C CA . PHE A 1 752 ? 34.533 3.466 -11.204 1.00 38.59 752 PHE A CA 1
ATOM 6125 C C . PHE A 1 752 ? 33.748 4.431 -12.117 1.00 38.59 752 PHE A C 1
ATOM 6127 O O . PHE A 1 752 ? 34.314 4.988 -13.052 1.00 38.59 752 PHE A O 1
ATOM 6134 N N . LEU A 1 753 ? 32.460 4.663 -11.840 1.00 38.69 753 LEU A N 1
ATOM 6135 C CA . LEU A 1 753 ? 31.685 5.772 -12.418 1.00 38.69 753 LEU A CA 1
ATOM 6136 C C . LEU A 1 753 ? 31.403 6.780 -11.297 1.00 38.69 753 LEU A C 1
ATOM 6138 O O . LEU A 1 753 ? 30.440 6.627 -10.550 1.00 38.69 753 LEU A O 1
ATOM 6142 N N . GLU A 1 754 ? 32.249 7.800 -11.154 1.00 35.50 754 GLU A N 1
ATOM 6143 C CA . GLU A 1 754 ? 31.897 8.984 -10.366 1.00 35.50 754 GLU A CA 1
ATOM 6144 C C . GLU A 1 754 ? 31.026 9.897 -11.238 1.00 35.50 754 GLU A C 1
ATOM 6146 O O . GLU A 1 754 ? 31.519 10.628 -12.096 1.00 35.50 754 GLU A O 1
ATOM 6151 N N . ILE A 1 755 ? 29.708 9.850 -11.029 1.00 35.91 755 ILE A N 1
ATOM 6152 C CA . ILE A 1 755 ? 28.784 10.875 -11.531 1.00 35.91 755 ILE A CA 1
ATOM 6153 C C . ILE A 1 755 ? 28.947 12.106 -10.620 1.00 35.91 755 ILE A C 1
ATOM 6155 O O . ILE A 1 755 ? 28.088 12.404 -9.796 1.00 35.91 755 ILE A O 1
ATOM 6159 N N . GLU A 1 756 ? 30.096 12.781 -10.677 1.00 32.91 756 GLU A N 1
ATOM 6160 C CA . GLU A 1 756 ? 30.249 14.090 -10.032 1.00 32.91 756 GLU A CA 1
ATOM 6161 C C . GLU A 1 756 ? 29.684 15.196 -10.932 1.00 32.91 756 GLU A C 1
ATOM 6163 O O . GLU A 1 756 ? 29.811 15.159 -12.155 1.00 32.91 756 GLU A O 1
ATOM 6168 N N . ASP A 1 757 ? 29.067 16.199 -10.300 1.00 34.56 757 ASP A N 1
ATOM 6169 C CA . ASP A 1 757 ? 28.507 17.415 -10.897 1.00 34.56 757 ASP A CA 1
ATOM 6170 C C . ASP A 1 757 ? 29.499 18.128 -11.842 1.00 34.56 757 ASP A C 1
ATOM 6172 O O . ASP A 1 757 ? 30.214 19.066 -11.463 1.00 34.56 757 ASP A O 1
ATOM 6176 N N . ILE A 1 758 ? 29.506 17.754 -13.122 1.00 32.53 758 ILE A N 1
ATOM 6177 C CA . ILE A 1 758 ? 30.211 18.514 -14.153 1.00 32.53 758 ILE A CA 1
ATOM 6178 C C . ILE A 1 758 ? 29.397 19.781 -14.427 1.00 32.53 758 ILE A C 1
ATOM 6180 O O . ILE A 1 758 ? 28.360 19.765 -15.092 1.00 32.53 758 ILE A O 1
ATOM 6184 N N . LYS A 1 759 ? 29.886 20.928 -13.941 1.00 30.45 759 LYS A N 1
ATOM 6185 C CA . LYS A 1 759 ? 29.450 22.230 -14.461 1.00 30.45 759 LYS A CA 1
ATOM 6186 C C . LYS A 1 759 ? 29.860 22.299 -15.934 1.00 30.45 759 LYS A C 1
ATOM 6188 O O . LYS A 1 759 ? 31.061 22.255 -16.203 1.00 30.45 759 LYS A O 1
ATOM 6193 N N . PRO A 1 760 ? 28.922 22.430 -16.886 1.00 33.91 760 PRO A N 1
ATOM 6194 C CA . PRO A 1 760 ? 29.294 22.549 -18.283 1.00 33.91 760 PRO A CA 1
ATOM 6195 C C . PRO A 1 760 ? 30.049 23.867 -18.464 1.00 33.91 760 PRO A C 1
ATOM 6197 O O . PRO A 1 760 ? 29.498 24.948 -18.231 1.00 33.91 760 PRO A O 1
ATOM 6200 N N . ASP A 1 761 ? 31.316 23.789 -18.864 1.00 34.22 761 ASP A N 1
ATOM 6201 C CA . ASP A 1 761 ? 32.036 24.955 -19.358 1.00 34.22 761 ASP A CA 1
ATOM 6202 C C . ASP A 1 761 ? 31.478 25.329 -20.738 1.00 34.22 761 ASP A C 1
ATOM 6204 O O . ASP A 1 761 ? 31.943 24.894 -21.789 1.00 34.22 761 ASP A O 1
ATOM 6208 N N . MET A 1 762 ? 30.427 26.146 -20.715 1.00 37.38 762 MET A N 1
ATOM 6209 C CA . MET A 1 762 ? 29.760 26.691 -21.900 1.00 37.38 762 MET A CA 1
ATOM 6210 C C . MET A 1 762 ? 30.614 27.744 -22.631 1.00 37.38 762 MET A C 1
ATOM 6212 O O . MET A 1 762 ? 30.162 28.297 -23.634 1.00 37.38 762 MET A O 1
ATOM 6216 N N . SER A 1 763 ? 31.818 28.071 -22.141 1.00 33.97 763 SER A N 1
ATOM 6217 C CA . SER A 1 763 ? 32.664 29.119 -22.728 1.00 33.97 763 SER A CA 1
ATOM 6218 C C . SER A 1 763 ? 33.558 28.632 -23.876 1.00 33.97 763 SER A C 1
ATOM 6220 O O . SER A 1 763 ? 34.115 29.458 -24.600 1.00 33.97 763 SER A O 1
ATOM 6222 N N . ALA A 1 764 ? 33.622 27.316 -24.106 1.00 36.75 764 ALA A N 1
ATOM 6223 C CA . ALA A 1 764 ? 34.441 26.695 -25.148 1.00 36.75 764 ALA A CA 1
ATOM 6224 C C . ALA A 1 764 ? 33.636 26.067 -26.305 1.00 36.75 764 ALA A C 1
ATOM 6226 O O . ALA A 1 764 ? 34.180 25.245 -27.034 1.00 36.75 764 ALA A O 1
ATOM 6227 N N . LEU A 1 765 ? 32.360 26.428 -26.499 1.00 33.28 765 LEU A N 1
ATOM 6228 C CA . LEU A 1 765 ? 31.525 25.856 -27.566 1.00 33.28 765 LEU A CA 1
ATOM 6229 C C . LEU A 1 765 ? 31.546 26.726 -28.842 1.00 33.28 765 LEU A C 1
ATOM 6231 O O . LEU A 1 765 ? 30.990 27.833 -28.834 1.00 33.28 765 LEU A O 1
ATOM 6235 N N . PRO A 1 766 ? 32.131 26.256 -29.963 1.00 33.16 766 PRO A N 1
ATOM 6236 C CA . PRO A 1 766 ? 31.953 26.888 -31.264 1.00 33.16 766 PRO A CA 1
ATOM 6237 C C . PRO A 1 766 ? 30.485 26.762 -31.695 1.00 33.16 766 PRO A C 1
ATOM 6239 O O . PRO A 1 766 ? 29.869 25.706 -31.589 1.00 33.16 766 PRO A O 1
ATOM 6242 N N . ARG A 1 767 ? 29.907 27.850 -32.210 1.00 36.28 767 ARG A N 1
ATOM 6243 C CA . ARG A 1 767 ? 28.482 27.952 -32.584 1.00 36.28 767 ARG A CA 1
ATOM 6244 C C . ARG A 1 767 ? 28.049 27.096 -33.789 1.00 36.28 767 ARG A C 1
ATOM 6246 O O . ARG A 1 767 ? 26.880 27.161 -34.153 1.00 36.28 767 ARG A O 1
ATOM 6253 N N . GLU A 1 768 ? 28.942 26.317 -34.397 1.00 34.00 768 GLU A N 1
ATOM 6254 C CA . GLU A 1 768 ? 28.698 25.628 -35.677 1.00 34.00 768 GLU A CA 1
ATOM 6255 C C . GLU A 1 768 ? 28.632 24.089 -35.584 1.00 34.00 768 GLU A C 1
ATOM 6257 O O . GLU A 1 768 ? 28.278 23.450 -36.567 1.00 34.00 768 GLU A O 1
ATOM 6262 N N . GLU A 1 769 ? 28.851 23.479 -34.413 1.00 36.28 769 GLU A N 1
ATOM 6263 C CA . GLU A 1 769 ? 28.885 22.009 -34.241 1.00 36.28 769 GLU A CA 1
ATOM 6264 C C . GLU A 1 769 ? 27.654 21.451 -33.503 1.00 36.28 769 GLU A C 1
ATOM 6266 O O . GLU A 1 769 ? 27.750 20.568 -32.657 1.00 36.28 769 GLU A O 1
ATOM 6271 N N . TYR A 1 770 ? 26.458 21.967 -33.799 1.00 38.59 770 TYR A N 1
ATOM 6272 C CA . TYR A 1 770 ? 25.224 21.482 -33.159 1.00 38.59 770 TYR A CA 1
ATOM 6273 C C . TYR A 1 770 ? 24.679 20.162 -33.732 1.00 38.59 770 TYR A C 1
ATOM 6275 O O . TYR A 1 770 ? 23.690 19.654 -33.212 1.00 38.59 770 TYR A O 1
ATOM 6283 N N . TYR A 1 771 ? 25.317 19.571 -34.748 1.00 40.44 771 TYR A N 1
ATOM 6284 C CA . TYR A 1 771 ? 24.965 18.249 -35.270 1.00 40.44 771 TYR A CA 1
ATOM 6285 C C . TYR A 1 771 ? 26.210 17.519 -35.802 1.00 40.44 771 TYR A C 1
ATOM 6287 O O . TYR A 1 771 ? 26.982 18.097 -36.560 1.00 40.44 771 TYR A O 1
ATOM 6295 N N . ALA A 1 772 ? 26.321 16.235 -35.441 1.00 37.16 772 ALA A N 1
ATOM 6296 C CA . ALA A 1 772 ? 27.274 15.223 -35.912 1.00 37.16 772 ALA A CA 1
ATOM 6297 C C . ALA A 1 772 ? 28.763 15.410 -35.541 1.00 37.16 772 ALA A C 1
ATOM 6299 O O . ALA A 1 772 ? 29.460 16.289 -36.036 1.00 37.16 772 ALA A O 1
ATOM 6300 N N . SER A 1 773 ? 29.298 14.456 -34.769 1.00 35.56 773 SER A N 1
ATOM 6301 C CA . SER A 1 773 ? 30.709 14.075 -34.906 1.00 35.56 773 SER A CA 1
ATOM 6302 C C . SER A 1 773 ? 30.932 13.616 -36.357 1.00 35.56 773 SER A C 1
ATOM 6304 O O . SER A 1 773 ? 30.313 12.648 -36.797 1.00 35.56 773 SER A O 1
ATOM 6306 N N . LEU A 1 774 ? 31.747 14.355 -37.119 1.00 36.34 774 LEU A N 1
ATOM 6307 C CA . LEU A 1 774 ? 31.983 14.179 -38.564 1.00 36.34 774 LEU A CA 1
ATOM 6308 C C . LEU A 1 774 ? 33.320 13.488 -38.893 1.00 36.34 774 LEU A C 1
ATOM 6310 O O . LEU A 1 774 ? 33.883 13.705 -39.967 1.00 36.34 774 LEU A O 1
ATOM 6314 N N . THR A 1 775 ? 33.857 12.645 -38.012 1.00 40.34 775 THR A N 1
ATOM 6315 C CA . THR A 1 775 ? 35.076 11.871 -38.312 1.00 40.34 775 THR A CA 1
ATOM 6316 C C . THR A 1 775 ? 34.791 10.372 -38.407 1.00 40.34 775 THR A C 1
ATOM 6318 O O . THR A 1 775 ? 35.048 9.628 -37.460 1.00 40.34 775 THR A O 1
ATOM 6321 N N . PRO A 1 776 ? 34.297 9.892 -39.564 1.00 38.62 776 PRO A N 1
ATOM 6322 C CA . PRO A 1 776 ? 34.115 8.469 -39.781 1.00 38.62 776 PRO A CA 1
ATOM 6323 C C . PRO A 1 776 ? 35.459 7.726 -39.768 1.00 38.62 776 PRO A C 1
ATOM 6325 O O . PRO A 1 776 ? 36.401 8.102 -40.474 1.00 38.62 776 PRO A O 1
ATOM 6328 N N . LYS A 1 777 ? 35.546 6.640 -38.994 1.00 45.19 777 LYS A N 1
ATOM 6329 C CA . LYS A 1 777 ? 36.622 5.645 -39.088 1.00 45.19 777 LYS A CA 1
ATOM 6330 C C . LYS A 1 777 ? 36.110 4.452 -39.894 1.00 45.19 777 LYS A C 1
ATOM 6332 O O . LYS A 1 777 ? 35.071 3.879 -39.609 1.00 45.19 777 LYS A O 1
ATOM 6337 N N . VAL A 1 778 ? 36.847 4.074 -40.932 1.00 38.97 778 VAL A N 1
ATOM 6338 C CA . VAL A 1 778 ? 36.432 3.038 -41.889 1.00 38.97 778 VAL A CA 1
ATOM 6339 C C . VAL A 1 778 ? 36.636 1.632 -41.305 1.00 38.97 778 VAL A C 1
ATOM 6341 O O . VAL A 1 778 ? 37.717 1.323 -40.804 1.00 38.97 778 VAL A O 1
ATOM 6344 N N . TYR A 1 779 ? 35.620 0.768 -41.418 1.00 42.59 779 TYR A N 1
ATOM 6345 C CA . TYR A 1 779 ? 35.701 -0.663 -41.093 1.00 42.59 779 TYR A CA 1
ATOM 6346 C C . TYR A 1 779 ? 36.741 -1.399 -41.955 1.00 42.59 779 TYR A C 1
ATOM 6348 O O . TYR A 1 779 ? 36.773 -1.245 -43.175 1.00 42.59 779 TYR A O 1
ATOM 6356 N N . GLY A 1 780 ? 37.540 -2.270 -41.328 1.00 47.22 780 GLY A N 1
ATOM 6357 C CA . GLY A 1 780 ? 38.439 -3.201 -42.025 1.00 47.22 780 GLY A CA 1
ATOM 6358 C C . GLY A 1 780 ? 37.762 -4.487 -42.532 1.00 47.22 780 GLY A C 1
ATOM 6359 O O . GLY A 1 780 ? 38.303 -5.142 -43.420 1.00 47.22 780 GLY A O 1
ATOM 6360 N N . SER A 1 781 ? 36.586 -4.850 -42.004 1.00 54.88 781 SER A N 1
ATOM 6361 C CA . SER A 1 781 ? 35.784 -6.021 -42.409 1.00 54.88 781 SER A CA 1
ATOM 6362 C C . SER A 1 781 ? 34.306 -5.831 -42.040 1.00 54.88 781 SER A C 1
ATOM 6364 O O . SER A 1 781 ? 34.015 -5.073 -41.118 1.00 54.88 781 SER A O 1
ATOM 6366 N N . GLU A 1 782 ? 33.384 -6.501 -42.744 1.00 56.78 782 GLU A N 1
ATOM 6367 C CA . GLU A 1 782 ? 31.932 -6.399 -42.505 1.00 56.78 782 GLU A CA 1
ATOM 6368 C C . GLU A 1 782 ? 31.568 -6.878 -41.087 1.00 56.78 782 GLU A C 1
ATOM 6370 O O . GLU A 1 782 ? 31.783 -8.060 -40.800 1.00 56.78 782 GLU A O 1
ATOM 6375 N N . PRO A 1 783 ? 31.062 -5.996 -40.197 1.00 66.19 783 PRO A N 1
ATOM 6376 C CA . PRO A 1 783 ? 30.601 -6.415 -38.880 1.00 66.19 783 PRO A CA 1
ATOM 6377 C C . PRO A 1 783 ? 29.338 -7.257 -39.047 1.00 66.19 783 PRO A C 1
ATOM 6379 O O . PRO A 1 783 ? 28.424 -6.875 -39.779 1.00 66.19 783 PRO A O 1
ATOM 6382 N N . LYS A 1 784 ? 29.291 -8.405 -38.380 1.00 82.06 784 LYS A N 1
ATOM 6383 C CA . LYS A 1 784 ? 28.087 -9.234 -38.295 1.00 82.06 784 LYS A CA 1
ATOM 6384 C C . LYS A 1 784 ? 27.253 -8.827 -37.084 1.00 82.06 784 LYS A C 1
ATOM 6386 O O . LYS A 1 784 ? 27.759 -8.181 -36.165 1.00 82.06 784 LYS A O 1
ATOM 6391 N N . VAL A 1 785 ? 25.989 -9.244 -37.045 1.00 84.31 785 VAL A N 1
ATOM 6392 C CA . VAL A 1 785 ? 25.093 -9.003 -35.897 1.00 84.31 785 VAL A CA 1
ATOM 6393 C C . VAL A 1 785 ? 25.726 -9.509 -34.604 1.00 84.31 785 VAL A C 1
ATOM 6395 O O . VAL A 1 785 ? 25.744 -8.793 -33.603 1.00 84.31 785 VAL A O 1
ATOM 6398 N N . GLU A 1 786 ? 26.365 -10.677 -34.653 1.00 86.12 786 GLU A N 1
ATOM 6399 C CA . GLU A 1 786 ? 27.025 -11.292 -33.502 1.00 86.12 786 GLU A CA 1
ATOM 6400 C C . GLU A 1 786 ? 28.297 -10.557 -33.068 1.00 86.12 786 GLU A C 1
ATOM 6402 O O . GLU A 1 786 ? 28.849 -10.870 -32.016 1.00 86.12 786 GLU A O 1
ATOM 6407 N N . ASP A 1 787 ? 28.812 -9.593 -33.832 1.00 84.00 787 ASP A N 1
ATOM 6408 C CA . ASP A 1 787 ? 29.958 -8.797 -33.394 1.00 84.00 787 ASP A CA 1
ATOM 6409 C C . ASP A 1 787 ? 29.534 -7.716 -32.397 1.00 84.00 787 ASP A C 1
ATOM 6411 O O . ASP A 1 787 ? 30.287 -7.448 -31.451 1.00 84.00 787 ASP A O 1
ATOM 6415 N N . VAL A 1 788 ? 28.331 -7.156 -32.582 1.00 84.62 788 VAL A N 1
ATOM 6416 C CA . VAL A 1 788 ? 27.771 -6.033 -31.811 1.00 84.62 788 VAL A CA 1
ATOM 6417 C C . VAL A 1 788 ? 26.797 -6.501 -30.732 1.00 84.62 788 VAL A C 1
ATOM 6419 O O . VAL A 1 788 ? 26.857 -5.999 -29.606 1.00 84.62 788 VAL A O 1
ATOM 6422 N N . PHE A 1 789 ? 25.948 -7.481 -31.050 1.00 91.81 789 PHE A N 1
ATOM 6423 C CA . PHE A 1 789 ? 24.874 -7.951 -30.183 1.00 91.81 789 PHE A CA 1
ATOM 6424 C C . PHE A 1 789 ? 25.130 -9.371 -29.662 1.00 91.81 789 PHE A C 1
ATOM 6426 O O . PHE A 1 789 ? 25.589 -10.254 -30.387 1.00 91.81 789 PHE A O 1
ATOM 6433 N N . ASP A 1 790 ? 24.823 -9.590 -28.388 1.00 90.25 790 ASP A N 1
ATOM 6434 C CA . ASP A 1 790 ? 24.502 -10.900 -27.840 1.00 90.25 790 ASP A CA 1
ATOM 6435 C C . ASP A 1 790 ? 23.069 -11.246 -28.263 1.00 90.25 790 ASP A C 1
ATOM 6437 O O . ASP A 1 790 ? 22.133 -10.483 -28.009 1.00 90.25 790 ASP A O 1
ATOM 6441 N N . VAL A 1 791 ? 22.923 -12.383 -28.944 1.00 90.81 791 VAL A N 1
ATOM 6442 C CA . VAL A 1 791 ? 21.638 -12.891 -29.431 1.00 90.81 791 VAL A CA 1
ATOM 6443 C C . VAL A 1 791 ? 21.188 -14.006 -28.500 1.00 90.81 791 VAL A C 1
ATOM 6445 O O . VAL A 1 791 ? 21.872 -15.022 -28.357 1.00 90.81 791 VAL A O 1
ATOM 6448 N N . SER A 1 792 ? 20.035 -13.820 -27.870 1.00 89.31 792 SER A N 1
ATOM 6449 C CA . SER A 1 792 ? 19.404 -14.819 -27.008 1.00 89.31 792 SER A CA 1
ATOM 6450 C C . SER A 1 792 ? 17.954 -15.046 -27.431 1.00 89.31 792 SER A C 1
ATOM 6452 O O . SER A 1 792 ? 17.369 -14.167 -28.061 1.00 89.31 792 SER A O 1
ATOM 6454 N N . PRO A 1 793 ? 17.332 -16.183 -27.077 1.00 87.12 793 PRO A N 1
ATOM 6455 C CA . PRO A 1 793 ? 15.884 -16.323 -27.194 1.00 87.12 793 PRO A CA 1
ATOM 6456 C C . PRO A 1 793 ? 15.182 -15.182 -26.452 1.00 87.12 793 PRO A C 1
ATOM 6458 O O . PRO A 1 793 ? 15.642 -14.772 -25.380 1.00 87.12 793 PRO A O 1
ATOM 6461 N N . ASN A 1 794 ? 14.094 -14.661 -27.015 1.00 82.25 794 ASN A N 1
ATOM 6462 C CA . ASN A 1 794 ? 13.322 -13.621 -26.348 1.00 82.25 794 ASN A CA 1
ATOM 6463 C C . ASN A 1 794 ? 12.738 -14.178 -25.033 1.00 82.25 794 ASN A C 1
ATOM 6465 O O . ASN A 1 794 ? 12.075 -15.218 -25.060 1.00 82.25 794 ASN A O 1
ATOM 6469 N N . PRO A 1 795 ? 12.983 -13.537 -23.873 1.00 72.88 795 PRO A N 1
ATOM 6470 C CA . PRO A 1 795 ? 12.479 -14.024 -22.589 1.00 72.88 795 PRO A CA 1
ATOM 6471 C C . PRO A 1 795 ? 10.953 -13.942 -22.469 1.00 72.88 795 PRO A C 1
ATOM 6473 O O . PRO A 1 795 ? 10.382 -14.586 -21.590 1.00 72.88 795 PRO A O 1
ATOM 6476 N N . ILE A 1 796 ? 10.298 -13.135 -23.309 1.00 75.50 796 ILE A N 1
ATOM 6477 C CA . ILE A 1 796 ? 8.843 -13.014 -23.361 1.00 75.50 796 ILE A CA 1
ATOM 6478 C C . ILE A 1 796 ? 8.365 -13.577 -24.706 1.00 75.50 796 ILE A C 1
ATOM 6480 O O . ILE A 1 796 ? 8.740 -13.033 -25.746 1.00 75.50 796 ILE A O 1
ATOM 6484 N N . PRO A 1 797 ? 7.531 -14.631 -24.709 1.00 71.06 797 PRO A N 1
ATOM 6485 C CA . PRO A 1 797 ? 6.881 -15.121 -25.918 1.00 71.06 797 PRO A CA 1
ATOM 6486 C C . PRO A 1 797 ? 6.149 -13.994 -26.667 1.00 71.06 797 PRO A C 1
ATOM 6488 O O . PRO A 1 797 ? 5.348 -13.243 -26.100 1.00 71.06 797 PRO A O 1
ATOM 6491 N N . GLY A 1 798 ? 6.439 -13.858 -27.958 1.00 74.25 798 GLY A N 1
ATOM 6492 C CA . GLY A 1 798 ? 5.938 -12.770 -28.789 1.00 74.25 798 GLY A CA 1
ATOM 6493 C C . GLY A 1 798 ? 6.308 -12.952 -30.262 1.00 74.25 798 GLY A C 1
ATOM 6494 O O . GLY A 1 798 ? 6.857 -13.991 -30.630 1.00 74.25 798 GLY A O 1
ATOM 6495 N N . PRO A 1 799 ? 5.992 -11.962 -31.115 1.00 73.81 799 PRO A N 1
ATOM 6496 C CA . PRO A 1 799 ? 6.321 -12.018 -32.537 1.00 73.81 799 PRO A CA 1
ATOM 6497 C C . PRO A 1 799 ? 7.836 -11.974 -32.801 1.00 73.81 799 PRO A C 1
ATOM 6499 O O . PRO A 1 799 ? 8.283 -12.503 -33.814 1.00 73.81 799 PRO A O 1
ATOM 6502 N N . GLU A 1 800 ? 8.636 -11.377 -31.911 1.00 81.75 800 GLU A N 1
ATOM 6503 C CA . GLU A 1 800 ? 10.097 -11.436 -31.994 1.00 81.75 800 GLU A CA 1
ATOM 6504 C C . GLU A 1 800 ? 10.654 -12.677 -31.273 1.00 81.75 800 GLU A C 1
ATOM 6506 O O . GLU A 1 800 ? 10.587 -12.772 -30.048 1.00 81.75 800 GLU A O 1
ATOM 6511 N N . GLU A 1 801 ? 11.256 -13.612 -32.016 1.00 83.00 801 GLU A N 1
ATOM 6512 C CA . GLU A 1 801 ? 11.830 -14.855 -31.459 1.00 83.00 801 GLU A CA 1
ATOM 6513 C C . GLU A 1 801 ? 13.135 -14.637 -30.672 1.00 83.00 801 GLU A C 1
ATOM 6515 O O . GLU A 1 801 ? 13.467 -15.409 -29.767 1.00 83.00 801 GLU A O 1
ATOM 6520 N N . HIS A 1 802 ? 13.879 -13.582 -31.008 1.00 88.56 802 HIS A N 1
ATOM 6521 C CA . HIS A 1 802 ? 15.200 -13.291 -30.458 1.00 88.56 802 HIS A CA 1
ATOM 6522 C C . HIS A 1 802 ? 15.213 -11.924 -29.771 1.00 88.56 802 HIS A C 1
ATOM 6524 O O . HIS A 1 802 ? 14.552 -10.987 -30.214 1.00 88.56 802 HIS A O 1
ATOM 6530 N N . ALA A 1 803 ? 15.998 -11.817 -28.703 1.00 89.44 803 ALA A N 1
ATOM 6531 C CA . ALA A 1 803 ? 16.352 -10.570 -28.045 1.00 89.44 803 ALA A CA 1
ATOM 6532 C C . ALA A 1 803 ? 17.808 -10.214 -28.370 1.00 89.44 803 ALA A C 1
ATOM 6534 O O . ALA A 1 803 ? 18.696 -11.073 -28.327 1.00 89.44 803 ALA A O 1
ATOM 6535 N N . TYR A 1 804 ? 18.041 -8.937 -28.673 1.00 92.75 804 TYR A N 1
ATOM 6536 C CA . TYR A 1 804 ? 19.351 -8.404 -29.030 1.00 92.75 804 TYR A CA 1
ATOM 6537 C C . TYR A 1 804 ? 19.855 -7.439 -27.959 1.00 92.75 804 TYR A C 1
ATOM 6539 O O . TYR A 1 804 ? 19.280 -6.369 -27.750 1.00 92.75 804 TYR A O 1
ATOM 6547 N N . HIS A 1 805 ? 20.960 -7.790 -27.307 1.00 92.12 805 HIS A N 1
ATOM 6548 C CA . HIS A 1 805 ? 21.602 -6.954 -26.292 1.00 92.12 805 HIS A CA 1
ATOM 6549 C C . HIS A 1 805 ? 22.997 -6.537 -26.737 1.00 92.12 805 HIS A C 1
ATOM 6551 O O . HIS A 1 805 ? 23.761 -7.357 -27.228 1.00 92.12 805 HIS A O 1
ATOM 6557 N N . ILE A 1 806 ? 23.361 -5.269 -26.578 1.00 90.75 806 ILE A N 1
ATOM 6558 C CA . ILE A 1 806 ? 24.690 -4.776 -26.936 1.00 90.75 806 ILE A CA 1
ATOM 6559 C C . ILE A 1 806 ? 25.725 -5.471 -26.046 1.00 90.75 806 ILE A C 1
ATOM 6561 O O . ILE A 1 806 ? 25.593 -5.511 -24.820 1.00 90.75 806 ILE A O 1
ATOM 6565 N N . LYS A 1 807 ? 26.788 -6.004 -26.654 1.00 87.88 807 LYS A N 1
ATOM 6566 C CA . LYS A 1 807 ? 27.819 -6.742 -25.915 1.00 87.88 807 LYS A CA 1
ATOM 6567 C C . LYS A 1 807 ? 28.485 -5.875 -24.853 1.00 87.88 807 LYS A C 1
ATOM 6569 O O . LYS A 1 807 ? 28.928 -4.759 -25.130 1.00 87.88 807 LYS A O 1
ATOM 6574 N N . LYS A 1 808 ? 28.696 -6.445 -23.662 1.00 83.81 808 LYS A N 1
ATOM 6575 C CA . LYS A 1 808 ? 29.331 -5.744 -22.527 1.00 83.81 808 LYS A CA 1
ATOM 6576 C C . LYS A 1 808 ? 30.726 -5.180 -22.830 1.00 83.81 808 LYS A C 1
ATOM 6578 O O . LYS A 1 808 ? 31.077 -4.151 -22.273 1.00 83.81 808 LYS A O 1
ATOM 6583 N N . LYS A 1 809 ? 31.477 -5.754 -23.782 1.00 78.94 809 LYS A N 1
ATOM 6584 C CA . LYS A 1 809 ? 32.776 -5.215 -24.254 1.00 78.94 809 LYS A CA 1
ATOM 6585 C C . LYS A 1 809 ? 32.706 -3.784 -24.829 1.00 78.94 809 LYS A C 1
ATOM 6587 O O . LYS A 1 809 ? 33.747 -3.165 -25.023 1.00 78.94 809 LYS A O 1
ATOM 6592 N N . TYR A 1 810 ? 31.506 -3.285 -25.141 1.00 83.75 810 TYR A N 1
ATOM 6593 C CA . TYR A 1 810 ? 31.274 -1.928 -25.648 1.00 83.75 810 TYR A CA 1
ATOM 6594 C C . TYR A 1 810 ? 30.833 -0.928 -24.572 1.00 83.75 810 TYR A C 1
ATOM 6596 O O . TYR A 1 810 ? 30.738 0.262 -24.868 1.00 83.75 810 TYR A O 1
ATOM 6604 N N . TYR A 1 811 ? 30.604 -1.371 -23.332 1.00 83.38 811 TYR A N 1
ATOM 6605 C CA . TYR A 1 811 ? 30.274 -0.514 -22.187 1.00 83.38 811 TYR A CA 1
ATOM 6606 C C . TYR A 1 811 ? 31.546 0.150 -21.640 1.00 83.38 811 TYR A C 1
ATOM 6608 O O . TYR A 1 811 ? 31.905 -0.019 -20.480 1.00 83.38 811 TYR A O 1
ATOM 6616 N N . THR A 1 812 ? 32.266 0.851 -22.512 1.00 78.69 812 THR A N 1
ATOM 6617 C CA . THR A 1 812 ? 33.479 1.597 -22.172 1.00 78.69 812 THR A CA 1
ATOM 6618 C C . THR A 1 812 ? 33.109 2.941 -21.554 1.00 78.69 812 THR A C 1
ATOM 6620 O O . THR A 1 812 ? 32.037 3.483 -21.839 1.00 78.69 812 THR A O 1
ATOM 6623 N N . GLU A 1 813 ? 34.006 3.508 -20.746 1.00 74.19 813 GLU A N 1
ATOM 6624 C CA . GLU A 1 813 ? 33.820 4.844 -20.161 1.00 74.19 813 GLU A CA 1
ATOM 6625 C C . GLU A 1 813 ? 33.505 5.893 -21.237 1.00 74.19 813 GLU A C 1
ATOM 6627 O O . GLU A 1 813 ? 32.562 6.667 -21.097 1.00 74.19 813 GLU A O 1
ATOM 6632 N N . GLU A 1 814 ? 34.221 5.851 -22.363 1.00 77.62 814 GLU A N 1
ATOM 6633 C CA . GLU A 1 814 ? 34.000 6.772 -23.477 1.00 77.62 814 GLU A CA 1
ATOM 6634 C C . GLU A 1 814 ? 32.599 6.617 -24.092 1.00 77.62 814 GLU A C 1
ATOM 6636 O O . GLU A 1 814 ? 31.900 7.611 -24.270 1.00 77.62 814 GLU A O 1
ATOM 6641 N N . ASN A 1 815 ? 32.129 5.394 -24.371 1.00 82.00 815 ASN A N 1
ATOM 6642 C CA . ASN A 1 815 ? 30.793 5.194 -24.953 1.00 82.00 815 ASN A CA 1
ATOM 6643 C C . ASN A 1 815 ? 29.670 5.608 -23.992 1.00 82.00 815 ASN A C 1
ATOM 6645 O O . ASN A 1 815 ? 28.683 6.203 -24.432 1.00 82.00 815 ASN A O 1
ATOM 6649 N N . ILE A 1 816 ? 29.825 5.320 -22.695 1.00 82.88 816 ILE A N 1
ATOM 6650 C CA . ILE A 1 816 ? 28.876 5.744 -21.657 1.00 82.88 816 ILE A CA 1
ATOM 6651 C C . ILE A 1 816 ? 28.845 7.272 -21.580 1.00 82.88 816 ILE A C 1
ATOM 6653 O O . ILE A 1 816 ? 27.767 7.863 -21.621 1.00 82.88 816 ILE A O 1
ATOM 6657 N N . ARG A 1 817 ? 30.014 7.922 -21.554 1.00 81.56 817 ARG A N 1
ATOM 6658 C CA . ARG A 1 817 ? 30.145 9.383 -21.487 1.00 81.56 817 ARG A CA 1
ATOM 6659 C C . ARG A 1 817 ? 29.554 10.081 -22.711 1.00 81.56 817 ARG A C 1
ATOM 6661 O O . ARG A 1 817 ? 28.846 11.074 -22.554 1.00 81.56 817 ARG A O 1
ATOM 6668 N N . GLN A 1 818 ? 29.799 9.568 -23.918 1.00 82.88 818 GLN A N 1
ATOM 6669 C CA . GLN A 1 818 ? 29.202 10.107 -25.147 1.00 82.88 818 GLN A CA 1
ATOM 6670 C C . GLN A 1 818 ? 27.672 9.964 -25.138 1.00 82.88 818 GLN A C 1
ATOM 6672 O O . GLN A 1 818 ? 26.952 10.918 -25.445 1.00 82.88 818 GLN A O 1
ATOM 6677 N N . GLY A 1 819 ? 27.162 8.801 -24.713 1.00 88.69 819 GLY A N 1
ATOM 6678 C CA . GLY A 1 819 ? 25.728 8.573 -24.528 1.00 88.69 819 GLY A CA 1
ATOM 6679 C C . GLY A 1 819 ? 25.106 9.526 -23.504 1.00 88.69 819 GLY A C 1
ATOM 6680 O O . GLY A 1 819 ? 24.069 10.131 -23.783 1.00 88.69 819 GLY A O 1
ATOM 6681 N N . GLN A 1 820 ? 25.766 9.720 -22.359 1.00 88.38 820 GLN A N 1
ATOM 6682 C CA . GLN A 1 820 ? 25.342 10.635 -21.298 1.00 88.38 820 GLN A CA 1
ATOM 6683 C C . GLN A 1 820 ? 25.262 12.081 -21.791 1.00 88.38 820 GLN A C 1
ATOM 6685 O O . GLN A 1 820 ? 24.223 12.722 -21.640 1.00 88.38 820 GLN A O 1
ATOM 6690 N N . GLN A 1 821 ? 26.324 12.594 -22.421 1.00 87.12 821 GLN A N 1
ATOM 6691 C CA . GLN A 1 821 ? 26.358 13.969 -22.934 1.00 87.12 821 GLN A CA 1
ATOM 6692 C C . GLN A 1 821 ? 25.221 14.224 -23.926 1.00 87.12 821 GLN A C 1
ATOM 6694 O O . GLN A 1 821 ? 24.534 15.248 -23.850 1.00 87.12 821 GLN A O 1
ATOM 6699 N N . PHE A 1 822 ? 24.977 13.270 -24.828 1.00 87.75 822 PHE A N 1
ATOM 6700 C CA . PHE A 1 822 ? 23.874 13.371 -25.773 1.00 87.75 822 PHE A CA 1
ATOM 6701 C C . PHE A 1 822 ? 22.509 13.338 -25.069 1.00 87.75 822 PHE A C 1
ATOM 6703 O O . PHE A 1 822 ? 21.612 14.120 -25.407 1.00 87.75 822 PHE A O 1
ATOM 6710 N N . PHE A 1 823 ? 22.343 12.447 -24.089 1.00 92.00 823 PHE A N 1
ATOM 6711 C CA . PHE A 1 823 ? 21.109 12.298 -23.327 1.00 92.00 823 PHE A CA 1
ATOM 6712 C C . PHE A 1 823 ? 20.781 13.556 -22.515 1.00 92.00 823 PHE A C 1
ATOM 6714 O O . PHE A 1 823 ? 19.649 14.043 -22.566 1.00 92.00 823 PHE A O 1
ATOM 6721 N N . GLU A 1 824 ? 21.761 14.128 -21.819 1.00 90.69 824 GLU A N 1
ATOM 6722 C CA . GLU A 1 824 ? 21.595 15.351 -21.032 1.00 90.69 824 GLU A CA 1
ATOM 6723 C C . GLU A 1 824 ? 21.186 16.550 -21.893 1.00 90.69 824 GLU A C 1
ATOM 6725 O O . GLU A 1 824 ? 20.321 17.332 -21.493 1.00 90.69 824 GLU A O 1
ATOM 6730 N N . LEU A 1 825 ? 21.765 16.678 -23.090 1.00 87.69 825 LEU A N 1
ATOM 6731 C CA . LEU A 1 825 ? 21.475 17.792 -23.990 1.00 87.69 825 LEU A CA 1
ATOM 6732 C C . LEU A 1 825 ? 20.075 17.696 -24.618 1.00 87.69 825 LEU A C 1
ATOM 6734 O O . LEU A 1 825 ? 19.399 18.715 -24.767 1.00 87.69 825 LEU A O 1
ATOM 6738 N N . ASN A 1 826 ? 19.635 16.486 -24.983 1.00 88.31 826 ASN A N 1
ATOM 6739 C CA . ASN A 1 826 ? 18.460 16.296 -25.846 1.00 88.31 826 ASN A CA 1
ATOM 6740 C C . ASN A 1 826 ? 17.269 15.614 -25.156 1.00 88.31 826 ASN A C 1
ATOM 6742 O O . ASN A 1 826 ? 16.114 15.940 -25.432 1.00 88.31 826 ASN A O 1
ATOM 6746 N N . CYS A 1 827 ? 17.529 14.670 -24.252 1.00 91.94 827 CYS A N 1
ATOM 6747 C CA . CYS A 1 827 ? 16.515 13.778 -23.683 1.00 91.94 827 CYS A CA 1
ATOM 6748 C C . CYS A 1 827 ? 16.088 14.205 -22.270 1.00 91.94 827 CYS A C 1
ATOM 6750 O O . CYS A 1 827 ? 14.913 14.068 -21.903 1.00 91.94 827 CYS A O 1
ATOM 6752 N N . ALA A 1 828 ? 17.011 14.772 -21.485 1.00 92.19 828 ALA A N 1
ATOM 6753 C CA . ALA A 1 828 ? 16.802 15.093 -20.072 1.00 92.19 828 ALA A CA 1
ATOM 6754 C C . ALA A 1 828 ? 15.707 16.141 -19.811 1.00 92.19 828 ALA A C 1
ATOM 6756 O O . ALA A 1 828 ? 15.118 16.170 -18.731 1.00 92.19 828 ALA A O 1
ATOM 6757 N N . VAL A 1 829 ? 15.352 16.963 -20.805 1.00 90.12 829 VAL A N 1
ATOM 6758 C CA . VAL A 1 829 ? 14.229 17.914 -20.694 1.00 90.12 829 VAL A CA 1
ATOM 6759 C C . VAL A 1 829 ? 12.895 17.218 -20.388 1.00 90.12 829 VAL A C 1
ATOM 6761 O O . VAL A 1 829 ? 12.042 17.787 -19.700 1.00 90.12 829 VAL A O 1
ATOM 6764 N N . CYS A 1 830 ? 12.732 15.978 -20.858 1.00 90.81 830 CYS A N 1
ATOM 6765 C CA . CYS A 1 830 ? 11.567 15.135 -20.600 1.00 90.81 830 CYS A CA 1
ATOM 6766 C C . CYS A 1 830 ? 11.908 13.998 -19.628 1.00 90.81 830 CYS A C 1
ATOM 6768 O O . CYS A 1 830 ? 11.167 13.763 -18.677 1.00 90.81 830 CYS A O 1
ATOM 6770 N N . HIS A 1 831 ? 13.033 13.313 -19.831 1.00 92.19 831 HIS A N 1
ATOM 6771 C CA . HIS A 1 831 ? 13.396 12.130 -19.050 1.00 92.19 831 HIS A CA 1
ATOM 6772 C C . HIS A 1 831 ? 14.191 12.423 -17.768 1.00 92.19 831 HIS A C 1
ATOM 6774 O O . HIS A 1 831 ? 14.427 11.490 -17.018 1.00 92.19 831 HIS A O 1
ATOM 6780 N N . GLY A 1 832 ? 14.563 13.673 -17.473 1.00 90.44 832 GLY A N 1
ATOM 6781 C CA . GLY A 1 832 ? 15.454 14.008 -16.350 1.00 90.44 832 GLY A CA 1
ATOM 6782 C C . GLY A 1 832 ? 16.914 13.668 -16.665 1.00 90.44 832 GLY A C 1
ATOM 6783 O O . GLY A 1 832 ? 17.168 12.889 -17.576 1.00 90.44 832 GLY A O 1
ATOM 6784 N N . LYS A 1 833 ? 17.885 14.263 -15.960 1.00 87.62 833 LYS A N 1
ATOM 6785 C CA . LYS A 1 833 ? 19.318 13.973 -16.193 1.00 87.62 833 LYS A CA 1
ATOM 6786 C C . LYS A 1 833 ? 19.674 12.529 -15.838 1.00 87.62 833 LYS A C 1
ATOM 6788 O O . LYS A 1 833 ? 20.295 11.841 -16.634 1.00 87.62 833 LYS A O 1
ATOM 6793 N N . GLU A 1 834 ? 19.112 12.051 -14.733 1.00 84.38 834 GLU A N 1
ATOM 6794 C CA . GLU A 1 834 ? 19.252 10.673 -14.244 1.00 84.38 834 GLU A CA 1
ATOM 6795 C C . GLU A 1 834 ? 18.323 9.674 -14.955 1.00 84.38 834 GLU A C 1
ATOM 6797 O O . GLU A 1 834 ? 18.097 8.568 -14.471 1.00 84.38 834 GLU A O 1
ATOM 6802 N N . ALA A 1 835 ? 17.698 10.077 -16.068 1.00 89.50 835 ALA A N 1
ATOM 6803 C CA . ALA A 1 835 ? 16.712 9.282 -16.800 1.00 89.50 835 ALA A CA 1
ATOM 6804 C C . ALA A 1 835 ? 15.527 8.778 -15.938 1.00 89.50 835 ALA A C 1
ATOM 6806 O O . ALA A 1 835 ? 14.878 7.771 -16.249 1.00 89.50 835 ALA A O 1
ATOM 6807 N N . ASP A 1 836 ? 15.212 9.495 -14.859 1.00 86.56 836 ASP A N 1
ATOM 6808 C CA . ASP A 1 836 ? 14.186 9.145 -13.882 1.00 86.56 836 ASP A CA 1
ATOM 6809 C C . ASP A 1 836 ? 12.752 9.449 -14.363 1.00 86.56 836 ASP A C 1
ATOM 6811 O O . ASP A 1 836 ? 11.772 9.073 -13.725 1.00 86.56 836 ASP A O 1
ATOM 6815 N N . GLY A 1 837 ? 12.585 10.126 -15.494 1.00 87.62 837 GLY A N 1
ATOM 6816 C CA . GLY A 1 837 ? 11.293 10.559 -16.022 1.00 87.62 837 GLY A CA 1
ATOM 6817 C C . GLY A 1 837 ? 10.737 11.829 -15.366 1.00 87.62 837 GLY A C 1
ATOM 6818 O O . GLY A 1 837 ? 9.530 12.053 -15.465 1.00 87.62 837 GLY A O 1
ATOM 6819 N N . MET A 1 838 ? 11.567 12.634 -14.684 1.00 84.50 838 MET A N 1
ATOM 6820 C CA . MET A 1 838 ? 11.195 13.922 -14.055 1.00 84.50 838 MET A CA 1
ATOM 6821 C C . MET A 1 838 ? 11.888 15.106 -14.720 1.00 84.50 838 MET A C 1
ATOM 6823 O O . MET A 1 838 ? 12.268 16.080 -14.068 1.00 84.50 838 MET A O 1
ATOM 6827 N N . GLY A 1 839 ? 12.037 15.054 -16.043 1.00 85.75 839 GLY A N 1
ATOM 6828 C CA . GLY A 1 839 ? 12.463 16.231 -16.784 1.00 85.75 839 GLY A CA 1
ATOM 6829 C C . GLY A 1 839 ? 11.517 17.404 -16.527 1.00 85.75 839 GLY A C 1
ATOM 6830 O O . GLY A 1 839 ? 10.343 17.221 -16.201 1.00 85.75 839 GLY A O 1
ATOM 6831 N N . PHE A 1 840 ? 12.007 18.628 -16.711 1.00 85.25 840 PHE A N 1
ATOM 6832 C CA . PHE A 1 840 ? 11.232 19.851 -16.482 1.00 85.25 840 PHE A CA 1
ATOM 6833 C C . PHE A 1 840 ? 9.855 19.841 -17.176 1.00 85.25 840 PHE A C 1
ATOM 6835 O O . PHE A 1 840 ? 8.885 20.382 -16.648 1.00 85.25 840 PHE A O 1
ATOM 6842 N N . ARG A 1 841 ? 9.743 19.188 -18.344 1.00 85.94 841 ARG A N 1
ATOM 6843 C CA . ARG A 1 841 ? 8.476 19.054 -19.083 1.00 85.94 841 ARG A CA 1
ATOM 6844 C C . ARG A 1 841 ? 7.600 17.875 -18.649 1.00 85.94 841 ARG A C 1
ATOM 6846 O O . ARG A 1 841 ? 6.433 17.844 -19.021 1.00 85.94 841 ARG A O 1
ATOM 6853 N N . ALA A 1 842 ? 8.104 16.924 -17.867 1.00 82.62 842 ALA A N 1
ATOM 6854 C CA . ALA A 1 842 ? 7.346 15.737 -17.464 1.00 82.62 842 ALA A CA 1
ATOM 6855 C C . ALA A 1 842 ? 6.116 16.079 -16.604 1.00 82.62 842 ALA A C 1
ATOM 6857 O O . ALA A 1 842 ? 5.083 15.418 -16.709 1.00 82.62 842 ALA A O 1
ATOM 6858 N N . GLY A 1 843 ? 6.203 17.133 -15.783 1.00 73.12 843 GLY A N 1
ATOM 6859 C CA . GLY A 1 843 ? 5.129 17.545 -14.873 1.00 73.12 843 GLY A CA 1
ATOM 6860 C C . GLY A 1 843 ? 3.839 17.999 -15.566 1.00 73.12 843 GLY A C 1
ATOM 6861 O O . GLY A 1 843 ? 2.779 17.946 -14.950 1.00 73.12 843 GLY A O 1
ATOM 6862 N N . THR A 1 844 ? 3.905 18.405 -16.838 1.00 78.88 844 THR A N 1
ATOM 6863 C CA . THR A 1 844 ? 2.744 18.872 -17.616 1.00 78.88 844 THR A CA 1
ATOM 6864 C C . THR A 1 844 ? 2.206 17.828 -18.603 1.00 78.88 844 THR A C 1
ATOM 6866 O O . THR A 1 844 ? 1.216 18.086 -19.284 1.00 78.88 844 THR A O 1
ATOM 6869 N N . MET A 1 845 ? 2.826 16.644 -18.684 1.00 79.25 845 MET A N 1
ATOM 6870 C CA . MET A 1 845 ? 2.438 15.557 -19.595 1.00 79.25 845 MET A CA 1
ATOM 6871 C C . MET A 1 845 ? 1.424 14.610 -18.935 1.00 79.25 845 MET A C 1
ATOM 6873 O O . MET A 1 845 ? 1.785 13.528 -18.473 1.00 79.25 845 MET A O 1
ATOM 6877 N N . TYR A 1 846 ? 0.153 15.018 -18.880 1.00 68.62 846 TYR A N 1
ATOM 6878 C CA . TYR A 1 846 ? -0.908 14.266 -18.190 1.00 68.62 846 TYR A CA 1
ATOM 6879 C C . TYR A 1 846 ? -1.289 12.948 -18.886 1.00 68.62 846 TYR A C 1
ATOM 6881 O O . TYR A 1 846 ? -1.417 11.931 -18.212 1.00 68.62 846 TYR A O 1
ATOM 6889 N N . ASP A 1 847 ? -1.373 12.928 -20.220 1.00 67.31 847 ASP A N 1
ATOM 6890 C CA . ASP A 1 847 ? -1.841 11.745 -20.970 1.00 67.31 847 ASP A CA 1
ATOM 6891 C C . ASP A 1 847 ? -0.761 10.661 -21.145 1.00 67.31 847 ASP A C 1
ATOM 6893 O O . ASP A 1 847 ? -1.048 9.485 -21.378 1.00 67.31 847 ASP A O 1
ATOM 6897 N N . ALA A 1 848 ? 0.517 11.044 -21.070 1.00 74.81 848 ALA A N 1
ATOM 6898 C CA . ALA A 1 848 ? 1.636 10.131 -21.264 1.00 74.81 848 ALA A CA 1
ATOM 6899 C C . ALA A 1 848 ? 2.921 10.666 -20.622 1.00 74.81 848 ALA A C 1
ATOM 6901 O O . ALA A 1 848 ? 3.783 11.222 -21.304 1.00 74.81 848 ALA A O 1
ATOM 6902 N N . LYS A 1 849 ? 3.091 10.431 -19.317 1.00 82.69 849 LYS A N 1
ATOM 6903 C CA . LYS A 1 849 ? 4.352 10.753 -18.635 1.00 82.69 849 LYS A CA 1
ATOM 6904 C C . LYS A 1 849 ? 5.539 9.980 -19.238 1.00 82.69 849 LYS A C 1
ATOM 6906 O O . LYS A 1 849 ? 5.381 8.792 -19.563 1.00 82.69 849 LYS A O 1
ATOM 6911 N N . PRO A 1 850 ? 6.726 10.612 -19.351 1.00 88.38 850 PRO A N 1
ATOM 6912 C CA . PRO A 1 850 ? 7.965 9.924 -19.695 1.00 88.38 850 PRO A CA 1
ATOM 6913 C C . PRO A 1 850 ? 8.215 8.756 -18.742 1.00 88.38 850 PRO A C 1
ATOM 6915 O O . PRO A 1 850 ? 7.972 8.855 -17.535 1.00 88.38 850 PRO A O 1
ATOM 6918 N N . ARG A 1 851 ? 8.677 7.629 -19.291 1.00 88.38 851 ARG A N 1
ATOM 6919 C CA . ARG A 1 851 ? 9.045 6.458 -18.488 1.00 88.38 851 ARG A CA 1
ATOM 6920 C C . ARG A 1 851 ? 10.367 6.714 -17.761 1.00 88.38 851 ARG A C 1
ATOM 6922 O O . ARG A 1 851 ? 11.261 7.348 -18.318 1.00 88.38 851 ARG A O 1
ATOM 6929 N N . MET A 1 852 ? 10.466 6.166 -16.557 1.00 89.25 852 MET A N 1
ATOM 6930 C CA . MET A 1 852 ? 11.679 6.056 -15.760 1.00 89.25 852 MET A CA 1
ATOM 6931 C C . MET A 1 852 ? 12.535 4.974 -16.407 1.00 89.25 852 MET A C 1
ATOM 6933 O O . MET A 1 852 ? 12.202 3.792 -16.325 1.00 89.25 852 MET A O 1
ATOM 6937 N N . LEU A 1 853 ? 13.585 5.381 -17.117 1.00 90.62 853 LEU A N 1
ATOM 6938 C CA . LEU A 1 853 ? 14.450 4.464 -17.863 1.00 90.62 853 LEU A CA 1
ATOM 6939 C C . LEU A 1 853 ? 15.417 3.709 -16.938 1.00 90.62 853 LEU A C 1
ATOM 6941 O O . LEU A 1 853 ? 15.999 2.717 -17.354 1.00 90.62 853 LEU A O 1
ATOM 6945 N N . THR A 1 854 ? 15.499 4.122 -15.672 1.00 88.19 854 THR A N 1
ATOM 6946 C CA . THR A 1 854 ? 16.180 3.422 -14.574 1.00 88.19 854 THR A CA 1
ATOM 6947 C C . THR A 1 854 ? 15.320 2.349 -13.894 1.00 88.19 854 THR A C 1
ATOM 6949 O O . THR A 1 854 ? 15.780 1.671 -12.980 1.00 88.19 854 THR A O 1
ATOM 6952 N N . ASN A 1 855 ? 14.067 2.159 -14.325 1.00 88.56 855 ASN A N 1
ATOM 6953 C CA . ASN A 1 855 ? 13.210 1.079 -13.836 1.00 88.56 855 ASN A CA 1
ATOM 6954 C C . ASN A 1 855 ? 13.706 -0.272 -14.372 1.00 88.56 855 ASN A C 1
ATOM 6956 O O . ASN A 1 855 ? 13.384 -0.638 -15.506 1.00 88.56 855 ASN A O 1
ATOM 6960 N N . LEU A 1 856 ? 14.455 -1.004 -13.544 1.00 86.12 856 LEU A N 1
ATOM 6961 C CA . LEU A 1 856 ? 15.109 -2.259 -13.916 1.00 86.12 856 LEU A CA 1
ATOM 6962 C C . LEU A 1 856 ? 14.127 -3.308 -14.463 1.00 86.12 856 LEU A C 1
ATOM 6964 O O . LEU A 1 856 ? 14.284 -3.800 -15.577 1.00 86.12 856 LEU A O 1
ATOM 6968 N N . HIS A 1 857 ? 13.048 -3.597 -13.730 1.00 86.00 857 HIS A N 1
ATOM 6969 C CA . HIS A 1 857 ? 12.062 -4.591 -14.163 1.00 86.00 857 HIS A CA 1
ATOM 6970 C C . HIS A 1 857 ? 11.405 -4.240 -15.502 1.00 86.00 857 HIS A C 1
ATOM 6972 O O . HIS A 1 857 ? 10.987 -5.131 -16.242 1.00 86.00 857 HIS A O 1
ATOM 6978 N N . TRP A 1 858 ? 11.290 -2.947 -15.822 1.00 88.06 858 TRP A N 1
ATOM 6979 C CA . TRP A 1 858 ? 10.835 -2.529 -17.138 1.00 88.06 858 TRP A CA 1
ATOM 6980 C C . TRP A 1 858 ? 11.950 -2.659 -18.175 1.00 88.06 858 TRP A C 1
ATOM 6982 O O . TRP A 1 858 ? 11.707 -3.285 -19.200 1.00 88.06 858 TRP A O 1
ATOM 6992 N N . ILE A 1 859 ? 13.143 -2.101 -17.944 1.00 88.25 859 ILE A N 1
ATOM 6993 C CA . ILE A 1 859 ? 14.209 -2.050 -18.956 1.00 88.25 859 ILE A CA 1
ATOM 6994 C C . ILE A 1 859 ? 14.672 -3.459 -19.359 1.00 88.25 859 ILE A C 1
ATOM 6996 O O . ILE A 1 859 ? 14.861 -3.711 -20.547 1.00 88.25 859 ILE A O 1
ATOM 7000 N N . ASP A 1 860 ? 14.757 -4.409 -18.426 1.00 85.06 860 ASP A N 1
ATOM 7001 C CA . ASP A 1 860 ? 15.235 -5.781 -18.676 1.00 85.06 860 ASP A CA 1
ATOM 7002 C C . ASP A 1 860 ? 14.289 -6.622 -19.539 1.00 85.06 860 ASP A C 1
ATOM 7004 O O . ASP A 1 860 ? 14.702 -7.594 -20.160 1.00 85.06 860 ASP A O 1
ATOM 7008 N N . THR A 1 861 ? 13.019 -6.226 -19.638 1.00 84.44 861 THR A N 1
ATOM 7009 C CA . THR A 1 861 ? 12.029 -6.906 -20.496 1.00 84.44 861 THR A CA 1
ATOM 7010 C C . THR A 1 861 ? 11.951 -6.342 -21.911 1.00 84.44 861 THR A C 1
ATOM 7012 O O . THR A 1 861 ? 10.985 -6.587 -22.636 1.00 84.44 861 THR A O 1
ATOM 7015 N N . ARG A 1 862 ? 12.883 -5.471 -22.289 1.00 87.50 862 ARG A N 1
ATOM 7016 C CA . ARG A 1 862 ? 12.988 -4.922 -23.640 1.00 87.50 862 ARG A CA 1
ATOM 7017 C C . ARG A 1 862 ? 14.408 -5.185 -24.062 1.00 87.50 862 ARG A C 1
ATOM 7019 O O . ARG A 1 862 ? 15.313 -4.988 -23.263 1.00 87.50 862 ARG A O 1
ATOM 7026 N N . ASP A 1 863 ? 14.607 -5.628 -25.282 1.00 91.44 863 ASP A N 1
ATOM 7027 C CA . ASP A 1 863 ? 15.946 -5.734 -25.824 1.00 91.44 863 ASP A CA 1
ATOM 7028 C C . ASP A 1 863 ? 16.440 -4.357 -26.298 1.00 91.44 863 ASP A C 1
ATOM 7030 O O . ASP A 1 863 ? 15.710 -3.354 -26.287 1.00 91.44 863 ASP A O 1
ATOM 7034 N N . ASP A 1 864 ? 17.710 -4.275 -26.668 1.00 93.69 864 ASP A N 1
ATOM 7035 C CA . ASP A 1 864 ? 18.315 -3.004 -27.054 1.00 93.69 864 ASP A CA 1
ATOM 7036 C C . ASP A 1 864 ? 17.807 -2.545 -28.426 1.00 93.69 864 ASP A C 1
ATOM 7038 O O . ASP A 1 864 ? 17.612 -1.344 -28.633 1.00 93.69 864 ASP A O 1
ATOM 7042 N N . LEU A 1 865 ? 17.456 -3.476 -29.321 1.00 93.06 865 LEU A N 1
ATOM 7043 C CA . LEU A 1 865 ? 16.804 -3.156 -30.593 1.00 93.06 865 LEU A CA 1
ATOM 7044 C C . LEU A 1 865 ? 15.439 -2.481 -30.381 1.00 93.06 865 LEU A C 1
ATOM 7046 O O . LEU A 1 865 ? 15.138 -1.467 -31.019 1.00 93.06 865 LEU A O 1
ATOM 7050 N N . ARG A 1 866 ? 14.623 -2.951 -29.430 1.00 90.69 866 ARG A N 1
ATOM 7051 C CA . ARG A 1 866 ? 13.341 -2.327 -29.061 1.00 90.69 866 ARG A CA 1
ATOM 7052 C C . ARG A 1 866 ? 13.505 -0.899 -28.541 1.00 90.69 866 ARG A C 1
ATOM 7054 O O . ARG A 1 866 ? 12.608 -0.066 -28.771 1.00 90.69 866 ARG A O 1
ATOM 7061 N N . LEU A 1 867 ? 14.601 -0.600 -27.840 1.00 93.50 867 LEU A N 1
ATOM 7062 C CA . LEU A 1 867 ? 14.939 0.754 -27.388 1.00 93.50 867 LEU A CA 1
ATOM 7063 C C . LEU A 1 867 ? 15.379 1.631 -28.566 1.00 93.50 867 LEU A C 1
ATOM 7065 O O . LEU A 1 867 ? 14.829 2.720 -28.736 1.00 93.50 867 LEU A O 1
ATOM 7069 N N . ILE A 1 868 ? 16.253 1.123 -29.440 1.00 94.44 868 ILE A N 1
ATOM 7070 C CA . ILE A 1 868 ? 16.692 1.807 -30.669 1.00 94.44 868 ILE A CA 1
ATOM 7071 C C . ILE A 1 868 ? 15.491 2.158 -31.555 1.00 94.44 868 ILE A C 1
ATOM 7073 O O . ILE A 1 868 ? 15.356 3.312 -31.964 1.00 94.44 868 ILE A O 1
ATOM 7077 N N . ARG A 1 869 ? 14.560 1.217 -31.773 1.00 92.94 869 ARG A N 1
ATOM 7078 C CA . ARG A 1 869 ? 13.298 1.450 -32.502 1.00 92.94 869 ARG A CA 1
ATOM 7079 C C . ARG A 1 869 ? 12.473 2.581 -31.874 1.00 92.94 869 ARG A C 1
ATOM 7081 O O . ARG A 1 869 ? 11.881 3.377 -32.595 1.00 92.94 869 ARG A O 1
ATOM 7088 N N . SER A 1 870 ? 12.437 2.676 -30.540 1.00 92.19 870 SER A N 1
ATOM 7089 C CA . SER A 1 870 ? 11.706 3.748 -29.834 1.00 92.19 870 SER A CA 1
ATOM 7090 C C . SER A 1 870 ? 12.358 5.116 -29.993 1.00 92.19 870 SER A C 1
ATOM 7092 O O . SER A 1 870 ? 11.653 6.117 -30.024 1.00 92.19 870 SER A O 1
ATOM 7094 N N . ILE A 1 871 ? 13.689 5.167 -30.069 1.00 93.31 871 ILE A N 1
ATOM 7095 C CA . ILE A 1 871 ? 14.427 6.410 -30.308 1.00 93.31 871 ILE A CA 1
ATOM 7096 C C . ILE A 1 871 ? 14.233 6.830 -31.769 1.00 93.31 871 ILE A C 1
ATOM 7098 O O . ILE A 1 871 ? 13.818 7.954 -32.039 1.00 93.31 871 ILE A O 1
ATOM 7102 N N . LYS A 1 872 ? 14.447 5.908 -32.715 1.00 93.25 872 LYS A N 1
ATOM 7103 C CA . LYS A 1 872 ? 14.370 6.175 -34.157 1.00 93.25 872 LYS A CA 1
ATOM 7104 C C . LYS A 1 872 ? 12.973 6.623 -34.595 1.00 93.25 872 LYS A C 1
ATOM 7106 O O . LYS A 1 872 ? 12.843 7.697 -35.171 1.00 93.25 872 LYS A O 1
ATOM 7111 N N . TYR A 1 873 ? 11.938 5.850 -34.261 1.00 91.31 873 TYR A N 1
ATOM 7112 C CA . TYR A 1 873 ? 10.558 6.085 -34.715 1.00 91.31 873 TYR A CA 1
ATOM 7113 C C . TYR A 1 873 ? 9.678 6.813 -33.694 1.00 91.31 873 TYR A C 1
ATOM 7115 O O . TYR A 1 873 ? 8.508 7.087 -33.960 1.00 91.31 873 TYR A O 1
ATOM 7123 N N . GLY A 1 874 ? 10.208 7.121 -32.510 1.00 89.62 874 GLY A N 1
ATOM 7124 C CA . GLY A 1 874 ? 9.416 7.681 -31.425 1.00 89.62 874 GLY A CA 1
ATOM 7125 C C . GLY A 1 874 ? 8.385 6.688 -30.877 1.00 89.62 874 GLY A C 1
ATOM 7126 O O . GLY A 1 874 ? 8.424 5.472 -31.105 1.00 89.62 874 GLY A O 1
ATOM 7127 N N . VAL A 1 875 ? 7.425 7.217 -30.123 1.00 87.62 875 VAL A N 1
ATOM 7128 C CA . VAL A 1 875 ? 6.267 6.467 -29.631 1.00 87.62 875 VAL A CA 1
ATOM 7129 C C . VAL A 1 875 ? 5.003 7.214 -30.045 1.00 87.62 875 VAL A C 1
ATOM 7131 O O . VAL A 1 875 ? 4.583 8.155 -29.369 1.00 87.62 875 VAL A O 1
ATOM 7134 N N . LEU A 1 876 ? 4.404 6.778 -31.160 1.00 82.38 876 LEU A N 1
ATOM 7135 C CA . LEU A 1 876 ? 3.160 7.336 -31.698 1.00 82.38 876 LEU A CA 1
ATOM 7136 C C . LEU A 1 876 ? 2.063 7.412 -30.624 1.00 82.38 876 LEU A C 1
ATOM 7138 O O . LEU A 1 876 ? 1.950 6.538 -29.760 1.00 82.38 876 LEU A O 1
ATOM 7142 N N . GLY A 1 877 ? 1.290 8.499 -30.655 1.00 77.56 877 GLY A N 1
ATOM 7143 C CA . GLY A 1 877 ? 0.294 8.818 -29.629 1.00 77.56 877 GLY A CA 1
ATOM 7144 C C . GLY A 1 877 ? 0.870 9.370 -28.315 1.00 77.56 877 GLY A C 1
ATOM 7145 O O . GLY A 1 877 ? 0.129 9.511 -27.345 1.00 77.56 877 GLY A O 1
ATOM 7146 N N . THR A 1 878 ? 2.170 9.690 -28.252 1.00 83.69 878 THR A N 1
ATOM 7147 C CA . THR A 1 878 ? 2.820 10.326 -27.087 1.00 83.69 878 THR A CA 1
ATOM 7148 C C . THR A 1 878 ? 3.697 11.511 -27.502 1.00 83.69 878 THR A C 1
ATOM 7150 O O . THR A 1 878 ? 3.924 11.744 -28.686 1.00 83.69 878 THR A O 1
ATOM 7153 N N . SER A 1 879 ? 4.244 12.248 -26.529 1.00 86.88 879 SER A N 1
ATOM 7154 C CA . SER A 1 879 ? 5.193 13.344 -26.784 1.00 86.88 879 SER A CA 1
ATOM 7155 C C . SER A 1 879 ? 6.612 12.888 -27.164 1.00 86.88 879 SER A C 1
ATOM 7157 O O . SER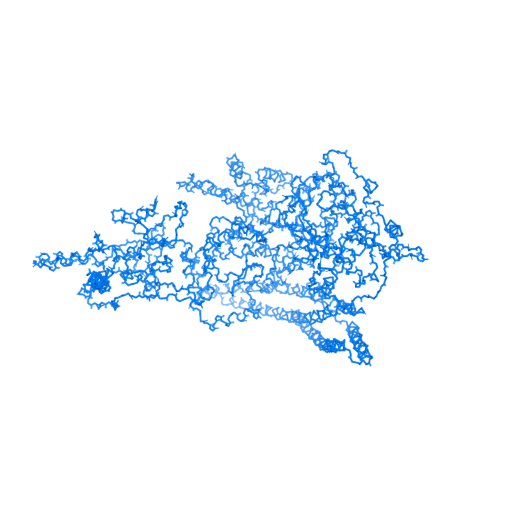 A 1 879 ? 7.469 13.740 -27.391 1.00 86.88 879 SER A O 1
ATOM 7159 N N . MET A 1 880 ? 6.886 11.579 -27.222 1.00 89.62 880 MET A N 1
ATOM 7160 C CA . MET A 1 880 ? 8.169 11.047 -27.691 1.00 89.62 880 MET A CA 1
ATOM 7161 C C . MET A 1 880 ? 8.183 11.009 -29.224 1.00 89.62 880 MET A C 1
ATOM 7163 O O . MET A 1 880 ? 7.751 10.028 -29.829 1.00 89.62 880 MET A O 1
ATOM 7167 N N . THR A 1 881 ? 8.646 12.092 -29.849 1.00 88.12 881 THR A N 1
ATOM 7168 C CA . THR A 1 881 ? 8.764 12.216 -31.312 1.00 88.12 881 THR A CA 1
ATOM 7169 C C . THR A 1 881 ? 9.870 11.317 -31.886 1.00 88.12 881 THR A C 1
ATOM 7171 O O . THR A 1 881 ? 10.767 10.924 -31.140 1.00 88.12 881 THR A O 1
ATOM 7174 N N . PRO A 1 882 ? 9.844 10.994 -33.193 1.00 90.44 882 PRO A N 1
ATOM 7175 C CA . PRO A 1 882 ? 10.948 10.306 -33.868 1.00 90.44 882 PRO A CA 1
ATOM 7176 C C . PRO A 1 882 ? 12.255 11.113 -33.815 1.00 90.44 882 PRO A C 1
ATOM 7178 O O . PRO A 1 882 ? 12.227 12.324 -34.031 1.00 90.44 882 PRO A O 1
ATOM 7181 N N . TRP A 1 883 ? 13.383 10.442 -33.551 1.00 89.88 883 TRP A N 1
ATOM 7182 C CA . TRP A 1 883 ? 14.742 11.019 -33.572 1.00 89.88 883 TRP A CA 1
ATOM 7183 C C . TRP A 1 883 ? 15.645 10.395 -34.646 1.00 89.88 883 TRP A C 1
ATOM 7185 O O . TRP A 1 883 ? 16.852 10.644 -34.662 1.00 89.88 883 TRP A O 1
ATOM 7195 N N . GLY A 1 884 ? 15.097 9.540 -35.514 1.00 85.56 884 GLY A N 1
ATOM 7196 C CA . GLY A 1 884 ? 15.859 8.797 -36.517 1.00 85.56 884 GLY A CA 1
ATOM 7197 C C . GLY A 1 884 ? 16.673 9.684 -37.458 1.00 85.56 884 GLY A C 1
ATOM 7198 O O . GLY A 1 884 ? 17.837 9.380 -37.692 1.00 85.56 884 GLY A O 1
ATOM 7199 N N . ASP A 1 885 ? 16.107 10.804 -37.912 1.00 83.81 885 ASP A N 1
ATOM 7200 C CA . ASP A 1 885 ? 16.771 11.745 -38.830 1.00 83.81 885 ASP A CA 1
ATOM 7201 C C . ASP A 1 885 ? 17.777 12.671 -38.117 1.00 83.81 885 ASP A C 1
ATOM 7203 O O . ASP A 1 885 ? 18.540 13.396 -38.753 1.00 83.81 885 ASP A O 1
ATOM 7207 N N . GLN A 1 886 ? 17.758 12.680 -36.784 1.00 85.00 886 GLN A N 1
ATOM 7208 C CA . GLN A 1 886 ? 18.506 13.584 -35.908 1.00 85.00 886 GLN A CA 1
ATOM 7209 C C . GLN A 1 886 ? 19.612 12.850 -35.143 1.00 85.00 886 GLN A C 1
ATOM 7211 O O . GLN A 1 886 ? 20.375 13.481 -34.412 1.00 85.00 886 GLN A O 1
ATOM 7216 N N . THR A 1 887 ? 19.690 11.526 -35.284 1.00 86.44 887 THR A N 1
ATOM 7217 C CA . THR A 1 887 ? 20.670 10.672 -34.609 1.00 86.44 887 THR A CA 1
ATOM 7218 C C . THR A 1 887 ? 21.365 9.758 -35.604 1.00 86.44 887 THR A C 1
ATOM 7220 O O . THR A 1 887 ? 20.756 9.269 -36.554 1.00 86.44 887 THR A O 1
ATOM 7223 N N . SER A 1 888 ? 22.641 9.481 -35.359 1.00 87.62 888 SER A N 1
ATOM 7224 C CA . SER A 1 888 ? 23.373 8.415 -36.038 1.00 87.62 888 SER A CA 1
ATOM 7225 C C . SER A 1 888 ? 23.121 7.061 -35.359 1.00 87.62 888 SER A C 1
ATOM 7227 O O . SER A 1 888 ? 22.690 6.999 -34.199 1.00 87.62 888 SER A O 1
ATOM 7229 N N . SER A 1 889 ? 23.395 5.958 -36.052 1.00 88.25 889 SER A N 1
ATOM 7230 C CA . SER A 1 889 ? 23.275 4.610 -35.480 1.00 88.25 889 SER A CA 1
ATOM 7231 C C . SER A 1 889 ? 24.216 4.422 -34.282 1.00 88.25 889 SER A C 1
ATOM 7233 O O . SER A 1 889 ? 23.817 3.877 -33.251 1.00 88.25 889 SER A O 1
ATOM 7235 N N . LEU A 1 890 ? 25.427 4.994 -34.350 1.00 87.38 890 LEU A N 1
ATOM 7236 C CA . LEU A 1 890 ? 26.377 5.006 -33.229 1.00 87.38 890 LEU A CA 1
ATOM 7237 C C . LEU A 1 890 ? 25.820 5.749 -32.006 1.00 87.38 890 LEU A C 1
ATOM 7239 O O . LEU A 1 890 ? 25.893 5.226 -30.896 1.00 87.38 890 LEU A O 1
ATOM 7243 N N . GLN A 1 891 ? 25.220 6.926 -32.202 1.00 88.62 891 GLN A N 1
ATOM 7244 C CA . GLN A 1 891 ? 24.619 7.693 -31.106 1.00 88.62 891 GLN A CA 1
ATOM 7245 C C . GLN A 1 891 ? 23.469 6.928 -30.446 1.00 88.62 891 GLN A C 1
ATOM 7247 O O . GLN A 1 891 ? 23.356 6.927 -29.222 1.00 88.62 891 GLN A O 1
ATOM 7252 N N . ARG A 1 892 ? 22.636 6.228 -31.230 1.00 93.31 892 ARG A N 1
ATOM 7253 C CA . ARG A 1 892 ? 21.564 5.379 -30.683 1.00 93.31 892 ARG A CA 1
ATOM 7254 C C . ARG A 1 892 ? 22.119 4.230 -29.838 1.00 93.31 892 ARG A C 1
ATOM 7256 O O . ARG A 1 892 ? 21.585 3.974 -28.761 1.00 93.31 892 ARG A O 1
ATOM 7263 N N . LEU A 1 893 ? 23.199 3.579 -30.277 1.00 92.44 893 LEU A N 1
ATOM 7264 C CA . LEU A 1 893 ? 23.869 2.527 -29.502 1.00 92.44 893 LEU A CA 1
ATOM 7265 C C . LEU A 1 893 ? 24.466 3.075 -28.200 1.00 92.44 893 LEU A C 1
ATOM 7267 O O . LEU A 1 893 ? 24.231 2.506 -27.138 1.00 92.44 893 LEU A O 1
ATOM 7271 N N . GLN A 1 894 ? 25.173 4.206 -28.259 1.00 90.38 894 GLN A N 1
ATOM 7272 C CA . GLN A 1 894 ? 25.754 4.865 -27.082 1.00 90.38 894 GLN A CA 1
ATOM 7273 C C . GLN A 1 894 ? 24.683 5.320 -26.082 1.00 90.38 894 GLN A C 1
ATOM 7275 O O . GLN A 1 894 ? 24.852 5.139 -24.878 1.00 90.38 894 GLN A O 1
ATOM 7280 N N . LEU A 1 895 ? 23.544 5.833 -26.562 1.00 93.25 895 LEU A N 1
ATOM 7281 C CA . LEU A 1 895 ? 22.398 6.164 -25.712 1.00 93.25 895 LEU A CA 1
ATOM 7282 C C . LEU A 1 895 ? 21.860 4.942 -24.973 1.00 93.25 895 LEU A C 1
ATOM 7284 O O . LEU A 1 895 ? 21.595 5.023 -23.776 1.00 93.25 895 LEU A O 1
ATOM 7288 N N . VAL A 1 896 ? 21.693 3.813 -25.665 1.00 94.44 896 VAL A N 1
ATOM 7289 C CA . VAL A 1 896 ? 21.208 2.582 -25.030 1.00 94.44 896 VAL A CA 1
ATOM 7290 C C . VAL A 1 896 ? 22.233 2.027 -24.040 1.00 94.44 896 VAL A C 1
ATOM 7292 O O . VAL A 1 896 ? 21.842 1.629 -22.944 1.00 94.44 896 VAL A O 1
ATOM 7295 N N . ILE A 1 897 ? 23.531 2.072 -24.362 1.00 91.44 897 ILE A N 1
ATOM 7296 C CA . ILE A 1 897 ? 24.617 1.717 -23.433 1.00 91.44 897 ILE A CA 1
ATOM 7297 C C . ILE A 1 897 ? 24.527 2.561 -22.154 1.00 91.44 897 ILE A C 1
ATOM 7299 O O . ILE A 1 897 ? 24.518 1.995 -21.061 1.00 91.44 897 ILE A O 1
ATOM 7303 N N . PHE A 1 898 ? 24.385 3.885 -22.287 1.00 90.56 898 PHE A N 1
ATOM 7304 C CA . PHE A 1 898 ? 24.217 4.796 -21.153 1.00 90.56 898 PHE A CA 1
ATOM 7305 C C . PHE A 1 898 ? 22.950 4.486 -20.342 1.00 90.56 898 PHE A C 1
ATOM 7307 O O . PHE A 1 898 ? 23.020 4.314 -19.129 1.00 90.56 898 PHE A O 1
ATOM 7314 N N . ILE A 1 899 ? 21.790 4.331 -20.990 1.00 92.00 899 ILE A N 1
ATOM 7315 C CA . ILE A 1 899 ? 20.530 4.005 -20.298 1.00 92.00 899 ILE A CA 1
ATOM 7316 C C . ILE A 1 899 ? 20.669 2.705 -19.494 1.00 92.00 899 ILE A C 1
ATOM 7318 O O . ILE A 1 899 ? 20.243 2.637 -18.343 1.00 92.00 899 ILE A O 1
ATOM 7322 N N . ARG A 1 900 ? 21.300 1.682 -20.079 1.00 90.12 900 ARG A N 1
ATOM 7323 C CA . ARG A 1 900 ? 21.547 0.394 -19.421 1.00 90.12 900 ARG A CA 1
ATOM 7324 C C . ARG A 1 900 ? 22.541 0.490 -18.276 1.00 90.12 900 ARG A C 1
ATOM 7326 O O . ARG A 1 900 ? 22.413 -0.276 -17.326 1.00 90.12 900 ARG A O 1
ATOM 7333 N N . SER A 1 901 ? 23.531 1.382 -18.348 1.00 86.75 901 SER A N 1
ATOM 7334 C CA . SER A 1 901 ? 24.498 1.528 -17.258 1.00 86.75 901 SER A CA 1
ATOM 7335 C C . SER A 1 901 ? 23.862 2.077 -15.980 1.00 86.75 901 SER A C 1
ATOM 7337 O O . SER A 1 901 ? 24.324 1.737 -14.896 1.00 86.75 901 SER A O 1
ATOM 7339 N N . LEU A 1 902 ? 22.764 2.838 -16.087 1.00 85.88 902 LEU A N 1
ATOM 7340 C CA . LEU A 1 902 ? 22.087 3.442 -14.933 1.00 85.88 902 LEU A CA 1
ATOM 7341 C C . LEU A 1 902 ? 21.400 2.428 -13.999 1.00 85.88 902 LEU A C 1
ATOM 7343 O O . LEU A 1 902 ? 21.128 2.758 -12.848 1.00 85.88 902 LEU A O 1
ATOM 7347 N N . SER A 1 903 ? 21.093 1.209 -14.461 1.00 83.31 903 SER A N 1
ATOM 7348 C CA . SER A 1 903 ? 20.364 0.201 -13.669 1.00 83.31 903 SER A CA 1
ATOM 7349 C C . SER A 1 903 ? 21.226 -0.969 -13.176 1.00 83.31 903 SER A C 1
ATOM 7351 O O . SER A 1 903 ? 20.716 -1.843 -12.478 1.00 83.31 903 SER A O 1
ATOM 7353 N N . LEU A 1 904 ? 22.525 -0.997 -13.499 1.00 77.38 904 LEU A N 1
ATOM 7354 C CA . LEU A 1 904 ? 23.414 -2.129 -13.186 1.00 77.38 904 LEU A CA 1
ATOM 7355 C C . LEU A 1 904 ? 23.571 -2.379 -11.681 1.00 77.38 904 LEU A C 1
ATOM 7357 O O . LEU A 1 904 ? 23.498 -3.516 -11.226 1.00 77.38 904 LEU A O 1
ATOM 7361 N N . GLU A 1 905 ? 23.769 -1.323 -10.895 1.00 75.81 905 GLU A N 1
ATOM 7362 C CA . GLU A 1 905 ? 23.920 -1.447 -9.442 1.00 75.81 905 GLU A CA 1
ATOM 7363 C C . GLU A 1 905 ? 22.627 -1.959 -8.787 1.00 75.81 905 GLU A C 1
ATOM 7365 O O . GLU A 1 905 ? 22.658 -2.825 -7.909 1.00 75.81 905 GLU A O 1
ATOM 7370 N N . GLN A 1 906 ? 21.476 -1.457 -9.250 1.00 79.19 906 GLN A N 1
ATOM 7371 C CA . GLN A 1 906 ? 20.169 -1.920 -8.792 1.00 79.19 906 GLN A CA 1
ATOM 7372 C C . GLN A 1 906 ? 19.974 -3.406 -9.109 1.00 79.19 906 GLN A C 1
ATOM 7374 O O . GLN A 1 906 ? 19.493 -4.136 -8.252 1.00 79.19 906 GLN A O 1
ATOM 7379 N N . GLN A 1 907 ? 20.416 -3.876 -10.279 1.00 82.31 907 GLN A N 1
ATOM 7380 C CA . GLN A 1 907 ? 20.352 -5.293 -10.646 1.00 82.31 907 GLN A CA 1
ATOM 7381 C C . GLN A 1 907 ? 21.127 -6.181 -9.674 1.00 82.31 907 GLN A C 1
ATOM 7383 O O . GLN A 1 907 ? 20.588 -7.156 -9.163 1.00 82.31 907 GLN A O 1
ATOM 7388 N N . GLN A 1 908 ? 22.354 -5.800 -9.321 1.00 80.44 908 GLN A N 1
ATOM 7389 C CA . GLN A 1 908 ? 23.142 -6.562 -8.352 1.00 80.44 908 GLN A CA 1
ATOM 7390 C C . GLN A 1 908 ? 22.506 -6.542 -6.952 1.00 80.44 908 GLN A C 1
ATOM 7392 O O . GLN A 1 908 ? 22.490 -7.554 -6.249 1.00 80.44 908 GLN A O 1
ATOM 7397 N N . ARG A 1 909 ? 21.936 -5.402 -6.532 1.00 82.81 909 ARG A N 1
ATOM 7398 C CA . ARG A 1 909 ? 21.139 -5.317 -5.292 1.00 82.81 909 ARG A CA 1
ATOM 7399 C C . ARG A 1 909 ? 19.921 -6.240 -5.342 1.00 82.81 909 ARG A C 1
ATOM 7401 O O . ARG A 1 909 ? 19.538 -6.793 -4.306 1.00 82.81 909 ARG A O 1
ATOM 7408 N N . ASP A 1 910 ? 19.317 -6.398 -6.515 1.00 82.38 910 ASP A N 1
ATOM 7409 C CA . ASP A 1 910 ? 18.180 -7.279 -6.733 1.00 82.38 910 ASP A CA 1
ATOM 7410 C C . ASP A 1 910 ? 18.562 -8.750 -6.625 1.00 82.38 910 ASP A C 1
ATOM 7412 O O . ASP A 1 910 ? 17.950 -9.467 -5.828 1.00 82.38 910 ASP A O 1
ATOM 7416 N N . ASP A 1 911 ? 19.644 -9.147 -7.285 1.00 85.69 911 ASP A N 1
ATOM 7417 C CA . ASP A 1 911 ? 20.179 -10.507 -7.243 1.00 85.69 911 ASP A CA 1
ATOM 7418 C C . ASP A 1 911 ? 20.597 -10.928 -5.826 1.00 85.69 911 ASP A C 1
ATOM 7420 O O . ASP A 1 911 ? 20.262 -12.029 -5.379 1.00 85.69 911 ASP A O 1
ATOM 7424 N N . LEU A 1 912 ? 21.272 -10.042 -5.076 1.00 87.25 912 LEU A N 1
ATOM 7425 C CA . LEU A 1 912 ? 21.626 -10.302 -3.675 1.00 87.25 912 LEU A CA 1
ATOM 7426 C C . LEU A 1 912 ? 20.389 -10.567 -2.827 1.00 87.25 912 LEU A C 1
ATOM 7428 O O . LEU A 1 912 ? 20.363 -11.514 -2.045 1.00 87.25 912 LEU A O 1
ATOM 7432 N N . PHE A 1 913 ? 19.377 -9.715 -2.956 1.00 84.94 913 PHE A N 1
ATOM 7433 C CA . PHE A 1 913 ? 18.155 -9.862 -2.181 1.00 84.94 913 PHE A CA 1
ATOM 7434 C C . PHE A 1 913 ? 17.446 -11.181 -2.503 1.00 84.94 913 PHE A C 1
ATOM 7436 O O . PHE A 1 913 ? 17.102 -11.904 -1.573 1.00 84.94 913 PHE A O 1
ATOM 7443 N N . ASN A 1 914 ? 17.304 -11.527 -3.785 1.00 85.25 914 ASN A N 1
ATOM 7444 C CA . ASN A 1 914 ? 16.645 -12.764 -4.214 1.00 85.25 914 ASN A CA 1
ATOM 7445 C C . ASN A 1 914 ? 17.376 -14.004 -3.671 1.00 85.25 914 ASN A C 1
ATOM 7447 O O . ASN A 1 914 ? 16.749 -14.946 -3.187 1.00 85.25 914 ASN A O 1
ATOM 7451 N N . ALA A 1 915 ? 18.714 -13.995 -3.691 1.00 88.75 915 ALA A N 1
ATOM 7452 C CA . ALA A 1 915 ? 19.514 -15.070 -3.107 1.00 88.75 915 ALA A CA 1
ATOM 7453 C C . ALA A 1 915 ? 19.286 -15.197 -1.588 1.00 88.75 915 ALA A C 1
ATOM 7455 O O . ALA A 1 915 ? 19.086 -16.302 -1.083 1.00 88.75 915 ALA A O 1
ATOM 7456 N N . ILE A 1 916 ? 19.266 -14.073 -0.861 1.00 89.06 916 ILE A N 1
ATOM 7457 C CA . ILE A 1 916 ? 18.999 -14.045 0.587 1.00 89.06 916 ILE A CA 1
ATOM 7458 C C . ILE A 1 916 ? 17.576 -14.524 0.898 1.00 89.06 916 ILE A C 1
ATOM 7460 O O . ILE A 1 916 ? 17.397 -15.338 1.804 1.00 89.06 916 ILE A O 1
ATOM 7464 N N . TYR A 1 917 ? 16.578 -14.071 0.137 1.00 85.62 917 TYR A N 1
ATOM 7465 C CA . TYR A 1 917 ? 15.177 -14.436 0.333 1.00 85.62 917 TYR A CA 1
ATOM 7466 C C . TYR A 1 917 ? 14.964 -15.949 0.176 1.00 85.62 917 TYR A C 1
ATOM 7468 O O . TYR A 1 917 ? 14.442 -16.610 1.079 1.00 85.62 917 TYR A O 1
ATOM 7476 N N . LYS A 1 918 ? 15.442 -16.520 -0.940 1.00 85.44 918 LYS A N 1
ATOM 7477 C CA . LYS A 1 918 ? 15.287 -17.949 -1.265 1.00 85.44 918 LYS A CA 1
ATOM 7478 C C . LYS A 1 918 ? 15.872 -18.879 -0.205 1.00 85.44 918 LYS A C 1
ATOM 7480 O O . LYS A 1 918 ? 15.390 -20.002 -0.045 1.00 85.44 918 LYS A O 1
ATOM 7485 N N . VAL A 1 919 ? 16.925 -18.435 0.475 1.00 88.50 919 VAL A N 1
ATOM 7486 C CA . VAL A 1 919 ? 17.669 -19.239 1.447 1.00 88.50 919 VAL A CA 1
ATOM 7487 C C . VAL A 1 919 ? 17.152 -19.003 2.862 1.00 88.50 919 VAL A C 1
ATOM 7489 O O . VAL A 1 919 ? 16.781 -19.960 3.539 1.00 88.50 919 VAL A O 1
ATOM 7492 N N . PHE A 1 920 ? 17.095 -17.746 3.302 1.00 90.38 920 PHE A N 1
ATOM 7493 C CA . PHE A 1 920 ? 16.863 -17.409 4.705 1.00 90.38 920 PHE A CA 1
ATOM 7494 C C . PHE A 1 920 ? 15.424 -17.000 5.009 1.00 90.38 920 PHE A C 1
ATOM 7496 O O . PHE A 1 920 ? 14.862 -17.480 5.991 1.00 90.38 920 PHE A O 1
ATOM 7503 N N . ASP A 1 921 ? 14.805 -16.152 4.188 1.00 84.94 921 ASP A N 1
ATOM 7504 C CA . ASP A 1 921 ? 13.433 -15.694 4.457 1.00 84.94 921 ASP A CA 1
ATOM 7505 C C . ASP A 1 921 ? 12.425 -16.828 4.243 1.00 84.94 921 ASP A C 1
ATOM 7507 O O . ASP A 1 921 ? 11.501 -17.004 5.035 1.00 84.94 921 ASP A O 1
ATOM 7511 N N . ARG A 1 922 ? 12.653 -17.684 3.239 1.00 84.19 922 ARG A N 1
ATOM 7512 C CA . ARG A 1 922 ? 11.868 -18.913 3.070 1.00 84.19 922 ARG A CA 1
ATOM 7513 C C . ARG A 1 922 ? 12.005 -19.849 4.273 1.00 84.19 922 ARG A C 1
ATOM 7515 O O . ARG A 1 922 ? 11.016 -20.435 4.705 1.00 84.19 922 ARG A O 1
ATOM 7522 N N . ALA A 1 923 ? 13.209 -19.986 4.833 1.00 87.75 923 ALA A N 1
ATOM 7523 C CA . ALA A 1 923 ? 13.412 -20.762 6.054 1.00 87.75 923 ALA A CA 1
ATOM 7524 C C . ALA A 1 923 ? 12.667 -20.136 7.248 1.00 87.75 923 ALA A C 1
ATOM 7526 O O . ALA A 1 923 ? 12.026 -20.859 8.008 1.00 87.75 923 ALA A O 1
ATOM 7527 N N . ASP A 1 924 ? 12.678 -18.804 7.372 1.00 87.75 924 ASP A N 1
ATOM 7528 C CA . ASP A 1 924 ? 11.912 -18.055 8.378 1.00 87.75 924 ASP A CA 1
ATOM 7529 C C . ASP A 1 924 ? 10.403 -18.331 8.279 1.00 87.75 924 ASP A C 1
ATOM 7531 O O . ASP A 1 924 ? 9.763 -18.651 9.283 1.00 87.75 924 ASP A O 1
ATOM 7535 N N . GLN A 1 925 ? 9.848 -18.277 7.064 1.00 84.69 925 GLN A N 1
ATOM 7536 C CA . GLN A 1 925 ? 8.440 -18.574 6.786 1.00 84.69 925 GLN A CA 1
ATOM 7537 C C . GLN A 1 925 ? 8.087 -20.031 7.116 1.00 84.69 925 GLN A C 1
ATOM 7539 O O . GLN A 1 925 ? 7.060 -20.294 7.747 1.00 84.69 925 GLN A O 1
ATOM 7544 N N . VAL A 1 926 ? 8.937 -20.989 6.732 1.00 87.44 926 VAL A N 1
ATOM 7545 C CA . VAL A 1 926 ? 8.762 -22.417 7.051 1.00 87.44 926 VAL A CA 1
ATOM 7546 C C . VAL A 1 926 ? 8.756 -22.644 8.564 1.00 87.44 926 VAL A C 1
ATOM 7548 O O . VAL A 1 926 ? 7.907 -23.381 9.070 1.00 87.44 926 VAL A O 1
ATOM 7551 N N . LEU A 1 927 ? 9.656 -21.984 9.298 1.00 89.25 927 LEU A N 1
ATOM 7552 C CA . LEU A 1 927 ? 9.715 -22.056 10.757 1.00 89.25 927 LEU A CA 1
ATOM 7553 C C . LEU A 1 927 ? 8.459 -21.459 11.402 1.00 89.25 927 LEU A C 1
ATOM 7555 O O . LEU A 1 927 ? 7.869 -22.104 12.265 1.00 89.25 927 LEU A O 1
ATOM 7559 N N . ASP A 1 928 ? 7.992 -20.287 10.964 1.00 87.06 928 ASP A N 1
ATOM 7560 C CA . ASP A 1 928 ? 6.735 -19.703 11.461 1.00 87.06 928 ASP A CA 1
ATOM 7561 C C . ASP A 1 928 ? 5.515 -20.570 11.134 1.00 87.06 928 ASP A C 1
ATOM 7563 O O . ASP A 1 928 ? 4.616 -20.723 11.964 1.00 87.06 928 ASP A O 1
ATOM 7567 N N . THR A 1 929 ? 5.508 -21.205 9.964 1.00 85.00 929 THR A N 1
ATOM 7568 C CA . THR A 1 929 ? 4.456 -22.150 9.579 1.00 85.00 929 THR A CA 1
ATOM 7569 C C . THR A 1 929 ? 4.473 -23.372 10.498 1.00 85.00 929 THR A C 1
ATOM 7571 O O . THR A 1 929 ? 3.434 -23.746 11.039 1.00 85.00 929 THR A O 1
ATOM 7574 N N . ALA A 1 930 ? 5.646 -23.954 10.773 1.00 86.69 930 ALA A N 1
ATOM 7575 C CA . ALA A 1 930 ? 5.782 -25.057 11.726 1.00 86.69 930 ALA A CA 1
ATOM 7576 C C . ALA A 1 930 ? 5.318 -24.667 13.142 1.00 86.69 930 ALA A C 1
ATOM 7578 O O . ALA A 1 930 ? 4.646 -25.451 13.818 1.00 86.69 930 ALA A O 1
ATOM 7579 N N . ARG A 1 931 ? 5.627 -23.439 13.574 1.00 89.12 931 ARG A N 1
ATOM 7580 C CA . ARG A 1 931 ? 5.153 -22.880 14.847 1.00 89.12 931 ARG A CA 1
ATOM 7581 C C . ARG A 1 931 ? 3.638 -22.737 14.882 1.00 89.12 931 ARG A C 1
ATOM 7583 O O . ARG A 1 931 ? 3.037 -23.064 15.901 1.00 89.12 931 ARG A O 1
ATOM 7590 N N . SER A 1 932 ? 3.015 -22.306 13.783 1.00 86.00 932 SER A N 1
ATOM 7591 C CA . SER A 1 932 ? 1.560 -22.116 13.713 1.00 86.00 932 SER A CA 1
ATOM 7592 C C . SER A 1 932 ? 0.786 -23.392 14.068 1.00 86.00 932 SER A C 1
ATOM 7594 O O . SER A 1 932 ? -0.136 -23.329 14.880 1.00 86.00 932 SER A O 1
ATOM 7596 N N . PHE A 1 933 ? 1.223 -24.561 13.581 1.00 81.38 933 PHE A N 1
ATOM 7597 C CA . PHE A 1 933 ? 0.578 -25.846 13.881 1.00 81.38 933 PHE A CA 1
ATOM 7598 C C . PHE A 1 933 ? 0.693 -26.233 15.361 1.00 81.38 933 PHE A C 1
ATOM 7600 O O . PHE A 1 933 ? -0.289 -26.638 15.984 1.00 81.38 933 PHE A O 1
ATOM 7607 N N . GLY A 1 934 ? 1.883 -26.076 15.954 1.00 76.19 934 GLY A N 1
ATOM 7608 C CA . GLY A 1 934 ? 2.083 -26.343 17.382 1.00 76.19 934 GLY A CA 1
ATOM 7609 C C . GLY A 1 934 ? 1.299 -25.371 18.267 1.00 76.19 934 GLY A C 1
ATOM 7610 O O . GLY A 1 934 ? 0.714 -25.769 19.274 1.00 76.19 934 GLY A O 1
ATOM 7611 N N . TYR A 1 935 ? 1.234 -24.103 17.866 1.00 79.56 935 TYR A N 1
ATOM 7612 C CA . TYR A 1 935 ? 0.586 -23.048 18.637 1.00 79.56 935 TYR A CA 1
ATOM 7613 C C . TYR A 1 935 ? -0.947 -23.101 18.570 1.00 79.56 935 TYR A C 1
ATOM 7615 O O . TYR A 1 935 ? -1.605 -22.733 19.540 1.00 79.56 935 TYR A O 1
ATOM 7623 N N . GLN A 1 936 ? -1.538 -23.593 17.475 1.00 77.56 936 GLN A N 1
ATOM 7624 C CA . GLN A 1 936 ? -2.982 -23.872 17.420 1.00 77.56 936 GLN A CA 1
ATOM 7625 C C . GLN A 1 936 ? -3.400 -24.825 18.545 1.00 77.56 936 GLN A C 1
ATOM 7627 O O . GLN A 1 936 ? -4.322 -24.519 19.296 1.00 77.56 936 GLN A O 1
ATOM 7632 N N . THR A 1 937 ? -2.624 -25.893 18.755 1.00 78.00 937 THR A N 1
ATOM 7633 C CA . THR A 1 937 ? -2.846 -26.839 19.861 1.00 78.00 937 THR A CA 1
ATOM 7634 C C . THR A 1 937 ? -2.726 -26.144 21.225 1.00 78.00 937 THR A C 1
ATOM 7636 O O . THR A 1 937 ? -3.536 -26.374 22.119 1.00 78.00 937 THR A O 1
ATOM 7639 N N . VAL A 1 938 ? -1.755 -25.236 21.397 1.00 82.12 938 VAL A N 1
ATOM 7640 C CA . VAL A 1 938 ? -1.609 -24.437 22.632 1.00 82.12 938 VAL A CA 1
ATOM 7641 C C . VAL A 1 938 ? -2.828 -23.548 22.879 1.00 82.12 938 VAL A C 1
ATOM 7643 O O . VAL A 1 938 ? -3.284 -23.454 24.017 1.00 82.12 938 VAL A O 1
ATOM 7646 N N . ASN A 1 939 ? -3.348 -22.882 21.846 1.00 80.25 939 ASN A N 1
ATOM 7647 C CA . ASN A 1 939 ? -4.523 -22.019 21.971 1.00 80.25 939 ASN A CA 1
ATOM 7648 C C . ASN A 1 939 ? -5.767 -22.824 22.364 1.00 80.25 939 ASN A C 1
ATOM 7650 O O . ASN A 1 939 ? -6.454 -22.430 23.304 1.00 80.25 939 ASN A O 1
ATOM 7654 N N . GLU A 1 940 ? -6.005 -23.966 21.716 1.00 82.94 940 GLU A N 1
ATOM 7655 C CA . GLU A 1 940 ? -7.104 -24.875 22.063 1.00 82.94 940 GLU A CA 1
ATOM 7656 C C . GLU A 1 940 ? -6.992 -25.359 23.512 1.00 82.94 940 GLU A C 1
ATOM 7658 O O . GLU A 1 940 ? -7.957 -25.280 24.273 1.00 82.94 940 GLU A O 1
ATOM 7663 N N . LEU A 1 941 ? -5.795 -25.786 23.932 1.00 84.25 941 LEU A N 1
ATOM 7664 C CA . LEU A 1 941 ? -5.543 -26.194 25.313 1.00 84.25 941 LEU A CA 1
ATOM 7665 C C . LEU A 1 941 ? -5.781 -25.042 26.292 1.00 84.25 941 LEU A C 1
ATOM 7667 O O . LEU A 1 941 ? -6.393 -25.259 27.331 1.00 84.25 941 LEU A O 1
ATOM 7671 N N . LYS A 1 942 ? -5.351 -23.813 25.979 1.00 83.50 942 LYS A N 1
ATOM 7672 C CA . LYS A 1 942 ? -5.587 -22.629 26.827 1.00 83.50 942 LYS A CA 1
ATOM 7673 C C . LYS A 1 942 ? -7.068 -22.297 26.958 1.00 83.50 942 LYS A C 1
ATOM 7675 O O . LYS A 1 942 ? -7.512 -21.966 28.058 1.00 83.50 942 LYS A O 1
ATOM 7680 N N . GLU A 1 943 ? -7.827 -22.393 25.873 1.00 84.06 943 GLU A N 1
ATOM 7681 C CA . GLU A 1 943 ? -9.269 -22.156 25.887 1.00 84.06 943 GLU A CA 1
ATOM 7682 C C . GLU A 1 943 ? -9.998 -23.228 26.705 1.00 84.06 943 GLU A C 1
ATOM 7684 O O . GLU A 1 943 ? -10.787 -22.901 27.596 1.00 84.06 943 GLU A O 1
ATOM 7689 N N . GLN A 1 944 ? -9.657 -24.503 26.498 1.00 85.94 944 GLN A N 1
ATOM 7690 C CA . GLN A 1 944 ? -10.166 -25.613 27.308 1.00 85.94 944 GLN A CA 1
ATOM 7691 C C . GLN A 1 944 ? -9.808 -25.447 28.789 1.00 85.94 944 GLN A C 1
ATOM 7693 O O . GLN A 1 944 ? -10.639 -25.705 29.659 1.00 85.94 944 GLN A O 1
ATOM 7698 N N . LEU A 1 945 ? -8.604 -24.963 29.098 1.00 86.62 945 LEU A N 1
ATOM 7699 C CA . LEU A 1 945 ? -8.141 -24.703 30.461 1.00 86.62 945 LEU A CA 1
ATOM 7700 C C . LEU A 1 945 ? -8.908 -23.537 31.100 1.00 86.62 945 LEU A C 1
ATOM 7702 O O . LEU A 1 945 ? -9.271 -23.624 32.274 1.00 86.62 945 LEU A O 1
ATOM 7706 N N . ALA A 1 946 ? -9.231 -22.484 30.342 1.00 84.19 946 ALA A N 1
ATOM 7707 C CA . ALA A 1 946 ? -10.077 -21.383 30.806 1.00 84.19 946 ALA A CA 1
ATOM 7708 C C . ALA A 1 946 ? -11.513 -21.852 31.099 1.00 84.19 946 ALA A C 1
ATOM 7710 O O . ALA A 1 946 ? -12.037 -21.586 32.185 1.00 84.19 946 ALA A O 1
ATOM 7711 N N . GLN A 1 947 ? -12.115 -22.620 30.185 1.00 87.12 947 GLN A N 1
ATOM 7712 C CA . GLN A 1 947 ? -13.444 -23.212 30.376 1.00 87.12 947 GLN A CA 1
ATOM 7713 C C . GLN A 1 947 ? -13.465 -24.171 31.575 1.00 87.12 947 GLN A C 1
ATOM 7715 O O . GLN A 1 947 ? -14.354 -24.087 32.425 1.00 87.12 947 GLN A O 1
ATOM 7720 N N . ALA A 1 948 ? -12.463 -25.046 31.693 1.00 84.06 948 ALA A N 1
ATOM 7721 C CA . ALA A 1 948 ? -12.319 -25.965 32.819 1.00 84.06 948 ALA A CA 1
ATOM 7722 C C . ALA A 1 948 ? -12.114 -25.212 34.141 1.00 84.06 948 ALA A C 1
ATOM 7724 O O . ALA A 1 948 ? -12.724 -25.575 35.146 1.00 84.06 948 ALA A O 1
ATOM 7725 N N . SER A 1 949 ? -11.339 -24.123 34.142 1.00 84.38 949 SER A N 1
ATOM 7726 C CA . SER A 1 949 ? -11.139 -23.263 35.316 1.00 84.38 949 SER A CA 1
ATOM 7727 C C . SER A 1 949 ? -12.441 -22.603 35.769 1.00 84.38 949 SER A C 1
ATOM 7729 O O . SER A 1 949 ? -12.728 -22.567 36.969 1.00 84.38 949 SER A O 1
ATOM 7731 N N . GLU A 1 950 ? -13.255 -22.112 34.830 1.00 87.06 950 GLU A N 1
ATOM 7732 C CA . GLU A 1 950 ? -14.562 -21.518 35.124 1.00 87.06 950 GLU A CA 1
ATOM 7733 C C . GLU A 1 950 ? -15.553 -22.571 35.649 1.00 87.06 950 GLU A C 1
ATOM 7735 O O . GLU A 1 950 ? -16.233 -22.351 36.657 1.00 87.06 950 GLU A O 1
ATOM 7740 N N . GLN A 1 951 ? -15.610 -23.744 35.012 1.00 85.19 951 GLN A N 1
ATOM 7741 C CA . GLN A 1 951 ? -16.430 -24.871 35.467 1.00 85.19 951 GLN A CA 1
ATOM 7742 C C . GLN A 1 951 ? -16.015 -25.328 36.868 1.00 85.19 951 GLN A C 1
ATOM 7744 O O . GLN A 1 951 ? -16.871 -25.506 37.737 1.00 85.19 951 GLN A O 1
ATOM 7749 N N . ARG A 1 952 ? -14.706 -25.439 37.122 1.00 85.56 952 ARG A N 1
ATOM 7750 C CA . ARG A 1 952 ? -14.136 -25.763 38.431 1.00 85.56 952 ARG A CA 1
ATOM 7751 C C . ARG A 1 952 ? -14.529 -24.712 39.466 1.00 85.56 952 ARG A C 1
ATOM 7753 O O . ARG A 1 952 ? -14.987 -25.093 40.537 1.00 85.56 952 ARG A O 1
ATOM 7760 N N . ALA A 1 953 ? -14.423 -23.417 39.160 1.00 84.25 953 ALA A N 1
ATOM 7761 C CA . ALA A 1 953 ? -14.836 -22.341 40.068 1.00 84.25 953 ALA A CA 1
ATOM 7762 C C . ALA A 1 953 ? -16.325 -22.449 40.449 1.00 84.25 953 ALA A C 1
ATOM 7764 O O . ALA A 1 953 ? -16.667 -22.404 41.632 1.00 84.25 953 ALA A O 1
ATOM 7765 N N . LYS A 1 954 ? -17.199 -22.702 39.464 1.00 86.00 954 LYS A N 1
ATOM 7766 C CA . LYS A 1 954 ? -18.636 -22.947 39.690 1.00 86.00 954 LYS A CA 1
ATOM 7767 C C . LYS A 1 954 ? -18.891 -24.207 40.527 1.00 86.00 954 LYS A C 1
ATOM 7769 O O . LYS A 1 954 ? -19.824 -24.230 41.327 1.00 86.00 954 LYS A O 1
ATOM 7774 N N . LEU A 1 955 ? -18.098 -25.266 40.348 1.00 84.00 955 LEU A N 1
ATOM 7775 C CA . LEU A 1 955 ? -18.203 -26.494 41.143 1.00 84.00 955 LEU A CA 1
ATOM 7776 C C . LEU A 1 955 ? -17.683 -26.317 42.574 1.00 84.00 955 LEU A C 1
ATOM 7778 O O . LEU A 1 955 ? -18.346 -26.786 43.494 1.00 84.00 955 LEU A O 1
ATOM 7782 N N . TYR A 1 956 ? -16.574 -25.605 42.789 1.00 82.25 956 TYR A N 1
ATOM 7783 C CA . TYR A 1 956 ? -16.076 -25.283 44.133 1.00 82.25 956 TYR A CA 1
ATOM 7784 C C . TYR A 1 956 ? -17.122 -24.527 44.948 1.00 82.25 956 TYR A C 1
ATOM 7786 O O . TYR A 1 956 ? -17.386 -24.899 46.088 1.00 82.25 956 TYR A O 1
ATOM 7794 N N . GLU A 1 957 ? -17.794 -23.544 44.343 1.00 83.06 957 GLU A N 1
ATOM 7795 C CA . GLU A 1 957 ? -18.870 -22.801 45.006 1.00 83.06 957 GLU A CA 1
ATOM 7796 C C . GLU A 1 957 ? -20.045 -23.718 45.412 1.00 83.06 957 GLU A C 1
ATOM 7798 O O . GLU A 1 957 ? -20.663 -23.540 46.464 1.00 83.06 957 GLU A O 1
ATOM 7803 N N . LYS A 1 958 ? -20.350 -24.746 44.608 1.00 83.31 958 LYS A N 1
ATOM 7804 C CA . LYS A 1 958 ? -21.383 -25.749 44.927 1.00 83.31 958 LYS A CA 1
ATOM 7805 C C . LYS A 1 958 ? -20.942 -26.737 46.008 1.00 83.31 958 LYS A C 1
ATOM 7807 O O . LYS A 1 958 ? -21.785 -27.145 46.814 1.00 83.31 958 LYS A O 1
ATOM 7812 N N . VAL A 1 959 ? -19.661 -27.109 46.034 1.00 81.00 959 VAL A N 1
ATOM 7813 C CA . VAL A 1 959 ? -19.058 -27.971 47.065 1.00 81.00 959 VAL A CA 1
ATOM 7814 C C . VAL A 1 959 ? -19.025 -27.245 48.413 1.00 81.00 959 VAL A C 1
ATOM 7816 O O . VAL A 1 959 ? -19.443 -27.825 49.412 1.00 81.00 959 VAL A O 1
ATOM 7819 N N . GLU A 1 960 ? -18.648 -25.961 48.450 1.00 80.94 960 GLU A N 1
ATOM 7820 C CA . GLU A 1 960 ? -18.698 -25.136 49.672 1.00 80.94 960 GLU A CA 1
ATOM 7821 C C . GLU A 1 960 ? -20.120 -25.009 50.236 1.00 80.94 960 GLU A C 1
ATOM 7823 O O . GLU A 1 960 ? -20.318 -25.010 51.451 1.00 80.94 960 GLU A O 1
ATOM 7828 N N . LYS A 1 961 ? -21.131 -24.969 49.360 1.00 85.06 961 LYS A N 1
ATOM 7829 C CA . LYS A 1 961 ? -22.554 -24.960 49.738 1.00 85.06 961 LYS A CA 1
ATOM 7830 C C . LYS A 1 961 ? -23.113 -26.349 50.091 1.00 85.06 961 LYS A C 1
ATOM 7832 O O . LYS A 1 961 ? -24.297 -26.454 50.403 1.00 85.06 961 LYS A O 1
ATOM 7837 N N . GLY A 1 962 ? -22.305 -27.413 50.033 1.00 75.44 962 GLY A N 1
ATOM 7838 C CA . GLY A 1 962 ? -22.714 -28.793 50.339 1.00 75.44 962 GLY A CA 1
ATOM 7839 C C . GLY A 1 962 ? -23.654 -29.429 49.306 1.00 75.44 962 GLY A C 1
ATOM 7840 O O . GLY A 1 962 ? -24.341 -30.400 49.612 1.00 75.44 962 GLY A O 1
ATOM 7841 N N . THR A 1 963 ? -23.715 -28.872 48.093 1.00 76.25 963 THR A N 1
ATOM 7842 C CA . THR A 1 963 ? -24.658 -29.267 47.025 1.00 76.25 963 THR A CA 1
ATOM 7843 C C . THR A 1 963 ? -24.019 -30.074 45.889 1.00 76.25 963 THR A C 1
ATOM 7845 O O . THR A 1 963 ? -24.725 -30.495 44.976 1.00 76.25 963 THR A O 1
ATOM 7848 N N . ALA A 1 964 ? -22.705 -30.307 45.939 1.00 78.12 964 ALA A N 1
ATOM 7849 C CA . ALA A 1 964 ? -21.952 -31.115 44.978 1.00 78.12 964 ALA A CA 1
ATOM 7850 C C . ALA A 1 964 ? -20.880 -31.960 45.690 1.00 78.12 964 ALA A C 1
ATOM 7852 O O . ALA A 1 964 ? -20.460 -31.624 46.799 1.00 78.12 964 ALA A O 1
ATOM 7853 N N . GLN A 1 965 ? -20.449 -33.051 45.052 1.00 79.62 965 GLN A N 1
ATOM 7854 C CA . GLN A 1 965 ? -19.446 -33.972 45.596 1.00 79.62 965 GLN A CA 1
ATOM 7855 C C . GLN A 1 965 ? -18.013 -33.451 45.346 1.00 79.62 965 GLN A C 1
ATOM 7857 O O . GLN A 1 965 ? -17.709 -33.039 44.222 1.00 79.62 965 GLN A O 1
ATOM 7862 N N . PRO A 1 966 ? -17.107 -33.470 46.344 1.00 78.50 966 PRO A N 1
ATOM 7863 C CA . PRO A 1 966 ? -15.716 -33.026 46.184 1.00 78.50 966 PRO A CA 1
ATOM 7864 C C . PRO A 1 966 ? -14.923 -33.781 45.105 1.00 78.50 966 PRO A C 1
ATOM 7866 O O . PRO A 1 966 ? -13.983 -33.231 44.526 1.00 78.50 966 PRO A O 1
ATOM 7869 N N . GLU A 1 967 ? -15.287 -35.034 44.819 1.00 81.50 967 GLU A N 1
ATOM 7870 C CA . GLU A 1 967 ? -14.611 -35.882 43.834 1.00 81.50 967 GLU A CA 1
ATOM 7871 C C . GLU A 1 967 ? -14.712 -35.327 42.404 1.00 81.50 967 GLU A C 1
ATOM 7873 O O . GLU A 1 967 ? -13.757 -35.451 41.634 1.00 81.50 967 GLU A O 1
ATOM 7878 N N . GLU A 1 968 ? -15.822 -34.667 42.057 1.00 77.94 968 GLU A N 1
ATOM 7879 C CA . GLU A 1 968 ? -16.034 -34.055 40.735 1.00 77.94 968 GLU A CA 1
ATOM 7880 C C . GLU A 1 968 ? -15.128 -32.830 40.528 1.00 77.94 968 GLU A C 1
ATOM 7882 O O . GLU A 1 968 ? -14.519 -32.670 39.469 1.00 77.94 968 GLU A O 1
ATOM 7887 N N . ALA A 1 969 ? -14.958 -32.003 41.566 1.00 77.44 969 ALA A N 1
ATOM 7888 C CA . ALA A 1 969 ? -14.045 -30.858 41.535 1.00 77.44 969 ALA A CA 1
ATOM 7889 C C . ALA A 1 969 ? -12.570 -31.299 41.452 1.00 77.44 969 ALA A C 1
ATOM 7891 O O . ALA A 1 969 ? -11.777 -30.686 40.734 1.00 77.44 969 ALA A O 1
ATOM 7892 N N . LEU A 1 970 ? -12.203 -32.392 42.135 1.00 82.50 970 LEU A N 1
ATOM 7893 C CA . LEU A 1 970 ? -10.857 -32.970 42.072 1.00 82.50 970 LEU A CA 1
ATOM 7894 C C . LEU A 1 970 ? -10.546 -33.582 40.695 1.00 82.50 970 LEU A C 1
ATOM 7896 O O . LEU A 1 970 ? -9.407 -33.494 40.234 1.00 82.50 970 LEU A O 1
ATOM 7900 N N . ALA A 1 971 ? -11.530 -34.206 40.041 1.00 85.06 971 ALA A N 1
ATOM 7901 C CA . ALA A 1 971 ? -11.372 -34.752 38.693 1.00 85.06 971 ALA A CA 1
ATOM 7902 C C . ALA A 1 971 ? -11.107 -33.643 37.661 1.00 85.06 971 ALA A C 1
ATOM 7904 O O . ALA A 1 971 ? -10.146 -33.746 36.898 1.00 85.06 971 ALA A O 1
ATOM 7905 N N . LEU A 1 972 ? -11.880 -32.551 37.708 1.00 83.62 972 LEU A N 1
ATOM 7906 C CA . LEU A 1 972 ? -11.661 -31.375 36.855 1.00 83.62 972 LEU A CA 1
ATOM 7907 C C . LEU A 1 972 ? -10.315 -30.697 37.130 1.00 83.62 972 LEU A C 1
ATOM 7909 O O . LEU A 1 972 ? -9.624 -30.318 36.192 1.00 83.62 972 LEU A O 1
ATOM 7913 N N . TYR A 1 973 ? -9.893 -30.607 38.396 1.00 83.75 973 TYR A N 1
ATOM 7914 C CA . TYR A 1 973 ? -8.569 -30.079 38.741 1.00 83.75 973 TYR A CA 1
ATOM 7915 C C . TYR A 1 973 ? -7.424 -30.921 38.157 1.00 83.75 973 TYR A C 1
ATOM 7917 O O . TYR A 1 973 ? -6.439 -30.378 37.661 1.00 83.75 973 TYR A O 1
ATOM 7925 N N . LYS A 1 974 ? -7.547 -32.255 38.181 1.00 86.94 974 LYS A N 1
ATOM 7926 C CA . LYS A 1 974 ? -6.561 -33.150 37.551 1.00 86.94 974 LYS A CA 1
ATOM 7927 C C . LYS A 1 974 ? -6.521 -32.976 36.035 1.00 86.94 974 LYS A C 1
ATOM 7929 O O . LYS A 1 974 ? -5.433 -32.972 35.471 1.00 86.94 974 LYS A O 1
ATOM 7934 N N . GLN A 1 975 ? -7.681 -32.816 35.401 1.00 86.31 975 GLN A N 1
ATOM 7935 C CA . GLN A 1 975 ? -7.774 -32.551 33.967 1.00 86.31 975 GLN A CA 1
ATOM 7936 C C . GLN A 1 975 ? -7.125 -31.206 33.606 1.00 86.31 975 GLN A C 1
ATOM 7938 O O . GLN A 1 975 ? -6.365 -31.130 32.649 1.00 86.31 975 GLN A O 1
ATOM 7943 N N . GLU A 1 976 ? -7.358 -30.158 34.400 1.00 86.62 976 GLU A N 1
ATOM 7944 C CA . GLU A 1 976 ? -6.713 -28.849 34.234 1.00 86.62 976 GLU A CA 1
ATOM 7945 C C . GLU A 1 976 ? -5.190 -28.932 34.378 1.00 86.62 976 GLU A C 1
ATOM 7947 O O . GLU A 1 976 ? -4.469 -28.333 33.583 1.00 86.62 976 GLU A O 1
ATOM 7952 N N . LEU A 1 977 ? -4.688 -29.702 35.352 1.00 87.38 977 LEU A N 1
ATOM 7953 C CA . LEU A 1 977 ? -3.251 -29.908 35.538 1.00 87.38 977 LEU A CA 1
ATOM 7954 C C . LEU A 1 977 ? -2.618 -30.636 34.342 1.00 87.38 977 LEU A C 1
ATOM 7956 O O . LEU A 1 977 ? -1.541 -30.241 33.900 1.00 87.38 977 LEU A O 1
ATOM 7960 N N . ASP A 1 978 ? -3.288 -31.662 33.810 1.00 87.00 978 ASP A N 1
ATOM 7961 C CA . ASP A 1 978 ? -2.832 -32.409 32.632 1.00 87.00 978 ASP A CA 1
ATOM 7962 C C . ASP A 1 978 ? -2.806 -31.519 31.378 1.00 87.00 978 ASP A C 1
ATOM 7964 O O . ASP A 1 978 ? -1.771 -31.400 30.723 1.00 87.00 978 ASP A O 1
ATOM 7968 N N . MET A 1 979 ? -3.891 -30.782 31.112 1.00 86.31 979 MET A N 1
ATOM 7969 C CA . MET A 1 979 ? -3.955 -29.811 30.011 1.00 86.31 979 MET A CA 1
ATOM 7970 C C . MET A 1 979 ? -2.912 -28.694 30.167 1.00 86.31 979 MET A C 1
ATOM 7972 O O . MET A 1 979 ? -2.282 -28.295 29.191 1.00 86.31 979 MET A O 1
ATOM 7976 N N . SER A 1 980 ? -2.675 -28.212 31.394 1.00 87.25 980 SER A N 1
ATOM 7977 C CA . SER A 1 980 ? -1.632 -27.219 31.689 1.00 87.25 980 SER A CA 1
ATOM 7978 C C . SER A 1 980 ? -0.235 -27.753 31.380 1.00 87.25 980 SER A C 1
ATOM 7980 O O . SER A 1 980 ? 0.593 -27.046 30.801 1.00 87.25 980 SER A O 1
ATOM 7982 N N . GLN A 1 981 ? 0.027 -29.012 31.733 1.00 87.12 981 GLN A N 1
ATOM 7983 C CA . GLN A 1 981 ? 1.299 -29.665 31.458 1.00 87.12 981 GLN A CA 1
ATOM 7984 C C . GLN A 1 981 ? 1.505 -29.885 29.953 1.00 87.12 981 GLN A C 1
ATOM 7986 O O . GLN A 1 981 ? 2.597 -29.606 29.456 1.00 87.12 981 GLN A O 1
ATOM 7991 N N . GLN A 1 982 ? 0.468 -30.305 29.225 1.00 85.44 982 GLN A N 1
ATOM 7992 C CA . GLN A 1 982 ? 0.500 -30.430 27.763 1.00 85.44 982 GLN A CA 1
ATOM 7993 C C . GLN A 1 982 ? 0.742 -29.072 27.090 1.00 85.44 982 GLN A C 1
ATOM 7995 O O . GLN A 1 982 ? 1.635 -28.951 26.251 1.00 85.44 982 GLN A O 1
ATOM 8000 N N . ALA A 1 983 ? 0.034 -28.018 27.514 1.00 86.00 983 ALA A N 1
ATOM 8001 C CA . ALA A 1 983 ? 0.224 -26.667 26.986 1.00 86.00 983 ALA A CA 1
ATOM 8002 C C . ALA A 1 983 ? 1.670 -26.189 27.184 1.00 86.00 983 ALA A C 1
ATOM 8004 O O . ALA A 1 983 ? 2.297 -25.710 26.241 1.00 86.00 983 ALA A O 1
ATOM 8005 N N . LYS A 1 984 ? 2.238 -26.409 28.378 1.00 87.06 984 LYS A N 1
ATOM 8006 C CA . LYS A 1 984 ? 3.636 -26.075 28.674 1.00 87.06 984 LYS A CA 1
ATOM 8007 C C . LYS A 1 984 ? 4.623 -26.846 27.792 1.00 87.06 984 LYS A C 1
ATOM 8009 O O . LYS A 1 984 ? 5.601 -26.271 27.326 1.00 87.06 984 LYS A O 1
ATOM 8014 N N . GLN A 1 985 ? 4.384 -28.135 27.543 1.00 85.50 985 GLN A N 1
ATOM 8015 C CA . GLN A 1 985 ? 5.241 -28.930 26.656 1.00 85.50 985 GLN A CA 1
ATOM 8016 C C . GLN A 1 985 ? 5.239 -28.386 25.224 1.00 85.50 985 GLN A C 1
ATOM 8018 O O . GLN A 1 985 ? 6.299 -28.330 24.597 1.00 85.50 985 GLN A O 1
ATOM 8023 N N . HIS A 1 986 ? 4.078 -27.973 24.714 1.00 84.75 986 HIS A N 1
ATOM 8024 C CA . HIS A 1 986 ? 3.972 -27.357 23.395 1.00 84.75 986 HIS A CA 1
ATOM 8025 C C . HIS A 1 986 ? 4.622 -25.961 23.345 1.00 84.75 986 HIS A C 1
ATOM 8027 O O . HIS A 1 986 ? 5.320 -25.654 22.377 1.00 84.75 986 HIS A O 1
ATOM 8033 N N . GLU A 1 987 ? 4.484 -25.149 24.399 1.00 86.06 987 GLU A N 1
ATOM 8034 C CA . GLU A 1 987 ? 5.178 -23.857 24.531 1.00 86.06 987 GLU A CA 1
ATOM 8035 C C . GLU A 1 987 ? 6.707 -24.016 24.545 1.00 86.06 987 GLU A C 1
ATOM 8037 O O . GLU A 1 987 ? 7.413 -23.247 23.897 1.00 86.06 987 GLU A O 1
ATOM 8042 N N . GLU A 1 988 ? 7.236 -25.042 25.219 1.00 88.44 988 GLU A N 1
ATOM 8043 C CA . GLU A 1 988 ? 8.672 -25.345 25.198 1.00 88.44 988 GLU A CA 1
ATOM 8044 C C . GLU A 1 988 ? 9.163 -25.725 23.792 1.00 88.44 988 GLU A C 1
ATOM 8046 O O . GLU A 1 988 ? 10.265 -25.340 23.401 1.00 88.44 988 GLU A O 1
ATOM 8051 N N . THR A 1 989 ? 8.362 -26.460 23.010 1.00 87.56 989 THR A N 1
ATOM 8052 C CA . THR A 1 989 ? 8.712 -26.755 21.611 1.00 87.56 989 THR A CA 1
ATOM 8053 C C . THR A 1 989 ? 8.618 -25.528 20.704 1.00 87.56 989 THR A C 1
ATOM 8055 O O . THR A 1 989 ? 9.479 -25.373 19.840 1.00 87.56 989 THR A O 1
ATOM 8058 N N . ASP A 1 990 ? 7.641 -24.636 20.910 1.00 88.00 990 ASP A N 1
ATOM 8059 C CA . ASP A 1 990 ? 7.559 -23.357 20.183 1.00 88.00 990 ASP A CA 1
ATOM 8060 C C . ASP A 1 990 ? 8.766 -22.462 20.488 1.00 88.00 990 ASP A C 1
ATOM 8062 O O . ASP A 1 990 ? 9.339 -21.870 19.575 1.00 88.00 990 ASP A O 1
ATOM 8066 N N . HIS A 1 991 ? 9.208 -22.422 21.749 1.00 89.69 991 HIS A N 1
ATOM 8067 C CA . HIS A 1 991 ? 10.388 -21.660 22.155 1.00 89.69 991 HIS A CA 1
ATOM 8068 C C . HIS A 1 991 ? 11.650 -22.104 21.404 1.00 89.69 991 HIS A C 1
ATOM 8070 O O . HIS A 1 991 ? 12.397 -21.264 20.913 1.00 89.69 991 HIS A O 1
ATOM 8076 N N . LEU A 1 992 ? 11.867 -23.414 21.249 1.00 91.50 992 LEU A N 1
ATOM 8077 C CA . LEU A 1 992 ? 13.001 -23.931 20.474 1.00 91.50 992 LEU A CA 1
ATOM 8078 C C . LEU A 1 992 ? 12.920 -23.527 18.996 1.00 91.50 992 LEU A C 1
ATOM 8080 O O . LEU A 1 992 ? 13.927 -23.141 18.407 1.00 91.50 992 LEU A O 1
ATOM 8084 N N . LEU A 1 993 ? 11.726 -23.567 18.396 1.00 90.50 993 LEU A N 1
ATOM 8085 C CA . LEU A 1 993 ? 11.525 -23.105 17.019 1.00 90.50 993 LEU A CA 1
ATOM 8086 C C . LEU A 1 993 ? 11.786 -21.598 16.879 1.00 90.50 993 LEU A C 1
ATOM 8088 O O . LEU A 1 993 ? 12.390 -21.171 15.896 1.00 90.50 993 LEU A O 1
ATOM 8092 N N . GLN A 1 994 ? 11.376 -20.800 17.866 1.00 90.31 994 GLN A N 1
ATOM 8093 C CA . GLN A 1 994 ? 11.667 -19.368 17.930 1.00 90.31 994 GLN A CA 1
ATOM 8094 C C . GLN A 1 994 ? 13.178 -19.100 18.050 1.00 90.31 994 GLN A C 1
ATOM 8096 O O . GLN A 1 994 ? 13.689 -18.215 17.366 1.00 90.31 994 GLN A O 1
ATOM 8101 N N . GLU A 1 995 ? 13.917 -19.875 18.845 1.00 93.19 995 GLU A N 1
ATOM 8102 C CA . GLU A 1 995 ? 15.379 -19.751 18.935 1.00 93.19 995 GLU A CA 1
ATOM 8103 C C . GLU A 1 995 ? 16.074 -20.121 17.615 1.00 93.19 995 GLU A C 1
ATOM 8105 O O . GLU A 1 995 ? 16.960 -19.391 17.162 1.00 93.19 995 GLU A O 1
ATOM 8110 N N . ILE A 1 996 ? 15.641 -21.202 16.950 1.00 92.75 996 ILE A N 1
ATOM 8111 C CA . ILE A 1 996 ? 16.140 -21.574 15.613 1.00 92.75 996 ILE A CA 1
ATOM 8112 C C . ILE A 1 996 ? 15.895 -20.418 14.639 1.00 92.75 996 ILE A C 1
ATOM 8114 O O . ILE A 1 996 ? 16.824 -19.954 13.975 1.00 92.75 996 ILE A O 1
ATOM 8118 N N . LYS A 1 997 ? 14.676 -19.875 14.618 1.00 91.88 997 LYS A N 1
ATOM 8119 C CA . LYS A 1 997 ? 14.307 -18.721 13.791 1.00 91.88 997 LYS A CA 1
ATOM 8120 C C . LYS A 1 997 ? 15.226 -17.519 14.025 1.00 91.88 997 LYS A C 1
ATOM 8122 O O . LYS A 1 997 ? 15.730 -16.916 13.079 1.00 91.88 997 LYS A O 1
ATOM 8127 N N . GLU A 1 998 ? 15.507 -17.182 15.281 1.00 92.06 998 GLU A N 1
ATOM 8128 C CA . GLU A 1 998 ? 16.415 -16.082 15.620 1.00 92.06 998 GLU A CA 1
ATOM 8129 C C . GLU A 1 998 ? 17.846 -16.318 15.129 1.00 92.06 998 GLU A C 1
ATOM 8131 O O . GLU A 1 998 ? 18.501 -15.374 14.677 1.00 92.06 998 GLU A O 1
ATOM 8136 N N . THR A 1 999 ? 18.334 -17.560 15.179 1.00 93.88 999 THR A N 1
ATOM 8137 C CA . THR A 1 999 ? 19.657 -17.901 14.634 1.00 93.88 999 THR A CA 1
ATOM 8138 C C . THR A 1 999 ? 19.705 -17.801 13.108 1.00 93.88 999 THR A C 1
ATOM 8140 O O . THR A 1 999 ? 20.671 -17.240 12.590 1.00 93.88 999 THR A O 1
ATOM 8143 N N . VAL A 1 1000 ? 18.650 -18.216 12.396 1.00 92.06 1000 VAL A N 1
ATOM 8144 C CA . VAL A 1 1000 ? 18.520 -18.043 10.935 1.00 92.06 1000 VAL A CA 1
ATOM 8145 C C . VAL A 1 1000 ? 18.489 -16.555 10.563 1.00 92.06 1000 VAL A C 1
ATOM 8147 O O . VAL A 1 1000 ? 19.196 -16.126 9.650 1.00 92.06 1000 VAL A O 1
ATOM 8150 N N . LYS A 1 1001 ? 17.761 -15.713 11.315 1.00 91.25 1001 LYS A N 1
ATOM 8151 C CA . LYS A 1 1001 ? 17.759 -14.252 11.086 1.00 91.25 1001 LYS A CA 1
ATOM 8152 C C . LYS A 1 1001 ? 19.127 -13.610 11.319 1.00 91.25 1001 LYS A C 1
ATOM 8154 O O . LYS A 1 1001 ? 19.481 -12.665 10.613 1.00 91.25 1001 LYS A O 1
ATOM 8159 N N . LYS A 1 1002 ? 19.894 -14.074 12.311 1.00 93.44 1002 LYS A N 1
ATOM 8160 C CA . LYS A 1 1002 ? 21.272 -13.597 12.540 1.00 93.44 1002 LYS A CA 1
ATOM 8161 C C . LYS A 1 1002 ? 22.184 -13.982 11.379 1.00 93.44 1002 LYS A C 1
ATOM 8163 O O . LYS A 1 1002 ? 22.904 -13.124 10.879 1.00 93.44 1002 LYS A O 1
ATOM 8168 N N . GLU A 1 1003 ? 22.092 -15.225 10.918 1.00 93.00 1003 GLU A N 1
ATOM 8169 C CA . GLU A 1 1003 ? 22.854 -15.720 9.770 1.00 93.00 1003 GLU A CA 1
ATOM 8170 C C . GLU A 1 1003 ? 22.552 -14.913 8.499 1.00 93.00 1003 GLU A C 1
ATOM 8172 O O . GLU A 1 1003 ? 23.472 -14.399 7.859 1.00 93.00 1003 GLU A O 1
ATOM 8177 N N . SER A 1 1004 ? 21.267 -14.692 8.207 1.00 92.94 1004 SER A N 1
ATOM 8178 C CA . SER A 1 1004 ? 20.802 -13.859 7.092 1.00 92.94 1004 SER A CA 1
ATOM 8179 C C . SER A 1 1004 ? 21.429 -12.463 7.102 1.00 92.94 1004 SER A C 1
ATOM 8181 O O . SER A 1 1004 ? 21.963 -12.007 6.090 1.00 92.94 1004 SER A O 1
ATOM 8183 N N . LYS A 1 1005 ? 21.456 -11.793 8.265 1.00 93.25 1005 LYS A N 1
ATOM 8184 C CA . LYS A 1 1005 ? 22.058 -10.456 8.408 1.00 93.25 1005 LYS A CA 1
ATOM 8185 C C . LYS A 1 1005 ? 23.556 -10.446 8.107 1.00 93.25 1005 LYS A C 1
ATOM 8187 O O . LYS A 1 1005 ? 24.039 -9.479 7.517 1.00 93.25 1005 LYS A O 1
ATOM 8192 N N . ILE A 1 1006 ? 24.287 -11.493 8.492 1.00 93.62 1006 ILE A N 1
ATOM 8193 C CA . ILE A 1 1006 ? 25.727 -11.603 8.224 1.00 93.62 1006 ILE A CA 1
ATOM 8194 C C . ILE A 1 1006 ? 25.960 -11.718 6.718 1.00 93.62 1006 ILE A C 1
ATOM 8196 O O . ILE A 1 1006 ? 26.715 -10.915 6.165 1.00 93.62 1006 ILE A O 1
ATOM 8200 N N . TYR A 1 1007 ? 25.253 -12.625 6.035 1.00 93.12 1007 TYR A N 1
ATOM 8201 C CA . TYR A 1 1007 ? 25.317 -12.718 4.575 1.00 93.12 1007 TYR A CA 1
ATOM 8202 C C . TYR A 1 1007 ? 24.905 -11.396 3.919 1.00 93.12 1007 TYR A C 1
ATOM 8204 O O . TYR A 1 1007 ? 25.694 -10.817 3.177 1.00 93.12 1007 TYR A O 1
ATOM 8212 N N . GLN A 1 1008 ? 23.759 -10.821 4.274 1.00 92.31 1008 GLN A N 1
ATOM 8213 C CA . GLN A 1 1008 ? 23.326 -9.536 3.729 1.00 92.31 1008 GLN A CA 1
ATOM 8214 C C . GLN A 1 1008 ? 24.396 -8.439 3.889 1.00 92.31 1008 GLN A C 1
ATOM 8216 O O . GLN A 1 1008 ? 24.673 -7.711 2.935 1.00 92.31 1008 GLN A O 1
ATOM 8221 N N . SER A 1 1009 ? 25.044 -8.348 5.056 1.00 91.44 1009 SER A N 1
ATOM 8222 C CA . SER A 1 1009 ? 26.114 -7.372 5.296 1.00 91.44 1009 SER A CA 1
ATOM 8223 C C . SER A 1 1009 ? 27.333 -7.598 4.391 1.00 91.44 1009 SER A C 1
ATOM 8225 O O . SER A 1 1009 ? 27.837 -6.644 3.798 1.00 91.44 1009 SER A O 1
ATOM 8227 N N . MET A 1 1010 ? 27.760 -8.853 4.206 1.00 91.75 1010 MET A N 1
ATOM 8228 C CA . MET A 1 1010 ? 28.856 -9.222 3.304 1.00 91.75 1010 MET A CA 1
ATOM 8229 C C . MET A 1 1010 ? 28.517 -8.898 1.844 1.00 91.75 1010 MET A C 1
ATOM 8231 O O . MET A 1 1010 ? 29.337 -8.313 1.136 1.00 91.75 1010 MET A O 1
ATOM 8235 N N . GLY A 1 1011 ? 27.294 -9.205 1.407 1.00 89.50 1011 GLY A N 1
ATOM 8236 C CA . GLY A 1 1011 ? 26.815 -8.873 0.067 1.00 89.50 1011 GLY A CA 1
ATOM 8237 C C . GLY A 1 1011 ? 26.784 -7.364 -0.196 1.00 89.50 1011 GLY A C 1
ATOM 8238 O O . GLY A 1 1011 ? 27.238 -6.916 -1.245 1.00 89.50 1011 GLY A O 1
ATOM 8239 N N . VAL A 1 1012 ? 26.335 -6.555 0.773 1.00 87.81 1012 VAL A N 1
ATOM 8240 C CA . VAL A 1 1012 ? 26.345 -5.081 0.666 1.00 87.81 1012 VAL A CA 1
ATOM 8241 C C . VAL A 1 1012 ? 27.765 -4.526 0.550 1.00 87.81 1012 VAL A C 1
ATOM 8243 O O . VAL A 1 1012 ? 27.996 -3.600 -0.228 1.00 87.81 1012 VAL A O 1
ATOM 8246 N N . VAL A 1 1013 ? 28.730 -5.105 1.269 1.00 86.25 1013 VAL A N 1
ATOM 8247 C CA . VAL A 1 1013 ? 30.145 -4.719 1.148 1.00 86.25 1013 VAL A CA 1
ATOM 8248 C C . VAL A 1 1013 ? 30.692 -5.016 -0.256 1.00 86.25 1013 VAL A C 1
ATOM 8250 O O . VAL A 1 1013 ? 31.473 -4.217 -0.770 1.00 86.25 1013 VAL A O 1
ATOM 8253 N N . LEU A 1 1014 ? 30.270 -6.113 -0.898 1.00 83.44 1014 LEU A N 1
ATOM 8254 C CA . LEU A 1 1014 ? 30.661 -6.424 -2.282 1.00 83.44 1014 LEU A CA 1
ATOM 8255 C C . LEU A 1 1014 ? 30.038 -5.466 -3.301 1.00 83.44 1014 LEU A C 1
ATOM 8257 O O . LEU A 1 1014 ? 30.716 -5.071 -4.245 1.00 83.44 1014 LEU A O 1
ATOM 8261 N N . LEU A 1 1015 ? 28.782 -5.057 -3.097 1.00 78.75 1015 LEU A N 1
ATOM 8262 C CA . LEU A 1 1015 ? 28.098 -4.102 -3.978 1.00 78.75 1015 LEU A CA 1
ATOM 8263 C C . LEU A 1 1015 ? 28.813 -2.746 -4.039 1.00 78.75 1015 LEU A C 1
ATOM 8265 O O . LEU A 1 1015 ? 28.911 -2.146 -5.102 1.00 78.75 1015 LEU A O 1
ATOM 8269 N N . GLY A 1 1016 ? 29.372 -2.284 -2.916 1.00 68.81 1016 GLY A N 1
ATOM 8270 C CA . GLY A 1 1016 ? 30.160 -1.046 -2.860 1.00 68.81 1016 GLY A CA 1
ATOM 8271 C C . GLY A 1 1016 ? 31.541 -1.128 -3.528 1.00 68.81 1016 GLY A C 1
ATOM 8272 O O . GLY A 1 1016 ? 32.310 -0.173 -3.438 1.00 68.81 1016 GLY A O 1
ATOM 8273 N N . LYS A 1 1017 ? 31.890 -2.265 -4.143 1.00 69.94 1017 LYS A N 1
ATOM 8274 C CA . LYS A 1 1017 ? 33.199 -2.546 -4.757 1.00 69.94 1017 LYS A CA 1
ATOM 8275 C C . LYS A 1 1017 ? 33.066 -2.996 -6.207 1.00 69.94 1017 LYS A C 1
ATOM 8277 O O . LYS A 1 1017 ? 33.685 -3.970 -6.624 1.00 69.94 1017 LYS A O 1
ATOM 8282 N N . ALA A 1 1018 ? 32.206 -2.265 -6.915 1.00 52.38 1018 ALA A N 1
ATOM 8283 C CA . ALA A 1 1018 ? 31.741 -2.472 -8.277 1.00 52.38 1018 ALA A CA 1
ATOM 8284 C C . ALA A 1 1018 ? 32.730 -3.227 -9.201 1.00 52.38 1018 ALA A C 1
ATOM 8286 O O . ALA A 1 1018 ? 33.907 -2.902 -9.304 1.00 52.38 1018 ALA A O 1
ATOM 8287 N N . PHE A 1 1019 ? 32.199 -4.236 -9.901 1.00 54.38 1019 PHE A N 1
ATOM 8288 C CA . PHE A 1 1019 ? 32.798 -4.912 -11.066 1.00 54.38 1019 PHE A CA 1
ATOM 8289 C C . PHE A 1 1019 ? 34.076 -5.740 -10.859 1.00 54.38 1019 PHE A C 1
ATOM 8291 O O . PHE A 1 1019 ? 34.880 -5.919 -11.776 1.00 54.38 1019 PHE A O 1
ATOM 8298 N N . PHE A 1 1020 ? 34.204 -6.398 -9.704 1.00 48.50 1020 PHE A N 1
ATOM 8299 C CA . PHE A 1 1020 ? 35.288 -7.354 -9.486 1.00 48.50 1020 PHE A CA 1
ATOM 8300 C C . PHE A 1 1020 ? 35.048 -8.749 -10.094 1.00 48.50 1020 PHE A C 1
ATOM 8302 O O . PHE A 1 1020 ? 34.501 -9.627 -9.434 1.00 48.50 1020 PHE A O 1
ATOM 8309 N N . GLY A 1 1021 ? 35.521 -8.994 -11.324 1.00 54.19 1021 GLY A N 1
ATOM 8310 C CA . GLY A 1 1021 ? 35.992 -10.307 -11.820 1.00 54.19 1021 GLY A CA 1
ATOM 8311 C C . GLY A 1 1021 ? 35.162 -11.568 -11.500 1.00 54.19 1021 GLY A C 1
ATOM 8312 O O . GLY A 1 1021 ? 35.740 -12.635 -11.250 1.00 54.19 1021 GLY A O 1
ATOM 8313 N N . GLY A 1 1022 ? 33.831 -11.476 -11.464 1.00 66.19 1022 GLY A N 1
ATOM 8314 C CA . GLY A 1 1022 ? 32.960 -12.610 -11.141 1.00 66.19 1022 GLY A CA 1
ATOM 8315 C C . GLY A 1 1022 ? 32.856 -12.960 -9.643 1.00 66.19 1022 GLY A C 1
ATOM 8316 O O . GLY A 1 1022 ? 32.409 -14.057 -9.309 1.00 66.19 1022 GLY A O 1
ATOM 8317 N N . VAL A 1 1023 ? 33.382 -12.129 -8.730 1.00 78.19 1023 VAL A N 1
ATOM 8318 C CA . VAL A 1 1023 ? 33.431 -12.392 -7.273 1.00 78.19 1023 VAL A CA 1
ATOM 8319 C C . VAL A 1 1023 ? 32.037 -12.306 -6.657 1.00 78.19 1023 VAL A C 1
ATOM 8321 O O . VAL A 1 1023 ? 31.681 -13.158 -5.844 1.00 78.19 1023 VAL A O 1
ATOM 8324 N N . PHE A 1 1024 ? 31.240 -11.323 -7.069 1.00 83.25 1024 PHE A N 1
ATOM 8325 C CA . PHE A 1 1024 ? 29.870 -11.157 -6.598 1.00 83.25 1024 PHE A CA 1
ATOM 8326 C C . PHE A 1 1024 ? 28.990 -12.345 -7.015 1.00 83.25 1024 PHE A C 1
ATOM 8328 O O . PHE A 1 1024 ? 28.311 -12.938 -6.187 1.00 83.25 1024 PHE A O 1
ATOM 8335 N N . GLU A 1 1025 ? 29.106 -12.803 -8.257 1.00 84.00 1025 GLU A N 1
ATOM 8336 C CA . GLU A 1 1025 ? 28.398 -13.969 -8.788 1.00 84.00 1025 GLU A CA 1
ATOM 8337 C C . GLU A 1 1025 ? 28.812 -15.254 -8.061 1.00 84.00 1025 GLU A C 1
ATOM 8339 O O . GLU A 1 1025 ? 27.984 -16.120 -7.781 1.00 84.00 1025 GLU A O 1
ATOM 8344 N N . LYS A 1 1026 ? 30.097 -15.386 -7.705 1.00 86.00 1026 LYS A N 1
ATOM 8345 C CA . LYS A 1 1026 ? 30.583 -16.502 -6.877 1.00 86.00 1026 LYS A CA 1
ATOM 8346 C C . LYS A 1 1026 ? 30.027 -16.455 -5.460 1.00 86.00 1026 LYS A C 1
ATOM 8348 O O . LYS A 1 1026 ? 29.732 -17.508 -4.900 1.00 86.00 1026 LYS A O 1
ATOM 8353 N N . TYR A 1 1027 ? 29.879 -15.259 -4.904 1.00 90.38 1027 TYR A N 1
ATOM 8354 C CA . TYR A 1 1027 ? 29.242 -15.049 -3.615 1.00 90.38 1027 TYR A CA 1
ATOM 8355 C C . TYR A 1 1027 ? 27.744 -15.402 -3.658 1.00 90.38 1027 TYR A C 1
ATOM 8357 O O . TYR A 1 1027 ? 27.281 -16.142 -2.796 1.00 90.38 1027 TYR A O 1
ATOM 8365 N N . LEU A 1 1028 ? 27.005 -14.992 -4.693 1.00 90.12 1028 LEU A N 1
ATOM 8366 C CA . LEU A 1 1028 ? 25.604 -15.399 -4.874 1.00 90.12 1028 LEU A CA 1
ATOM 8367 C C . LEU A 1 1028 ? 25.471 -16.921 -4.993 1.00 90.12 1028 LEU A C 1
ATOM 8369 O O . LEU A 1 1028 ? 24.672 -17.524 -4.286 1.00 90.12 1028 LEU A O 1
ATOM 8373 N N . GLN A 1 1029 ? 26.331 -17.562 -5.794 1.00 89.12 1029 GLN A N 1
ATOM 8374 C CA . GLN A 1 1029 ? 26.384 -19.026 -5.903 1.00 89.12 1029 GLN A CA 1
ATOM 8375 C C . GLN A 1 1029 ? 26.683 -19.718 -4.566 1.00 89.12 1029 GLN A C 1
ATOM 8377 O O . GLN A 1 1029 ? 26.284 -20.864 -4.380 1.00 89.12 1029 GLN A O 1
ATOM 8382 N N . LEU A 1 1030 ? 27.441 -19.081 -3.669 1.00 90.94 1030 LEU A N 1
ATOM 8383 C CA . LEU A 1 1030 ? 27.692 -19.580 -2.316 1.00 90.94 1030 LEU A CA 1
ATOM 8384 C C . LEU A 1 1030 ? 26.420 -19.490 -1.462 1.00 90.94 1030 LEU A C 1
ATOM 8386 O O . LEU A 1 1030 ? 26.068 -20.482 -0.831 1.00 90.94 1030 LEU A O 1
ATOM 8390 N N . VAL A 1 1031 ? 25.736 -18.341 -1.477 1.00 90.44 1031 VAL A N 1
ATOM 8391 C CA . VAL A 1 1031 ? 24.484 -18.129 -0.733 1.00 90.44 1031 VAL A CA 1
ATOM 8392 C C . VAL A 1 1031 ? 23.412 -19.107 -1.208 1.00 90.44 1031 VAL A C 1
ATOM 8394 O O . VAL A 1 1031 ? 22.902 -19.886 -0.413 1.00 90.44 1031 VAL A O 1
ATOM 8397 N N . GLU A 1 1032 ? 23.123 -19.142 -2.510 1.00 87.94 1032 GLU A N 1
ATOM 8398 C CA . GLU A 1 1032 ? 22.073 -19.992 -3.087 1.00 87.94 1032 GLU A CA 1
ATOM 8399 C C . GLU A 1 1032 ? 22.322 -21.487 -2.886 1.00 87.94 1032 GLU A C 1
ATOM 8401 O O . GLU A 1 1032 ? 21.373 -22.268 -2.795 1.00 87.94 1032 GLU A O 1
ATOM 8406 N N . TYR A 1 1033 ? 23.591 -21.900 -2.794 1.00 85.81 1033 TYR A N 1
ATOM 8407 C CA . TYR A 1 1033 ? 23.917 -23.292 -2.514 1.00 85.81 1033 TYR A CA 1
ATOM 8408 C C . TYR A 1 1033 ? 23.360 -23.731 -1.162 1.00 85.81 1033 TYR A C 1
ATOM 8410 O O . TYR A 1 1033 ? 23.070 -24.908 -1.005 1.00 85.81 1033 TYR A O 1
ATOM 8418 N N . ASP A 1 1034 ? 23.152 -22.817 -0.215 1.00 74.88 1034 ASP A N 1
ATOM 8419 C CA . ASP A 1 1034 ? 22.640 -23.101 1.124 1.00 74.88 1034 ASP A CA 1
ATOM 8420 C C . ASP A 1 1034 ? 21.106 -23.258 1.214 1.00 74.88 1034 ASP A C 1
ATOM 8422 O O . ASP A 1 1034 ? 20.542 -23.407 2.293 1.00 74.88 1034 ASP A O 1
ATOM 8426 N N . ASN A 1 1035 ? 20.402 -23.278 0.080 1.00 76.00 1035 ASN A N 1
ATOM 8427 C CA . ASN A 1 1035 ? 18.937 -23.340 0.021 1.00 76.00 1035 ASN A CA 1
ATOM 8428 C C . ASN A 1 1035 ? 18.286 -24.584 0.682 1.00 76.00 1035 ASN A C 1
ATOM 8430 O O . ASN A 1 1035 ? 18.917 -25.617 0.881 1.00 76.00 1035 ASN A O 1
ATOM 8434 N N . ALA A 1 1036 ? 16.980 -24.517 0.963 1.00 64.69 1036 ALA A N 1
ATOM 8435 C CA . ALA A 1 1036 ? 16.135 -25.680 1.293 1.00 64.69 1036 ALA A CA 1
ATOM 8436 C C . ALA A 1 1036 ? 16.610 -26.562 2.476 1.00 64.69 1036 ALA A C 1
ATOM 8438 O O . ALA A 1 1036 ? 16.502 -27.787 2.430 1.00 64.69 1036 ALA A O 1
ATOM 8439 N N . GLN A 1 1037 ? 17.137 -25.956 3.545 1.00 76.44 1037 GLN A N 1
ATOM 8440 C CA . GLN A 1 1037 ? 17.485 -26.692 4.769 1.00 76.44 1037 GLN A CA 1
ATOM 8441 C C . GLN A 1 1037 ? 16.251 -27.139 5.567 1.00 76.44 1037 GLN A C 1
ATOM 8443 O O . GLN A 1 1037 ? 16.266 -28.217 6.159 1.00 76.44 1037 GLN A O 1
ATOM 8448 N N . TYR A 1 1038 ? 15.202 -26.314 5.579 1.00 84.19 1038 TYR A N 1
ATOM 8449 C CA . TYR A 1 1038 ? 13.997 -26.481 6.387 1.00 84.19 1038 TYR A CA 1
ATOM 8450 C C . TYR A 1 1038 ? 12.791 -26.755 5.489 1.00 84.19 1038 TYR A C 1
ATOM 8452 O O . TYR A 1 1038 ? 12.580 -26.054 4.498 1.00 84.19 1038 TYR A O 1
ATOM 8460 N N . GLU A 1 1039 ? 11.966 -27.726 5.867 1.00 85.12 1039 GLU A N 1
ATOM 8461 C CA . GLU A 1 1039 ? 10.715 -28.055 5.183 1.00 85.12 1039 GLU A CA 1
ATOM 8462 C C . GLU A 1 1039 ? 9.643 -28.447 6.207 1.00 85.12 1039 GLU A C 1
ATOM 8464 O O . GLU A 1 1039 ? 9.963 -28.940 7.290 1.00 85.12 1039 GLU A O 1
ATOM 8469 N N . VAL A 1 1040 ? 8.364 -28.234 5.885 1.00 80.38 1040 VAL A N 1
ATOM 8470 C CA . VAL A 1 1040 ? 7.262 -28.803 6.668 1.00 80.38 1040 VAL A CA 1
ATOM 8471 C C . VAL A 1 1040 ? 6.724 -30.038 5.957 1.00 80.38 1040 VAL A C 1
ATOM 8473 O O . VAL A 1 1040 ? 6.171 -29.934 4.867 1.00 80.38 1040 VAL A O 1
ATOM 8476 N N . VAL A 1 1041 ? 6.809 -31.192 6.615 1.00 79.75 1041 VAL A N 1
ATOM 8477 C CA . VAL A 1 1041 ? 6.223 -32.454 6.146 1.00 79.75 1041 VAL A CA 1
ATOM 8478 C C . VAL A 1 1041 ? 5.249 -32.953 7.210 1.00 79.75 1041 VAL A C 1
ATOM 8480 O O . VAL A 1 1041 ? 5.607 -33.052 8.382 1.00 79.75 1041 VAL A O 1
ATOM 8483 N N . GLU A 1 1042 ? 3.997 -33.224 6.826 1.00 77.88 1042 GLU A N 1
ATOM 8484 C CA . GLU A 1 1042 ? 2.926 -33.650 7.751 1.00 77.88 1042 GLU A CA 1
ATOM 8485 C C . GLU A 1 1042 ? 2.780 -32.725 8.982 1.00 77.88 1042 GLU A C 1
ATOM 8487 O O . GLU A 1 1042 ? 2.732 -33.184 10.129 1.00 77.88 1042 GLU A O 1
ATOM 8492 N N . SER A 1 1043 ? 2.759 -31.406 8.746 1.00 75.25 1043 SER A N 1
ATOM 8493 C CA . SER A 1 1043 ? 2.654 -30.362 9.784 1.00 75.25 1043 SER A CA 1
ATOM 8494 C C . SER A 1 1043 ? 3.802 -30.351 10.806 1.00 75.25 1043 SER A C 1
ATOM 8496 O O . SER A 1 1043 ? 3.646 -29.833 11.912 1.00 75.25 1043 SER A O 1
ATOM 8498 N N . LYS A 1 1044 ? 4.967 -30.915 10.463 1.00 75.75 1044 LYS A N 1
ATOM 8499 C CA . LYS A 1 1044 ? 6.165 -30.930 11.317 1.00 75.75 1044 LYS A CA 1
ATOM 8500 C C . LYS A 1 1044 ? 7.369 -30.396 10.571 1.00 75.75 1044 LYS A C 1
ATOM 8502 O O . LYS A 1 1044 ? 7.533 -30.660 9.384 1.00 75.75 1044 LYS A O 1
ATOM 8507 N N . LEU A 1 1045 ? 8.232 -29.699 11.301 1.00 84.94 1045 LEU A N 1
ATOM 8508 C CA . LEU A 1 1045 ? 9.511 -29.262 10.771 1.00 84.94 1045 LEU A CA 1
ATOM 8509 C C . LEU A 1 1045 ? 10.420 -30.474 10.536 1.00 84.94 1045 LEU A C 1
ATOM 8511 O O . LEU A 1 1045 ? 10.701 -31.234 11.465 1.00 84.94 1045 LEU A O 1
ATOM 8515 N N . GLN A 1 1046 ? 10.907 -30.608 9.312 1.00 84.31 1046 GLN A N 1
ATOM 8516 C CA . GLN A 1 1046 ? 11.986 -31.497 8.931 1.00 84.31 1046 GLN A CA 1
ATOM 8517 C C . GLN A 1 1046 ? 13.180 -30.653 8.488 1.00 84.31 1046 GLN A C 1
ATOM 8519 O O . GLN A 1 1046 ? 13.031 -29.705 7.719 1.00 84.31 1046 GLN A O 1
ATOM 8524 N N . VAL A 1 1047 ? 14.368 -31.005 8.978 1.00 81.75 1047 VAL A N 1
ATOM 8525 C CA . VAL A 1 1047 ? 15.611 -30.313 8.622 1.00 81.75 1047 VAL A CA 1
ATOM 8526 C C . VAL A 1 1047 ? 16.603 -31.291 8.014 1.00 81.75 1047 VAL A C 1
ATOM 8528 O O . VAL A 1 1047 ? 16.808 -32.386 8.544 1.00 81.75 1047 VAL A O 1
ATOM 8531 N N . ASN A 1 1048 ? 17.209 -30.901 6.894 1.00 78.75 1048 ASN A N 1
ATOM 8532 C CA . ASN A 1 1048 ? 18.188 -31.700 6.161 1.00 78.75 1048 ASN A CA 1
ATOM 8533 C C . ASN A 1 1048 ? 19.593 -31.086 6.265 1.00 78.75 1048 ASN A C 1
ATOM 8535 O O . ASN A 1 1048 ? 20.053 -30.379 5.366 1.00 78.75 1048 ASN A O 1
ATOM 8539 N N . PHE A 1 1049 ? 20.290 -31.370 7.367 1.00 77.19 1049 PHE A N 1
ATOM 8540 C CA . PHE A 1 1049 ? 21.705 -31.030 7.517 1.00 77.19 1049 PHE A CA 1
ATOM 8541 C C . PHE A 1 1049 ? 22.571 -32.076 6.795 1.00 77.19 1049 PHE A C 1
ATOM 8543 O O . PHE A 1 1049 ? 22.898 -33.116 7.367 1.00 77.19 1049 PHE A O 1
ATOM 8550 N N . ASP A 1 1050 ? 22.930 -31.826 5.531 1.00 79.75 1050 ASP A N 1
ATOM 8551 C CA . ASP A 1 1050 ? 23.843 -32.690 4.768 1.00 79.75 1050 ASP A CA 1
ATOM 8552 C C . ASP A 1 1050 ? 25.317 -32.290 5.010 1.00 79.75 1050 ASP A C 1
ATOM 8554 O O . ASP A 1 1050 ? 25.749 -31.227 4.549 1.00 79.75 1050 ASP A O 1
ATOM 8558 N N . PRO A 1 1051 ? 26.147 -33.148 5.641 1.00 79.88 1051 PRO A N 1
ATOM 8559 C CA . PRO A 1 1051 ? 27.568 -32.863 5.859 1.00 79.88 1051 PRO A CA 1
ATOM 8560 C C . PRO A 1 1051 ? 28.361 -32.625 4.565 1.00 79.88 1051 PRO A C 1
ATOM 8562 O O . PRO A 1 1051 ? 29.379 -31.930 4.573 1.00 79.88 1051 PRO A O 1
ATOM 8565 N N . LYS A 1 1052 ? 27.924 -33.198 3.432 1.00 83.50 1052 LYS A N 1
ATOM 8566 C CA . LYS A 1 1052 ? 28.558 -32.953 2.124 1.00 83.50 1052 LYS A CA 1
ATOM 8567 C C . LYS A 1 1052 ? 28.290 -31.536 1.635 1.00 83.50 1052 LYS A C 1
ATOM 8569 O O . LYS A 1 1052 ? 29.164 -30.925 1.022 1.00 83.50 1052 LYS A O 1
ATOM 8574 N N . LYS A 1 1053 ? 27.094 -31.017 1.914 1.00 83.75 1053 LYS A N 1
ATOM 8575 C CA . LYS A 1 1053 ? 26.695 -29.654 1.577 1.00 83.75 1053 LYS A CA 1
ATOM 8576 C C . LYS A 1 1053 ? 27.522 -28.646 2.371 1.00 83.75 1053 LYS A C 1
ATOM 8578 O O . LYS A 1 1053 ? 28.115 -27.752 1.776 1.00 83.75 1053 LYS A O 1
ATOM 8583 N N . GLU A 1 1054 ? 27.673 -28.869 3.675 1.00 83.19 1054 GLU A N 1
ATOM 8584 C CA . GLU A 1 1054 ? 28.508 -28.036 4.550 1.00 83.19 1054 GLU A CA 1
ATOM 8585 C C . GLU A 1 1054 ? 29.988 -28.027 4.114 1.00 83.19 1054 GLU A C 1
ATOM 8587 O O . GLU A 1 1054 ? 30.630 -26.975 4.073 1.00 83.19 1054 GLU A O 1
ATOM 8592 N N . ALA A 1 1055 ? 30.527 -29.182 3.703 1.00 86.44 1055 ALA A N 1
ATOM 8593 C CA . ALA A 1 1055 ? 31.890 -29.274 3.179 1.00 86.44 1055 ALA A CA 1
ATOM 8594 C C . ALA A 1 1055 ? 32.092 -28.465 1.881 1.00 86.44 1055 ALA A C 1
ATOM 8596 O O . ALA A 1 1055 ? 33.132 -27.822 1.714 1.00 86.44 1055 ALA A O 1
ATOM 8597 N N . GLU A 1 1056 ? 31.112 -28.472 0.973 1.00 89.00 1056 GLU A N 1
ATOM 8598 C CA . GLU A 1 1056 ? 31.182 -27.699 -0.274 1.00 89.00 1056 GLU A CA 1
ATOM 8599 C C . GLU A 1 1056 ? 30.998 -26.192 -0.029 1.00 89.00 1056 GLU A C 1
ATOM 8601 O O . GLU A 1 1056 ? 31.672 -25.391 -0.677 1.00 89.00 1056 GLU A O 1
ATOM 8606 N N . ILE A 1 1057 ? 30.162 -25.793 0.938 1.00 88.25 1057 ILE A N 1
ATOM 8607 C CA . ILE A 1 1057 ? 30.037 -24.389 1.370 1.00 88.25 1057 ILE A CA 1
ATOM 8608 C C . ILE A 1 1057 ? 31.396 -23.868 1.842 1.00 88.25 1057 ILE A C 1
ATOM 8610 O O . ILE A 1 1057 ? 31.904 -22.888 1.299 1.00 88.25 1057 ILE A O 1
ATOM 8614 N N . LYS A 1 1058 ? 32.056 -24.598 2.746 1.00 89.56 1058 LYS A N 1
ATOM 8615 C CA . LYS A 1 1058 ? 33.385 -24.232 3.254 1.00 89.56 1058 LYS A CA 1
ATOM 8616 C C . LYS A 1 1058 ? 34.433 -24.102 2.147 1.00 89.56 1058 LYS A C 1
ATOM 8618 O O . LYS A 1 1058 ? 35.305 -23.235 2.193 1.00 89.56 1058 LYS A O 1
ATOM 8623 N N . LYS A 1 1059 ? 34.371 -24.969 1.136 1.00 91.88 1059 LYS A N 1
ATOM 8624 C CA . LYS A 1 1059 ? 35.255 -24.892 -0.033 1.00 91.88 1059 LYS A CA 1
ATOM 8625 C C . LYS A 1 1059 ? 34.998 -23.616 -0.846 1.00 91.88 1059 LYS A C 1
ATOM 8627 O O . LYS A 1 1059 ? 35.952 -22.932 -1.209 1.00 91.88 1059 LYS A O 1
ATOM 8632 N N . ARG A 1 1060 ? 33.733 -23.262 -1.089 1.00 92.12 10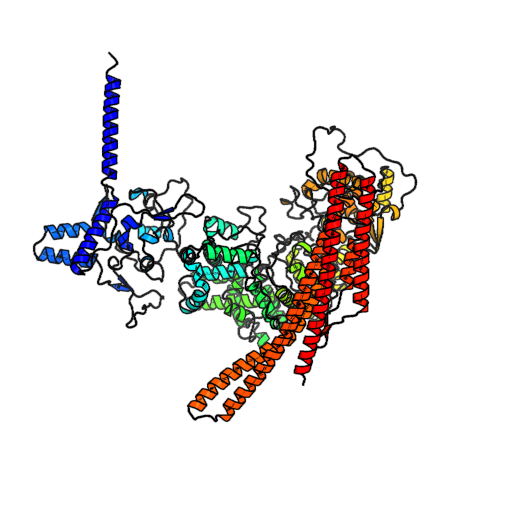60 ARG A N 1
ATOM 8633 C CA . ARG A 1 1060 ? 33.343 -22.034 -1.808 1.00 92.12 1060 ARG A CA 1
ATOM 8634 C C . ARG A 1 1060 ? 33.731 -20.762 -1.049 1.00 92.12 1060 ARG A C 1
ATOM 8636 O O . ARG A 1 1060 ? 34.206 -19.815 -1.671 1.00 92.12 1060 ARG A O 1
ATOM 8643 N N . GLU A 1 1061 ? 33.607 -20.757 0.277 1.00 92.38 1061 GLU A N 1
ATOM 8644 C CA . GLU A 1 1061 ? 34.100 -19.673 1.141 1.00 92.38 1061 GLU A CA 1
ATOM 8645 C C . GLU A 1 1061 ? 35.611 -19.459 0.957 1.00 92.38 1061 GLU A C 1
ATOM 8647 O O . GLU A 1 1061 ? 36.066 -18.338 0.721 1.00 92.38 1061 GLU A O 1
ATOM 8652 N N . GLN A 1 1062 ? 36.397 -20.544 0.987 1.00 91.88 1062 GLN A N 1
ATOM 8653 C CA . GLN A 1 1062 ? 37.848 -20.491 0.773 1.00 91.88 1062 GLN A CA 1
ATOM 8654 C C . GLN A 1 1062 ? 38.217 -19.989 -0.628 1.00 91.88 1062 GLN A C 1
ATOM 8656 O O . GLN A 1 1062 ? 39.138 -19.183 -0.771 1.00 91.88 1062 GLN A O 1
ATOM 8661 N N . GLU A 1 1063 ? 37.495 -20.430 -1.661 1.00 90.12 1063 GLU A N 1
ATOM 8662 C CA . GLU A 1 1063 ? 37.680 -19.950 -3.035 1.00 90.12 1063 GLU A CA 1
ATOM 8663 C C . GLU A 1 1063 ? 37.409 -18.443 -3.159 1.00 90.12 1063 GLU A C 1
ATOM 8665 O O . GLU A 1 1063 ? 38.152 -17.736 -3.848 1.00 90.12 1063 GLU A O 1
ATOM 8670 N N . LEU A 1 1064 ? 36.376 -17.936 -2.479 1.00 89.00 1064 LEU A N 1
ATOM 8671 C CA . LEU A 1 1064 ? 36.025 -16.518 -2.491 1.00 89.00 1064 LEU A CA 1
ATOM 8672 C C . LEU A 1 1064 ? 37.103 -15.665 -1.811 1.00 89.00 1064 LEU A C 1
ATOM 8674 O O . LEU A 1 1064 ? 37.570 -14.682 -2.391 1.00 89.00 1064 LEU A O 1
ATOM 8678 N N . ILE A 1 1065 ? 37.565 -16.082 -0.629 1.00 90.94 1065 ILE A N 1
ATOM 8679 C CA . ILE A 1 1065 ? 38.671 -15.423 0.080 1.00 90.94 1065 ILE A CA 1
ATOM 8680 C C . ILE A 1 1065 ? 39.941 -15.419 -0.777 1.00 90.94 1065 ILE A C 1
ATOM 8682 O O . ILE A 1 1065 ? 40.571 -14.373 -0.935 1.00 90.94 1065 ILE A O 1
ATOM 8686 N N . ALA A 1 1066 ? 40.289 -16.550 -1.397 1.00 89.25 1066 ALA A N 1
ATOM 8687 C CA . ALA A 1 1066 ? 41.479 -16.656 -2.240 1.00 89.25 1066 ALA A CA 1
ATOM 8688 C C . ALA A 1 1066 ? 41.447 -15.688 -3.438 1.00 89.25 1066 ALA A C 1
ATOM 8690 O O . ALA A 1 1066 ? 42.496 -15.172 -3.839 1.00 89.25 1066 ALA A O 1
ATOM 8691 N N . ARG A 1 1067 ? 40.261 -15.407 -3.999 1.00 86.69 1067 ARG A N 1
ATOM 8692 C CA . ARG A 1 1067 ? 40.083 -14.404 -5.065 1.00 86.69 1067 ARG A CA 1
ATOM 8693 C C . ARG A 1 1067 ? 40.313 -12.984 -4.563 1.00 86.69 1067 ARG A C 1
ATOM 8695 O O . ARG A 1 1067 ? 41.046 -12.242 -5.214 1.00 86.69 1067 ARG A O 1
ATOM 8702 N N . ILE A 1 1068 ? 39.744 -12.631 -3.410 1.00 86.12 1068 ILE A N 1
ATOM 8703 C CA . ILE A 1 1068 ? 39.950 -11.317 -2.780 1.00 86.12 1068 ILE A CA 1
ATOM 8704 C C . ILE A 1 1068 ? 41.444 -11.108 -2.497 1.00 86.12 1068 ILE A C 1
ATOM 8706 O O . ILE A 1 1068 ? 42.015 -10.080 -2.853 1.00 86.12 1068 ILE A O 1
ATOM 8710 N N . GLU A 1 1069 ? 42.118 -12.115 -1.940 1.00 89.50 1069 GLU A N 1
ATOM 8711 C CA . GLU A 1 1069 ? 43.562 -12.061 -1.701 1.00 89.50 1069 GLU A CA 1
ATOM 8712 C C . GLU A 1 1069 ? 44.381 -11.941 -2.986 1.00 89.50 1069 GLU A C 1
ATOM 8714 O O . GLU A 1 1069 ? 45.392 -11.241 -3.014 1.00 89.50 1069 GLU A O 1
ATOM 8719 N N . ASN A 1 1070 ? 43.968 -12.619 -4.059 1.00 86.88 1070 ASN A N 1
ATOM 8720 C CA . ASN A 1 1070 ? 44.643 -12.496 -5.344 1.00 86.88 1070 ASN A CA 1
ATOM 8721 C C . ASN A 1 1070 ? 44.555 -11.076 -5.898 1.00 86.88 1070 ASN A C 1
ATOM 8723 O O . ASN A 1 1070 ? 45.527 -10.587 -6.474 1.00 86.88 1070 ASN A O 1
ATOM 8727 N N . GLN A 1 1071 ? 43.423 -10.411 -5.682 1.00 83.81 1071 GLN A N 1
ATOM 8728 C CA . GLN A 1 1071 ? 43.266 -9.033 -6.100 1.00 83.81 1071 GLN A CA 1
ATOM 8729 C C . GLN A 1 1071 ? 44.111 -8.069 -5.271 1.00 83.81 1071 GLN A C 1
ATOM 8731 O O . GLN A 1 1071 ? 44.774 -7.204 -5.840 1.00 83.81 1071 GLN A O 1
ATOM 8736 N N . ILE A 1 1072 ? 44.160 -8.261 -3.951 1.00 87.19 1072 ILE A N 1
ATOM 8737 C CA . ILE A 1 1072 ? 45.073 -7.512 -3.078 1.00 87.19 1072 ILE A CA 1
ATOM 8738 C C . ILE A 1 1072 ? 46.511 -7.643 -3.599 1.00 87.19 1072 ILE A C 1
ATOM 8740 O O . ILE A 1 1072 ? 47.170 -6.632 -3.823 1.00 87.19 1072 ILE A O 1
ATOM 8744 N N . ARG A 1 1073 ? 46.962 -8.867 -3.918 1.00 87.56 1073 ARG A N 1
ATOM 8745 C CA . ARG A 1 1073 ? 48.301 -9.105 -4.489 1.00 87.56 1073 ARG A CA 1
ATOM 8746 C C . ARG A 1 1073 ? 48.519 -8.415 -5.841 1.00 87.56 1073 ARG A C 1
ATOM 8748 O O . ARG A 1 1073 ? 49.634 -7.975 -6.118 1.00 87.56 1073 ARG A O 1
ATOM 8755 N N . LYS A 1 1074 ? 47.493 -8.337 -6.699 1.00 85.25 1074 LYS A N 1
ATOM 8756 C CA . LYS A 1 1074 ? 47.571 -7.633 -7.993 1.00 85.25 1074 LYS A CA 1
ATOM 8757 C C . LYS A 1 1074 ? 47.795 -6.133 -7.774 1.00 85.25 1074 LYS A C 1
ATOM 8759 O O . LYS A 1 1074 ? 48.740 -5.591 -8.340 1.00 85.25 1074 LYS A O 1
ATOM 8764 N N . MET A 1 1075 ? 46.999 -5.513 -6.903 1.00 84.19 1075 MET A N 1
ATOM 8765 C CA . MET A 1 1075 ? 47.119 -4.090 -6.563 1.00 84.19 1075 MET A CA 1
ATOM 8766 C C . MET A 1 1075 ? 48.437 -3.776 -5.843 1.00 84.19 1075 MET A C 1
ATOM 8768 O O . MET A 1 1075 ? 49.073 -2.769 -6.128 1.00 84.19 1075 MET A O 1
ATOM 8772 N N . GLU A 1 1076 ? 48.913 -4.654 -4.957 1.00 86.31 1076 GLU A N 1
ATOM 8773 C CA . GLU A 1 1076 ? 50.227 -4.506 -4.312 1.00 86.31 1076 GLU A CA 1
ATOM 8774 C C . GLU A 1 1076 ? 51.378 -4.538 -5.330 1.00 86.31 1076 GLU A C 1
ATOM 8776 O O . GLU A 1 1076 ? 52.352 -3.791 -5.203 1.00 86.31 1076 GLU A O 1
ATOM 8781 N N . LYS A 1 1077 ? 51.265 -5.376 -6.368 1.00 85.94 1077 LYS A N 1
ATOM 8782 C CA . LYS A 1 1077 ? 52.237 -5.423 -7.465 1.00 85.94 1077 LYS A CA 1
ATOM 8783 C C . LYS A 1 1077 ? 52.177 -4.161 -8.327 1.00 85.94 1077 LYS A C 1
ATOM 8785 O O . LYS A 1 1077 ? 53.225 -3.641 -8.692 1.00 85.94 1077 LYS A O 1
ATOM 8790 N N . GLU A 1 1078 ? 50.988 -3.659 -8.628 1.00 81.56 1078 GLU A N 1
ATOM 8791 C CA . GLU A 1 1078 ? 50.789 -2.404 -9.364 1.00 81.56 1078 GLU A CA 1
ATOM 8792 C C . GLU A 1 1078 ? 51.329 -1.194 -8.596 1.00 81.56 1078 GLU A C 1
ATOM 8794 O O . GLU A 1 1078 ? 52.068 -0.381 -9.146 1.00 81.56 1078 GLU A O 1
ATOM 8799 N N . LYS A 1 1079 ? 51.113 -1.165 -7.279 1.00 82.00 1079 LYS A N 1
ATOM 8800 C CA . LYS A 1 1079 ? 51.686 -0.163 -6.378 1.00 82.00 1079 LYS A CA 1
ATOM 8801 C C . LYS A 1 1079 ? 53.209 -0.126 -6.456 1.00 82.00 1079 LYS A C 1
ATOM 8803 O O . LYS A 1 1079 ? 53.798 0.949 -6.410 1.00 82.00 1079 LYS A O 1
ATOM 8808 N N . SER A 1 1080 ? 53.852 -1.288 -6.588 1.00 78.19 1080 SER A N 1
ATOM 8809 C CA . SER A 1 1080 ? 55.313 -1.367 -6.719 1.00 78.19 1080 SER A CA 1
ATOM 8810 C C . SER A 1 1080 ? 55.854 -0.815 -8.048 1.00 78.19 1080 SER A C 1
ATOM 8812 O O . SER A 1 1080 ? 57.059 -0.614 -8.163 1.00 78.19 1080 SER A O 1
ATOM 8814 N N . LEU A 1 1081 ? 54.987 -0.569 -9.041 1.00 77.12 1081 LEU A N 1
ATOM 8815 C CA . LEU A 1 1081 ? 55.351 -0.054 -10.366 1.00 77.12 1081 LEU A CA 1
ATOM 8816 C C . LEU A 1 1081 ? 55.137 1.468 -10.518 1.00 77.12 1081 LEU A C 1
ATOM 8818 O O . LEU A 1 1081 ? 55.715 2.048 -11.432 1.00 77.12 1081 LEU A O 1
ATOM 8822 N N . LEU A 1 1082 ? 54.361 2.111 -9.634 1.00 73.31 1082 LEU A N 1
ATOM 8823 C CA . LEU A 1 1082 ? 53.888 3.508 -9.747 1.00 73.31 1082 LEU A CA 1
ATOM 8824 C C . LEU A 1 1082 ? 54.596 4.495 -8.782 1.00 73.31 1082 LEU A C 1
ATOM 8826 O O . LEU A 1 1082 ? 53.982 5.427 -8.257 1.00 73.31 1082 LEU A O 1
ATOM 8830 N N . GLU A 1 1083 ? 55.889 4.301 -8.484 1.00 54.03 1083 GLU A N 1
ATOM 8831 C CA . GLU A 1 1083 ? 56.622 5.139 -7.514 1.00 54.03 1083 GLU A CA 1
ATOM 8832 C C . GLU A 1 1083 ? 56.620 6.645 -7.885 1.00 54.03 1083 GLU A C 1
ATOM 8834 O O . GLU A 1 1083 ? 57.370 7.086 -8.752 1.00 54.03 1083 GLU A O 1
ATOM 8839 N N . GLY A 1 1084 ? 55.831 7.455 -7.158 1.00 58.44 1084 GLY A N 1
ATOM 8840 C CA . GLY A 1 1084 ? 55.891 8.928 -7.174 1.00 58.44 1084 GLY A CA 1
ATOM 8841 C C . GLY A 1 1084 ? 54.641 9.672 -7.664 1.00 58.44 1084 GLY A C 1
ATOM 8842 O O . GLY A 1 1084 ? 54.647 10.904 -7.661 1.00 58.44 1084 GLY A O 1
ATOM 8843 N N . GLU A 1 1085 ? 53.575 8.969 -8.051 1.00 58.62 1085 GLU A N 1
ATOM 8844 C CA . GLU A 1 1085 ? 52.393 9.574 -8.685 1.00 58.62 1085 GLU A CA 1
ATOM 8845 C C . GLU A 1 1085 ? 51.194 9.756 -7.734 1.00 58.62 1085 GLU A C 1
ATOM 8847 O O . GLU A 1 1085 ? 51.066 9.105 -6.695 1.00 58.62 1085 GLU A O 1
ATOM 8852 N N . LYS A 1 1086 ? 50.291 10.682 -8.090 1.00 59.22 1086 LYS A N 1
ATOM 8853 C CA . LYS A 1 1086 ? 49.074 11.026 -7.322 1.00 59.22 1086 LYS A CA 1
ATOM 8854 C C . LYS A 1 1086 ? 48.116 9.830 -7.171 1.00 59.22 1086 LYS A C 1
ATOM 8856 O O . LYS A 1 1086 ? 47.340 9.779 -6.221 1.00 59.22 1086 LYS A O 1
ATOM 8861 N N . GLU A 1 1087 ? 48.228 8.865 -8.079 1.00 62.00 1087 GLU A N 1
ATOM 8862 C CA . GLU A 1 1087 ? 47.465 7.615 -8.158 1.00 62.00 1087 GLU A CA 1
ATOM 8863 C C . GLU A 1 1087 ? 47.799 6.633 -7.015 1.00 62.00 1087 GLU A C 1
ATOM 8865 O O . GLU A 1 1087 ? 46.974 5.794 -6.650 1.00 62.00 1087 GLU A O 1
ATOM 8870 N N . LEU A 1 1088 ? 48.949 6.799 -6.345 1.00 72.56 1088 LEU A N 1
ATOM 8871 C CA . LEU A 1 1088 ? 49.385 5.936 -5.239 1.00 72.56 1088 LEU A CA 1
ATOM 8872 C C . LEU A 1 1088 ? 48.448 6.002 -4.016 1.00 72.56 1088 LEU A C 1
ATOM 8874 O O . LEU A 1 1088 ? 48.232 4.998 -3.338 1.00 72.56 1088 LEU A O 1
ATOM 8878 N N . ALA A 1 1089 ? 47.883 7.181 -3.726 1.00 73.25 1089 ALA A N 1
ATOM 8879 C CA . ALA A 1 1089 ? 47.005 7.384 -2.571 1.00 73.25 1089 ALA A CA 1
ATOM 8880 C C . ALA A 1 1089 ? 45.658 6.656 -2.724 1.00 73.25 1089 ALA A C 1
ATOM 8882 O O . ALA A 1 1089 ? 45.146 6.102 -1.747 1.00 73.25 1089 ALA A O 1
ATOM 8883 N N . ASN A 1 1090 ? 45.125 6.621 -3.949 1.00 72.50 1090 ASN A N 1
ATOM 8884 C CA . ASN A 1 1090 ? 43.897 5.902 -4.284 1.00 72.50 1090 ASN A CA 1
ATOM 8885 C C . ASN A 1 1090 ? 44.125 4.388 -4.204 1.00 72.50 1090 ASN A C 1
ATOM 8887 O O . ASN A 1 1090 ? 43.353 3.679 -3.559 1.00 72.50 1090 ASN A O 1
ATOM 8891 N N . LEU A 1 1091 ? 45.246 3.904 -4.743 1.00 79.44 1091 LEU A N 1
ATOM 8892 C CA . LEU A 1 1091 ? 45.604 2.487 -4.682 1.00 79.44 1091 LEU A CA 1
ATOM 8893 C C . LEU A 1 1091 ? 45.826 2.000 -3.234 1.00 79.44 1091 LEU A C 1
ATOM 8895 O O . LEU A 1 1091 ? 45.397 0.907 -2.865 1.00 79.44 1091 LEU A O 1
ATOM 8899 N N . ASP A 1 1092 ? 46.419 2.831 -2.369 1.00 82.81 1092 ASP A N 1
ATOM 8900 C CA . ASP A 1 1092 ? 46.580 2.540 -0.935 1.00 82.81 1092 ASP A CA 1
ATOM 8901 C C . ASP A 1 1092 ? 45.269 2.539 -0.145 1.00 82.81 1092 ASP A C 1
ATOM 8903 O O . ASP A 1 1092 ? 45.119 1.823 0.856 1.00 82.81 1092 ASP A O 1
ATOM 8907 N N . TYR A 1 1093 ? 44.319 3.380 -0.542 1.00 84.44 1093 TYR A N 1
ATOM 8908 C CA . TYR A 1 1093 ? 42.968 3.332 -0.004 1.00 84.44 1093 TYR A CA 1
ATOM 8909 C C . TYR A 1 1093 ? 42.275 2.022 -0.402 1.00 84.44 1093 TYR A C 1
ATOM 8911 O O . TYR A 1 1093 ? 41.757 1.322 0.474 1.00 84.44 1093 TYR A O 1
ATOM 8919 N N . GLU A 1 1094 ? 42.360 1.630 -1.674 1.00 81.81 1094 GLU A N 1
ATOM 8920 C CA . GLU A 1 1094 ? 41.742 0.400 -2.170 1.00 81.81 1094 GLU A CA 1
ATOM 8921 C C . GLU A 1 1094 ? 42.342 -0.856 -1.533 1.00 81.81 1094 GLU A C 1
ATOM 8923 O O . GLU A 1 1094 ? 41.598 -1.663 -0.974 1.00 81.81 1094 GLU A O 1
ATOM 8928 N N . ILE A 1 1095 ? 43.670 -0.997 -1.466 1.00 86.81 1095 ILE A N 1
ATOM 8929 C CA . ILE A 1 1095 ? 44.318 -2.144 -0.797 1.00 86.81 1095 ILE A CA 1
ATOM 8930 C C . ILE A 1 1095 ? 43.824 -2.299 0.652 1.00 86.81 1095 ILE A C 1
ATOM 8932 O O . ILE A 1 1095 ? 43.485 -3.409 1.087 1.00 86.81 1095 ILE A O 1
ATOM 8936 N N . ARG A 1 1096 ? 43.725 -1.195 1.409 1.00 88.88 1096 ARG A N 1
ATOM 8937 C CA . ARG A 1 1096 ? 43.175 -1.215 2.777 1.00 88.88 1096 ARG A CA 1
ATOM 8938 C C . ARG A 1 1096 ? 41.707 -1.620 2.788 1.00 88.88 1096 ARG A C 1
ATOM 8940 O O . ARG A 1 1096 ? 41.304 -2.420 3.632 1.00 88.88 1096 ARG A O 1
ATOM 8947 N N . SER A 1 1097 ? 40.920 -1.110 1.849 1.00 86.69 1097 SER A N 1
ATOM 8948 C CA . SER A 1 1097 ? 39.506 -1.443 1.740 1.00 86.69 1097 SER A CA 1
ATOM 8949 C C . SER A 1 1097 ? 39.272 -2.930 1.441 1.00 86.69 1097 SER A C 1
ATOM 8951 O O . SER A 1 1097 ? 38.446 -3.549 2.114 1.00 86.69 1097 SER A O 1
ATOM 8953 N N . TYR A 1 1098 ? 40.011 -3.529 0.502 1.00 87.19 1098 TYR A N 1
ATOM 8954 C CA . TYR A 1 1098 ? 39.936 -4.967 0.202 1.00 87.19 1098 TYR A CA 1
ATOM 8955 C C . TYR A 1 1098 ? 40.443 -5.827 1.366 1.00 87.19 1098 TYR A C 1
ATOM 8957 O O . TYR A 1 1098 ? 39.880 -6.882 1.657 1.00 87.19 1098 TYR A O 1
ATOM 8965 N N . THR A 1 1099 ? 41.466 -5.363 2.087 1.00 90.19 1099 THR A N 1
ATOM 8966 C CA . THR A 1 1099 ? 41.963 -6.046 3.292 1.00 90.19 1099 THR A CA 1
ATOM 8967 C C . THR A 1 1099 ? 40.905 -6.077 4.398 1.00 90.19 1099 THR A C 1
ATOM 8969 O O . THR A 1 1099 ? 40.684 -7.121 5.016 1.00 90.19 1099 THR A O 1
ATOM 8972 N N . ASN A 1 1100 ? 40.213 -4.956 4.622 1.00 90.38 1100 ASN A N 1
ATOM 8973 C CA . ASN A 1 1100 ? 39.110 -4.875 5.579 1.00 90.38 1100 ASN A CA 1
ATOM 8974 C C . ASN A 1 1100 ? 37.944 -5.786 5.172 1.00 90.38 1100 ASN A C 1
ATOM 8976 O O . ASN A 1 1100 ? 37.419 -6.506 6.019 1.00 90.38 1100 ASN A O 1
ATOM 8980 N N . MET A 1 1101 ? 37.590 -5.815 3.881 1.00 89.19 1101 MET A N 1
ATOM 8981 C CA . MET A 1 1101 ? 36.583 -6.736 3.345 1.00 89.19 1101 MET A CA 1
ATOM 8982 C C . MET A 1 1101 ? 36.962 -8.196 3.617 1.00 89.19 1101 MET A C 1
ATOM 8984 O O . MET A 1 1101 ? 36.162 -8.926 4.195 1.00 89.19 1101 MET A O 1
ATOM 8988 N N . ARG A 1 1102 ? 38.185 -8.618 3.269 1.00 92.06 1102 ARG A N 1
ATOM 8989 C CA . ARG A 1 1102 ? 38.666 -9.988 3.516 1.00 92.06 1102 ARG A CA 1
ATOM 8990 C C . ARG A 1 1102 ? 38.526 -10.381 4.989 1.00 92.06 1102 ARG A C 1
ATOM 8992 O O . ARG A 1 1102 ? 38.042 -11.467 5.289 1.00 92.06 1102 ARG A O 1
ATOM 8999 N N . ASN A 1 1103 ? 38.950 -9.509 5.906 1.00 92.56 1103 ASN A N 1
ATOM 9000 C CA . ASN A 1 1103 ? 38.874 -9.778 7.344 1.00 92.56 1103 ASN A CA 1
ATOM 9001 C C . ASN A 1 1103 ? 37.418 -9.872 7.832 1.00 92.56 1103 ASN A C 1
ATOM 9003 O O . ASN A 1 1103 ? 37.102 -10.756 8.625 1.00 92.56 1103 ASN A O 1
ATOM 9007 N N . SER A 1 1104 ? 36.540 -9.000 7.327 1.00 91.19 1104 SER A N 1
ATOM 9008 C CA . SER A 1 1104 ? 35.100 -9.051 7.601 1.00 91.19 1104 SER A CA 1
ATOM 9009 C C . SER A 1 1104 ? 34.487 -10.377 7.138 1.00 91.19 1104 SER A C 1
ATOM 9011 O O . SER A 1 1104 ? 33.781 -11.027 7.901 1.00 91.19 1104 SER A O 1
ATOM 9013 N N . PHE A 1 1105 ? 34.837 -10.838 5.933 1.00 92.81 1105 PHE A N 1
ATOM 9014 C CA . PHE A 1 1105 ? 34.345 -12.101 5.374 1.00 92.81 1105 PHE A CA 1
ATOM 9015 C C . PHE A 1 1105 ? 34.819 -13.316 6.174 1.00 92.81 1105 PHE A C 1
ATOM 9017 O O . PHE A 1 1105 ? 34.023 -14.200 6.467 1.00 92.81 1105 PHE A O 1
ATOM 9024 N N . LEU A 1 1106 ? 36.094 -13.350 6.579 1.00 93.56 1106 LEU A N 1
ATOM 9025 C CA . LEU A 1 1106 ? 36.618 -14.421 7.434 1.00 93.56 1106 LEU A CA 1
ATOM 9026 C C . LEU A 1 1106 ? 35.855 -14.514 8.762 1.00 93.56 1106 LEU A C 1
ATOM 9028 O O . LEU A 1 1106 ? 35.449 -15.607 9.153 1.00 93.56 1106 LEU A O 1
ATOM 9032 N N . SER A 1 1107 ? 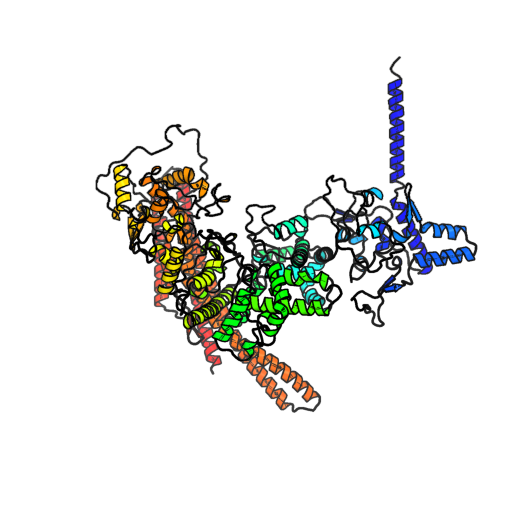35.630 -13.373 9.421 1.00 94.06 1107 SER A N 1
ATOM 9033 C CA . SER A 1 1107 ? 34.857 -13.313 10.667 1.00 94.06 1107 SER A CA 1
ATOM 9034 C C . SER A 1 1107 ? 33.400 -13.726 10.451 1.00 94.06 1107 SER A C 1
ATOM 9036 O O . SER A 1 1107 ? 32.858 -14.487 11.247 1.00 94.06 1107 SER A O 1
ATOM 9038 N N . GLY A 1 1108 ? 32.774 -13.250 9.370 1.00 93.19 1108 GLY A N 1
ATOM 9039 C CA . GLY A 1 1108 ? 31.392 -13.576 9.028 1.00 93.19 1108 GLY A CA 1
ATOM 9040 C C . GLY A 1 1108 ? 31.196 -15.071 8.777 1.00 93.19 1108 GLY A C 1
ATOM 9041 O O . GLY A 1 1108 ? 30.300 -15.675 9.359 1.00 93.19 1108 GLY A O 1
ATOM 9042 N N . PHE A 1 1109 ? 32.066 -15.705 7.985 1.00 94.31 1109 PHE A N 1
ATOM 9043 C CA . PHE A 1 1109 ? 31.988 -17.148 7.733 1.00 94.31 1109 PHE A CA 1
ATOM 9044 C C . PHE A 1 1109 ? 32.188 -17.979 9.007 1.00 94.31 1109 PHE A C 1
ATOM 9046 O O . PHE A 1 1109 ? 31.449 -18.936 9.239 1.00 94.31 1109 PHE A O 1
ATOM 9053 N N . GLU A 1 1110 ? 33.111 -17.587 9.890 1.00 93.38 1110 GLU A N 1
ATOM 9054 C CA . GLU A 1 1110 ? 33.284 -18.267 11.178 1.00 93.38 1110 GLU A CA 1
ATOM 9055 C C . GLU A 1 1110 ? 32.033 -18.162 12.068 1.00 93.38 1110 GLU A C 1
ATOM 9057 O O . GLU A 1 1110 ? 31.615 -19.159 12.663 1.00 93.38 1110 GLU A O 1
ATOM 9062 N N . GLU A 1 1111 ? 31.402 -16.989 12.125 1.00 94.12 1111 GLU A N 1
ATOM 9063 C CA . GLU A 1 1111 ? 30.176 -16.771 12.898 1.00 94.12 1111 GLU A CA 1
ATOM 9064 C C . GLU A 1 1111 ? 28.985 -17.558 12.326 1.00 94.12 1111 GLU A C 1
ATOM 9066 O O . GLU A 1 1111 ? 28.279 -18.238 13.074 1.00 94.12 1111 GLU A O 1
ATOM 9071 N N . THR A 1 1112 ? 28.793 -17.558 11.001 1.00 92.00 1112 THR A N 1
ATOM 9072 C CA . THR A 1 1112 ? 27.720 -18.347 10.357 1.00 92.00 1112 THR A CA 1
ATOM 9073 C C . THR A 1 1112 ? 27.877 -19.849 10.612 1.00 92.00 1112 THR A C 1
ATOM 9075 O O . THR A 1 1112 ? 26.899 -20.530 10.920 1.00 92.00 1112 THR A O 1
ATOM 9078 N N . LEU A 1 1113 ? 29.110 -20.371 10.618 1.00 90.12 1113 LEU A N 1
ATOM 9079 C CA . LEU A 1 1113 ? 29.387 -21.762 10.984 1.00 90.12 1113 LEU A CA 1
ATOM 9080 C C . LEU A 1 1113 ? 28.983 -22.079 12.435 1.00 90.12 1113 LEU A C 1
ATOM 9082 O O . LEU A 1 1113 ? 28.504 -23.179 12.721 1.00 90.12 1113 LEU A O 1
ATOM 9086 N N . GLN A 1 1114 ? 29.184 -21.145 13.368 1.00 92.19 1114 GLN A N 1
ATOM 9087 C CA . GLN A 1 1114 ? 28.752 -21.318 14.760 1.00 92.19 1114 GLN A CA 1
ATOM 9088 C C . GLN A 1 1114 ? 27.224 -21.312 14.877 1.00 92.19 1114 GLN A C 1
ATOM 9090 O O . GLN A 1 1114 ? 26.667 -22.178 15.556 1.00 92.19 1114 GLN A O 1
ATOM 9095 N N . LEU A 1 1115 ? 26.552 -20.395 14.175 1.00 92.50 1115 LEU A N 1
ATOM 9096 C CA . LEU A 1 1115 ? 25.090 -20.307 14.148 1.00 92.50 1115 LEU A CA 1
ATOM 9097 C C . LEU A 1 1115 ? 24.454 -21.584 13.588 1.00 92.50 1115 LEU A C 1
ATOM 9099 O O . LEU A 1 1115 ? 23.521 -22.101 14.196 1.00 92.50 1115 LEU A O 1
ATOM 9103 N N . ARG A 1 1116 ? 24.991 -22.160 12.507 1.00 88.50 1116 ARG A N 1
ATOM 9104 C CA . ARG A 1 1116 ? 24.485 -23.429 11.949 1.00 88.50 1116 ARG A CA 1
ATOM 9105 C C . ARG A 1 1116 ? 24.626 -24.607 12.911 1.00 88.50 1116 ARG A C 1
ATOM 9107 O O . ARG A 1 1116 ? 23.709 -25.413 13.050 1.00 88.50 1116 ARG A O 1
ATOM 9114 N N . LYS A 1 1117 ? 25.740 -24.695 13.646 1.00 89.75 1117 LYS A N 1
ATOM 9115 C CA . LYS A 1 1117 ? 25.897 -25.719 14.698 1.00 89.75 1117 LYS A CA 1
ATOM 9116 C C . LYS A 1 1117 ? 24.875 -25.542 15.816 1.00 89.75 1117 LYS A C 1
ATOM 9118 O O . LYS A 1 1117 ? 24.354 -26.532 16.324 1.00 89.75 1117 LYS A O 1
ATOM 9123 N N . GLN A 1 1118 ? 24.586 -24.297 16.189 1.00 93.50 1118 GLN A N 1
ATOM 9124 C CA . GLN A 1 1118 ? 23.546 -23.991 17.165 1.00 93.50 1118 GLN A CA 1
ATOM 9125 C C . GLN A 1 1118 ? 22.157 -24.390 16.641 1.00 93.50 1118 GLN A C 1
ATOM 9127 O O . GLN A 1 1118 ? 21.414 -25.045 17.366 1.00 93.50 1118 GLN A O 1
ATOM 9132 N N . GLN A 1 1119 ? 21.833 -24.077 15.382 1.00 91.62 1119 GLN A N 1
ATOM 9133 C CA . GLN A 1 1119 ? 20.586 -24.498 14.726 1.00 91.62 1119 GLN A CA 1
ATOM 9134 C C . GLN A 1 1119 ? 20.407 -26.021 14.785 1.00 91.62 1119 GLN A C 1
ATOM 9136 O O . GLN A 1 1119 ? 19.344 -26.502 15.181 1.00 91.62 1119 GLN A O 1
ATOM 9141 N N . GLN A 1 1120 ? 21.458 -26.784 14.465 1.00 89.75 1120 GLN A N 1
ATOM 9142 C CA . GLN A 1 1120 ? 21.426 -28.244 14.542 1.00 89.75 1120 GLN A CA 1
ATOM 9143 C C . GLN A 1 1120 ? 21.152 -28.743 15.970 1.00 89.75 1120 GLN A C 1
ATOM 9145 O O . GLN A 1 1120 ? 20.300 -29.609 16.163 1.00 89.75 1120 GLN A O 1
ATOM 9150 N N . GLN A 1 1121 ? 21.832 -28.186 16.976 1.00 92.75 1121 GLN A N 1
ATOM 9151 C CA . GLN A 1 1121 ? 21.639 -28.570 18.380 1.00 92.75 1121 GLN A CA 1
ATOM 9152 C C . GLN A 1 1121 ? 20.211 -28.292 18.868 1.00 92.75 1121 GLN A C 1
ATOM 9154 O O . GLN A 1 1121 ? 19.598 -29.151 19.504 1.00 92.75 1121 GLN A O 1
ATOM 9159 N N . LEU A 1 1122 ? 19.670 -27.118 18.537 1.00 93.12 1122 LEU A N 1
ATOM 9160 C CA . LEU A 1 1122 ? 18.300 -26.736 18.880 1.00 93.12 1122 LEU A CA 1
ATOM 9161 C C . LEU A 1 1122 ? 17.274 -27.653 18.205 1.00 93.12 1122 LEU A C 1
ATOM 9163 O O . LEU A 1 1122 ? 16.306 -28.077 18.836 1.00 93.12 1122 LEU A O 1
ATOM 9167 N N . TYR A 1 1123 ? 17.504 -28.014 16.940 1.00 90.75 1123 TYR A N 1
ATOM 9168 C CA . TYR A 1 1123 ? 16.641 -28.948 16.222 1.00 90.75 1123 TYR A CA 1
ATOM 9169 C C . TYR A 1 1123 ? 16.678 -30.361 16.829 1.00 90.75 1123 TYR A C 1
ATOM 9171 O O . TYR A 1 1123 ? 15.632 -30.987 17.010 1.00 90.75 1123 TYR A O 1
ATOM 9179 N N . GLU A 1 1124 ? 17.856 -30.863 17.210 1.00 90.94 1124 GLU A N 1
ATOM 9180 C CA . GLU A 1 1124 ? 17.988 -32.151 17.905 1.00 90.94 1124 GLU A CA 1
ATOM 9181 C C . GLU A 1 1124 ? 17.237 -32.160 19.250 1.00 90.94 1124 GLU A C 1
ATOM 9183 O O . GLU A 1 1124 ? 16.619 -33.168 19.617 1.00 90.94 1124 GLU A O 1
ATOM 9188 N N . GLU A 1 1125 ? 17.243 -31.040 19.981 1.00 92.25 1125 GLU A N 1
ATOM 9189 C CA . GLU A 1 1125 ? 16.455 -30.879 21.205 1.00 92.25 1125 GLU A CA 1
ATOM 9190 C C . GLU A 1 1125 ? 14.945 -30.832 20.923 1.00 92.25 1125 GLU A C 1
ATOM 9192 O O . GLU A 1 1125 ? 14.170 -31.506 21.611 1.00 92.25 1125 GLU A O 1
ATOM 9197 N N . TYR A 1 1126 ? 14.529 -30.111 19.880 1.00 90.50 1126 TYR A N 1
ATOM 9198 C CA . TYR A 1 1126 ? 13.136 -30.038 19.433 1.00 90.50 1126 TYR A CA 1
ATOM 9199 C C . TYR A 1 1126 ? 12.578 -31.427 19.098 1.00 90.50 1126 TYR A C 1
ATOM 9201 O O . TYR A 1 1126 ? 11.537 -31.828 19.628 1.00 90.50 1126 TYR A O 1
ATOM 9209 N N . VAL A 1 1127 ? 13.313 -32.217 18.306 1.00 88.25 1127 VAL A N 1
ATOM 9210 C CA . VAL A 1 1127 ? 12.937 -33.598 17.961 1.00 88.25 1127 VAL A CA 1
ATOM 9211 C C . VAL A 1 1127 ? 12.856 -34.480 19.211 1.00 88.25 1127 VAL A C 1
ATOM 9213 O O . VAL A 1 1127 ? 11.933 -35.289 19.342 1.00 88.25 1127 VAL A O 1
ATOM 9216 N N . ARG A 1 1128 ? 13.780 -34.312 20.167 1.00 88.38 1128 ARG A N 1
ATOM 9217 C CA . ARG A 1 1128 ? 13.765 -35.058 21.434 1.00 88.38 1128 ARG A CA 1
ATOM 9218 C C . ARG A 1 1128 ? 12.519 -34.745 22.265 1.00 88.38 1128 ARG A C 1
ATOM 9220 O O . ARG A 1 1128 ? 11.892 -35.677 22.765 1.00 88.38 1128 ARG A O 1
ATOM 9227 N N . LYS A 1 1129 ? 12.143 -33.469 22.408 1.00 86.75 1129 LYS A N 1
ATOM 9228 C CA . LYS A 1 1129 ? 10.938 -33.065 23.158 1.00 86.75 1129 LYS A CA 1
ATOM 9229 C C . LYS A 1 1129 ? 9.652 -33.533 22.472 1.00 86.75 1129 LYS A C 1
ATOM 9231 O O . LYS A 1 1129 ? 8.767 -34.047 23.151 1.00 86.75 1129 LYS A O 1
ATOM 9236 N N . LEU A 1 1130 ? 9.584 -33.464 21.142 1.00 81.81 1130 LEU A N 1
ATOM 9237 C CA . LEU A 1 1130 ? 8.471 -34.024 20.364 1.00 81.81 1130 LEU A CA 1
ATOM 9238 C C . LEU A 1 1130 ? 8.298 -35.535 20.568 1.00 81.81 1130 LEU A C 1
ATOM 9240 O O . LEU A 1 1130 ? 7.174 -36.029 20.597 1.00 81.81 1130 LEU A O 1
ATOM 9244 N N . ALA A 1 1131 ? 9.395 -36.289 20.690 1.00 79.50 1131 ALA A N 1
ATOM 9245 C CA . ALA A 1 1131 ? 9.329 -37.725 20.958 1.00 79.50 1131 ALA A CA 1
ATOM 9246 C C . ALA A 1 1131 ? 8.774 -38.028 22.361 1.00 79.50 1131 ALA A C 1
ATOM 9248 O O . ALA A 1 1131 ? 8.036 -38.997 22.516 1.00 79.50 1131 ALA A O 1
ATOM 9249 N N . VAL A 1 1132 ? 9.082 -37.185 23.355 1.00 74.19 1132 VAL A N 1
ATOM 9250 C CA . VAL A 1 1132 ? 8.542 -37.295 24.722 1.00 74.19 1132 VAL A CA 1
ATOM 9251 C C . VAL A 1 1132 ? 7.046 -36.979 24.768 1.00 74.19 1132 VAL A C 1
ATOM 9253 O O . VAL A 1 1132 ? 6.333 -37.631 25.510 1.00 74.19 1132 VAL A O 1
ATOM 9256 N N . GLN A 1 1133 ? 6.545 -36.051 23.948 1.00 67.69 1133 GLN A N 1
ATOM 9257 C CA . GLN A 1 1133 ? 5.103 -35.755 23.859 1.00 67.69 1133 GLN A CA 1
ATOM 9258 C C . GLN A 1 1133 ? 4.266 -36.928 23.305 1.00 67.69 1133 GLN A C 1
ATOM 9260 O O . GLN A 1 1133 ? 3.050 -36.948 23.471 1.00 67.69 1133 GLN A O 1
ATOM 9265 N N . ARG A 1 1134 ? 4.890 -37.894 22.612 1.00 57.53 1134 ARG A N 1
ATOM 9266 C CA . ARG A 1 1134 ? 4.206 -39.055 22.006 1.00 57.53 1134 ARG A CA 1
ATOM 9267 C C . ARG A 1 1134 ? 4.160 -40.298 22.902 1.00 57.53 1134 ARG A C 1
ATOM 9269 O O . ARG A 1 1134 ? 3.491 -41.259 22.520 1.00 57.53 1134 ARG A O 1
ATOM 9276 N N . GLY A 1 1135 ? 4.920 -40.320 23.997 1.00 42.25 1135 GLY A N 1
ATOM 9277 C CA . GLY A 1 1135 ? 5.008 -41.445 24.937 1.00 42.25 1135 GLY A CA 1
ATOM 9278 C C . GLY A 1 1135 ? 4.356 -41.102 26.258 1.00 42.25 1135 GLY A C 1
ATOM 9279 O O . GLY A 1 1135 ? 3.737 -42.023 26.835 1.00 42.25 1135 GLY A O 1
#

Foldseek 3Di:
DPPVPVVVVVVVVVVVVVVVVVVVVVCVVVPQLQLLVVLVVVLQVLLCVVVVDHRPDADADFDWDWPDDPVRPDTFIFRLCNRAVLQQDPLLEQKDFDADPVRHFDADPVLAGDIDGDPSNSVVSLVVVLVVCVVVVVPVVSVVSVCSQWDDDDPDIDGSSVSNHHDFDQPRDDRPSPPPPCSNVPCCLFQVADDPDRHQQRRFADDPPPDDDDDDLDDLRDGPDDDPVPPPVLNVCNHPHDDNRSSRRVGHTDHDLSNLLSVCLQVVVCPVVVVVVCVVPPDRRVLQVLLVLCCFQLVVLLQEAAQLPGDHPNDYHLLQVLVDDLVVVLCCQQPVCPVPVPDLDDNLLFDPSNSSSNSSNSNSRRHDRPNDDPVNSCVSRVVVVVPPDDPQLDFDQLLLLLPLLSLVLCCQRRNVQSA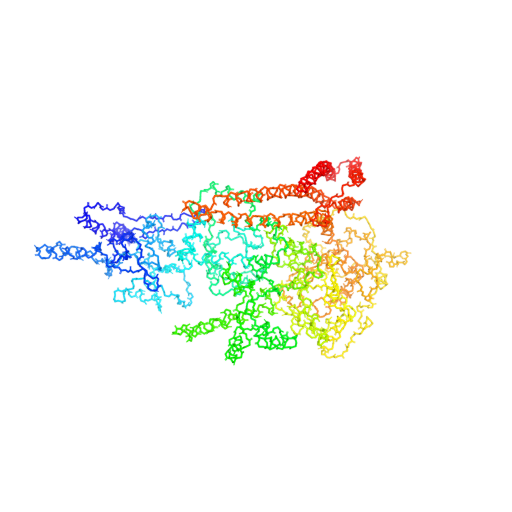AFEADFAAQKDFPCLLVVDDPVVRVVLLVVLCVQPPLPDALVSVLVSCVVCVVVLPNTIDGRSDPPGSVVVSCVVPPCSQVSQPNSLVSQLCVCCVVCVPPPPVSVSSNVSSVSSSNVSCNSGGGHHLQDYHLQQVLFQPDLVRQLCCLQPVCQFAPPQSDGNRSYDSSSSSSNSSNSNVRNVVSLVVVVVVCVVPNQDLLVVCVVQPCQQCNSQRQLDHPNQVNFPPRGARLQPPQQVLQDALQRQLLCQQCPFTNGPTTRQQDGDPPRPDGGSDHSVSSSVNSVVSQVPHPPDDRRHDLVSHPLSVCDLVNLLVLCQVLLHDLDFDDADQDDDPPDDPPPPVPDDPPPPADPNDRHHDPDRDDLVNFWDWDQQPGDTPDRIFTAGDPRSLHPVLLVLLLVVCCVPPCCQQNSLSQQVHVCQSVFSNGGRHSLLSPRNVVNHHLSNQLSCQQCNRTPGPGHHCVVRDGSSNSSSNSSNSVVSNVLVVLVVLLVVLLCQAQVVQLSLLSLLLNLLVVLLVVLVVVLVVLVVVLVVQVVCVVVVNHDVVVSVVSVVVSVVSVVLSVLSVVLSVLSVLLSVLSVVLSVLLSVLSVLVSVSPDPDCLSVLSSVLSNLNGDQWHQDPSHIDGDDDPVSVVVSVVSLVVSLVSLVVVLVVLVVVLVVDPPDPCNVVSVVVSVSSVVSSVSSVVSVVSNVVSVVVSVVSVVVSVVSVVVSVD

Sequence (1135 aa):
MRGNWYQLSLIFLGIVVTALFGVFLYREIFPEYKIYQNTYVELEQLRSEYTGEKPPSFGTGIKQILLESDDKGPHTIDRCNSCHVALQFSHFSPTKIAKNVDGKIIYGEDGIPVQEPNEDYIWGELEQKVATLKEEGHLREAEKLEALKTAKVGDNDYDVTKVLRMHPLVGKETRPFQHHPIDEYGCTSCHSGNGRSVVTDRAHGPVFDEQYEEQFTGPKPQFTEPDPDNDPQFAKVFNHMPGHRLLFQTTPIYVGGLIQAKCVQCHQSSEGKTQEVVRKTGVSTKNYHRGRELYISQACYACHRIDNLTRGGVGPELTNIGEYYPWYIKEAMVWPKANLKTSTMPNFHLDHEELEDLMTFLLAQRGRGKSVSETSYRTALSEWEAGRKLPWEKPINPGKLLDLRYSMTVFAAEGCAACHRLKGFESNVGFRVEKEKPDFETLYKEREWFRDLFPETVIGSEVVEAIDVHASEIDRRIVDDVRADSLLEELEEEYPKLIESYYDNFKYALRAKNHLFAQNSEGKKEWNERVYRILMMYVQEYGLGRLICPRPNWSGIYRSDEWLIEHFRKPSRHTARSLMPVMPFDDSKFYALTYMLDELAKRNRDEVREIWDNRGFNPELAYQTHCSQCHGEYLHGNGPVAEWIYPIPKNLRNADFLRNFTRENVISSIVHGVKGTPMPPWGEVAEDKPFPPVLTENEITQLVDWLFSSLLGGTVIRSSEDVEKWQYDTEDVLEELKKEGNVLEPGELPEFLEIEDIKPDMSALPREEYYASLTPKVYGSEPKVEDVFDVSPNPIPGPEEHAYHIKKKYYTEENIRQGQQFFELNCAVCHGKEADGMGFRAGTMYDAKPRMLTNLHWIDTRDDLRLIRSIKYGVLGTSMTPWGDQTSSLQRLQLVIFIRSLSLEQQQRDDLFNAIYKVFDRADQVLDTARSFGYQTVNELKEQLAQASEQRAKLYEKVEKGTAQPEEALALYKQELDMSQQAKQHEETDHLLQEIKETVKKESKIYQSMGVVLLGKAFFGGVFEKYLQLVEYDNAQYEVVESKLQVNFDPKKEAEIKKREQELIARIENQIRKMEKEKSLLEGEKELANLDYEIRSYTNMRNSFLSGFEETLQLRKQQQQLYEEYVRKLAVQRG

Secondary structure (DSSP, 8-state):
--SHHHHHHHHHHHHHHHHHHHHHHHHHHS-THHHHHHHHHHHHHHHHHHH-PPPP----S---EEE--TT-PPPEEE-GGGT-GGGG-GGG-SEEE-B-TTSPBPB-TTSPBPEEE-TT-HHHHHHHHHHHHHHTT-HHHHHHHHGGGEEEETTEEEEHHHHTSPPPP-TTS--HHHHS-HHHH-SHHHH----S-SSHHHHSS--------S---PPPP--SS--TTTS-HHHHHTTT---TT--SSSS----THHHHHHHHHHHGGGHHHHHHHHHHH--SSHHHHHHHHHHHHTSHHHHSEETTTEE--SSPP-TTGGGS-HHHHHHHHH-TTTT-TT---------HHHHHHHHHHHHT--SS-TTS-HHHHHHHHHHHHTT---GGGSPPPGGGTT-HHHHHHHHHHSSGGGT--BS----S-EEGGGGG---HHHHHHHHHHHHHHS-TT--HHHHHHHHHHHHHHHHHHEES-SSSS-HHHHHHHHSTTTTGGG-HHHHHHHHHTTTTTTT-HHHHHHHHHHHHHHHHHHHHHH-BS-SSS---TTHHHHS-HHHHHHHHH-HHHHSTT---------HHHHHHHHHHHHHHHHHHHHHHHHHHHHH---HHHHHHHHTHHHH-TTSSS--TTTTTSSSPPP-TT-HHHHTTS-HHHHHHHHHS--TTSS---TT---TT--S--SS-HHHHHHHHHHHHHT-SS-----SGGG-GGGG--HHHHHHHHHHHT------PPPS----------GGG--TT-SS----PPPPSS---HHHHEEEEE-SS-SS--EEEEE-GGG--HHHHHHHHHHHHHHTHHHH-TTSSS--TTGGG-SSSPPP-TT-HHHHTTS-HHHHHHHHHH--TTSS----GGGS-HHHHHHHHHHHHHTTHHHHHHHHHHHHHIIIIIHHHHHHHHHHHHHHHHHHHHHHHHHHHHHHHHHHHHHHHTTSS-HHHHHHHHHHHHHHHHHHHHHHHHHHHHHHHHHHHHHHHHHHHHHHHHHHTTTT-TTHHHHHHHHHHHT---EEEETTEEEE---HHHHHHHHHHHHHHHHHHHHHHHHHHHHHTT-TT-TTHHHHHHHHHHHHHHHHHHHHHHHHHHHHHHHHHHHHHHHHHHHHHHT-

pLDDT: mean 80.04, std 15.76, range [30.45, 97.88]